Protein 3LL3 (pdb70)

Structure (mmCIF, N/CA/C/O backbone):
data_3LL3
#
_entry.id   3LL3
#
_cell.length_a   57.889
_cell.length_b   73.056
_cell.length_c   82.872
_cell.angle_alpha   84.75
_cell.angle_beta   86.32
_cell.angle_gamma   77.95
#
_symmetry.space_group_name_H-M   'P 1'
#
loop_
_entity.id
_entity.type
_entity.pdbx_description
1 polymer 'Gluconate kinase'
2 non-polymer "ADENOSINE-5'-TRIPHOSPHATE"
3 non-polymer 1-DEOXY-D-XYLULOSE-5-PHOSPHATE
4 non-polymer D-XYLULOSE
5 non-polymer "ADENOSINE-5'-DIPHOSPHATE"
6 water water
#
loop_
_atom_site.group_PDB
_atom_site.id
_atom_site.type_symbol
_atom_site.label_atom_id
_atom_site.label_alt_id
_atom_site.label_comp_id
_atom_site.label_asym_id
_atom_site.label_entity_id
_atom_site.label_seq_id
_atom_site.pdbx_PDB_ins_code
_atom_site.Cartn_x
_atom_site.Cartn_y
_atom_site.Cartn_z
_atom_site.occupancy
_atom_site.B_iso_or_equiv
_atom_site.auth_seq_id
_atom_site.auth_comp_id
_atom_site.auth_asym_id
_atom_site.auth_atom_id
_atom_site.pdbx_PDB_model_num
ATOM 1 N N . SER A 1 2 ? -1.663 1.696 17.309 1.00 51.32 0 SER A N 1
ATOM 2 C CA . SER A 1 2 ? -1.839 0.553 16.415 1.00 54.88 0 SER A CA 1
ATOM 3 C C . SER A 1 2 ? -2.548 0.920 15.103 1.00 50.45 0 SER A C 1
ATOM 4 O O . SER A 1 2 ? -2.508 0.146 14.144 1.00 52.99 0 SER A O 1
ATOM 7 N N . LEU A 1 3 ? -3.207 2.077 15.059 1.00 46.92 1 LEU A N 1
ATOM 8 C CA . LEU A 1 3 ? -3.597 2.655 13.767 1.00 45.89 1 LEU A CA 1
ATOM 9 C C . LEU A 1 3 ? -2.376 3.373 13.169 1.00 43.39 1 LEU A C 1
ATOM 10 O O . LEU A 1 3 ? -1.723 4.157 13.859 1.00 42.11 1 LEU A O 1
ATOM 15 N N . LYS A 1 4 ? -2.072 3.117 11.898 1.00 40.60 2 LYS A N 1
ATOM 16 C CA . LYS A 1 4 ? -0.870 3.690 11.289 1.00 39.43 2 LYS A CA 1
ATOM 17 C C . LYS A 1 4 ? -1.155 4.861 10.368 1.00 38.62 2 LYS A C 1
ATOM 18 O O . LYS A 1 4 ? -2.180 4.899 9.679 1.00 35.95 2 LYS A O 1
ATOM 24 N N . TYR A 1 5 ? -0.221 5.808 10.353 1.00 34.54 3 TYR A N 1
ATOM 25 C CA . TYR A 1 5 ? -0.372 7.023 9.576 1.00 35.31 3 TYR A CA 1
ATOM 26 C C . TYR A 1 5 ? 0.912 7.385 8.844 1.00 31.97 3 TYR A C 1
ATOM 27 O O . TYR A 1 5 ? 1.999 6.910 9.185 1.00 31.91 3 TYR A O 1
ATOM 36 N N . ILE A 1 6 ? 0.765 8.253 7.851 1.00 29.94 4 ILE A N 1
ATOM 37 C CA . ILE A 1 6 ? 1.897 8.780 7.098 1.00 29.54 4 ILE A CA 1
ATOM 38 C C . ILE A 1 6 ? 1.777 10.290 7.042 1.00 28.68 4 ILE A C 1
ATOM 39 O O . ILE A 1 6 ? 0.699 10.821 6.784 1.00 28.85 4 ILE A O 1
ATOM 44 N N . ILE A 1 7 ? 2.872 10.989 7.290 1.00 25.39 5 ILE A N 1
ATOM 45 C CA . ILE A 1 7 ? 2.868 12.437 7.151 1.00 26.60 5 ILE A CA 1
ATOM 46 C C . ILE A 1 7 ? 3.597 12.829 5.876 1.00 27.61 5 ILE A C 1
ATOM 47 O O . ILE A 1 7 ? 4.694 12.339 5.597 1.00 27.57 5 ILE A O 1
ATOM 52 N N . GLY A 1 8 ? 2.964 13.686 5.082 1.00 27.80 6 GLY A N 1
ATOM 53 C CA . GLY A 1 8 ? 3.614 14.252 3.918 1.00 27.21 6 GLY A CA 1
ATOM 54 C C . GLY A 1 8 ? 3.910 15.703 4.206 1.00 27.52 6 GLY A C 1
ATOM 55 O O . GLY A 1 8 ? 3.031 16.440 4.650 1.00 30.62 6 GLY A O 1
ATOM 64 N N . ASP A 1 10 ? 5.599 19.466 2.934 1.00 28.34 8 ASP A N 1
ATOM 65 C CA . ASP A 1 10 ? 5.837 20.275 1.758 1.00 29.88 8 ASP A CA 1
ATOM 66 C C . ASP A 1 10 ? 6.611 21.520 2.176 1.00 31.91 8 ASP A C 1
ATOM 67 O O . ASP A 1 10 ? 6.041 22.460 2.726 1.00 31.14 8 ASP A O 1
ATOM 72 N N . VAL A 1 11 ? 7.915 21.523 1.920 1.00 28.98 9 VAL A N 1
ATOM 73 C CA . VAL A 1 11 ? 8.775 22.576 2.417 1.00 29.92 9 VAL A CA 1
ATOM 74 C C . VAL A 1 11 ? 8.897 23.668 1.366 1.00 31.51 9 VAL A C 1
ATOM 75 O O . VAL A 1 11 ? 9.795 23.647 0.511 1.00 30.44 9 VAL A O 1
ATOM 79 N N . GLY A 1 12 ? 7.974 24.622 1.420 1.00 32.00 10 GLY A N 1
ATOM 80 C CA . GLY A 1 12 ? 7.936 25.673 0.425 1.00 31.47 10 GLY A CA 1
ATOM 81 C C . GLY A 1 12 ? 8.688 26.905 0.856 1.00 31.24 10 GLY A C 1
ATOM 82 O O . GLY A 1 12 ? 9.177 26.985 1.978 1.00 34.64 10 GLY A O 1
ATOM 83 N N . THR A 1 13 ? 8.816 27.864 -0.047 1.00 34.07 11 THR A N 1
ATOM 84 C CA . THR A 1 13 ? 9.288 29.178 0.348 1.00 36.38 11 THR A CA 1
ATOM 85 C C . THR A 1 13 ? 8.147 29.801 1.154 1.00 37.88 11 THR A C 1
ATOM 86 O O . THR A 1 13 ? 6.970 29.492 0.918 1.00 37.48 11 THR A O 1
ATOM 90 N N . THR A 1 14 ? 8.489 30.643 2.122 1.00 39.22 12 THR A N 1
ATOM 91 C CA . THR A 1 14 ? 7.497 31.273 3.014 1.00 38.52 12 THR A CA 1
ATOM 92 C C . THR A 1 14 ? 6.734 30.355 3.986 1.00 37.32 12 THR A C 1
ATOM 93 O O . THR A 1 14 ? 6.317 30.821 5.042 1.00 39.24 12 THR A O 1
ATOM 97 N N . ALA A 1 15 ? 6.541 29.078 3.660 1.00 33.59 13 ALA A N 1
ATOM 98 C CA . ALA A 1 15 ? 5.883 28.184 4.619 1.00 35.69 13 ALA A CA 1
ATOM 99 C C . ALA A 1 15 ? 6.009 26.709 4.285 1.00 32.29 13 ALA A C 1
ATOM 100 O O . ALA A 1 15 ? 6.130 26.327 3.131 1.00 35.01 13 ALA A O 1
ATOM 102 N N . THR A 1 16 ? 5.990 25.888 5.320 1.00 32.89 14 THR A N 1
ATOM 103 C CA . THR A 1 16 ? 5.910 24.444 5.167 1.00 34.60 14 THR A CA 1
ATOM 104 C C . THR A 1 16 ? 4.495 24.005 5.535 1.00 36.12 14 THR A C 1
ATOM 105 O O . THR A 1 16 ? 3.891 24.569 6.453 1.00 36.18 14 THR A O 1
ATOM 109 N N . LYS A 1 17 ? 3.968 23.012 4.823 1.00 34.94 15 LYS A N 1
ATOM 110 C CA . LYS A 1 17 ? 2.682 22.420 5.176 1.00 35.46 15 LYS A CA 1
ATOM 111 C C . LYS A 1 17 ? 2.870 20.938 5.437 1.00 35.05 15 LYS A C 1
ATOM 112 O O . LYS A 1 17 ? 3.565 20.254 4.696 1.00 33.65 15 LYS A O 1
ATOM 118 N N . GLY A 1 18 ? 2.241 20.435 6.487 1.00 35.03 16 GLY A N 1
ATOM 119 C CA . GLY A 1 18 ? 2.230 19.008 6.729 1.00 32.85 16 GLY A CA 1
ATOM 120 C C . GLY A 1 18 ? 0.815 18.476 6.628 1.00 32.77 16 GLY A C 1
ATOM 121 O O . GLY A 1 18 ? -0.136 19.136 7.054 1.00 31.24 16 GLY A O 1
ATOM 122 N N . VAL A 1 19 ? 0.674 17.289 6.046 1.00 29.86 17 VAL A N 1
ATOM 123 C CA . VAL A 1 19 ? -0.618 16.633 5.977 1.00 29.45 17 VAL A CA 1
ATOM 124 C C . VAL A 1 19 ? -0.475 15.240 6.584 1.00 29.60 17 VAL A C 1
ATOM 125 O O . VAL A 1 19 ? 0.458 14.500 6.275 1.00 28.04 17 VAL A O 1
ATOM 129 N N . LEU A 1 20 ? -1.379 14.916 7.495 1.00 30.38 18 LEU A N 1
ATOM 130 C CA . LEU A 1 20 ? -1.429 13.596 8.116 1.00 29.97 18 LEU A CA 1
ATOM 131 C C . LEU A 1 20 ? -2.412 12.730 7.334 1.00 31.02 18 LEU A C 1
ATOM 132 O O . LEU A 1 20 ? -3.561 13.124 7.134 1.00 31.40 18 LEU A O 1
ATOM 137 N N . TYR A 1 21 ? -1.953 11.575 6.862 1.00 28.87 19 TYR A N 1
ATOM 138 C CA . TYR A 1 21 ? -2.798 10.673 6.095 1.00 32.73 19 TYR A CA 1
ATOM 139 C C . TYR A 1 21 ? -2.960 9.374 6.861 1.00 34.05 19 TYR A C 1
ATOM 140 O O . TYR A 1 21 ? -2.008 8.894 7.480 1.00 30.82 19 TYR A O 1
ATOM 149 N N . ASP A 1 22 ? -4.159 8.796 6.817 1.00 33.28 20 ASP A N 1
ATOM 150 C CA . ASP A 1 22 ? -4.359 7.464 7.377 1.00 36.19 20 ASP A CA 1
ATOM 151 C C . ASP A 1 22 ? -3.874 6.413 6.382 1.00 37.54 20 ASP A C 1
ATOM 152 O O . ASP A 1 22 ? -3.445 6.746 5.271 1.00 35.66 20 ASP A O 1
ATOM 157 N N . ILE A 1 23 ? -3.932 5.150 6.785 1.00 37.02 21 ILE A N 1
ATOM 158 C CA . ILE A 1 23 ? -3.339 4.065 6.013 1.00 38.55 21 ILE A CA 1
ATOM 159 C C . ILE A 1 23 ? -4.165 3.713 4.768 1.00 38.99 21 ILE A C 1
ATOM 160 O O . ILE A 1 23 ? -3.809 2.804 4.012 1.00 39.84 21 ILE A O 1
ATOM 165 N N . ASN A 1 24 ? -5.269 4.426 4.560 1.00 39.34 22 ASN A N 1
ATOM 166 C CA . ASN A 1 24 ? -6.020 4.313 3.310 1.00 38.41 22 ASN A CA 1
ATOM 167 C C . ASN A 1 24 ? -5.741 5.479 2.355 1.00 41.59 22 ASN A C 1
ATOM 168 O O . ASN A 1 24 ? -6.339 5.566 1.276 1.00 39.64 22 ASN A O 1
ATOM 173 N N . GLY A 1 25 ? -4.854 6.383 2.758 1.00 37.92 23 GLY A N 1
ATOM 174 C CA . GLY A 1 25 ? -4.490 7.502 1.908 1.00 36.41 23 GLY A CA 1
ATOM 175 C C . GLY A 1 25 ? -5.352 8.730 2.110 1.00 34.28 23 GLY A C 1
ATOM 176 O O . GLY A 1 25 ? -5.174 9.732 1.442 1.00 33.27 23 GLY A O 1
ATOM 177 N N . LYS A 1 26 ? -6.281 8.666 3.051 1.00 36.36 24 LYS A N 1
ATOM 178 C CA . LYS A 1 26 ? -7.168 9.791 3.299 1.00 35.33 24 LYS A CA 1
ATOM 179 C C . LYS A 1 26 ? -6.505 10.824 4.199 1.00 34.86 24 LYS A C 1
ATOM 180 O O . LYS A 1 26 ? -5.952 10.480 5.242 1.00 35.45 24 LYS A O 1
ATOM 186 N N . ALA A 1 27 ? -6.579 12.090 3.814 1.00 33.45 25 ALA A N 1
ATOM 187 C CA . ALA A 1 27 ? -6.015 13.150 4.629 1.00 33.25 25 ALA A CA 1
ATOM 188 C C . ALA A 1 27 ? -6.909 13.329 5.835 1.00 38.76 25 ALA A C 1
ATOM 189 O O . ALA A 1 27 ? -8.119 13.456 5.696 1.00 41.00 25 ALA A O 1
ATOM 191 N N . VAL A 1 28 ? -6.332 13.331 7.027 1.00 36.46 26 VAL A N 1
ATOM 192 C CA . VAL A 1 28 ? -7.158 13.444 8.222 1.00 38.14 26 VAL A CA 1
ATOM 193 C C . VAL A 1 28 ? -6.917 14.754 8.967 1.00 40.01 26 VAL A C 1
ATOM 194 O O . VAL A 1 28 ? -7.763 15.205 9.743 1.00 38.01 26 VAL A O 1
ATOM 198 N N . ALA A 1 29 ? -5.767 15.371 8.712 1.00 37.14 27 ALA A N 1
ATOM 199 C CA . ALA A 1 29 ? -5.449 16.669 9.282 1.00 33.84 27 ALA A CA 1
ATOM 200 C C . ALA A 1 29 ? -4.293 17.282 8.522 1.00 35.12 27 ALA A C 1
ATOM 201 O O . ALA A 1 29 ? -3.558 16.585 7.839 1.00 32.88 27 ALA A O 1
ATOM 203 N N . SER A 1 30 ? -4.135 18.589 8.661 1.00 35.53 28 SER A N 1
ATOM 204 C CA . SER A 1 30 ? -2.986 19.277 8.121 1.00 37.32 28 SER A CA 1
ATOM 205 C C . SER A 1 30 ? -2.687 20.504 8.974 1.00 39.04 28 SER A C 1
ATOM 206 O O . SER A 1 30 ? -3.593 21.113 9.544 1.00 38.24 28 SER A O 1
ATOM 209 N N . VAL A 1 31 ? -1.409 20.847 9.071 1.00 36.28 29 VAL A N 1
ATOM 210 C CA . VAL A 1 31 ? -0.970 22.015 9.816 1.00 38.23 29 VAL A CA 1
ATOM 211 C C . VAL A 1 31 ? 0.138 22.677 8.997 1.00 39.20 29 VAL A C 1
ATOM 212 O O . VAL A 1 31 ? 0.948 21.981 8.394 1.00 39.00 29 VAL A O 1
ATOM 216 N N . SER A 1 32 ? 0.181 24.005 8.960 1.00 38.04 30 SER A N 1
ATOM 217 C CA . SER A 1 32 ? 1.296 24.682 8.304 1.00 40.76 30 SER A CA 1
ATOM 218 C C . SER A 1 32 ? 1.826 25.852 9.138 1.00 44.65 30 SER A C 1
ATOM 219 O O . SER A 1 32 ? 1.093 26.409 9.954 1.00 44.86 30 SER A O 1
ATOM 222 N N . LYS A 1 33 ? 3.105 26.192 8.945 1.00 41.13 31 LYS A N 1
ATOM 223 C CA . LYS A 1 33 ? 3.752 27.308 9.645 1.00 43.43 31 LYS A CA 1
ATOM 224 C C . LYS A 1 33 ? 4.724 28.049 8.722 1.00 44.57 31 LYS A C 1
ATOM 225 O O . LYS A 1 33 ? 5.496 27.423 7.989 1.00 41.57 31 LYS A O 1
ATOM 231 N N . GLY A 1 34 ? 4.704 29.380 8.771 1.00 45.51 32 GLY A N 1
ATOM 232 C CA . GLY A 1 34 ? 5.535 30.183 7.891 1.00 42.40 32 GLY A CA 1
ATOM 233 C C . GLY A 1 34 ? 6.846 30.686 8.481 1.00 42.89 32 GLY A C 1
ATOM 234 O O . GLY A 1 34 ? 7.097 30.583 9.683 1.00 45.05 32 GLY A O 1
ATOM 235 N N . TYR A 1 35 ? 7.694 31.226 7.613 1.00 41.73 33 TYR A N 1
ATOM 236 C CA . TYR A 1 35 ? 8.939 31.868 8.024 1.00 42.32 33 TYR A CA 1
ATOM 237 C C . TYR A 1 35 ? 9.167 33.055 7.108 1.00 41.91 33 TYR A C 1
ATOM 238 O O . TYR A 1 35 ? 8.710 33.052 5.975 1.00 41.09 33 TYR A O 1
ATOM 247 N N . PRO A 1 36 ? 9.866 34.081 7.602 1.00 44.49 34 PRO A N 1
ATOM 248 C CA . PRO A 1 36 ? 10.051 35.300 6.814 1.00 45.30 34 PRO A CA 1
ATOM 249 C C . PRO A 1 36 ? 11.079 35.090 5.708 1.00 47.26 34 PRO A C 1
ATOM 250 O O . PRO A 1 36 ? 12.003 34.284 5.862 1.00 41.63 34 PRO A O 1
ATOM 254 N N . LEU A 1 37 ? 10.917 35.806 4.602 1.00 45.00 35 LEU A N 1
ATOM 255 C CA . LEU A 1 37 ? 11.958 35.849 3.592 1.00 46.72 35 LEU A CA 1
ATOM 256 C C . LEU A 1 37 ? 12.948 36.934 3.987 1.00 48.78 35 LEU A C 1
ATOM 257 O O . LEU A 1 37 ? 12.560 37.969 4.524 1.00 52.49 35 LEU A O 1
ATOM 262 N N . ILE A 1 38 ? 14.228 36.695 3.734 1.00 47.50 36 ILE A N 1
ATOM 263 C CA . ILE A 1 38 ? 15.260 37.681 4.012 1.00 47.45 36 ILE A CA 1
ATOM 264 C C . ILE A 1 38 ? 15.604 38.448 2.734 1.00 51.96 36 ILE A C 1
ATOM 265 O O . ILE A 1 38 ? 16.306 37.934 1.857 1.00 49.17 36 ILE A O 1
ATOM 270 N N . GLN A 1 39 ? 15.089 39.672 2.626 1.00 54.77 37 GLN A N 1
ATOM 271 C CA . GLN A 1 39 ? 15.368 40.526 1.480 1.00 54.23 37 GLN A CA 1
ATOM 272 C C . GLN A 1 39 ? 15.961 41.857 1.918 1.00 59.30 37 GLN A C 1
ATOM 273 O O . GLN A 1 39 ? 15.306 42.889 1.798 1.00 63.11 37 GLN A O 1
ATOM 279 N N . THR A 1 40 ? 17.190 41.850 2.422 1.00 60.36 38 THR A N 1
ATOM 280 C CA . THR A 1 40 ? 17.822 43.109 2.802 1.00 61.96 38 THR A CA 1
ATOM 281 C C . THR A 1 40 ? 17.936 44.003 1.566 1.00 63.88 38 THR A C 1
ATOM 282 O O . THR A 1 40 ? 17.384 45.106 1.528 1.00 64.97 38 THR A O 1
ATOM 286 N N . LYS A 1 41 ? 18.633 43.507 0.549 1.00 62.09 39 LYS A N 1
ATOM 287 C CA . LYS A 1 41 ? 18.813 44.246 -0.694 1.00 62.14 39 LYS A CA 1
ATOM 288 C C . LYS A 1 41 ? 17.937 43.697 -1.818 1.00 59.01 39 LYS A C 1
ATOM 289 O O . LYS A 1 41 ? 17.435 42.575 -1.738 1.00 57.29 39 LYS A O 1
ATOM 295 N N . VAL A 1 42 ? 17.762 44.496 -2.867 1.00 59.72 40 VAL A N 1
ATOM 296 C CA . VAL A 1 42 ? 17.003 44.079 -4.044 1.00 57.76 40 VAL A CA 1
ATOM 297 C C . VAL A 1 42 ? 17.622 42.846 -4.685 1.00 54.86 40 VAL A C 1
ATOM 298 O O . VAL A 1 42 ? 18.839 42.783 -4.889 1.00 53.81 40 VAL A O 1
ATOM 302 N N . GLY A 1 43 ? 16.780 41.866 -4.996 1.00 51.94 41 GLY A N 1
ATOM 303 C CA . GLY A 1 43 ? 17.241 40.622 -5.583 1.00 49.80 41 GLY A CA 1
ATOM 304 C C . GLY A 1 43 ? 17.590 39.574 -4.538 1.00 45.48 41 GLY A C 1
ATOM 305 O O . GLY A 1 43 ? 17.729 38.385 -4.853 1.00 42.12 41 GLY A O 1
ATOM 306 N N . GLN A 1 44 ? 17.734 40.006 -3.290 1.00 45.96 42 GLN A N 1
ATOM 307 C CA . GLN A 1 44 ? 18.024 39.060 -2.223 1.00 46.43 42 GLN A CA 1
ATOM 308 C C . GLN A 1 44 ? 16.781 38.275 -1.814 1.00 45.20 42 GLN A C 1
ATOM 309 O O . GLN A 1 44 ? 15.683 38.828 -1.704 1.00 45.27 42 GLN A O 1
ATOM 315 N N . ALA A 1 45 ? 16.965 36.980 -1.589 1.00 40.21 43 ALA A N 1
ATOM 316 C CA . ALA A 1 45 ? 15.861 36.101 -1.243 1.00 38.95 43 ALA A CA 1
ATOM 317 C C . ALA A 1 45 ? 16.378 34.879 -0.497 1.00 38.38 43 ALA A C 1
ATOM 318 O O . ALA A 1 45 ? 16.657 33.842 -1.104 1.00 36.24 43 ALA A O 1
ATOM 320 N N . GLU A 1 46 ? 16.524 35.018 0.819 1.00 37.98 44 GLU A N 1
ATOM 321 C CA . GLU A 1 46 ? 17.087 33.967 1.663 1.00 38.89 44 GLU A CA 1
ATOM 322 C C . GLU A 1 46 ? 16.102 33.616 2.764 1.00 39.62 44 GLU A C 1
ATOM 323 O O . GLU A 1 46 ? 15.212 34.403 3.092 1.00 40.31 44 GLU A O 1
ATOM 329 N N . GLU A 1 47 ? 16.251 32.431 3.335 1.00 36.38 45 GLU A N 1
ATOM 330 C CA . GLU A 1 47 ? 15.529 32.133 4.559 1.00 39.19 45 GLU A CA 1
ATOM 331 C C . GLU A 1 47 ? 16.431 31.388 5.523 1.00 36.52 45 GLU A C 1
ATOM 332 O O . GLU A 1 47 ? 17.418 30.764 5.114 1.00 35.67 45 GLU A O 1
ATOM 338 N N . ASP A 1 48 ? 16.098 31.480 6.807 1.00 37.69 46 ASP A N 1
ATOM 339 C CA . ASP A 1 48 ? 16.901 30.881 7.871 1.00 38.18 46 ASP A CA 1
ATOM 340 C C . ASP A 1 48 ? 16.569 29.393 8.031 1.00 36.98 46 ASP A C 1
ATOM 341 O O . ASP A 1 48 ? 15.456 29.037 8.430 1.00 36.07 46 ASP A O 1
ATOM 346 N N . PRO A 1 49 ? 17.535 28.518 7.701 1.00 35.09 47 PRO A N 1
ATOM 347 C CA . PRO A 1 49 ? 17.322 27.071 7.786 1.00 35.74 47 PRO A CA 1
ATOM 348 C C . PRO A 1 49 ? 16.905 26.637 9.191 1.00 36.99 47 PRO A C 1
ATOM 349 O O . PRO A 1 49 ? 16.114 25.706 9.303 1.00 36.01 47 PRO A O 1
ATOM 353 N N . LYS A 1 50 ? 17.412 27.306 10.227 1.00 36.48 48 LYS A N 1
ATOM 354 C CA . LYS A 1 50 ? 17.015 27.004 11.610 1.00 38.84 48 LYS A CA 1
ATOM 355 C C . LYS A 1 50 ? 15.515 27.254 11.872 1.00 37.98 48 LYS A C 1
ATOM 356 O O . LYS A 1 50 ? 14.846 26.440 12.521 1.00 37.54 48 LYS A O 1
ATOM 362 N N . LEU A 1 51 ? 15.002 28.377 11.372 1.00 37.47 49 LEU A N 1
ATOM 363 C CA . LEU A 1 51 ? 13.570 28.683 11.447 1.00 39.86 49 LEU A CA 1
ATOM 364 C C . LEU A 1 51 ? 12.730 27.655 10.705 1.00 38.17 49 LEU A C 1
ATOM 365 O O . LEU A 1 51 ? 11.697 27.201 11.204 1.00 37.09 49 LEU A O 1
ATOM 370 N N . ILE A 1 52 ? 13.168 27.294 9.506 1.00 34.70 50 ILE A N 1
ATOM 371 C CA . ILE A 1 52 ? 12.442 26.310 8.723 1.00 34.39 50 ILE A CA 1
ATOM 372 C C . ILE A 1 52 ? 12.397 24.989 9.472 1.00 34.99 50 ILE A C 1
ATOM 373 O O . ILE A 1 52 ? 11.331 24.363 9.581 1.00 32.57 50 ILE A O 1
ATOM 378 N N . PHE A 1 53 ? 13.542 24.571 10.009 1.00 33.27 51 PHE A N 1
ATOM 379 C CA . PHE A 1 53 ? 13.593 23.317 10.744 1.00 34.65 51 PHE A CA 1
ATOM 380 C C . PHE A 1 53 ? 12.740 23.356 12.017 1.00 35.53 51 PHE A C 1
ATOM 381 O O . PHE A 1 53 ? 12.111 22.366 12.364 1.00 34.73 51 PHE A O 1
ATOM 389 N N . ASP A 1 54 ? 12.727 24.497 12.705 1.00 36.35 52 ASP A N 1
ATOM 390 C CA . ASP A 1 54 ? 11.834 24.690 13.848 1.00 36.80 52 ASP A CA 1
ATOM 391 C C . ASP A 1 54 ? 10.359 24.545 13.433 1.00 37.88 52 ASP A C 1
ATOM 392 O O . ASP A 1 54 ? 9.574 23.886 14.116 1.00 38.70 52 ASP A O 1
ATOM 397 N N . ALA A 1 55 ? 9.975 25.163 12.319 1.00 36.50 53 ALA A N 1
ATOM 398 C CA . ALA A 1 55 ? 8.604 25.005 11.821 1.00 35.49 53 ALA A CA 1
ATOM 399 C C . ALA A 1 55 ? 8.316 23.528 11.561 1.00 34.14 53 ALA A C 1
ATOM 400 O O . ALA A 1 55 ? 7.257 23.022 11.913 1.00 35.40 53 ALA A O 1
ATOM 402 N N . VAL A 1 56 ? 9.284 22.832 10.977 1.00 33.17 54 VAL A N 1
ATOM 403 C CA . VAL A 1 56 ? 9.152 21.410 10.674 1.00 34.60 54 VAL A CA 1
ATOM 404 C C . VAL A 1 56 ? 8.871 20.564 11.919 1.00 36.44 54 VAL A C 1
ATOM 405 O O . VAL A 1 56 ? 7.985 19.707 11.899 1.00 35.59 54 VAL A O 1
ATOM 409 N N . GLN A 1 57 ? 9.614 20.794 13.000 1.00 33.55 55 GLN A N 1
ATOM 410 C CA . GLN A 1 57 ? 9.386 20.020 14.223 1.00 35.58 55 GLN A CA 1
ATOM 411 C C . GLN A 1 57 ? 8.015 20.313 14.798 1.00 35.16 55 GLN A C 1
ATOM 412 O O . GLN A 1 57 ? 7.341 19.429 15.308 1.00 36.28 55 GLN A O 1
ATOM 418 N N . GLU A 1 58 ? 7.640 21.584 14.734 1.00 36.21 56 GLU A N 1
ATOM 419 C CA . GLU A 1 58 ? 6.403 22.066 15.301 1.00 36.70 56 GLU A CA 1
ATOM 420 C C . GLU A 1 58 ? 5.219 21.455 14.548 1.00 36.57 56 GLU A C 1
ATOM 421 O O . GLU A 1 58 ? 4.291 20.920 15.150 1.00 37.80 56 GLU A O 1
ATOM 427 N N . ILE A 1 59 ? 5.272 21.517 13.226 1.00 32.89 57 ILE A N 1
ATOM 428 C CA . ILE A 1 59 ? 4.244 20.915 12.393 1.00 34.52 57 ILE A CA 1
ATOM 429 C C . ILE A 1 59 ? 4.072 19.426 12.684 1.00 34.47 57 ILE A C 1
ATOM 430 O O . ILE A 1 59 ? 2.958 18.965 12.936 1.00 33.94 57 ILE A O 1
ATOM 435 N N . ILE A 1 60 ? 5.169 18.676 12.677 1.00 32.26 58 ILE A N 1
ATOM 436 C CA . ILE A 1 60 ? 5.085 17.237 12.910 1.00 32.43 58 ILE A CA 1
ATOM 437 C C . ILE A 1 60 ? 4.509 16.918 14.292 1.00 35.04 58 ILE A C 1
ATOM 438 O O . ILE A 1 60 ? 3.646 16.048 14.436 1.00 32.46 58 ILE A O 1
ATOM 443 N N . PHE A 1 61 ? 4.960 17.646 15.302 1.00 34.18 59 PHE A N 1
ATOM 444 C CA . PHE A 1 61 ? 4.442 17.430 16.644 1.00 37.00 59 PHE A CA 1
ATOM 445 C C . PHE A 1 61 ? 2.924 17.658 16.703 1.00 37.99 59 PHE A C 1
ATOM 446 O O . PHE A 1 61 ? 2.185 16.808 17.214 1.00 37.71 59 PHE A O 1
ATOM 454 N N . ASP A 1 62 ? 2.465 18.792 16.172 1.00 37.09 60 ASP A N 1
ATOM 455 C CA . ASP A 1 62 ? 1.047 19.129 16.204 1.00 37.24 60 ASP A CA 1
ATOM 456 C C . ASP A 1 62 ? 0.189 18.054 15.544 1.00 38.66 60 ASP A C 1
ATOM 457 O O . ASP A 1 62 ? -0.891 17.713 16.035 1.00 38.90 60 ASP A O 1
ATOM 462 N N . LEU A 1 63 ? 0.675 17.524 14.427 1.00 36.69 61 LEU A N 1
ATOM 463 C CA . LEU A 1 63 ? -0.020 16.449 13.729 1.00 35.68 61 LEU A CA 1
ATOM 464 C C . LEU A 1 63 ? -0.142 15.190 14.593 1.00 39.58 61 LEU A C 1
ATOM 465 O O . LEU A 1 63 ? -1.218 14.602 14.690 1.00 38.17 61 LEU A O 1
ATOM 470 N N . THR A 1 64 ? 0.959 14.772 15.219 1.00 37.71 62 THR A N 1
ATOM 471 C CA . THR A 1 64 ? 0.939 13.563 16.035 1.00 39.30 62 THR A CA 1
ATOM 472 C C . THR A 1 64 ? 0.060 13.724 17.274 1.00 38.84 62 THR A C 1
ATOM 473 O O . THR A 1 64 ? -0.432 12.738 17.821 1.00 38.87 62 THR A O 1
ATOM 477 N N . GLN A 1 65 ? -0.115 14.967 17.720 1.00 38.85 63 GLN A N 1
ATOM 478 C CA . GLN A 1 65 ? -0.963 15.262 18.871 1.00 40.56 63 GLN A CA 1
ATOM 479 C C . GLN A 1 65 ? -2.429 15.002 18.541 1.00 41.64 63 GLN A C 1
ATOM 480 O O . GLN A 1 65 ? -3.252 14.795 19.428 1.00 43.39 63 GLN A O 1
ATOM 486 N N . LYS A 1 66 ? -2.747 15.009 17.253 1.00 39.93 64 LYS A N 1
ATOM 487 C CA . LYS A 1 66 ? -4.124 14.927 16.801 1.00 41.77 64 LYS A CA 1
ATOM 488 C C . LYS A 1 66 ? -4.663 13.507 16.781 1.00 40.99 64 LYS A C 1
ATOM 489 O O . LYS A 1 66 ? -5.854 13.303 16.594 1.00 44.63 64 LYS A O 1
ATOM 495 N N . ILE A 1 67 ? -3.794 12.524 16.963 1.00 38.69 65 ILE A N 1
ATOM 496 C CA . ILE A 1 67 ? -4.230 11.147 16.836 1.00 39.08 65 ILE A CA 1
ATOM 497 C C . ILE A 1 67 ? -3.602 10.257 17.901 1.00 42.22 65 ILE A C 1
ATOM 498 O O . ILE A 1 67 ? -2.617 10.630 18.533 1.00 41.89 65 ILE A O 1
ATOM 503 N N . ASP A 1 68 ? -4.190 9.090 18.118 1.00 42.05 66 ASP A N 1
ATOM 504 C CA . ASP A 1 68 ? -3.530 8.082 18.933 1.00 44.87 66 ASP A CA 1
ATOM 505 C C . ASP A 1 68 ? -3.123 6.894 18.068 1.00 46.05 66 ASP A C 1
ATOM 506 O O . ASP A 1 68 ? -3.869 5.917 17.935 1.00 47.00 66 ASP A O 1
ATOM 511 N N . GLY A 1 69 ? -1.939 6.988 17.472 1.00 44.08 67 GLY A N 1
ATOM 512 C CA . GLY A 1 69 ? -1.468 5.955 16.571 1.00 44.42 67 GLY A CA 1
ATOM 513 C C . GLY A 1 69 ? -0.002 6.117 16.220 1.00 43.15 67 GLY A C 1
ATOM 514 O O . GLY A 1 69 ? 0.655 7.055 16.676 1.00 45.22 67 GLY A O 1
ATOM 515 N N . LYS A 1 70 ? 0.489 5.240 15.382 1.00 39.85 68 LYS A N 1
ATOM 516 C CA . LYS A 1 70 ? 1.866 5.266 14.980 1.00 38.86 68 LYS A CA 1
ATOM 517 C C . LYS A 1 70 ? 2.053 6.026 13.670 1.00 37.73 68 LYS A C 1
ATOM 518 O O . LYS A 1 70 ? 1.306 5.858 12.756 1.00 33.30 68 LYS A O 1
ATOM 524 N N . ILE A 1 71 ? 3.080 6.848 13.612 1.00 36.47 69 ILE A N 1
ATOM 525 C CA . ILE A 1 71 ? 3.512 7.437 12.358 1.00 31.55 69 ILE A CA 1
ATOM 526 C C . ILE A 1 71 ? 4.491 6.471 11.705 1.00 30.58 69 ILE A C 1
ATOM 527 O O . ILE A 1 71 ? 5.620 6.320 12.163 1.00 31.45 69 ILE A O 1
ATOM 532 N N . ALA A 1 72 ? 4.051 5.803 10.646 1.00 29.62 70 ALA A N 1
ATOM 533 C CA . ALA A 1 72 ? 4.881 4.816 9.966 1.00 27.89 70 ALA A CA 1
ATOM 534 C C . ALA A 1 72 ? 5.991 5.464 9.139 1.00 29.46 70 ALA A C 1
ATOM 535 O O . ALA A 1 72 ? 7.074 4.903 8.985 1.00 31.08 70 ALA A O 1
ATOM 537 N N . ALA A 1 73 ? 5.734 6.657 8.612 1.00 27.69 71 ALA A N 1
ATOM 538 C CA . ALA A 1 73 ? 6.723 7.295 7.766 1.00 26.44 71 ALA A CA 1
ATOM 539 C C . ALA A 1 73 ? 6.441 8.783 7.624 1.00 27.55 71 ALA A C 1
ATOM 540 O O . ALA A 1 73 ? 5.292 9.211 7.716 1.00 26.78 71 ALA A O 1
ATOM 542 N N . ILE A 1 74 ? 7.501 9.567 7.436 1.00 24.16 72 ILE A N 1
ATOM 543 C CA . ILE A 1 74 ? 7.381 10.981 7.117 1.00 24.31 72 ILE A CA 1
ATOM 544 C C . ILE A 1 74 ? 8.107 11.204 5.788 1.00 26.04 72 ILE A C 1
ATOM 545 O O . ILE A 1 74 ? 9.303 10.924 5.672 1.00 25.95 72 ILE A O 1
ATOM 550 N N . SER A 1 75 ? 7.373 11.687 4.787 1.00 26.25 73 SER A N 1
ATOM 551 C CA . SER A 1 75 ? 7.924 11.882 3.456 1.00 23.58 73 SER A CA 1
ATOM 552 C C . SER A 1 75 ? 7.940 13.367 3.084 1.00 27.11 73 SER A C 1
ATOM 553 O O . SER A 1 75 ? 7.204 14.179 3.665 1.00 24.96 73 SER A O 1
ATOM 556 N N . TRP A 1 76 ? 8.759 13.714 2.092 1.00 25.31 74 TRP A N 1
ATOM 557 C CA . TRP A 1 76 ? 9.121 15.111 1.870 1.00 26.40 74 TRP A CA 1
ATOM 558 C C . TRP A 1 76 ? 8.931 15.573 0.437 1.00 27.72 74 TRP A C 1
ATOM 559 O O . TRP A 1 76 ? 9.339 14.891 -0.503 1.00 28.35 74 TRP A O 1
ATOM 570 N N . SER A 1 77 ? 8.271 16.721 0.292 1.00 27.06 75 SER A N 1
ATOM 571 C CA . SER A 1 77 ? 8.225 17.476 -0.948 1.00 26.21 75 SER A CA 1
ATOM 572 C C . SER A 1 77 ? 8.886 18.817 -0.624 1.00 30.48 75 SER A C 1
ATOM 573 O O . SER A 1 77 ? 8.711 19.346 0.478 1.00 31.97 75 SER A O 1
ATOM 576 N N . SER A 1 78 ? 9.687 19.346 -1.541 1.00 28.47 76 SER A N 1
ATOM 577 C CA . SER A 1 78 ? 10.489 20.521 -1.210 1.00 28.59 76 SER A CA 1
ATOM 578 C C . SER A 1 78 ? 10.674 21.484 -2.385 1.00 25.64 76 SER A C 1
ATOM 579 O O . SER A 1 78 ? 10.790 21.049 -3.530 1.00 22.08 76 SER A O 1
ATOM 582 N N . GLN A 1 79 ? 10.710 22.781 -2.080 1.00 24.28 77 GLN A N 1
ATOM 583 C CA . GLN A 1 79 ? 11.146 23.791 -3.027 1.00 28.47 77 GLN A CA 1
ATOM 584 C C . GLN A 1 79 ? 12.471 23.350 -3.650 1.00 28.60 77 GLN A C 1
ATOM 585 O O . GLN A 1 79 ? 13.212 22.578 -3.054 1.00 26.27 77 GLN A O 1
ATOM 599 N N . HIS A 1 81 ? 16.198 24.240 -5.983 1.00 25.70 79 HIS A N 1
ATOM 600 C CA . HIS A 1 81 ? 17.231 25.203 -6.336 1.00 26.47 79 HIS A CA 1
ATOM 601 C C . HIS A 1 81 ? 17.827 25.940 -5.134 1.00 25.96 79 HIS A C 1
ATOM 602 O O . HIS A 1 81 ? 18.629 26.853 -5.312 1.00 26.14 79 HIS A O 1
ATOM 609 N N . SER A 1 82 ? 17.447 25.562 -3.920 1.00 23.70 80 SER A N 1
ATOM 610 C CA . SER A 1 82 ? 17.982 26.245 -2.747 1.00 25.91 80 SER A CA 1
ATOM 611 C C . SER A 1 82 ? 19.422 25.788 -2.490 1.00 27.79 80 SER A C 1
ATOM 612 O O . SER A 1 82 ? 19.811 24.686 -2.862 1.00 25.50 80 SER A O 1
ATOM 615 N N . LEU A 1 83 ? 20.201 26.650 -1.851 1.00 27.30 81 LEU A N 1
ATOM 616 C CA . LEU A 1 83 ? 21.611 26.386 -1.639 1.00 27.84 81 LEU A CA 1
ATOM 617 C C . LEU A 1 83 ? 22.021 26.838 -0.247 1.00 27.47 81 LEU A C 1
ATOM 618 O O . LEU A 1 83 ? 21.753 27.968 0.155 1.00 26.65 81 LEU A O 1
ATOM 623 N N . ILE A 1 84 ? 22.671 25.936 0.478 1.00 28.25 82 ILE A N 1
ATOM 624 C CA . ILE A 1 84 ? 23.116 26.190 1.843 1.00 28.54 82 ILE A CA 1
ATOM 625 C C . ILE A 1 84 ? 24.519 25.639 2.018 1.00 30.05 82 ILE A C 1
ATOM 626 O O . ILE A 1 84 ? 24.777 24.496 1.627 1.00 28.55 82 ILE A O 1
ATOM 631 N N . GLY A 1 85 ? 25.406 26.422 2.636 1.00 30.46 83 GLY A N 1
ATOM 632 C CA . GLY A 1 85 ? 26.762 25.965 2.918 1.00 30.47 83 GLY A CA 1
ATOM 633 C C . GLY A 1 85 ? 26.992 25.567 4.377 1.00 32.51 83 GLY A C 1
ATOM 634 O O . GLY A 1 85 ? 26.620 26.296 5.297 1.00 33.55 83 GLY A O 1
ATOM 635 N N . LEU A 1 86 ? 27.605 24.406 4.586 1.00 30.49 84 LEU A N 1
ATOM 636 C CA . LEU A 1 86 ? 28.005 23.966 5.918 1.00 32.65 84 LEU A CA 1
ATOM 637 C C . LEU A 1 86 ? 29.532 23.989 6.053 1.00 34.40 84 LEU A C 1
ATOM 638 O O . LEU A 1 86 ? 30.233 23.629 5.117 1.00 36.08 84 LEU A O 1
ATOM 643 N N . GLY A 1 87 ? 30.036 24.382 7.219 1.00 38.46 85 GLY A N 1
ATOM 644 C CA . GLY A 1 87 ? 31.462 24.304 7.507 1.00 41.23 85 GLY A CA 1
ATOM 645 C C . GLY A 1 87 ? 31.907 22.925 7.975 1.00 41.22 85 GLY A C 1
ATOM 646 O O . GLY A 1 87 ? 31.123 21.980 8.003 1.00 39.92 85 GLY A O 1
ATOM 647 N N . SER A 1 88 ? 33.179 22.807 8.347 1.00 43.03 86 SER A N 1
ATOM 648 C CA . SER A 1 88 ? 33.744 21.527 8.786 1.00 41.63 86 SER A CA 1
ATOM 649 C C . SER A 1 88 ? 33.126 21.009 10.088 1.00 45.24 86 SER A C 1
ATOM 650 O O . SER A 1 88 ? 33.135 19.804 10.338 1.00 46.65 86 SER A O 1
ATOM 653 N N . ASP A 1 89 ? 32.594 21.908 10.914 1.00 43.77 87 ASP A N 1
ATOM 654 C CA . ASP A 1 89 ? 31.846 21.491 12.104 1.00 46.09 87 ASP A CA 1
ATOM 655 C C . ASP A 1 89 ? 30.354 21.288 11.783 1.00 47.10 87 ASP A C 1
ATOM 656 O O . ASP A 1 89 ? 29.512 21.274 12.687 1.00 47.19 87 ASP A O 1
ATOM 661 N N . ASP A 1 90 ? 30.031 21.148 10.495 1.00 45.16 88 ASP A N 1
ATOM 662 C CA . ASP A 1 90 ? 28.642 20.976 10.046 1.00 43.49 88 ASP A CA 1
ATOM 663 C C . ASP A 1 90 ? 27.734 22.157 10.405 1.00 40.49 88 ASP A C 1
ATOM 664 O O . ASP A 1 90 ? 26.510 22.029 10.399 1.00 42.54 88 ASP A O 1
ATOM 669 N N . GLU A 1 91 ? 28.330 23.305 10.700 1.00 39.54 89 GLU A N 1
ATOM 670 C CA . GLU A 1 91 ? 27.557 24.478 11.091 1.00 39.78 89 GLU A CA 1
ATOM 671 C C . GLU A 1 91 ? 27.163 25.317 9.875 1.00 37.88 89 GLU A C 1
ATOM 672 O O . GLU A 1 91 ? 27.869 25.340 8.871 1.00 37.47 89 GLU A O 1
ATOM 678 N N . LEU A 1 92 ? 26.034 26.006 9.962 1.00 37.62 90 LEU A N 1
ATOM 679 C CA . LEU A 1 92 ? 25.597 26.861 8.866 1.00 36.95 90 LEU A CA 1
ATOM 680 C C . LEU A 1 92 ? 26.604 27.958 8.595 1.00 38.68 90 LEU A C 1
ATOM 681 O O . LEU A 1 92 ? 27.009 28.661 9.519 1.00 38.89 90 LEU A O 1
ATOM 686 N N . LEU A 1 93 ? 26.991 28.096 7.327 1.00 34.86 91 LEU A N 1
ATOM 687 C CA . LEU A 1 93 ? 27.875 29.164 6.871 1.00 35.61 91 LEU A CA 1
ATOM 688 C C . LEU A 1 93 ? 27.072 30.245 6.153 1.00 38.40 91 LEU A C 1
ATOM 689 O O . LEU A 1 93 ? 27.535 31.383 6.001 1.00 35.85 91 LEU A O 1
ATOM 694 N N . THR A 1 94 ? 25.880 29.869 5.685 1.00 32.29 92 THR A N 1
ATOM 695 C CA . THR A 1 94 ? 25.014 30.763 4.923 1.00 33.76 92 THR A CA 1
ATOM 696 C C . THR A 1 94 ? 23.572 30.480 5.323 1.00 32.51 92 THR A C 1
ATOM 697 O O . THR A 1 94 ? 23.282 29.466 5.954 1.00 32.97 92 THR A O 1
ATOM 701 N N . ASN A 1 95 ? 22.669 31.374 4.953 1.00 34.94 93 ASN A N 1
ATOM 702 C CA . ASN A 1 95 ? 21.243 31.055 4.989 1.00 34.28 93 ASN A CA 1
ATOM 703 C C . ASN A 1 95 ? 20.887 30.172 3.800 1.00 33.45 93 ASN A C 1
ATOM 704 O O . ASN A 1 95 ? 21.748 29.819 2.992 1.00 31.97 93 ASN A O 1
ATOM 709 N N . SER A 1 96 ? 19.612 29.825 3.677 1.00 33.90 94 SER A N 1
ATOM 710 C CA . SER A 1 96 ? 19.161 29.113 2.500 1.00 32.24 94 SER A CA 1
ATOM 711 C C . SER A 1 96 ? 18.928 30.136 1.406 1.00 32.77 94 SER A C 1
ATOM 712 O O . SER A 1 96 ? 18.031 30.972 1.511 1.00 36.81 94 SER A O 1
ATOM 715 N N . ILE A 1 97 ? 19.748 30.084 0.365 1.00 31.24 95 ILE A N 1
ATOM 716 C CA . ILE A 1 97 ? 19.613 30.999 -0.760 1.00 29.99 95 ILE A CA 1
ATOM 717 C C . ILE A 1 97 ? 18.592 30.414 -1.725 1.00 30.98 95 ILE A C 1
ATOM 718 O O . ILE A 1 97 ? 18.889 29.453 -2.433 1.00 30.26 95 ILE A O 1
ATOM 723 N N . THR A 1 98 ? 17.381 30.970 -1.739 1.00 30.88 96 THR A N 1
ATOM 724 C CA . THR A 1 98 ? 16.278 30.359 -2.494 1.00 30.39 96 THR A CA 1
ATOM 725 C C . THR A 1 98 ? 16.368 30.546 -3.996 1.00 29.38 96 THR A C 1
ATOM 726 O O . THR A 1 98 ? 17.153 31.347 -4.492 1.00 28.42 96 THR A O 1
ATOM 730 N N . TRP A 1 99 ? 15.523 29.819 -4.720 1.00 29.79 97 TRP A N 1
ATOM 731 C CA . TRP A 1 99 ? 15.509 29.912 -6.166 1.00 29.65 97 TRP A CA 1
ATOM 732 C C . TRP A 1 99 ? 15.346 31.369 -6.607 1.00 31.43 97 TRP A C 1
ATOM 733 O O . TRP A 1 99 ? 15.857 31.743 -7.647 1.00 29.54 97 TRP A O 1
ATOM 744 N N . ALA A 1 100 ? 14.656 32.186 -5.809 1.00 30.94 98 ALA A N 1
ATOM 745 C CA . ALA A 1 100 ? 14.306 33.556 -6.225 1.00 32.54 98 ALA A CA 1
ATOM 746 C C . ALA A 1 100 ? 15.417 34.599 -6.047 1.00 31.97 98 ALA A C 1
ATOM 747 O O . ALA A 1 100 ? 15.268 35.750 -6.455 1.00 35.87 98 ALA A O 1
ATOM 749 N N . ASP A 1 101 ? 16.525 34.198 -5.438 1.00 33.45 99 ASP A N 1
ATOM 750 C CA . ASP A 1 101 ? 17.639 35.109 -5.199 1.00 33.57 99 ASP A CA 1
ATOM 751 C C . ASP A 1 101 ? 18.365 35.339 -6.511 1.00 32.94 99 ASP A C 1
ATOM 752 O O . ASP A 1 101 ? 18.713 34.386 -7.192 1.00 30.99 99 ASP A O 1
ATOM 757 N N . ASN A 1 102 ? 18.602 36.586 -6.885 1.00 33.16 100 ASN A N 1
ATOM 758 C CA . ASN A 1 102 ? 19.215 36.807 -8.193 1.00 35.87 100 ASN A CA 1
ATOM 759 C C . ASN A 1 102 ? 20.683 37.254 -8.149 1.00 36.24 100 ASN A C 1
ATOM 760 O O . ASN A 1 102 ? 21.199 37.848 -9.103 1.00 37.54 100 ASN A O 1
ATOM 765 N N . CYS A 1 103 ? 21.359 36.941 -7.049 1.00 35.37 101 CYS A N 1
ATOM 766 C CA . CYS A 1 103 ? 22.745 37.369 -6.867 1.00 35.68 101 CYS A CA 1
ATOM 767 C C . CYS A 1 103 ? 23.639 36.973 -8.041 1.00 35.80 101 CYS A C 1
ATOM 768 O O . CYS A 1 103 ? 24.589 37.691 -8.362 1.00 36.98 101 CYS A O 1
ATOM 771 N N . ALA A 1 104 ? 23.320 35.848 -8.685 1.00 32.62 102 ALA A N 1
ATOM 772 C CA . ALA A 1 104 ? 24.136 35.295 -9.773 1.00 31.72 102 ALA A CA 1
ATOM 773 C C . ALA A 1 104 ? 23.765 35.800 -11.164 1.00 32.89 102 ALA A C 1
ATOM 774 O O . ALA A 1 104 ? 24.228 35.265 -12.173 1.00 30.46 102 ALA A O 1
ATOM 776 N N . LYS A 1 105 ? 22.925 36.821 -11.217 1.00 32.86 103 LYS A N 1
ATOM 777 C CA . LYS A 1 105 ? 22.371 37.264 -12.488 1.00 34.54 103 LYS A CA 1
ATOM 778 C C . LYS A 1 105 ? 23.436 37.709 -13.502 1.00 35.94 103 LYS A C 1
ATOM 779 O O . LYS A 1 105 ? 23.311 37.406 -14.687 1.00 34.80 103 LYS A O 1
ATOM 785 N N . SER A 1 106 ? 24.497 38.370 -13.036 1.00 35.40 104 SER A N 1
ATOM 786 C CA . SER A 1 106 ? 25.580 38.782 -13.930 1.00 37.69 104 SER A CA 1
ATOM 787 C C . SER A 1 106 ? 26.384 37.562 -14.361 1.00 35.29 104 SER A C 1
ATOM 788 O O . SER A 1 106 ? 26.823 37.461 -15.511 1.00 36.82 104 SER A O 1
ATOM 791 N N . ILE A 1 107 ? 26.559 36.631 -13.433 1.00 33.48 105 ILE A N 1
ATOM 792 C CA . ILE A 1 107 ? 27.292 35.405 -13.715 1.00 34.24 105 ILE A CA 1
ATOM 793 C C . ILE A 1 107 ? 26.637 34.694 -14.879 1.00 31.16 105 ILE A C 1
ATOM 794 O O . ILE A 1 107 ? 27.312 34.175 -15.767 1.00 31.00 105 ILE A O 1
ATOM 799 N N . VAL A 1 108 ? 25.305 34.670 -14.867 1.00 32.64 106 VAL A N 1
ATOM 800 C CA . VAL A 1 108 ? 24.550 33.960 -15.893 1.00 30.20 106 VAL A CA 1
ATOM 801 C C . VAL A 1 108 ? 24.696 34.654 -17.230 1.00 31.49 106 VAL A C 1
ATOM 802 O O . VAL A 1 108 ? 24.948 34.017 -18.255 1.00 31.36 106 VAL A O 1
ATOM 806 N N . GLN A 1 109 ? 24.538 35.971 -17.219 1.00 32.35 107 GLN A N 1
ATOM 807 C CA . GLN A 1 109 ? 24.675 36.736 -18.450 1.00 36.09 107 GLN A CA 1
ATOM 808 C C . GLN A 1 109 ? 26.051 36.501 -19.095 1.00 36.89 107 GLN A C 1
ATOM 809 O O . GLN A 1 109 ? 26.126 36.229 -20.290 1.00 39.45 107 GLN A O 1
ATOM 815 N N . ASP A 1 110 ? 27.129 36.576 -18.312 1.00 33.45 108 ASP A N 1
ATOM 816 C CA . ASP A 1 110 ? 28.469 36.308 -18.851 1.00 36.94 108 ASP A CA 1
ATOM 817 C C . ASP A 1 110 ? 28.586 34.871 -19.373 1.00 37.62 108 ASP A C 1
ATOM 818 O O . ASP A 1 110 ? 29.096 34.637 -20.467 1.00 37.82 108 ASP A O 1
ATOM 823 N N . ALA A 1 111 ? 28.125 33.907 -18.581 1.00 32.91 109 ALA A N 1
ATOM 824 C CA . ALA A 1 111 ? 28.101 32.523 -19.037 1.00 32.79 109 ALA A CA 1
ATOM 825 C C . ALA A 1 111 ? 27.388 32.403 -20.386 1.00 33.95 109 ALA A C 1
ATOM 826 O O . ALA A 1 111 ? 27.808 31.669 -21.275 1.00 32.52 109 ALA A O 1
ATOM 828 N N . LYS A 1 112 ? 26.289 33.132 -20.516 1.00 34.71 110 LYS A N 1
ATOM 829 C CA . LYS A 1 112 ? 25.474 33.105 -21.712 1.00 35.82 110 LYS A CA 1
ATOM 830 C C . LYS A 1 112 ? 26.267 33.686 -22.898 1.00 38.51 110 LYS A C 1
ATOM 831 O O . LYS A 1 112 ? 26.217 33.156 -24.015 1.00 36.67 110 LYS A O 1
ATOM 837 N N . ASN A 1 113 ? 27.031 34.748 -22.646 1.00 36.52 111 ASN A N 1
ATOM 838 C CA . ASN A 1 113 ? 27.833 35.362 -23.704 1.00 38.06 111 ASN A CA 1
ATOM 839 C C . ASN A 1 113 ? 28.985 34.467 -24.188 1.00 38.83 111 ASN A C 1
ATOM 840 O O . ASN A 1 113 ? 29.343 34.482 -25.363 1.00 41.08 111 ASN A O 1
ATOM 845 N N . ARG A 1 114 ? 29.548 33.668 -23.292 1.00 34.34 112 ARG A N 1
ATOM 846 C CA . ARG A 1 114 ? 30.690 32.835 -23.665 1.00 38.96 112 ARG A CA 1
ATOM 847 C C . ARG A 1 114 ? 30.292 31.441 -24.155 1.00 38.21 112 ARG A C 1
ATOM 848 O O . ARG A 1 114 ? 31.147 30.670 -24.593 1.00 37.59 112 ARG A O 1
ATOM 856 N N . GLY A 1 115 ? 29.002 31.116 -24.077 1.00 35.04 113 GLY A N 1
ATOM 857 C CA . GLY A 1 115 ? 28.530 29.800 -24.478 1.00 32.54 113 GLY A CA 1
ATOM 858 C C . GLY A 1 115 ? 28.585 28.764 -23.365 1.00 32.21 113 GLY A C 1
ATOM 859 O O . GLY A 1 115 ? 28.340 27.581 -23.610 1.00 32.29 113 GLY A O 1
ATOM 860 N N . PHE A 1 116 ? 28.902 29.200 -22.144 1.00 31.15 114 PHE A N 1
ATOM 861 C CA . PHE A 1 116 ? 28.985 28.300 -20.994 1.00 29.11 114 PHE A CA 1
ATOM 862 C C . PHE A 1 116 ? 27.605 27.901 -20.449 1.00 29.98 114 PHE A C 1
ATOM 863 O O . PHE A 1 116 ? 27.400 26.746 -20.059 1.00 26.19 114 PHE A O 1
ATOM 871 N N . ALA A 1 117 ? 26.680 28.862 -20.417 1.00 28.43 115 ALA A N 1
ATOM 872 C CA . ALA A 1 117 ? 25.332 28.607 -19.916 1.00 29.94 115 ALA A CA 1
ATOM 873 C C . ALA A 1 117 ? 24.662 27.583 -20.816 1.00 28.97 115 ALA A C 1
ATOM 874 O O . ALA A 1 117 ? 23.993 26.669 -20.342 1.00 28.78 115 ALA A O 1
ATOM 876 N N . GLN A 1 118 ? 24.888 27.723 -22.116 1.00 28.19 116 GLN A N 1
ATOM 877 C CA . GLN A 1 118 ? 24.356 26.790 -23.099 1.00 29.90 116 GLN A CA 1
ATOM 878 C C . GLN A 1 118 ? 24.885 25.387 -22.845 1.00 28.28 116 GLN A C 1
ATOM 879 O O . GLN A 1 118 ? 24.173 24.405 -23.020 1.00 28.82 116 GLN A O 1
ATOM 885 N N . GLN A 1 119 ? 26.140 25.300 -22.423 1.00 28.60 117 GLN A N 1
ATOM 886 C CA . GLN A 1 119 ? 26.786 24.016 -22.191 1.00 28.64 117 GLN A CA 1
ATOM 887 C C . GLN A 1 119 ? 26.231 23.366 -20.936 1.00 26.48 117 GLN A C 1
ATOM 888 O O . GLN A 1 119 ? 25.980 22.164 -20.904 1.00 28.60 117 GLN A O 1
ATOM 894 N N . ILE A 1 120 ? 26.045 24.165 -19.896 1.00 25.70 118 ILE A N 1
ATOM 895 C CA . ILE A 1 120 ? 25.415 23.668 -18.676 1.00 26.68 118 ILE A CA 1
ATOM 896 C C . ILE A 1 120 ? 24.019 23.097 -18.989 1.00 26.60 118 ILE A C 1
ATOM 897 O O . ILE A 1 120 ? 23.646 22.008 -18.513 1.00 25.31 118 ILE A O 1
ATOM 902 N N . TYR A 1 121 ? 23.261 23.819 -19.812 1.00 25.36 119 TYR A N 1
ATOM 903 C CA . TYR A 1 121 ? 21.951 23.339 -20.255 1.00 26.78 119 TYR A CA 1
ATOM 904 C C . TYR A 1 121 ? 22.025 22.001 -21.004 1.00 24.59 119 TYR A C 1
ATOM 905 O O . TYR A 1 121 ? 21.282 21.080 -20.716 1.00 27.42 119 TYR A O 1
ATOM 914 N N . ARG A 1 122 ? 22.903 21.937 -21.998 1.00 28.24 120 ARG A N 1
ATOM 915 C CA A ARG A 1 122 ? 23.260 20.732 -22.749 0.45 28.40 120 ARG A CA 1
ATOM 916 C CA B ARG A 1 122 ? 23.106 20.697 -22.734 0.55 28.31 120 ARG A CA 1
ATOM 917 C C . ARG A 1 122 ? 23.506 19.554 -21.798 1.00 27.94 120 ARG A C 1
ATOM 918 O O . ARG A 1 122 ? 23.072 18.431 -22.013 1.00 28.50 120 ARG A O 1
ATOM 933 N N . LYS A 1 123 ? 24.289 19.831 -20.752 1.00 26.51 121 LYS A N 1
ATOM 934 C CA . LYS A 1 123 ? 24.735 18.785 -19.820 1.00 28.30 121 LYS A CA 1
ATOM 935 C C . LYS A 1 123 ? 23.699 18.361 -18.789 1.00 26.61 121 LYS A C 1
ATOM 936 O O . LYS A 1 123 ? 23.639 17.186 -18.414 1.00 24.83 121 LYS A O 1
ATOM 942 N N . THR A 1 124 ? 22.917 19.317 -18.298 1.00 24.32 122 THR A N 1
ATOM 943 C CA . THR A 1 124 ? 22.155 19.077 -17.068 1.00 25.09 122 THR A CA 1
ATOM 944 C C . THR A 1 124 ? 20.660 19.371 -17.170 1.00 24.99 122 THR A C 1
ATOM 945 O O . THR A 1 124 ? 19.919 19.089 -16.241 1.00 25.59 122 THR A O 1
ATOM 949 N N . GLY A 1 125 ? 20.224 19.952 -18.283 1.00 25.31 123 GLY A N 1
ATOM 950 C CA . GLY A 1 125 ? 18.822 20.295 -18.447 1.00 25.36 123 GLY A CA 1
ATOM 951 C C . GLY A 1 125 ? 18.424 21.560 -17.710 1.00 24.18 123 GLY A C 1
ATOM 952 O O . GLY A 1 125 ? 17.238 21.891 -17.644 1.00 23.02 123 GLY A O 1
ATOM 961 N N . PRO A 1 127 ? 17.921 25.372 -17.343 1.00 25.69 125 PRO A N 1
ATOM 962 C CA . PRO A 1 127 ? 17.806 26.612 -18.117 1.00 24.96 125 PRO A CA 1
ATOM 963 C C . PRO A 1 127 ? 18.815 27.672 -17.694 1.00 26.29 125 PRO A C 1
ATOM 964 O O . PRO A 1 127 ? 19.360 27.624 -16.583 1.00 23.70 125 PRO A O 1
ATOM 976 N N . HIS A 1 129 ? 19.482 30.375 -16.060 1.00 22.69 127 HIS A N 1
ATOM 977 C CA . HIS A 1 129 ? 18.841 31.251 -15.095 1.00 24.93 127 HIS A CA 1
ATOM 978 C C . HIS A 1 129 ? 19.559 31.196 -13.761 1.00 25.34 127 HIS A C 1
ATOM 979 O O . HIS A 1 129 ? 19.990 30.125 -13.349 1.00 25.91 127 HIS A O 1
ATOM 986 N N . PRO A 1 130 ? 19.658 32.344 -13.071 1.00 26.01 128 PRO A N 1
ATOM 987 C CA . PRO A 1 130 ? 20.380 32.501 -11.800 1.00 26.50 128 PRO A CA 1
ATOM 988 C C . PRO A 1 130 ? 19.812 31.706 -10.620 1.00 27.49 128 PRO A C 1
ATOM 989 O O . PRO A 1 130 ? 20.446 31.638 -9.556 1.00 26.85 128 PRO A O 1
ATOM 1001 N N . ALA A 1 132 ? 19.616 28.535 -10.327 1.00 23.83 130 ALA A N 1
ATOM 1002 C CA . ALA A 1 132 ? 20.392 27.305 -10.144 1.00 26.72 130 ALA A CA 1
ATOM 1003 C C . ALA A 1 132 ? 21.577 27.457 -9.193 1.00 27.21 130 ALA A C 1
ATOM 1004 O O . ALA A 1 132 ? 22.351 28.422 -9.292 1.00 26.11 130 ALA A O 1
ATOM 1006 N N . PRO A 1 133 ? 21.719 26.496 -8.267 1.00 26.35 131 PRO A N 1
ATOM 1007 C CA . PRO A 1 133 ? 22.896 26.309 -7.416 1.00 26.47 131 PRO A CA 1
ATOM 1008 C C . PRO A 1 133 ? 24.236 26.454 -8.160 1.00 27.04 131 PRO A C 1
ATOM 1009 O O . PRO A 1 133 ? 25.130 27.120 -7.659 1.00 24.95 131 PRO A O 1
ATOM 1013 N N . ILE A 1 134 ? 24.382 25.877 -9.345 1.00 26.14 132 ILE A N 1
ATOM 1014 C CA . ILE A 1 134 ? 25.669 26.013 -10.019 1.00 24.06 132 ILE A CA 1
ATOM 1015 C C . ILE A 1 134 ? 26.084 27.485 -10.242 1.00 26.63 132 ILE A C 1
ATOM 1016 O O . ILE A 1 134 ? 27.249 27.838 -10.054 1.00 26.26 132 ILE A O 1
ATOM 1021 N N . TYR A 1 135 ? 25.136 28.342 -10.616 1.00 26.25 133 TYR A N 1
ATOM 1022 C CA . TYR A 1 135 ? 25.441 29.760 -10.852 1.00 25.01 133 TYR A CA 1
ATOM 1023 C C . TYR A 1 135 ? 25.666 30.506 -9.546 1.00 28.06 133 TYR A C 1
ATOM 1024 O O . TYR A 1 135 ? 26.500 31.416 -9.465 1.00 29.32 133 TYR A O 1
ATOM 1033 N N . LYS A 1 136 ? 24.934 30.111 -8.519 1.00 26.13 134 LYS A N 1
ATOM 1034 C CA . LYS A 1 136 ? 25.125 30.696 -7.200 1.00 29.29 134 LYS A CA 1
ATOM 1035 C C . LYS A 1 136 ? 26.496 30.336 -6.623 1.00 29.37 134 LYS A C 1
ATOM 1036 O O . LYS A 1 136 ? 27.115 31.157 -5.948 1.00 29.64 134 LYS A O 1
ATOM 1042 N N . LEU A 1 137 ? 26.948 29.105 -6.871 1.00 27.23 135 LEU A N 1
ATOM 1043 C CA . LEU A 1 137 ? 28.244 28.633 -6.384 1.00 28.34 135 LEU A CA 1
ATOM 1044 C C . LEU A 1 137 ? 29.385 29.361 -7.093 1.00 31.04 135 LEU A C 1
ATOM 1045 O O . LEU A 1 137 ? 30.359 29.759 -6.462 1.00 32.95 135 LEU A O 1
ATOM 1050 N N . LEU A 1 138 ? 29.241 29.533 -8.407 1.00 29.84 136 LEU A N 1
ATOM 1051 C CA . LEU A 1 138 ? 30.181 30.302 -9.195 1.00 31.80 136 LEU A CA 1
ATOM 1052 C C . LEU A 1 138 ? 30.272 31.743 -8.690 1.00 35.32 136 LEU A C 1
ATOM 1053 O O . LEU A 1 138 ? 31.374 32.302 -8.582 1.00 29.56 136 LEU A O 1
ATOM 1058 N N . TRP A 1 139 ? 29.121 32.342 -8.384 1.00 32.19 137 TRP A N 1
ATOM 1059 C CA . TRP A 1 139 ? 29.099 33.694 -7.830 1.00 32.26 137 TRP A CA 1
ATOM 1060 C C . TRP A 1 139 ? 29.782 33.735 -6.464 1.00 35.11 137 TRP A C 1
ATOM 1061 O O . TRP A 1 139 ? 30.599 34.617 -6.194 1.00 36.13 137 TRP A O 1
ATOM 1072 N N . LEU A 1 140 ? 29.441 32.786 -5.599 1.00 31.59 138 LEU A N 1
ATOM 1073 C CA . LEU A 1 140 ? 30.046 32.727 -4.266 1.00 34.50 138 LEU A CA 1
ATOM 1074 C C . LEU A 1 140 ? 31.568 32.573 -4.335 1.00 37.25 138 LEU A C 1
ATOM 1075 O O . LEU A 1 140 ? 32.308 33.229 -3.598 1.00 37.49 138 LEU A O 1
ATOM 1080 N N . LYS A 1 141 ? 32.025 31.706 -5.231 1.00 35.54 139 LYS A N 1
ATOM 1081 C CA . LYS A 1 141 ? 33.456 31.445 -5.419 1.00 35.94 139 LYS A CA 1
ATOM 1082 C C . LYS A 1 141 ? 34.232 32.687 -5.878 1.00 40.17 139 LYS A C 1
ATOM 1083 O O . LYS A 1 141 ? 35.421 32.824 -5.595 1.00 37.72 139 LYS A O 1
ATOM 1089 N N . ASN A 1 142 ? 33.558 33.585 -6.595 1.00 39.02 140 ASN A N 1
ATOM 1090 C CA . ASN A 1 142 ? 34.195 34.793 -7.104 1.00 41.24 140 ASN A CA 1
ATOM 1091 C C . ASN A 1 142 ? 34.047 35.981 -6.152 1.00 44.98 140 ASN A C 1
ATOM 1092 O O . ASN A 1 142 ? 34.974 36.778 -6.006 1.00 46.33 140 ASN A O 1
ATOM 1097 N N . LYS A 1 143 ? 32.895 36.093 -5.492 1.00 39.41 141 LYS A N 1
ATOM 1098 C CA . LYS A 1 143 ? 32.595 37.298 -4.715 1.00 44.14 141 LYS A CA 1
ATOM 1099 C C . LYS A 1 143 ? 32.555 37.111 -3.194 1.00 43.86 141 LYS A C 1
ATOM 1100 O O . LYS A 1 143 ? 32.530 38.090 -2.446 1.00 45.05 141 LYS A O 1
ATOM 1106 N N . LYS A 1 144 ? 32.535 35.863 -2.741 1.00 40.80 142 LYS A N 1
ATOM 1107 C CA . LYS A 1 144 ? 32.502 35.561 -1.316 1.00 41.38 142 LYS A CA 1
ATOM 1108 C C . LYS A 1 144 ? 33.542 34.492 -1.033 1.00 43.95 142 LYS A C 1
ATOM 1109 O O . LYS A 1 144 ? 33.225 33.417 -0.519 1.00 40.86 142 LYS A O 1
ATOM 1115 N N . THR A 1 145 ? 34.791 34.791 -1.383 1.00 44.36 143 THR A N 1
ATOM 1116 C CA . THR A 1 145 ? 35.867 33.807 -1.317 1.00 44.11 143 THR A CA 1
ATOM 1117 C C . THR A 1 145 ? 36.030 33.161 0.059 1.00 43.36 143 THR A C 1
ATOM 1118 O O . THR A 1 145 ? 36.391 31.982 0.169 1.00 43.45 143 THR A O 1
ATOM 1122 N N . GLU A 1 146 ? 35.770 33.936 1.104 1.00 44.96 144 GLU A N 1
ATOM 1123 C CA . GLU A 1 146 ? 35.959 33.455 2.468 1.00 47.92 144 GLU A CA 1
ATOM 1124 C C . GLU A 1 146 ? 35.046 32.263 2.774 1.00 46.70 144 GLU A C 1
ATOM 1125 O O . GLU A 1 146 ? 35.521 31.178 3.140 1.00 46.97 144 GLU A O 1
ATOM 1131 N N . VAL A 1 147 ? 33.737 32.462 2.621 1.00 47.09 145 VAL A N 1
ATOM 1132 C CA . VAL A 1 147 ? 32.783 31.384 2.866 1.00 43.00 145 VAL A CA 1
ATOM 1133 C C . VAL A 1 147 ? 33.023 30.235 1.902 1.00 40.06 145 VAL A C 1
ATOM 1134 O O . VAL A 1 147 ? 32.961 29.080 2.295 1.00 37.81 145 VAL A O 1
ATOM 1138 N N . PHE A 1 148 ? 33.313 30.537 0.641 1.00 38.98 146 PHE A N 1
ATOM 1139 C CA . PHE A 1 148 ? 33.566 29.451 -0.300 1.00 39.70 146 PHE A CA 1
ATOM 1140 C C . PHE A 1 148 ? 34.714 28.573 0.182 1.00 41.29 146 PHE A C 1
ATOM 1141 O O . PHE A 1 148 ? 34.655 27.348 0.086 1.00 39.81 146 PHE A O 1
ATOM 1149 N N . SER A 1 149 ? 35.766 29.211 0.683 1.00 40.28 147 SER A N 1
ATOM 1150 C CA . SER A 1 149 ? 36.924 28.492 1.203 1.00 41.57 147 SER A CA 1
ATOM 1151 C C . SER A 1 149 ? 36.565 27.528 2.329 1.00 40.60 147 SER A C 1
ATOM 1152 O O . SER A 1 149 ? 37.071 26.399 2.396 1.00 41.22 147 SER A O 1
ATOM 1155 N N . GLN A 1 150 ? 35.704 27.970 3.235 1.00 42.10 148 GLN A N 1
ATOM 1156 C CA . GLN A 1 150 ? 35.414 27.140 4.401 1.00 42.54 148 GLN A CA 1
ATOM 1157 C C . GLN A 1 150 ? 34.267 26.144 4.227 1.00 42.02 148 GLN A C 1
ATOM 1158 O O . GLN A 1 150 ? 34.127 25.230 5.041 1.00 38.67 148 GLN A O 1
ATOM 1164 N N . ALA A 1 151 ? 33.469 26.298 3.168 1.00 39.37 149 ALA A N 1
ATOM 1165 C CA . ALA A 1 151 ? 32.378 25.350 2.899 1.00 38.37 149 ALA A CA 1
ATOM 1166 C C . ALA A 1 151 ? 32.870 23.924 2.609 1.00 35.87 149 ALA A C 1
ATOM 1167 O O . ALA A 1 151 ? 33.623 23.696 1.666 1.00 36.06 149 ALA A O 1
ATOM 1169 N N . GLN A 1 152 ? 32.424 22.967 3.416 1.00 34.84 150 GLN A N 1
ATOM 1170 C CA . GLN A 1 152 ? 32.753 21.559 3.215 1.00 35.84 150 GLN A CA 1
ATOM 1171 C C . GLN A 1 152 ? 31.567 20.784 2.629 1.00 35.98 150 GLN A C 1
ATOM 1172 O O . GLN A 1 152 ? 31.723 19.658 2.143 1.00 33.85 150 GLN A O 1
ATOM 1178 N N . LYS A 1 153 ? 30.384 21.385 2.700 1.00 30.94 151 LYS A N 1
ATOM 1179 C CA . LYS A 1 153 ? 29.175 20.782 2.127 1.00 31.12 151 LYS A CA 1
ATOM 1180 C C . LYS A 1 153 ? 28.307 21.857 1.502 1.00 30.59 151 LYS A C 1
ATOM 1181 O O . LYS A 1 153 ? 28.120 22.929 2.079 1.00 30.43 151 LYS A O 1
ATOM 1187 N N . TRP A 1 154 ? 27.789 21.571 0.312 1.00 29.39 152 TRP A N 1
ATOM 1188 C CA . TRP A 1 154 ? 26.829 22.446 -0.331 1.00 27.13 152 TRP A CA 1
ATOM 1189 C C . TRP A 1 154 ? 25.550 21.652 -0.527 1.00 28.50 152 TRP A C 1
ATOM 1190 O O . TRP A 1 154 ? 25.546 20.626 -1.205 1.00 27.28 152 TRP A O 1
ATOM 1201 N N . ILE A 1 155 ? 24.469 22.107 0.098 1.00 28.33 153 ILE A N 1
ATOM 1202 C CA . ILE A 1 155 ? 23.250 21.311 0.144 1.00 27.06 153 ILE A CA 1
ATOM 1203 C C . ILE A 1 155 ? 22.029 22.178 -0.075 1.00 28.03 153 ILE A C 1
ATOM 1204 O O . ILE A 1 155 ? 22.137 23.395 -0.183 1.00 27.94 153 ILE A O 1
ATOM 1209 N N . GLY A 1 156 ? 20.861 21.541 -0.120 1.00 29.38 154 GLY A N 1
ATOM 1210 C CA . GLY A 1 156 ? 19.608 22.271 -0.198 1.00 26.49 154 GLY A CA 1
ATOM 1211 C C . GLY A 1 156 ? 18.844 22.106 1.097 1.00 27.02 154 GLY A C 1
ATOM 1212 O O . GLY A 1 156 ? 19.230 21.308 1.954 1.00 27.77 154 GLY A O 1
ATOM 1213 N N . ILE A 1 157 ? 17.750 22.845 1.240 1.00 26.19 155 ILE A N 1
ATOM 1214 C CA . ILE A 1 157 ? 16.961 22.814 2.469 1.00 25.05 155 ILE A CA 1
ATOM 1215 C C . ILE A 1 157 ? 16.398 21.425 2.790 1.00 25.53 155 ILE A C 1
ATOM 1216 O O . ILE A 1 157 ? 16.273 21.059 3.963 1.00 25.83 155 ILE A O 1
ATOM 1221 N N . LYS A 1 158 ? 16.016 20.648 1.780 1.00 24.76 156 LYS A N 1
ATOM 1222 C CA . LYS A 1 158 ? 15.532 19.314 2.108 1.00 26.54 156 LYS A CA 1
ATOM 1223 C C . LYS A 1 158 ? 16.652 18.469 2.747 1.00 25.79 156 LYS A C 1
ATOM 1224 O O . LYS A 1 158 ? 16.418 17.794 3.746 1.00 26.24 156 LYS A O 1
ATOM 1230 N N . GLU A 1 159 ? 17.854 18.518 2.173 1.00 27.09 157 GLU A N 1
ATOM 1231 C CA . GLU A 1 159 ? 19.021 17.822 2.728 1.00 26.56 157 GLU A CA 1
ATOM 1232 C C . GLU A 1 159 ? 19.317 18.298 4.154 1.00 25.43 157 GLU A C 1
ATOM 1233 O O . GLU A 1 159 ? 19.588 17.500 5.042 1.00 25.08 157 GLU A O 1
ATOM 1239 N N . TYR A 1 160 ? 19.259 19.607 4.354 1.00 24.64 158 TYR A N 1
ATOM 1240 C CA . TYR A 1 160 ? 19.486 20.189 5.661 1.00 27.67 158 TYR A CA 1
ATOM 1241 C C . TYR A 1 160 ? 18.565 19.587 6.709 1.00 28.02 158 TYR A C 1
ATOM 1242 O O . TYR A 1 160 ? 19.033 19.112 7.754 1.00 28.59 158 TYR A O 1
ATOM 1251 N N . ILE A 1 161 ? 17.252 19.630 6.425 1.00 27.28 159 ILE A N 1
ATOM 1252 C CA . ILE A 1 161 ? 16.248 19.092 7.331 1.00 25.55 159 ILE A CA 1
ATOM 1253 C C . ILE A 1 161 ? 16.535 17.637 7.641 1.00 27.47 159 ILE A C 1
ATOM 1254 O O . ILE A 1 161 ? 16.614 17.245 8.807 1.00 27.94 159 ILE A O 1
ATOM 1259 N N . ILE A 1 162 ? 16.695 16.828 6.606 1.00 24.78 160 ILE A N 1
ATOM 1260 C CA . ILE A 1 162 ? 16.927 15.416 6.837 1.00 27.13 160 ILE A CA 1
ATOM 1261 C C . ILE A 1 162 ? 18.234 15.189 7.611 1.00 29.50 160 ILE A C 1
ATOM 1262 O O . ILE A 1 162 ? 18.350 14.245 8.388 1.00 29.55 160 ILE A O 1
ATOM 1267 N N . PHE A 1 163 ? 19.200 16.075 7.413 1.00 28.96 161 PHE A N 1
ATOM 1268 C CA . PHE A 1 163 ? 20.480 15.933 8.090 1.00 29.88 161 PHE A CA 1
ATOM 1269 C C . PHE A 1 163 ? 20.285 16.182 9.577 1.00 32.10 161 PHE A C 1
ATOM 1270 O O . PHE A 1 163 ? 20.805 15.443 10.416 1.00 32.02 161 PHE A O 1
ATOM 1278 N N . ARG A 1 164 ? 19.516 17.215 9.903 1.00 30.11 162 ARG A N 1
ATOM 1279 C CA . ARG A 1 164 ? 19.269 17.523 11.296 1.00 32.57 162 ARG A CA 1
ATOM 1280 C C . ARG A 1 164 ? 18.592 16.331 11.959 1.00 33.21 162 ARG A C 1
ATOM 1281 O O . ARG A 1 164 ? 18.916 15.992 13.094 1.00 36.03 162 ARG A O 1
ATOM 1289 N N . LEU A 1 165 ? 17.679 15.674 11.243 1.00 30.38 163 LEU A N 1
ATOM 1290 C CA . LEU A 1 165 ? 16.919 14.561 11.827 1.00 31.89 163 LEU A CA 1
ATOM 1291 C C . LEU A 1 165 ? 17.684 13.235 11.985 1.00 33.77 163 LEU A C 1
ATOM 1292 O O . LEU A 1 165 ? 17.435 12.487 12.938 1.00 33.83 163 LEU A O 1
ATOM 1297 N N . THR A 1 166 ? 18.591 12.937 11.052 1.00 31.44 164 THR A N 1
ATOM 1298 C CA . THR A 1 166 ? 19.203 11.613 10.984 1.00 33.42 164 THR A CA 1
ATOM 1299 C C . THR A 1 166 ? 20.721 11.635 10.998 1.00 34.12 164 THR A C 1
ATOM 1300 O O . THR A 1 166 ? 21.342 10.580 11.068 1.00 35.07 164 THR A O 1
ATOM 1304 N N . GLY A 1 167 ? 21.320 12.816 10.873 1.00 32.34 165 GLY A N 1
ATOM 1305 C CA . GLY A 1 167 ? 22.764 12.907 10.762 1.00 32.01 165 GLY A CA 1
ATOM 1306 C C . GLY A 1 167 ? 23.287 12.415 9.416 1.00 36.01 165 GLY A C 1
ATOM 1307 O O . GLY A 1 167 ? 24.492 12.268 9.230 1.00 33.53 165 GLY A O 1
ATOM 1308 N N . LYS A 1 168 ? 22.386 12.166 8.468 1.00 34.41 166 LYS A N 1
ATOM 1309 C CA . LYS A 1 168 ? 22.794 11.755 7.125 1.00 31.43 166 LYS A CA 1
ATOM 1310 C C . LYS A 1 168 ? 22.596 12.879 6.092 1.00 31.28 166 LYS A C 1
ATOM 1311 O O . LYS A 1 168 ? 21.672 13.684 6.203 1.00 31.21 166 LYS A O 1
ATOM 1317 N N . LEU A 1 169 ? 23.496 12.943 5.118 1.00 26.93 167 LEU A N 1
ATOM 1318 C CA . LEU A 1 169 ? 23.425 13.916 4.041 1.00 31.71 167 LEU A CA 1
ATOM 1319 C C . LEU A 1 169 ? 23.139 13.198 2.737 1.00 31.38 167 LEU A C 1
ATOM 1320 O O . LEU A 1 169 ? 24.054 12.672 2.103 1.00 30.12 167 LEU A O 1
ATOM 1325 N N . VAL A 1 170 ? 21.870 13.202 2.328 1.00 27.99 168 VAL A N 1
ATOM 1326 C CA . VAL A 1 170 ? 21.455 12.522 1.116 1.00 27.43 168 VAL A CA 1
ATOM 1327 C C . VAL A 1 170 ? 20.465 13.391 0.343 1.00 26.73 168 VAL A C 1
ATOM 1328 O O . VAL A 1 170 ? 19.599 14.033 0.943 1.00 25.25 168 VAL A O 1
ATOM 1332 N N . THR A 1 171 ? 20.614 13.430 -0.973 1.00 25.04 169 THR A N 1
ATOM 1333 C CA . THR A 1 171 ? 19.622 14.089 -1.832 1.00 26.75 169 THR A CA 1
ATOM 1334 C C . THR A 1 171 ? 19.002 13.064 -2.790 1.00 26.22 169 THR A C 1
ATOM 1335 O O . THR A 1 171 ? 19.600 12.013 -3.049 1.00 29.04 169 THR A O 1
ATOM 1339 N N . ASP A 1 172 ? 17.804 13.330 -3.303 1.00 23.85 170 ASP A N 1
ATOM 1340 C CA . ASP A 1 172 ? 17.232 12.407 -4.269 1.00 24.73 170 ASP A CA 1
ATOM 1341 C C . ASP A 1 172 ? 17.548 12.925 -5.662 1.00 22.36 170 ASP A C 1
ATOM 1342 O O . ASP A 1 172 ? 17.887 14.091 -5.836 1.00 24.21 170 ASP A O 1
ATOM 1347 N N . THR A 1 173 ? 17.434 12.048 -6.644 1.00 21.99 171 THR A N 1
ATOM 1348 C CA . THR A 1 173 ? 17.686 12.388 -8.031 1.00 23.24 171 THR A CA 1
ATOM 1349 C C . THR A 1 173 ? 16.930 13.656 -8.491 1.00 23.96 171 THR A C 1
ATOM 1350 O O . THR A 1 173 ? 17.502 14.477 -9.176 1.00 21.10 171 THR A O 1
ATOM 1354 N N . THR A 1 174 ? 15.648 13.805 -8.135 1.00 23.45 172 THR A N 1
ATOM 1355 C CA . THR A 1 174 ? 14.863 14.936 -8.670 1.00 22.92 172 THR A CA 1
ATOM 1356 C C . THR A 1 174 ? 15.354 16.256 -8.092 1.00 23.49 172 THR A C 1
ATOM 1357 O O . THR A 1 174 ? 15.210 17.315 -8.707 1.00 23.71 172 THR A O 1
ATOM 1369 N N . ALA A 1 176 ? 18.666 16.709 -7.043 1.00 23.33 174 ALA A N 1
ATOM 1370 C CA . ALA A 1 176 ? 19.962 16.895 -7.688 1.00 24.87 174 ALA A CA 1
ATOM 1371 C C . ALA A 1 176 ? 19.721 17.501 -9.081 1.00 25.85 174 ALA A C 1
ATOM 1372 O O . ALA A 1 176 ? 20.528 18.294 -9.580 1.00 24.17 174 ALA A O 1
ATOM 1374 N N . ALA A 1 177 ? 18.577 17.139 -9.678 1.00 24.07 175 ALA A N 1
ATOM 1375 C CA . ALA A 1 177 ? 18.193 17.639 -10.987 1.00 23.72 175 ALA A CA 1
ATOM 1376 C C . ALA A 1 177 ? 17.991 19.155 -11.003 1.00 24.80 175 ALA A C 1
ATOM 1377 O O . ALA A 1 177 ? 18.087 19.768 -12.060 1.00 24.11 175 ALA A O 1
ATOM 1379 N N . GLY A 1 178 ? 17.739 19.758 -9.838 1.00 24.25 176 GLY A N 1
ATOM 1380 C CA . GLY A 1 178 ? 17.582 21.209 -9.753 1.00 23.04 176 GLY A CA 1
ATOM 1381 C C . GLY A 1 178 ? 18.853 22.008 -9.433 1.00 26.19 176 GLY A C 1
ATOM 1382 O O . GLY A 1 178 ? 18.785 23.234 -9.243 1.00 25.13 176 GLY A O 1
ATOM 1383 N N . THR A 1 179 ? 20.007 21.338 -9.365 1.00 24.09 177 THR A N 1
ATOM 1384 C CA . THR A 1 179 ? 21.270 22.032 -9.044 1.00 25.26 177 THR A CA 1
ATOM 1385 C C . THR A 1 179 ? 21.943 22.658 -10.265 1.00 24.39 177 THR A C 1
ATOM 1386 O O . THR A 1 179 ? 22.610 23.680 -10.144 1.00 25.60 177 THR A O 1
ATOM 1390 N N . GLY A 1 180 ? 21.773 22.034 -11.431 1.00 24.38 178 GLY A N 1
ATOM 1391 C CA . GLY A 1 180 ? 22.479 22.447 -12.633 1.00 23.94 178 GLY A CA 1
ATOM 1392 C C . GLY A 1 180 ? 23.852 21.784 -12.684 1.00 24.50 178 GLY A C 1
ATOM 1393 O O . GLY A 1 180 ? 24.718 22.190 -13.449 1.00 27.17 178 GLY A O 1
ATOM 1394 N N . ILE A 1 181 ? 24.044 20.755 -11.865 1.00 26.05 179 ILE A N 1
ATOM 1395 C CA . ILE A 1 181 ? 25.334 20.060 -11.785 1.00 25.14 179 ILE A CA 1
ATOM 1396 C C . ILE A 1 181 ? 25.157 18.584 -12.132 1.00 26.59 179 ILE A C 1
ATOM 1397 O O . ILE A 1 181 ? 26.131 17.883 -12.385 1.00 25.22 179 ILE A O 1
ATOM 1402 N N . LEU A 1 182 ? 23.907 18.119 -12.170 1.00 25.17 180 LEU A N 1
ATOM 1403 C CA . LEU A 1 182 ? 23.629 16.705 -12.430 1.00 23.05 180 LEU A CA 1
ATOM 1404 C C . LEU A 1 182 ? 23.648 16.416 -13.925 1.00 25.09 180 LEU A C 1
ATOM 1405 O O . LEU A 1 182 ? 22.867 16.987 -14.683 1.00 25.12 180 LEU A O 1
ATOM 1410 N N . ASN A 1 183 ? 24.527 15.514 -14.347 1.00 27.24 181 ASN A N 1
ATOM 1411 C CA . ASN A 1 183 ? 24.616 15.126 -15.750 1.00 25.63 181 ASN A CA 1
ATOM 1412 C C . ASN A 1 183 ? 23.380 14.335 -16.187 1.00 27.20 181 ASN A C 1
ATOM 1413 O O . ASN A 1 183 ? 22.972 13.390 -15.522 1.00 27.41 181 ASN A O 1
ATOM 1418 N N . LEU A 1 184 ? 22.799 14.716 -17.316 1.00 27.23 182 LEU A N 1
ATOM 1419 C CA . LEU A 1 184 ? 21.566 14.086 -17.786 1.00 28.46 182 LEU A CA 1
ATOM 1420 C C . LEU A 1 184 ? 21.761 12.624 -18.172 1.00 30.01 182 LEU A C 1
ATOM 1421 O O . LEU A 1 184 ? 20.866 11.811 -17.979 1.00 29.10 182 LEU A O 1
ATOM 1426 N N . LYS A 1 185 ? 22.927 12.302 -18.726 1.00 30.18 183 LYS A N 1
ATOM 1427 C CA . LYS A 1 185 ? 23.197 10.951 -19.227 1.00 33.94 183 LYS A CA 1
ATOM 1428 C C . LYS A 1 185 ? 23.676 9.964 -18.164 1.00 30.94 183 LYS A C 1
ATOM 1429 O O . LYS A 1 185 ? 23.338 8.788 -18.212 1.00 32.95 183 LYS A O 1
ATOM 1435 N N . THR A 1 186 ? 24.482 10.433 -17.221 1.00 31.78 184 THR A N 1
ATOM 1436 C CA . THR A 1 186 ? 25.025 9.547 -16.196 1.00 29.62 184 THR A CA 1
ATOM 1437 C C . THR A 1 186 ? 24.155 9.532 -14.946 1.00 31.56 184 THR A C 1
ATOM 1438 O O . THR A 1 186 ? 24.162 8.556 -14.189 1.00 31.07 184 THR A O 1
ATOM 1442 N N . LEU A 1 187 ? 23.392 10.608 -14.740 1.00 28.61 185 LEU A N 1
ATOM 1443 C CA . LEU A 1 187 ? 22.653 10.796 -13.490 1.00 26.81 185 LEU A CA 1
ATOM 1444 C C . LEU A 1 187 ? 23.576 10.766 -12.265 1.00 31.22 185 LEU A C 1
ATOM 1445 O O . LEU A 1 187 ? 23.181 10.348 -11.176 1.00 29.66 185 LEU A O 1
ATOM 1450 N N . THR A 1 188 ? 24.813 11.210 -12.450 1.00 30.78 186 THR A N 1
ATOM 1451 C CA . THR A 1 188 ? 25.622 11.606 -11.307 1.00 31.16 186 THR A CA 1
ATOM 1452 C C . THR A 1 188 ? 26.223 12.982 -11.617 1.00 29.12 186 THR A C 1
ATOM 1453 O O . THR A 1 188 ? 25.981 13.521 -12.693 1.00 29.04 186 THR A O 1
ATOM 1457 N N . TRP A 1 189 ? 26.963 13.565 -10.679 1.00 28.22 187 TRP A N 1
ATOM 1458 C CA . TRP A 1 189 ? 27.532 14.899 -10.888 1.00 29.40 187 TRP A CA 1
ATOM 1459 C C . TRP A 1 189 ? 28.395 14.924 -12.141 1.00 29.29 187 TRP A C 1
ATOM 1460 O O . TRP A 1 189 ? 29.100 13.963 -12.419 1.00 29.58 187 TRP A O 1
ATOM 1471 N N . ASP A 1 190 ? 28.306 16.010 -12.907 1.00 27.29 188 ASP A N 1
ATOM 1472 C CA . ASP A 1 190 ? 29.111 16.188 -14.113 1.00 29.54 188 ASP A CA 1
ATOM 1473 C C . ASP A 1 190 ? 30.548 16.564 -13.703 1.00 30.54 188 ASP A C 1
ATOM 1474 O O . ASP A 1 190 ? 30.760 17.620 -13.096 1.00 28.49 188 ASP A O 1
ATOM 1479 N N . GLN A 1 191 ? 31.519 15.697 -13.997 1.00 30.12 189 GLN A N 1
ATOM 1480 C CA . GLN A 1 191 ? 32.902 15.933 -13.544 1.00 30.86 189 GLN A CA 1
ATOM 1481 C C . GLN A 1 191 ? 33.510 17.238 -14.053 1.00 31.67 189 GLN A C 1
ATOM 1482 O O . GLN A 1 191 ? 34.190 17.957 -13.312 1.00 32.35 189 GLN A O 1
ATOM 1488 N N . GLU A 1 192 ? 33.293 17.516 -15.332 1.00 31.27 190 GLU A N 1
ATOM 1489 C CA . GLU A 1 192 ? 33.716 18.767 -15.939 1.00 32.40 190 GLU A CA 1
ATOM 1490 C C . GLU A 1 192 ? 33.167 19.988 -15.189 1.00 31.34 190 GLU A C 1
ATOM 1491 O O . GLU A 1 192 ? 33.896 20.938 -14.915 1.00 28.83 190 GLU A O 1
ATOM 1497 N N . LEU A 1 193 ? 31.878 19.971 -14.853 1.00 30.54 191 LEU A N 1
ATOM 1498 C CA . LEU A 1 193 ? 31.290 21.093 -14.115 1.00 29.46 191 LEU A CA 1
ATOM 1499 C C . LEU A 1 193 ? 31.840 21.200 -12.673 1.00 29.85 191 LEU A C 1
ATOM 1500 O O . LEU A 1 193 ? 32.058 22.302 -12.158 1.00 28.08 191 LEU A O 1
ATOM 1505 N N . LEU A 1 194 ? 32.055 20.058 -12.020 1.00 28.87 192 LEU A N 1
ATOM 1506 C CA . LEU A 1 194 ? 32.651 20.049 -10.688 1.00 30.35 192 LEU A CA 1
ATOM 1507 C C . LEU A 1 194 ? 34.053 20.677 -10.738 1.00 30.82 192 LEU A C 1
ATOM 1508 O O . LEU A 1 194 ? 34.435 21.457 -9.862 1.00 29.53 192 LEU A O 1
ATOM 1513 N N . ASP A 1 195 ? 34.808 20.343 -11.776 1.00 28.73 193 ASP A N 1
ATOM 1514 C CA . ASP A 1 195 ? 36.171 20.873 -11.899 1.00 30.59 193 ASP A CA 1
ATOM 1515 C C . ASP A 1 195 ? 36.184 22.393 -12.066 1.00 31.84 193 ASP A C 1
ATOM 1516 O O . ASP A 1 195 ? 37.001 23.085 -11.453 1.00 31.01 193 ASP A O 1
ATOM 1521 N N . ILE A 1 196 ? 35.243 22.911 -12.851 1.00 31.92 194 ILE A N 1
ATOM 1522 C CA . ILE A 1 196 ? 35.094 24.354 -13.042 1.00 30.74 194 ILE A CA 1
ATOM 1523 C C . ILE A 1 196 ? 34.665 25.039 -11.735 1.00 33.08 194 ILE A C 1
ATOM 1524 O O . ILE A 1 196 ? 35.114 26.145 -11.419 1.00 34.33 194 ILE A O 1
ATOM 1529 N N . LEU A 1 197 ? 33.810 24.359 -10.977 1.00 30.55 195 LEU A N 1
ATOM 1530 C CA . LEU A 1 197 ? 33.327 24.844 -9.687 1.00 32.00 195 LEU A CA 1
ATOM 1531 C C . LEU A 1 197 ? 34.394 24.791 -8.601 1.00 33.16 195 LEU A C 1
ATOM 1532 O O . LEU A 1 197 ? 34.332 25.544 -7.625 1.00 33.56 195 LEU A O 1
ATOM 1537 N N . LYS A 1 198 ? 35.356 23.886 -8.772 1.00 30.45 196 LYS A N 1
ATOM 1538 C CA . LYS A 1 198 ? 36.354 23.612 -7.748 1.00 35.88 196 LYS A CA 1
ATOM 1539 C C . LYS A 1 198 ? 35.671 23.013 -6.521 1.00 36.24 196 LYS A C 1
ATOM 1540 O O . LYS A 1 198 ? 36.012 23.302 -5.359 1.00 33.12 196 LYS A O 1
ATOM 1546 N N . ILE A 1 199 ? 34.685 22.171 -6.818 1.00 34.06 197 ILE A N 1
ATOM 1547 C CA . ILE A 1 199 ? 33.939 21.439 -5.806 1.00 35.00 197 ILE A CA 1
ATOM 1548 C C . ILE A 1 199 ? 34.248 19.961 -5.995 1.00 34.94 197 ILE A C 1
ATOM 1549 O O . ILE A 1 199 ? 34.365 19.484 -7.130 1.00 33.67 197 ILE A O 1
ATOM 1554 N N . LYS A 1 200 ? 34.393 19.241 -4.889 1.00 33.54 198 LYS A N 1
ATOM 1555 C CA . LYS A 1 200 ? 34.566 17.801 -4.943 1.00 34.78 198 LYS A CA 1
ATOM 1556 C C . LYS A 1 200 ? 33.237 17.105 -4.667 1.00 35.49 198 LYS A C 1
ATOM 1557 O O . LYS A 1 200 ? 32.391 17.609 -3.919 1.00 34.21 198 LYS A O 1
ATOM 1563 N N . LYS A 1 201 ? 33.075 15.944 -5.284 1.00 36.54 199 LYS A N 1
ATOM 1564 C CA . LYS A 1 201 ? 31.912 15.090 -5.092 1.00 37.98 199 LYS A CA 1
ATOM 1565 C C . LYS A 1 201 ? 31.615 14.882 -3.601 1.00 38.85 199 LYS A C 1
ATOM 1566 O O . LYS A 1 201 ? 30.455 14.847 -3.187 1.00 36.38 199 LYS A O 1
ATOM 1572 N N . GLU A 1 202 ? 32.670 14.788 -2.791 1.00 36.08 200 GLU A N 1
ATOM 1573 C CA . GLU A 1 202 ? 32.529 14.649 -1.349 1.00 34.47 200 GLU A CA 1
ATOM 1574 C C . GLU A 1 202 ? 31.921 15.880 -0.673 1.00 33.30 200 GLU A C 1
ATOM 1575 O O . GLU A 1 202 ? 31.533 15.813 0.484 1.00 34.82 200 GLU A O 1
ATOM 1581 N N . GLN A 1 203 ? 31.850 17.005 -1.375 1.00 32.10 201 GLN A N 1
ATOM 1582 C CA . GLN A 1 203 ? 31.269 18.210 -0.789 1.00 32.07 201 GLN A CA 1
ATOM 1583 C C . GLN A 1 203 ? 29.775 18.325 -1.088 1.00 31.20 201 GLN A C 1
ATOM 1584 O O . GLN A 1 203 ? 29.135 19.308 -0.719 1.00 30.04 201 GLN A O 1
ATOM 1590 N N . LEU A 1 204 ? 29.236 17.317 -1.764 1.00 30.24 202 LEU A N 1
ATOM 1591 C CA . LEU A 1 204 ? 27.817 17.285 -2.119 1.00 30.83 202 LEU A CA 1
ATOM 1592 C C . LEU A 1 204 ? 27.136 16.061 -1.522 1.00 30.85 202 LEU A C 1
ATOM 1593 O O . LEU A 1 204 ? 27.775 15.030 -1.314 1.00 31.32 202 LEU A O 1
ATOM 1598 N N . PRO A 1 205 ? 25.820 16.151 -1.280 1.00 31.99 203 PRO A N 1
ATOM 1599 C CA . PRO A 1 205 ? 25.150 14.968 -0.728 1.00 28.17 203 PRO A CA 1
ATOM 1600 C C . PRO A 1 205 ? 25.287 13.792 -1.684 1.00 28.37 203 PRO A C 1
ATOM 1601 O O . PRO A 1 205 ? 25.448 14.005 -2.880 1.00 29.18 203 PRO A O 1
ATOM 1605 N N . LYS A 1 206 ? 25.208 12.568 -1.177 1.00 29.62 204 LYS A N 1
ATOM 1606 C CA . LYS A 1 206 ? 25.061 11.413 -2.052 1.00 31.72 204 LYS A CA 1
ATOM 1607 C C . LYS A 1 206 ? 23.660 11.411 -2.669 1.00 27.23 204 LYS A C 1
ATOM 1608 O O . LYS A 1 206 ? 22.721 11.943 -2.081 1.00 27.50 204 LYS A O 1
ATOM 1614 N N . ILE A 1 207 ? 23.531 10.814 -3.851 1.00 27.91 205 ILE A N 1
ATOM 1615 C CA . ILE A 1 207 ? 22.255 10.784 -4.571 1.00 28.96 205 ILE A CA 1
ATOM 1616 C C . ILE A 1 207 ? 21.582 9.419 -4.425 1.00 27.20 205 ILE A C 1
ATOM 1617 O O . ILE A 1 207 ? 22.210 8.387 -4.660 1.00 28.83 205 ILE A O 1
ATOM 1622 N N . ALA A 1 208 ? 20.319 9.410 -4.011 1.00 26.26 206 ALA A N 1
ATOM 1623 C CA . ALA A 1 208 ? 19.544 8.175 -3.969 1.00 30.18 206 ALA A CA 1
ATOM 1624 C C . ALA A 1 208 ? 18.166 8.375 -4.601 1.00 28.15 206 ALA A C 1
ATOM 1625 O O . ALA A 1 208 ? 17.824 9.492 -5.001 1.00 25.90 206 ALA A O 1
ATOM 1627 N N . GLN A 1 209 ? 17.387 7.294 -4.678 1.00 29.44 207 GLN A N 1
ATOM 1628 C CA . GLN A 1 209 ? 15.992 7.358 -5.167 1.00 28.87 207 GLN A CA 1
ATOM 1629 C C . GLN A 1 209 ? 15.076 8.008 -4.134 1.00 29.15 207 GLN A C 1
ATOM 1630 O O . GLN A 1 209 ? 15.323 7.907 -2.924 1.00 28.20 207 GLN A O 1
ATOM 1636 N N . PRO A 1 210 ? 13.998 8.663 -4.606 1.00 28.20 208 PRO A N 1
ATOM 1637 C CA . PRO A 1 210 ? 12.989 9.308 -3.750 1.00 26.78 208 PRO A CA 1
ATOM 1638 C C . PRO A 1 210 ? 12.391 8.391 -2.692 1.00 25.49 208 PRO A C 1
ATOM 1639 O O . PRO A 1 210 ? 11.994 8.891 -1.643 1.00 23.95 208 PRO A O 1
ATOM 1643 N N . THR A 1 211 ? 12.342 7.088 -2.953 1.00 26.15 209 THR A N 1
ATOM 1644 C CA . THR A 1 211 ? 11.716 6.150 -2.034 1.00 26.45 209 THR A CA 1
ATOM 1645 C C . THR A 1 211 ? 12.685 5.638 -0.961 1.00 28.98 209 THR A C 1
ATOM 1646 O O . THR A 1 211 ? 12.293 4.873 -0.081 1.00 25.05 209 THR A O 1
ATOM 1650 N N . LYS A 1 212 ? 13.946 6.046 -1.037 1.00 27.64 210 LYS A N 1
ATOM 1651 C CA . LYS A 1 212 ? 14.933 5.526 -0.094 1.00 28.65 210 LYS A CA 1
ATOM 1652 C C . LYS A 1 212 ? 14.597 5.882 1.354 1.00 28.10 210 LYS A C 1
ATOM 1653 O O . LYS A 1 212 ? 14.267 7.021 1.666 1.00 27.93 210 LYS A O 1
ATOM 1659 N N . VAL A 1 213 ? 14.687 4.897 2.233 1.00 28.32 211 VAL A N 1
ATOM 1660 C CA . VAL A 1 213 ? 14.432 5.115 3.650 1.00 31.07 211 VAL A CA 1
ATOM 1661 C C . VAL A 1 213 ? 15.714 5.600 4.306 1.00 30.81 211 VAL A C 1
ATOM 1662 O O . VAL A 1 213 ? 16.738 4.931 4.232 1.00 30.39 211 VAL A O 1
ATOM 1666 N N . ILE A 1 214 ? 15.660 6.778 4.919 1.00 30.59 212 ILE A N 1
ATOM 1667 C CA . ILE A 1 214 ? 16.789 7.322 5.653 1.00 30.21 212 ILE A CA 1
ATOM 1668 C C . ILE A 1 214 ? 16.557 7.054 7.144 1.00 36.65 212 ILE A C 1
ATOM 1669 O O . ILE A 1 214 ? 15.646 7.629 7.745 1.00 35.05 212 ILE A O 1
ATOM 1674 N N . PHE A 1 215 ? 17.390 6.184 7.724 1.00 38.03 213 PHE A N 1
ATOM 1675 C CA . PHE A 1 215 ? 17.165 5.623 9.051 1.00 39.84 213 PHE A CA 1
ATOM 1676 C C . PHE A 1 215 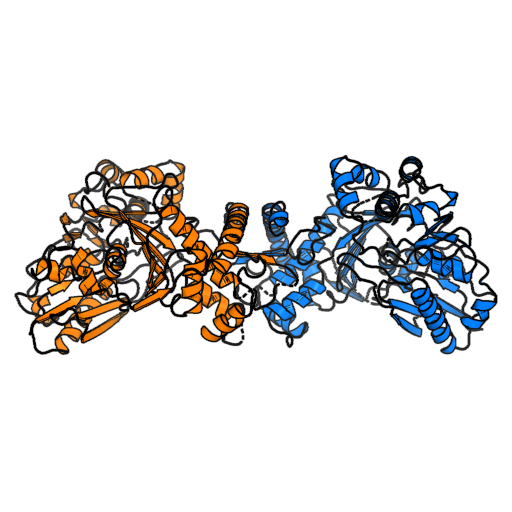? 18.497 5.570 9.796 1.00 43.62 213 PHE A C 1
ATOM 1677 O O . PHE A 1 215 ? 19.547 5.395 9.171 1.00 45.67 213 PHE A O 1
ATOM 1685 N N . PRO A 1 216 ? 18.472 5.738 11.130 1.00 41.92 214 PRO A N 1
ATOM 1686 C CA . PRO A 1 216 ? 17.300 6.064 11.941 1.00 40.35 214 PRO A CA 1
ATOM 1687 C C . PRO A 1 216 ? 17.222 7.546 12.230 1.00 37.55 214 PRO A C 1
ATOM 1688 O O . PRO A 1 216 ? 18.177 8.268 11.986 1.00 36.59 214 PRO A O 1
ATOM 1692 N N . ILE A 1 217 ? 16.088 7.980 12.765 1.00 36.49 215 ILE A N 1
ATOM 1693 C CA . ILE A 1 217 ? 15.949 9.324 13.296 1.00 35.61 215 ILE A CA 1
ATOM 1694 C C . ILE A 1 217 ? 16.602 9.348 14.672 1.00 38.72 215 ILE A C 1
ATOM 1695 O O . ILE A 1 217 ? 16.546 8.353 15.403 1.00 38.08 215 ILE A O 1
ATOM 1700 N N . LYS A 1 218 ? 17.232 10.466 15.018 1.00 37.13 216 LYS A N 1
ATOM 1701 C CA . LYS A 1 218 ? 17.921 10.591 16.302 1.00 40.30 216 LYS A CA 1
ATOM 1702 C C . LYS A 1 218 ? 16.918 10.623 17.460 1.00 41.04 216 LYS A C 1
ATOM 1703 O O . LYS A 1 218 ? 15.888 11.297 17.365 1.00 37.43 216 LYS A O 1
ATOM 1709 N N . THR A 1 219 ? 17.221 9.900 18.547 1.00 38.71 217 THR A N 1
ATOM 1710 C CA . THR A 1 219 ? 16.284 9.757 19.667 1.00 39.17 217 THR A CA 1
ATOM 1711 C C . THR A 1 219 ? 15.756 11.094 20.124 1.00 39.11 217 THR A C 1
ATOM 1712 O O . THR A 1 219 ? 14.592 11.224 20.468 1.00 40.14 217 THR A O 1
ATOM 1716 N N . GLU A 1 220 ? 16.638 12.078 20.165 1.00 40.39 218 GLU A N 1
ATOM 1717 C CA . GLU A 1 220 ? 16.248 13.430 20.534 1.00 43.16 218 GLU A CA 1
ATOM 1718 C C . GLU A 1 220 ? 14.978 13.849 19.809 1.00 43.92 218 GLU A C 1
ATOM 1719 O O . GLU A 1 220 ? 14.004 14.276 20.430 1.00 43.76 218 GLU A O 1
ATOM 1725 N N . TYR A 1 221 ? 14.998 13.733 18.486 1.00 42.59 219 TYR A N 1
ATOM 1726 C CA . TYR A 1 221 ? 13.882 14.211 17.681 1.00 42.39 219 TYR A CA 1
ATOM 1727 C C . TYR A 1 221 ? 12.719 13.234 17.654 1.00 42.71 219 TYR A C 1
ATOM 1728 O O . TYR A 1 221 ? 11.621 13.601 17.254 1.00 46.00 219 TYR A O 1
ATOM 1737 N N . VAL A 1 222 ? 12.944 12.000 18.100 1.00 43.64 220 VAL A N 1
ATOM 1738 C CA . VAL A 1 222 ? 11.844 11.044 18.218 1.00 43.01 220 VAL A CA 1
ATOM 1739 C C . VAL A 1 222 ? 10.885 11.522 19.290 1.00 45.51 220 VAL A C 1
ATOM 1740 O O . VAL A 1 222 ? 9.656 11.427 19.154 1.00 42.62 220 VAL A O 1
ATOM 1744 N N . LYS A 1 223 ? 11.468 12.040 20.364 1.00 45.06 221 LYS A N 1
ATOM 1745 C CA . LYS A 1 223 ? 10.696 12.602 21.457 1.00 46.40 221 LYS A CA 1
ATOM 1746 C C . LYS A 1 223 ? 10.048 13.910 21.016 1.00 44.63 221 LYS A C 1
ATOM 1747 O O . LYS A 1 223 ? 8.841 14.086 21.151 1.00 46.75 221 LYS A O 1
ATOM 1753 N N . LYS A 1 224 ? 10.857 14.824 20.485 1.00 44.40 222 LYS A N 1
ATOM 1754 C CA . LYS A 1 224 ? 10.387 16.167 20.169 1.00 43.29 222 LYS A CA 1
ATOM 1755 C C . LYS A 1 224 ? 9.262 16.158 19.140 1.00 44.79 222 LYS A C 1
ATOM 1756 O O . LYS A 1 224 ? 8.384 17.015 19.178 1.00 46.22 222 LYS A O 1
ATOM 1762 N N . LEU A 1 225 ? 9.301 15.201 18.216 1.00 43.00 223 LEU A N 1
ATOM 1763 C CA . LEU A 1 225 ? 8.329 15.155 17.132 1.00 42.02 223 LEU A CA 1
ATOM 1764 C C . LEU A 1 225 ? 7.084 14.340 17.504 1.00 41.40 223 LEU A C 1
ATOM 1765 O O . LEU A 1 225 ? 6.048 14.429 16.847 1.00 38.85 223 LEU A O 1
ATOM 1770 N N . GLY A 1 226 ? 7.186 13.541 18.557 1.00 40.92 224 GLY A N 1
ATOM 1771 C CA . GLY A 1 226 ? 6.037 12.801 19.031 1.00 38.71 224 GLY A CA 1
ATOM 1772 C C . GLY A 1 226 ? 5.855 11.509 18.271 1.00 38.11 224 GLY A C 1
ATOM 1773 O O . GLY A 1 226 ? 4.734 11.013 18.133 1.00 39.08 224 GLY A O 1
ATOM 1774 N N . ILE A 1 227 ? 6.960 10.947 17.799 1.00 37.00 225 ILE A N 1
ATOM 1775 C CA . ILE A 1 227 ? 6.919 9.754 16.962 1.00 37.88 225 ILE A CA 1
ATOM 1776 C C . ILE A 1 227 ? 7.512 8.515 17.651 1.00 38.86 225 ILE A C 1
ATOM 1777 O O . ILE A 1 227 ? 7.890 8.563 18.811 1.00 41.98 225 ILE A O 1
ATOM 1782 N N . ASP A 1 228 ? 7.550 7.400 16.926 1.00 41.45 226 ASP A N 1
ATOM 1783 C CA . ASP A 1 228 ? 8.075 6.126 17.416 1.00 41.82 226 ASP A CA 1
ATOM 1784 C C . ASP A 1 228 ? 9.524 6.049 17.017 1.00 42.90 226 ASP A C 1
ATOM 1785 O O . ASP A 1 228 ? 9.961 6.776 16.120 1.00 39.17 226 ASP A O 1
ATOM 1790 N N . SER A 1 229 ? 10.248 5.115 17.625 1.00 38.88 227 SER A N 1
ATOM 1791 C CA . SER A 1 229 ? 11.597 4.800 17.179 1.00 41.03 227 SER A CA 1
ATOM 1792 C C . SER A 1 229 ? 11.578 3.985 15.883 1.00 40.93 227 SER A C 1
ATOM 1793 O O . SER A 1 229 ? 12.632 3.729 15.308 1.00 44.44 227 SER A O 1
ATOM 1796 N N . ASP A 1 230 ? 10.401 3.563 15.419 1.00 42.34 228 ASP A N 1
ATOM 1797 C CA . ASP A 1 230 ? 10.359 2.851 14.137 1.00 43.62 228 ASP A CA 1
ATOM 1798 C C . ASP A 1 230 ? 9.808 3.686 12.975 1.00 38.57 228 ASP A C 1
ATOM 1799 O O . ASP A 1 230 ? 9.790 3.232 11.835 1.00 36.26 228 ASP A O 1
ATOM 1804 N N . THR A 1 231 ? 9.378 4.905 13.280 1.00 37.34 229 THR A N 1
ATOM 1805 C CA . THR A 1 231 ? 9.042 5.897 12.261 1.00 33.04 229 THR A CA 1
ATOM 1806 C C . THR A 1 231 ? 10.183 6.096 11.251 1.00 35.31 229 THR A C 1
ATOM 1807 O O . THR A 1 231 ? 11.302 6.420 11.634 1.00 34.44 229 THR A O 1
ATOM 1811 N N . LYS A 1 232 ? 9.879 5.942 9.963 1.00 33.95 230 LYS A N 1
ATOM 1812 C CA . LYS A 1 232 ? 10.862 6.109 8.898 1.00 31.85 230 LYS A CA 1
ATOM 1813 C C . LYS A 1 232 ? 10.833 7.479 8.228 1.00 31.83 230 LYS A C 1
ATOM 1814 O O . LYS A 1 232 ? 9.775 8.095 8.086 1.00 28.73 230 LYS A O 1
ATOM 1820 N N . ILE A 1 233 ? 12.008 7.951 7.818 1.00 26.87 231 ILE A N 1
ATOM 1821 C CA . ILE A 1 233 ? 12.096 9.090 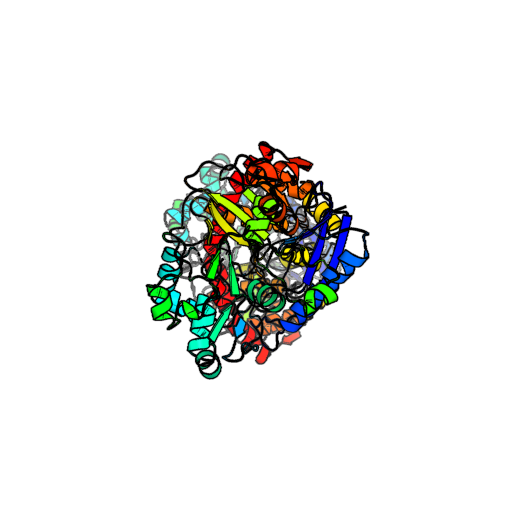6.937 1.00 27.20 231 ILE A CA 1
ATOM 1822 C C . ILE A 1 233 ? 12.179 8.559 5.513 1.00 29.54 231 ILE A C 1
ATOM 1823 O O . ILE A 1 233 ? 13.027 7.716 5.209 1.00 31.44 231 ILE A O 1
ATOM 1828 N N . ILE A 1 234 ? 11.287 9.038 4.650 1.00 26.80 232 ILE A N 1
ATOM 1829 C CA . ILE A 1 234 ? 11.355 8.736 3.227 1.00 23.94 232 ILE A CA 1
ATOM 1830 C C . ILE A 1 234 ? 12.036 9.918 2.558 1.00 24.75 232 ILE A C 1
ATOM 1831 O O . ILE A 1 234 ? 11.638 11.081 2.756 1.00 23.54 232 ILE A O 1
ATOM 1836 N N . LEU A 1 235 ? 13.082 9.632 1.794 1.00 24.29 233 LEU A N 1
ATOM 1837 C CA . LEU A 1 235 ? 13.892 10.689 1.229 1.00 24.75 233 LEU A CA 1
ATOM 1838 C C . LEU A 1 235 ? 13.044 11.766 0.523 1.00 23.93 233 LEU A C 1
ATOM 1839 O O . LEU A 1 235 ? 13.257 12.961 0.712 1.00 24.31 233 LEU A O 1
ATOM 1844 N N . GLY A 1 236 ? 12.074 11.349 -0.276 1.00 23.93 234 GLY A N 1
ATOM 1845 C CA . GLY A 1 236 ? 11.207 12.319 -0.935 1.00 22.93 234 GLY A CA 1
ATOM 1846 C C . GLY A 1 236 ? 11.771 12.898 -2.218 1.00 25.10 234 GLY A C 1
ATOM 1847 O O . GLY A 1 236 ? 12.710 12.347 -2.779 1.00 24.64 234 GLY A O 1
ATOM 1848 N N . ALA A 1 237 ? 11.196 14.013 -2.683 1.00 23.42 235 ALA A N 1
ATOM 1849 C CA . ALA A 1 237 ? 11.512 14.558 -3.994 1.00 23.03 235 ALA A CA 1
ATOM 1850 C C . ALA A 1 237 ? 11.147 16.034 -4.100 1.00 21.46 235 ALA A C 1
ATOM 1851 O O . ALA A 1 237 ? 10.736 16.657 -3.126 1.00 22.08 235 ALA A O 1
ATOM 1853 N N . SER A 1 238 ? 11.315 16.583 -5.294 1.00 21.03 236 SER A N 1
ATOM 1854 C CA . SER A 1 238 ? 11.076 18.004 -5.535 1.00 21.33 236 SER A CA 1
ATOM 1855 C C . SER A 1 238 ? 9.572 18.309 -5.675 1.00 24.63 236 SER A C 1
ATOM 1856 O O . SER A 1 238 ? 8.786 17.436 -6.058 1.00 21.90 236 SER A O 1
ATOM 1859 N N . ASP A 1 239 ? 9.184 19.554 -5.404 1.00 25.14 237 ASP A N 1
ATOM 1860 C CA . ASP A 1 239 ? 7.785 19.954 -5.537 1.00 24.13 237 ASP A CA 1
ATOM 1861 C C . ASP A 1 239 ? 7.321 19.834 -6.994 1.00 25.09 237 ASP A C 1
ATOM 1862 O O . ASP A 1 239 ? 6.190 19.439 -7.268 1.00 22.47 237 ASP A O 1
ATOM 1867 N N . GLY A 1 240 ? 8.211 20.149 -7.929 1.00 24.67 238 GLY A N 1
ATOM 1868 C CA . GLY A 1 240 ? 7.911 20.037 -9.348 1.00 24.62 238 GLY A CA 1
ATOM 1869 C C . GLY A 1 240 ? 7.554 18.630 -9.796 1.00 22.38 238 GLY A C 1
ATOM 1870 O O . GLY A 1 240 ? 6.553 18.420 -10.487 1.00 23.75 238 GLY A O 1
ATOM 1871 N N . TYR A 1 241 ? 8.376 17.663 -9.407 1.00 21.71 239 TYR A N 1
ATOM 1872 C CA . TYR A 1 241 ? 8.138 16.271 -9.754 1.00 19.74 239 TYR A CA 1
ATOM 1873 C C . TYR A 1 241 ? 6.912 15.729 -9.043 1.00 23.62 239 TYR A C 1
ATOM 1874 O O . TYR A 1 241 ? 6.053 15.110 -9.663 1.00 22.98 239 TYR A O 1
ATOM 1883 N N . LEU A 1 242 ? 6.860 15.925 -7.725 1.00 22.99 240 LEU A N 1
ATOM 1884 C CA . LEU A 1 242 ? 5.767 15.412 -6.925 1.00 21.02 240 LEU A CA 1
ATOM 1885 C C . LEU A 1 242 ? 4.410 16.023 -7.321 1.00 22.41 240 LEU A C 1
ATOM 1886 O O . LEU A 1 242 ? 3.405 15.313 -7.360 1.00 21.91 240 LEU A O 1
ATOM 1891 N N . SER A 1 243 ? 4.387 17.326 -7.592 1.00 19.47 241 SER A N 1
ATOM 1892 C CA . SER A 1 243 ? 3.177 17.994 -8.041 1.00 24.88 241 SER A CA 1
ATOM 1893 C C . SER A 1 243 ? 2.675 17.408 -9.358 1.00 24.13 241 SER A C 1
ATOM 1894 O O . SER A 1 243 ? 1.489 17.437 -9.621 1.00 26.23 241 SER A O 1
ATOM 1897 N N . THR A 1 244 ? 3.592 16.904 -10.185 1.00 23.40 242 THR A N 1
ATOM 1898 C CA . THR A 1 244 ? 3.237 16.297 -11.470 1.00 23.66 242 THR A CA 1
ATOM 1899 C C . THR A 1 244 ? 2.647 14.884 -11.307 1.00 24.18 242 THR A C 1
ATOM 1900 O O . THR A 1 244 ? 1.515 14.606 -11.775 1.00 21.84 242 THR A O 1
ATOM 1904 N N . ILE A 1 245 ? 3.384 13.988 -10.648 1.00 19.98 243 ILE A N 1
ATOM 1905 C CA . ILE A 1 245 ? 2.805 12.677 -10.392 1.00 21.39 243 ILE A CA 1
ATOM 1906 C C . ILE A 1 245 ? 1.620 12.773 -9.418 1.00 21.68 243 ILE A C 1
ATOM 1907 O O . ILE A 1 245 ? 0.728 11.943 -9.456 1.00 21.49 243 ILE A O 1
ATOM 1912 N N . GLY A 1 246 ? 1.610 13.793 -8.560 1.00 22.64 244 GLY A N 1
ATOM 1913 C CA . GLY A 1 246 ? 0.510 14.018 -7.627 1.00 22.24 244 GLY A CA 1
ATOM 1914 C C . GLY A 1 246 ? -0.837 14.391 -8.259 1.00 23.88 244 GLY A C 1
ATOM 1915 O O . GLY A 1 246 ? -1.880 14.408 -7.569 1.00 23.38 244 GLY A O 1
ATOM 1916 N N . VAL A 1 247 ? -0.817 14.704 -9.553 1.00 22.81 245 VAL A N 1
ATOM 1917 C CA . VAL A 1 247 ? -2.043 14.940 -10.322 1.00 24.23 245 VAL A CA 1
ATOM 1918 C C . VAL A 1 247 ? -2.226 13.836 -11.357 1.00 24.67 245 VAL A C 1
ATOM 1919 O O . VAL A 1 247 ? -2.977 13.976 -12.328 1.00 24.72 245 VAL A O 1
ATOM 1923 N N . ASN A 1 248 ? -1.535 12.724 -11.119 1.00 25.06 246 ASN A N 1
ATOM 1924 C CA . ASN A 1 248 ? -1.620 11.538 -11.970 1.00 24.14 246 ASN A CA 1
ATOM 1925 C C . ASN A 1 248 ? -1.119 11.752 -13.388 1.00 25.00 246 ASN A C 1
ATOM 1926 O O . ASN A 1 248 ? -1.559 11.074 -14.314 1.00 27.44 246 ASN A O 1
ATOM 1931 N N . ALA A 1 249 ? -0.227 12.714 -13.578 1.00 23.98 247 ALA A N 1
ATOM 1932 C CA . ALA A 1 249 ? 0.365 12.904 -14.900 1.00 25.54 247 ALA A CA 1
ATOM 1933 C C . ALA A 1 249 ? 1.706 12.197 -14.936 1.00 23.40 247 ALA A C 1
ATOM 1934 O O . ALA A 1 249 ? 2.754 12.832 -14.866 1.00 25.29 247 ALA A O 1
ATOM 1936 N N . ILE A 1 250 ? 1.671 10.874 -15.042 1.00 26.06 248 ILE A N 1
ATOM 1937 C CA . ILE A 1 250 ? 2.877 10.061 -14.800 1.00 29.44 248 ILE A CA 1
ATOM 1938 C C . ILE A 1 250 ? 3.620 9.763 -16.094 1.00 29.50 248 ILE A C 1
ATOM 1939 O O . ILE A 1 250 ? 4.757 9.273 -16.073 1.00 27.64 248 ILE A O 1
ATOM 1944 N N . ASP A 1 251 ? 2.991 10.079 -17.221 1.00 26.61 249 ASP A N 1
ATOM 1945 C CA . ASP A 1 251 ? 3.635 9.837 -18.511 1.00 28.86 249 ASP A CA 1
ATOM 1946 C C . ASP A 1 251 ? 3.291 10.907 -19.540 1.00 27.89 249 ASP A C 1
ATOM 1947 O O . ASP A 1 251 ? 2.492 11.813 -19.272 1.00 27.78 249 ASP A O 1
ATOM 1952 N N . SER A 1 252 ? 3.898 10.786 -20.715 1.00 28.08 250 SER A N 1
ATOM 1953 C CA . SER A 1 252 ? 3.828 11.823 -21.736 1.00 31.52 250 SER A CA 1
ATOM 1954 C C . SER A 1 252 ? 2.449 12.004 -22.385 1.00 31.90 250 SER A C 1
ATOM 1955 O O . SER A 1 252 ? 2.244 12.968 -23.120 1.00 32.46 250 SER A O 1
ATOM 1958 N N . ASP A 1 253 ? 1.518 11.081 -22.133 1.00 32.34 251 ASP A N 1
ATOM 1959 C CA . ASP A 1 253 ? 0.153 11.223 -22.643 1.00 30.90 251 ASP A CA 1
ATOM 1960 C C . ASP A 1 253 ? -0.569 12.338 -21.893 1.00 30.29 251 ASP A C 1
ATOM 1961 O O . ASP A 1 253 ? -1.600 12.826 -22.349 1.00 30.17 251 ASP A O 1
ATOM 1966 N N . HIS A 1 254 ? -0.039 12.719 -20.736 1.00 26.85 252 HIS A N 1
ATOM 1967 C CA . HIS A 1 254 ? -0.596 13.813 -19.949 1.00 27.80 252 HIS A CA 1
ATOM 1968 C C . HIS A 1 254 ? 0.421 14.942 -19.719 1.00 29.86 252 HIS A C 1
ATOM 1969 O O . HIS A 1 254 ? 1.633 14.730 -19.834 1.00 28.20 252 HIS A O 1
ATOM 1976 N N . CYS A 1 255 ? -0.082 16.141 -19.427 1.00 26.99 253 CYS A N 1
ATOM 1977 C CA . CYS A 1 255 ? 0.736 17.244 -18.906 1.00 26.56 253 CYS A CA 1
ATOM 1978 C C . CYS A 1 255 ? 0.100 17.689 -17.590 1.00 24.37 253 CYS A C 1
ATOM 1979 O O . CYS A 1 255 ? -1.098 17.493 -17.379 1.00 27.25 253 CYS A O 1
ATOM 1982 N N . ALA A 1 256 ? 0.873 18.305 -16.713 1.00 20.99 254 ALA A N 1
ATOM 1983 C CA . ALA A 1 256 ? 0.304 18.937 -15.531 1.00 22.54 254 ALA A CA 1
ATOM 1984 C C . ALA A 1 256 ? 0.435 20.458 -15.644 1.00 24.86 254 ALA A C 1
ATOM 1985 O O . ALA A 1 256 ? 1.528 20.994 -15.898 1.00 22.35 254 ALA A O 1
ATOM 1987 N N . LEU A 1 257 ? -0.697 21.140 -15.502 1.00 23.98 255 LEU A N 1
ATOM 1988 C CA . LEU A 1 257 ? -0.759 22.604 -15.537 1.00 20.84 255 LEU A CA 1
ATOM 1989 C C . LEU A 1 257 ? -1.218 23.081 -14.161 1.00 22.36 255 LEU A C 1
ATOM 1990 O O . LEU A 1 257 ? -2.346 22.788 -13.715 1.00 22.87 255 LEU A O 1
ATOM 1995 N N . ASN A 1 258 ? -0.360 23.804 -13.465 1.00 21.48 256 ASN A N 1
ATOM 1996 C CA . ASN A 1 258 ? -0.793 24.388 -12.214 1.00 22.76 256 ASN A CA 1
ATOM 1997 C C . ASN A 1 258 ? -0.681 25.887 -12.334 1.00 24.19 256 ASN A C 1
ATOM 1998 O O . ASN A 1 258 ? 0.320 26.407 -12.841 1.00 24.79 256 ASN A O 1
ATOM 2003 N N . VAL A 1 259 ? -1.702 26.594 -11.881 1.00 23.10 257 VAL A N 1
ATOM 2004 C CA . VAL A 1 259 ? -1.661 28.052 -11.942 1.00 21.74 257 VAL A CA 1
ATOM 2005 C C . VAL A 1 259 ? -2.242 28.657 -10.685 1.00 23.31 257 VAL A C 1
ATOM 2006 O O . VAL A 1 259 ? -3.455 28.665 -10.477 1.00 23.08 257 VAL A O 1
ATOM 2010 N N . GLY A 1 260 ? -1.360 29.140 -9.828 1.00 24.22 258 GLY A N 1
ATOM 2011 C CA . GLY A 1 260 ? -1.778 29.882 -8.666 1.00 27.67 258 GLY A CA 1
ATOM 2012 C C . GLY A 1 260 ? -1.291 31.298 -8.857 1.00 28.49 258 GLY A C 1
ATOM 2013 O O . GLY A 1 260 ? -1.579 31.930 -9.881 1.00 24.66 258 GLY A O 1
ATOM 2014 N N . THR A 1 261 ? -0.549 31.801 -7.876 1.00 28.06 259 THR A N 1
ATOM 2015 C CA . THR A 1 261 ? 0.094 33.105 -8.024 1.00 28.03 259 THR A CA 1
ATOM 2016 C C . THR A 1 261 ? 1.011 33.067 -9.256 1.00 26.73 259 THR A C 1
ATOM 2017 O O . THR A 1 261 ? 0.956 33.951 -10.146 1.00 24.80 259 THR A O 1
ATOM 2021 N N . SER A 1 262 ? 1.837 32.029 -9.327 1.00 24.81 260 SER A N 1
ATOM 2022 C CA . SER A 1 262 ? 2.634 31.781 -10.521 1.00 26.46 260 SER A CA 1
ATOM 2023 C C . SER A 1 262 ? 2.136 30.475 -11.135 1.00 27.03 260 SER A C 1
ATOM 2024 O O . SER A 1 262 ? 1.282 29.817 -10.561 1.00 30.29 260 SER A O 1
ATOM 2027 N N . GLY A 1 263 ? 2.649 30.092 -12.294 1.00 24.41 261 GLY A N 1
ATOM 2028 C CA . GLY A 1 263 ? 2.234 28.842 -12.898 1.00 23.93 261 GLY A CA 1
ATOM 2029 C C . GLY A 1 263 ? 3.363 27.917 -13.309 1.00 24.03 261 GLY A C 1
ATOM 2030 O O . GLY A 1 263 ? 4.535 28.271 -13.209 1.00 22.59 261 GLY A O 1
ATOM 2031 N N . ALA A 1 264 ? 2.999 26.730 -13.791 1.00 22.79 262 ALA A N 1
ATOM 2032 C CA . ALA A 1 264 ? 3.958 25.794 -14.351 1.00 22.32 262 ALA A CA 1
ATOM 2033 C C . ALA A 1 264 ? 3.252 24.820 -15.286 1.00 22.53 262 ALA A C 1
ATOM 2034 O O . ALA A 1 264 ? 2.131 24.386 -15.007 1.00 21.77 262 ALA A O 1
ATOM 2036 N N . ILE A 1 265 ? 3.887 24.521 -16.417 1.00 22.00 263 ILE A N 1
ATOM 2037 C CA . ILE A 1 265 ? 3.476 23.416 -17.282 1.00 21.91 263 ILE A CA 1
ATOM 2038 C C . ILE A 1 265 ? 4.565 22.330 -17.295 1.00 24.66 263 ILE A C 1
ATOM 2039 O O . ILE A 1 265 ? 5.748 22.632 -17.489 1.00 22.95 263 ILE A O 1
ATOM 2044 N N . ARG A 1 266 ? 4.177 21.075 -17.072 1.00 23.50 264 ARG A N 1
ATOM 2045 C CA . ARG A 1 266 ? 5.140 19.981 -16.973 1.00 21.61 264 ARG A CA 1
ATOM 2046 C C . ARG A 1 266 ? 4.630 18.668 -17.550 1.00 23.61 264 ARG A C 1
ATOM 2047 O O . ARG A 1 266 ? 3.421 18.412 -17.609 1.00 21.19 264 ARG A O 1
ATOM 2055 N N . THR A 1 267 ? 5.576 17.815 -17.909 1.00 21.91 265 THR A N 1
ATOM 2056 C CA . THR A 1 267 ? 5.263 16.495 -18.416 1.00 24.16 265 THR A CA 1
ATOM 2057 C C . THR A 1 267 ? 6.457 15.577 -18.178 1.00 23.06 265 THR A C 1
ATOM 2058 O O . THR A 1 267 ? 7.577 16.048 -18.032 1.00 25.22 265 THR A O 1
ATOM 2062 N N . ILE A 1 268 ? 6.218 14.272 -18.136 1.00 24.07 266 ILE A N 1
ATOM 2063 C CA . ILE A 1 268 ? 7.271 13.309 -17.851 1.00 24.76 266 ILE A CA 1
ATOM 2064 C C . ILE A 1 268 ? 7.492 12.435 -19.075 1.00 26.33 266 ILE A C 1
ATOM 2065 O O . ILE A 1 268 ? 6.532 11.875 -19.622 1.00 24.20 266 ILE A O 1
ATOM 2070 N N . VAL A 1 269 ? 8.748 12.344 -19.514 1.00 24.23 267 VAL A N 1
ATOM 2071 C CA . VAL A 1 269 ? 9.097 11.604 -20.728 1.00 26.80 267 VAL A CA 1
ATOM 2072 C C . VAL A 1 269 ? 10.099 10.503 -20.392 1.00 31.00 267 VAL A C 1
ATOM 2073 O O . VAL A 1 269 ? 10.676 10.505 -19.295 1.00 27.51 267 VAL A O 1
ATOM 2077 N N . ASP A 1 270 ? 10.311 9.558 -21.308 1.00 32.08 268 ASP A N 1
ATOM 2078 C CA . ASP A 1 270 ? 11.134 8.384 -20.961 1.00 33.40 268 ASP A CA 1
ATOM 2079 C C . ASP A 1 270 ? 12.626 8.521 -21.257 1.00 34.81 268 ASP A C 1
ATOM 2080 O O . ASP A 1 270 ? 13.398 7.594 -21.014 1.00 37.89 268 ASP A O 1
ATOM 2085 N N . GLN A 1 271 ? 13.035 9.666 -21.778 1.00 33.08 269 GLN A N 1
ATOM 2086 C CA . GLN A 1 271 ? 14.451 9.898 -22.012 1.00 35.12 269 GLN A CA 1
ATOM 2087 C C . GLN A 1 271 ? 14.808 11.376 -21.873 1.00 33.46 269 GLN A C 1
ATOM 2088 O O . GLN A 1 271 ? 13.924 12.239 -21.922 1.00 31.90 269 GLN A O 1
ATOM 2094 N N . PRO A 1 272 ? 16.109 11.677 -21.686 1.00 31.86 270 PRO A N 1
ATOM 2095 C CA . PRO A 1 272 ? 16.477 13.091 -21.627 1.00 32.40 270 PRO A CA 1
ATOM 2096 C C . PRO A 1 272 ? 16.025 13.721 -22.923 1.00 38.00 270 PRO A C 1
ATOM 2097 O O . PRO A 1 272 ? 16.082 13.096 -23.983 1.00 41.06 270 PRO A O 1
ATOM 2101 N N . LYS A 1 273 ? 15.531 14.939 -22.848 1.00 32.19 271 LYS A N 1
ATOM 2102 C CA . LYS A 1 273 ? 15.190 15.626 -24.055 1.00 33.37 271 LYS A CA 1
ATOM 2103 C C . LYS A 1 273 ? 15.377 17.069 -23.717 1.00 34.15 271 LYS A C 1
ATOM 2104 O O . LYS A 1 273 ? 14.841 17.564 -22.727 1.00 34.20 271 LYS A O 1
ATOM 2110 N N . ILE A 1 274 ? 16.196 17.736 -24.504 1.00 33.14 272 ILE A N 1
ATOM 2111 C CA . ILE A 1 274 ? 16.460 19.121 -24.236 1.00 32.57 272 ILE A CA 1
ATOM 2112 C C . ILE A 1 274 ? 16.050 19.908 -25.434 1.00 31.73 272 ILE A C 1
ATOM 2113 O O . ILE A 1 274 ? 15.944 19.380 -26.544 1.00 33.79 272 ILE A O 1
ATOM 2118 N N . ASP A 1 275 ? 15.798 21.181 -25.198 1.00 30.87 273 ASP A N 1
ATOM 2119 C CA . ASP A 1 275 ? 15.323 22.058 -26.230 1.00 31.59 273 ASP A CA 1
ATOM 2120 C C . ASP A 1 275 ? 16.492 22.819 -26.853 1.00 34.68 273 ASP A C 1
ATOM 2121 O O . ASP A 1 275 ? 17.292 23.427 -26.140 1.00 32.69 273 ASP A O 1
ATOM 2126 N N . PRO A 1 276 ? 16.596 22.782 -28.188 1.00 36.60 274 PRO A N 1
ATOM 2127 C CA . PRO A 1 276 ? 17.616 23.556 -28.903 1.00 35.77 274 PRO A CA 1
ATOM 2128 C C . PRO A 1 276 ? 17.667 25.020 -28.458 1.00 37.85 274 PRO A C 1
ATOM 2129 O O . PRO A 1 276 ? 18.738 25.631 -28.480 1.00 42.59 274 PRO A O 1
ATOM 2133 N N . SER A 1 277 ? 16.539 25.587 -28.048 1.00 37.62 275 SER A N 1
ATOM 2134 C CA . SER A 1 277 ? 16.559 26.967 -27.567 1.00 38.55 275 SER A CA 1
ATOM 2135 C C . SER A 1 277 ? 16.533 27.069 -26.046 1.00 35.84 275 SER A C 1
ATOM 2136 O O . SER A 1 277 ? 16.356 28.151 -25.489 1.00 36.69 275 SER A O 1
ATOM 2139 N N . ALA A 1 278 ? 16.744 25.946 -25.375 1.00 32.24 276 ALA A N 1
ATOM 2140 C CA . ALA A 1 278 ? 16.739 25.930 -23.916 1.00 32.05 276 ALA A CA 1
ATOM 2141 C C . ALA A 1 278 ? 15.518 26.639 -23.325 1.00 29.65 276 ALA A C 1
ATOM 2142 O O . ALA A 1 278 ? 15.627 27.375 -22.351 1.00 28.71 276 ALA A O 1
ATOM 2144 N N . SER A 1 279 ? 14.345 26.408 -23.898 1.00 29.01 277 SER A N 1
ATOM 2145 C CA . SER A 1 279 ? 13.172 27.117 -23.411 1.00 28.05 277 SER A CA 1
ATOM 2146 C C . SER A 1 279 ? 12.432 26.379 -22.298 1.00 28.29 277 SER A C 1
ATOM 2147 O O . SER A 1 279 ? 11.522 26.943 -21.698 1.00 24.08 277 SER A O 1
ATOM 2150 N N . TYR A 1 280 ? 12.818 25.129 -22.022 1.00 24.23 278 TYR A N 1
ATOM 2151 C CA . TYR A 1 280 ? 12.210 24.371 -20.927 1.00 26.15 278 TYR A CA 1
ATOM 2152 C C . TYR A 1 280 ? 13.273 23.548 -20.210 1.00 26.69 278 TYR A C 1
ATOM 2153 O O . TYR A 1 280 ? 14.291 23.191 -20.809 1.00 24.28 278 TYR A O 1
ATOM 2162 N N . PHE A 1 281 ? 13.049 23.247 -18.933 1.00 23.23 279 PHE A N 1
ATOM 2163 C CA . PHE A 1 281 ? 14.034 22.482 -18.201 1.00 22.52 279 PHE A CA 1
ATOM 2164 C C . PHE A 1 281 ? 13.826 21.000 -18.463 1.00 23.87 279 PHE A C 1
ATOM 2165 O O . PHE A 1 281 ? 12.745 20.579 -18.889 1.00 23.43 279 PHE A O 1
ATOM 2173 N N . CYS A 1 282 ? 14.863 20.216 -18.208 1.00 21.63 280 CYS A N 1
ATOM 2174 C CA . CYS A 1 282 ? 14.741 18.761 -18.183 1.00 24.06 280 CYS A CA 1
ATOM 2175 C C . CYS A 1 282 ? 15.414 18.245 -16.911 1.00 24.41 280 CYS A C 1
ATOM 2176 O O . CYS A 1 282 ? 16.645 18.296 -16.791 1.00 25.22 280 CYS A O 1
ATOM 2179 N N . TYR A 1 283 ? 14.597 17.802 -15.952 1.00 21.66 281 TYR A N 1
ATOM 2180 C CA . TYR A 1 283 ? 15.064 17.364 -14.631 1.00 23.32 281 TYR A CA 1
ATOM 2181 C C . TYR A 1 283 ? 14.804 15.867 -14.477 1.00 23.86 281 TYR A C 1
ATOM 2182 O O . TYR A 1 283 ? 13.639 15.441 -14.337 1.00 22.40 281 TYR A O 1
ATOM 2191 N N . PRO A 1 284 ? 15.876 15.062 -14.496 1.00 21.25 282 PRO A N 1
ATOM 2192 C CA . PRO A 1 284 ? 15.720 13.608 -14.322 1.00 23.76 282 PRO A CA 1
ATOM 2193 C C . PRO A 1 284 ? 15.007 13.233 -13.016 1.00 24.37 282 PRO A C 1
ATOM 2194 O O . PRO A 1 284 ? 15.166 13.930 -12.006 1.00 23.39 282 PRO A O 1
ATOM 2198 N N . ALA A 1 285 ? 14.245 12.142 -13.040 1.00 24.45 283 ALA A N 1
ATOM 2199 C CA . ALA A 1 285 ? 13.660 11.567 -11.829 1.00 25.23 283 ALA A CA 1
ATOM 2200 C C . ALA A 1 285 ? 14.305 10.193 -11.563 1.00 25.08 283 ALA A C 1
ATOM 2201 O O . ALA A 1 285 ? 14.510 9.780 -10.416 1.00 24.31 283 ALA A O 1
ATOM 2203 N N . ASP A 1 286 ? 14.614 9.493 -12.647 1.00 24.78 284 ASP A N 1
ATOM 2204 C CA . ASP A 1 286 ? 15.396 8.260 -12.600 1.00 27.43 284 ASP A CA 1
ATOM 2205 C C . ASP A 1 286 ? 15.758 7.945 -14.035 1.00 31.08 284 ASP A C 1
ATOM 2206 O O . ASP A 1 286 ? 15.586 8.795 -14.926 1.00 27.33 284 ASP A O 1
ATOM 2211 N N . LYS A 1 287 ? 16.268 6.749 -14.281 1.00 30.69 285 LYS A N 1
ATOM 2212 C CA . LYS A 1 287 ? 16.835 6.476 -15.602 1.00 33.64 285 LYS A CA 1
ATOM 2213 C C . LYS A 1 287 ? 15.816 6.518 -16.737 1.00 32.23 285 LYS A C 1
ATOM 2214 O O . LYS A 1 287 ? 16.176 6.757 -17.884 1.00 32.41 285 LYS A O 1
ATOM 2220 N N . THR A 1 288 ? 14.548 6.290 -16.420 1.00 31.85 286 THR A N 1
ATOM 2221 C CA . THR A 1 288 ? 13.522 6.211 -17.455 1.00 33.36 286 THR A CA 1
ATOM 2222 C C . THR A 1 288 ? 12.375 7.211 -17.275 1.00 32.71 286 THR A C 1
ATOM 2223 O O . THR A 1 288 ? 11.312 7.041 -17.865 1.00 31.38 286 THR A O 1
ATOM 2227 N N . HIS A 1 289 ? 12.592 8.236 -16.451 1.00 32.03 287 HIS A N 1
ATOM 2228 C CA . HIS A 1 289 ? 11.600 9.289 -16.235 1.00 27.49 287 HIS A CA 1
ATOM 2229 C C . HIS A 1 289 ? 12.309 10.643 -16.100 1.00 26.90 287 HIS A C 1
ATOM 2230 O O . HIS A 1 289 ? 13.155 10.818 -15.220 1.00 25.51 287 HIS A O 1
ATOM 2237 N N . TYR A 1 290 ? 11.945 11.580 -16.975 1.00 24.46 288 TYR A N 1
ATOM 2238 C CA . TYR A 1 290 ? 12.533 12.913 -17.026 1.00 26.28 288 TYR A CA 1
ATOM 2239 C C . TYR A 1 290 ? 11.433 13.971 -17.008 1.00 25.42 288 TYR A C 1
ATOM 2240 O O . TYR A 1 290 ? 10.502 13.920 -17.804 1.00 26.14 288 TYR A O 1
ATOM 2249 N N . LEU A 1 291 ? 11.550 14.923 -16.089 1.00 24.47 289 LEU A N 1
ATOM 2250 C CA . LEU A 1 291 ? 10.544 15.958 -15.932 1.00 22.85 289 LEU A CA 1
ATOM 2251 C C . LEU A 1 291 ? 10.874 17.149 -16.812 1.00 24.03 289 LEU A C 1
ATOM 2252 O O . LEU A 1 291 ? 11.902 17.821 -16.619 1.00 23.40 289 LEU A O 1
ATOM 2257 N N . LEU A 1 292 ? 10.028 17.384 -17.811 1.00 22.99 290 LEU A N 1
ATOM 2258 C CA . LEU A 1 292 ? 10.161 18.552 -18.660 1.00 23.43 290 LEU A CA 1
ATOM 2259 C C . LEU A 1 292 ? 9.192 19.610 -18.194 1.00 23.03 290 LEU A C 1
ATOM 2260 O O . LEU A 1 292 ? 8.060 19.308 -17.829 1.00 23.73 290 LEU A O 1
ATOM 2265 N N . GLY A 1 293 ? 9.604 20.868 -18.214 1.00 23.82 291 GLY A N 1
ATOM 2266 C CA . GLY A 1 293 ? 8.626 21.887 -17.900 1.00 22.78 291 GLY A CA 1
ATOM 2267 C C . GLY A 1 293 ? 9.071 23.316 -18.050 1.00 25.62 291 GLY A C 1
ATOM 2268 O O . GLY A 1 293 ? 10.252 23.608 -18.327 1.00 21.56 291 GLY A O 1
ATOM 2269 N N . GLY A 1 294 ? 8.095 24.201 -17.867 1.00 25.18 292 GLY A N 1
ATOM 2270 C CA . GLY A 1 294 ? 8.307 25.633 -17.865 1.00 25.48 292 GLY A CA 1
ATOM 2271 C C . GLY A 1 294 ? 7.685 26.246 -16.618 1.00 23.51 292 GLY A C 1
ATOM 2272 O O . GLY A 1 294 ? 6.469 26.164 -16.416 1.00 25.37 292 GLY A O 1
ATOM 2273 N N . PRO A 1 295 ? 8.514 26.842 -15.758 1.00 23.16 293 PRO A N 1
ATOM 2274 C CA . PRO A 1 295 ? 7.963 27.631 -14.658 1.00 23.62 293 PRO A CA 1
ATOM 2275 C C . PRO A 1 295 ? 7.580 29.006 -15.223 1.00 24.22 293 PRO A C 1
ATOM 2276 O O . PRO A 1 295 ? 8.348 29.589 -15.960 1.00 22.47 293 PRO A O 1
ATOM 2280 N N . VAL A 1 296 ? 6.388 29.492 -14.912 1.00 24.54 294 VAL A N 1
ATOM 2281 C CA . VAL A 1 296 ? 5.887 30.733 -15.510 1.00 24.21 294 VAL A CA 1
ATOM 2282 C C . VAL A 1 296 ? 5.518 31.696 -14.388 1.00 26.71 294 VAL A C 1
ATOM 2283 O O . VAL A 1 296 ? 4.661 31.377 -13.539 1.00 27.85 294 VAL A O 1
ATOM 2287 N N . ASN A 1 297 ? 6.163 32.858 -14.360 1.00 22.56 295 ASN A N 1
ATOM 2288 C CA . ASN A 1 297 ? 5.938 33.818 -13.275 1.00 27.44 295 ASN A CA 1
ATOM 2289 C C . ASN A 1 297 ? 4.515 34.377 -13.265 1.00 24.48 295 ASN A C 1
ATOM 2290 O O . ASN A 1 297 ? 3.893 34.525 -12.203 1.00 21.63 295 ASN A O 1
ATOM 2295 N N . ASN A 1 298 ? 4.031 34.703 -14.458 1.00 23.86 296 ASN A N 1
ATOM 2296 C CA . ASN A 1 298 ? 2.891 35.598 -14.614 1.00 23.32 296 ASN A CA 1
ATOM 2297 C C . ASN A 1 298 ? 1.555 34.898 -14.652 1.00 24.56 296 ASN A C 1
ATOM 2298 O O . ASN A 1 298 ? 0.894 34.833 -15.696 1.00 24.21 296 ASN A O 1
ATOM 2303 N N . GLY A 1 299 ? 1.163 34.373 -13.493 1.00 23.74 297 GLY A N 1
ATOM 2304 C CA . GLY A 1 299 ? -0.092 33.658 -13.348 1.00 23.47 297 GLY A CA 1
ATOM 2305 C C . GLY A 1 299 ? -1.144 34.515 -12.674 1.00 24.64 297 GLY A C 1
ATOM 2306 O O . GLY A 1 299 ? -1.449 35.627 -13.130 1.00 24.07 297 GLY A O 1
ATOM 2307 N N . GLY A 1 300 ? -1.694 34.007 -11.581 1.00 22.75 298 GLY A N 1
ATOM 2308 C CA . GLY A 1 300 ? -2.737 34.708 -10.869 1.00 24.06 298 GLY A CA 1
ATOM 2309 C C . GLY A 1 300 ? -2.281 36.035 -10.306 1.00 25.35 298 GLY A C 1
ATOM 2310 O O . GLY A 1 300 ? -3.107 36.904 -10.032 1.00 23.09 298 GLY A O 1
ATOM 2311 N N . ILE A 1 301 ? -0.970 36.184 -10.109 1.00 25.08 299 ILE A N 1
ATOM 2312 C CA . ILE A 1 301 ? -0.416 37.439 -9.617 1.00 25.11 299 ILE A CA 1
ATOM 2313 C C . ILE A 1 301 ? -0.745 38.588 -10.572 1.00 26.12 299 ILE A C 1
ATOM 2314 O O . ILE A 1 301 ? -0.954 39.727 -10.158 1.00 26.15 299 ILE A O 1
ATOM 2319 N N . VAL A 1 302 ? -0.795 38.270 -11.859 1.00 24.37 300 VAL A N 1
ATOM 2320 C CA . VAL A 1 302 ? -1.125 39.243 -12.882 1.00 23.01 300 VAL A CA 1
ATOM 2321 C C . VAL A 1 302 ? -2.645 39.454 -12.960 1.00 26.02 300 VAL A C 1
ATOM 2322 O O . VAL A 1 302 ? -3.119 40.572 -13.161 1.00 24.81 300 VAL A O 1
ATOM 2326 N N . PHE A 1 303 ? -3.405 38.384 -12.765 1.00 24.34 301 PHE A N 1
ATOM 2327 C CA . PHE A 1 303 ? -4.852 38.510 -12.611 1.00 24.89 301 PHE A CA 1
ATOM 2328 C C . PHE A 1 303 ? -5.178 39.448 -11.451 1.00 26.82 301 PHE A C 1
ATOM 2329 O O . PHE A 1 303 ? -6.040 40.304 -11.555 1.00 27.21 301 PHE A O 1
ATOM 2337 N N . ASN A 1 304 ? -4.471 39.271 -10.345 1.00 26.74 302 ASN A N 1
ATOM 2338 C CA . ASN A 1 304 ? -4.610 40.153 -9.209 1.00 28.81 302 ASN A CA 1
ATOM 2339 C C . ASN A 1 304 ? -4.270 41.601 -9.550 1.00 29.87 302 ASN A C 1
ATOM 2340 O O . ASN A 1 304 ? -5.023 42.498 -9.206 1.00 29.71 302 ASN A O 1
ATOM 2345 N N . TRP A 1 305 ? -3.133 41.830 -10.210 1.00 28.85 303 TRP A N 1
ATOM 2346 C CA . TRP A 1 305 ? -2.777 43.187 -10.637 1.00 28.15 303 TRP A CA 1
ATOM 2347 C C . TRP A 1 305 ? -3.882 43.820 -11.486 1.00 29.29 303 TRP A C 1
ATOM 2348 O O . TRP A 1 305 ? -4.256 44.970 -11.261 1.00 29.92 303 TRP A O 1
ATOM 2359 N N . ALA A 1 306 ? -4.393 43.074 -12.463 1.00 27.25 304 ALA A N 1
ATOM 2360 C CA . ALA A 1 306 ? -5.437 43.589 -13.351 1.00 29.83 304 ALA A CA 1
ATOM 2361 C C . ALA A 1 306 ? -6.731 43.899 -12.609 1.00 32.19 304 ALA A C 1
ATOM 2362 O O . ALA A 1 306 ? -7.417 44.867 -12.933 1.00 31.99 304 ALA A O 1
ATOM 2364 N N . ARG A 1 307 ? -7.047 43.067 -11.618 1.00 32.29 305 ARG A N 1
ATOM 2365 C CA . ARG A 1 307 ? -8.270 43.200 -10.833 1.00 34.78 305 ARG A CA 1
ATOM 2366 C C . ARG A 1 307 ? -8.257 44.505 -10.049 1.00 36.00 305 ARG A C 1
ATOM 2367 O O . ARG A 1 307 ? -9.275 45.197 -9.974 1.00 38.43 305 ARG A O 1
ATOM 2375 N N . GLN A 1 308 ? -7.099 44.831 -9.478 1.00 33.19 306 GLN A N 1
ATOM 2376 C CA . GLN A 1 308 ? -6.925 46.051 -8.697 1.00 37.55 306 GLN A CA 1
ATOM 2377 C C . GLN A 1 308 ? -6.695 47.296 -9.545 1.00 37.96 306 GLN A C 1
ATOM 2378 O O . GLN A 1 308 ? -6.996 48.405 -9.110 1.00 41.20 306 GLN A O 1
ATOM 2384 N N . THR A 1 309 ? -6.132 47.120 -10.736 1.00 34.19 307 THR A N 1
ATOM 2385 C CA . THR A 1 309 ? -5.699 48.253 -11.551 1.00 34.90 307 THR A CA 1
ATOM 2386 C C . THR A 1 309 ? -6.763 48.661 -12.561 1.00 35.67 307 THR A C 1
ATOM 2387 O O . THR A 1 309 ? -7.053 49.844 -12.710 1.00 32.67 307 THR A O 1
ATOM 2391 N N . LEU A 1 310 ? -7.347 47.678 -13.239 1.00 32.80 308 LEU A N 1
ATOM 2392 C CA . LEU A 1 310 ? -8.376 47.964 -14.229 1.00 34.98 308 LEU A CA 1
ATOM 2393 C C . LEU A 1 310 ? -9.633 48.447 -13.536 1.00 36.69 308 LEU A C 1
ATOM 2394 O O . LEU A 1 310 ? -10.372 49.237 -14.102 1.00 37.17 308 LEU A O 1
ATOM 2399 N N . PHE A 1 311 ? -9.869 47.987 -12.307 1.00 37.91 309 PHE A N 1
ATOM 2400 C CA . PHE A 1 311 ? -11.085 48.372 -11.583 1.00 41.19 309 PHE A CA 1
ATOM 2401 C C . PHE A 1 311 ? -10.772 49.170 -10.311 1.00 42.86 309 PHE A C 1
ATOM 2402 O O . PHE A 1 311 ? -10.679 50.393 -10.321 1.00 48.12 309 PHE A O 1
ATOM 2410 N N . ASP A 1 312 ? -10.627 48.454 -9.211 1.00 45.44 310 ASP A N 1
ATOM 2411 C CA . ASP A 1 312 ? -10.315 49.055 -7.918 1.00 49.86 310 ASP A CA 1
ATOM 2412 C C . ASP A 1 312 ? -10.133 47.936 -6.901 1.00 47.50 310 ASP A C 1
ATOM 2413 O O . ASP A 1 312 ? -10.440 46.775 -7.196 1.00 48.26 310 ASP A O 1
ATOM 2418 N N . ALA A 1 313 ? -9.615 48.274 -5.722 1.00 52.82 311 ALA A N 1
ATOM 2419 C CA . ALA A 1 313 ? -9.337 47.277 -4.690 1.00 53.06 311 ALA A CA 1
ATOM 2420 C C . ALA A 1 313 ? -10.597 46.760 -3.977 1.00 53.42 311 ALA A C 1
ATOM 2421 O O . ALA A 1 313 ? -10.512 46.231 -2.871 1.00 58.97 311 ALA A O 1
ATOM 2423 N N . ASP A 1 314 ? -11.759 46.904 -4.610 1.00 52.21 312 ASP A N 1
ATOM 2424 C CA . ASP A 1 314 ? -13.016 46.396 -4.048 1.00 53.49 312 ASP A CA 1
ATOM 2425 C C . ASP A 1 314 ? -13.671 45.434 -5.026 1.00 49.65 312 ASP A C 1
ATOM 2426 O O . ASP A 1 314 ? -14.693 44.826 -4.737 1.00 52.81 312 ASP A O 1
ATOM 2431 N N . GLU A 1 315 ? -13.075 45.323 -6.200 1.00 46.37 313 GLU A N 1
ATOM 2432 C CA . GLU A 1 315 ? -13.515 44.380 -7.199 1.00 41.75 313 GLU A CA 1
ATOM 2433 C C . GLU A 1 315 ? -13.103 42.969 -6.809 1.00 39.32 313 GLU A C 1
ATOM 2434 O O . GLU A 1 315 ? -11.909 42.713 -6.671 1.00 38.17 313 GLU A O 1
ATOM 2440 N N . THR A 1 316 ? -14.065 42.057 -6.654 1.00 35.75 314 THR A N 1
ATOM 2441 C CA . THR A 1 316 ? -13.755 40.656 -6.325 1.00 36.55 314 THR A CA 1
ATOM 2442 C C . THR A 1 316 ? -13.267 39.919 -7.572 1.00 34.88 314 THR A C 1
ATOM 2443 O O . THR A 1 316 ? -13.504 40.373 -8.683 1.00 32.88 314 THR A O 1
ATOM 2447 N N . PRO A 1 317 ? -12.558 38.792 -7.393 1.00 35.97 315 PRO A N 1
ATOM 2448 C CA . PRO A 1 317 ? -12.193 37.981 -8.558 1.00 30.87 315 PRO A CA 1
ATOM 2449 C C . PRO A 1 317 ? -13.419 37.618 -9.384 1.00 32.24 315 PRO A C 1
ATOM 2450 O O . PRO A 1 317 ? -13.391 37.699 -10.617 1.00 31.70 315 PRO A O 1
ATOM 2454 N N . GLN A 1 318 ? -14.496 37.221 -8.708 1.00 33.42 316 GLN A N 1
ATOM 2455 C CA . GLN A 1 318 ? -15.740 36.888 -9.397 1.00 33.45 316 GLN A CA 1
ATOM 2456 C C . GLN A 1 318 ? -16.306 38.063 -10.204 1.00 31.44 316 GLN A C 1
ATOM 2457 O O . GLN A 1 318 ? -16.762 37.882 -11.329 1.00 31.20 316 GLN A O 1
ATOM 2463 N N . ASP A 1 319 ? -16.281 39.261 -9.630 1.00 32.09 317 ASP A N 1
ATOM 2464 C CA . ASP A 1 319 ? -16.743 40.452 -10.353 1.00 32.25 317 ASP A CA 1
ATOM 2465 C C . ASP A 1 319 ? -15.934 40.602 -11.649 1.00 32.50 317 ASP A C 1
ATOM 2466 O O . ASP A 1 319 ? -16.483 40.872 -12.717 1.00 31.22 317 ASP A O 1
ATOM 2471 N N . PHE A 1 320 ? -14.615 40.440 -11.536 1.00 30.93 318 PHE A N 1
ATOM 2472 C CA . PHE A 1 320 ? -13.728 40.577 -12.685 1.00 29.49 318 PHE A CA 1
ATOM 2473 C C . PHE A 1 320 ? -14.087 39.558 -13.748 1.00 28.00 318 PHE A C 1
ATOM 2474 O O . PHE A 1 320 ? -14.240 39.899 -14.917 1.00 28.85 318 PHE A O 1
ATOM 2482 N N . LEU A 1 321 ? -14.202 38.295 -13.340 1.00 29.44 319 LEU A N 1
ATOM 2483 C CA . LEU A 1 321 ? -14.567 37.228 -14.253 1.00 27.40 319 LEU A CA 1
ATOM 2484 C C . LEU A 1 321 ? -15.909 37.524 -14.918 1.00 28.36 319 LEU A C 1
ATOM 2485 O O . LEU A 1 321 ? -16.073 37.333 -16.120 1.00 26.72 319 LEU A O 1
ATOM 2490 N N . ASP A 1 322 ? -16.870 37.981 -14.125 1.00 31.26 320 ASP A N 1
ATOM 2491 C CA . ASP A 1 322 ? -18.190 38.317 -14.663 1.00 33.72 320 ASP A CA 1
ATOM 2492 C C . ASP A 1 322 ? -18.052 39.357 -15.778 1.00 31.60 320 ASP A C 1
ATOM 2493 O O . ASP A 1 322 ? -18.608 39.197 -16.868 1.00 32.64 320 ASP A O 1
ATOM 2498 N N . VAL A 1 323 ? -17.293 40.415 -15.519 1.00 31.04 321 VAL A N 1
ATOM 2499 C CA . VAL A 1 323 ? -17.139 41.464 -16.535 1.00 29.64 321 VAL A CA 1
ATOM 2500 C C . VAL A 1 323 ? -16.415 40.950 -17.773 1.00 30.41 321 VAL A C 1
ATOM 2501 O O . VAL A 1 323 ? -16.834 41.212 -18.908 1.00 28.69 321 VAL A O 1
ATOM 2505 N N . ALA A 1 324 ? -15.324 40.215 -17.553 1.00 31.36 322 ALA A N 1
ATOM 2506 C CA . ALA A 1 324 ? -14.538 39.660 -18.656 1.00 29.89 322 ALA A CA 1
ATOM 2507 C C . ALA A 1 324 ? -15.408 38.818 -19.583 1.00 27.58 322 ALA A C 1
ATOM 2508 O O . ALA A 1 324 ? -15.274 38.871 -20.805 1.00 27.40 322 ALA A O 1
ATOM 2510 N N . GLN A 1 325 ? -16.310 38.049 -18.996 1.00 29.65 323 GLN A N 1
ATOM 2511 C CA . GLN A 1 325 ? -17.181 37.184 -19.787 1.00 31.05 323 GLN A CA 1
ATOM 2512 C C . GLN A 1 325 ? -18.146 37.930 -20.703 1.00 31.28 323 GLN A C 1
ATOM 2513 O O . GLN A 1 325 ? -18.642 37.341 -21.660 1.00 33.48 323 GLN A O 1
ATOM 2519 N N . THR A 1 326 ? -18.405 39.215 -20.446 1.00 30.41 324 THR A N 1
ATOM 2520 C CA . THR A 1 326 ? -19.260 39.972 -21.360 1.00 30.60 324 THR A CA 1
ATOM 2521 C C . THR A 1 326 ? -18.554 40.393 -22.648 1.00 32.72 324 THR A C 1
ATOM 2522 O O . THR A 1 326 ? -19.187 40.939 -23.543 1.00 31.85 324 THR A O 1
ATOM 2526 N N . ALA A 1 327 ? -17.246 40.150 -22.759 1.00 28.94 325 ALA A N 1
ATOM 2527 C CA . ALA A 1 327 ? -16.563 40.411 -24.028 1.00 26.30 325 ALA A CA 1
ATOM 2528 C C . ALA A 1 327 ? -16.547 39.134 -24.854 1.00 27.74 325 ALA A C 1
ATOM 2529 O O . ALA A 1 327 ? -16.597 38.046 -24.294 1.00 28.66 325 ALA A O 1
ATOM 2531 N N . PRO A 1 328 ? -16.482 39.247 -26.189 1.00 26.82 326 PRO A N 1
ATOM 2532 C CA . PRO A 1 328 ? -16.444 38.004 -26.966 1.00 27.74 326 PRO A CA 1
ATOM 2533 C C . PRO A 1 328 ? -15.097 37.306 -26.827 1.00 29.32 326 PRO A C 1
ATOM 2534 O O . PRO A 1 328 ? -14.092 37.957 -26.537 1.00 28.06 326 PRO A O 1
ATOM 2538 N N . ALA A 1 329 ? -15.095 35.991 -27.016 1.00 28.61 327 ALA A N 1
ATOM 2539 C CA . ALA A 1 329 ? -13.874 35.216 -27.075 1.00 27.70 327 ALA A CA 1
ATOM 2540 C C . ALA A 1 329 ? -12.911 35.873 -28.058 1.00 27.10 327 ALA A C 1
ATOM 2541 O O . ALA A 1 329 ? -13.260 36.117 -29.214 1.00 26.86 327 ALA A O 1
ATOM 2543 N N . GLY A 1 330 ? -11.699 36.162 -27.594 1.00 26.24 328 GLY A N 1
ATOM 2544 C CA . GLY A 1 330 ? -10.681 36.751 -28.442 1.00 25.25 328 GLY A CA 1
ATOM 2545 C C . GLY A 1 330 ? -10.551 38.239 -28.180 1.00 24.63 328 GLY A C 1
ATOM 2546 O O . GLY A 1 330 ? -9.652 38.886 -28.712 1.00 25.38 328 GLY A O 1
ATOM 2547 N N . SER A 1 331 ? -11.457 38.775 -27.366 1.00 22.80 329 SER A N 1
ATOM 2548 C CA . SER A 1 331 ? -11.442 40.182 -26.957 1.00 25.99 329 SER A CA 1
ATOM 2549 C C . SER A 1 331 ? -11.335 41.169 -28.132 1.00 27.69 329 SER A C 1
ATOM 2550 O O . SER A 1 331 ? -10.674 42.211 -28.025 1.00 26.70 329 SER A O 1
ATOM 2553 N N . ARG A 1 332 ? -11.977 40.834 -29.242 1.00 25.02 330 ARG A N 1
ATOM 2554 C CA . ARG A 1 332 ? -11.897 41.641 -30.459 1.00 27.44 330 ARG A CA 1
ATOM 2555 C C . ARG A 1 332 ? -10.453 41.867 -30.885 1.00 29.07 330 ARG A C 1
ATOM 2556 O O . ARG A 1 332 ? -10.079 42.959 -31.336 1.00 27.36 330 ARG A O 1
ATOM 2564 N N . ASN A 1 333 ? -9.642 40.824 -30.739 1.00 27.18 331 ASN A N 1
ATOM 2565 C CA . ASN A 1 333 ? -8.274 40.849 -31.204 1.00 26.94 331 ASN A CA 1
ATOM 2566 C C . ASN A 1 333 ? -7.349 41.704 -30.356 1.00 28.03 331 ASN A C 1
ATOM 2567 O O . ASN A 1 333 ? -6.264 42.070 -30.802 1.00 30.83 331 ASN A O 1
ATOM 2572 N N . LEU A 1 334 ? -7.756 42.026 -29.139 1.00 26.34 332 LEU A N 1
ATOM 2573 C CA . LEU A 1 334 ? -6.847 42.730 -28.256 1.00 25.33 332 LEU A CA 1
ATOM 2574 C C . LEU A 1 334 ? -5.829 41.731 -27.683 1.00 26.06 332 LEU A C 1
ATOM 2575 O O . LEU A 1 334 ? -6.208 40.693 -27.159 1.00 23.77 332 LEU A O 1
ATOM 2580 N N . ILE A 1 335 ? -4.540 42.042 -27.802 1.00 24.24 333 ILE A N 1
ATOM 2581 C CA . ILE A 1 335 ? -3.485 41.202 -27.245 1.00 22.83 333 ILE A CA 1
ATOM 2582 C C . ILE A 1 335 ? -2.938 41.765 -25.926 1.00 24.85 333 ILE A C 1
ATOM 2583 O O . ILE A 1 335 ? -2.619 42.959 -25.830 1.00 22.19 333 ILE A O 1
ATOM 2588 N N . PHE A 1 336 ? -2.834 40.899 -24.920 1.00 22.03 334 PHE A N 1
ATOM 2589 C CA . PHE A 1 336 ? -2.191 41.240 -23.661 1.00 19.95 334 PHE A CA 1
ATOM 2590 C C . PHE A 1 336 ? -0.988 40.333 -23.458 1.00 23.83 334 PHE A C 1
ATOM 2591 O O . PHE A 1 336 ? -1.154 39.124 -23.248 1.00 19.39 334 PHE A O 1
ATOM 2599 N N . LEU A 1 337 ? 0.214 40.900 -23.542 1.00 18.66 335 LEU A N 1
ATOM 2600 C CA . LEU A 1 337 ? 1.412 40.145 -23.159 1.00 21.16 335 LEU A CA 1
ATOM 2601 C C . LEU A 1 337 ? 1.566 40.286 -21.640 1.00 21.93 335 LEU A C 1
ATOM 2602 O O . LEU A 1 337 ? 1.703 41.392 -21.130 1.00 20.45 335 LEU A O 1
ATOM 2607 N N . PRO A 1 338 ? 1.522 39.160 -20.909 1.00 21.89 336 PRO A N 1
ATOM 2608 C CA . PRO A 1 338 ? 1.369 39.202 -19.444 1.00 21.49 336 PRO A CA 1
ATOM 2609 C C . PRO A 1 338 ? 2.661 39.386 -18.648 1.00 21.12 336 PRO A C 1
ATOM 2610 O O . PRO A 1 338 ? 2.637 39.203 -17.430 1.00 22.39 336 PRO A O 1
ATOM 2614 N N . TYR A 1 339 ? 3.756 39.759 -19.297 1.00 21.87 337 TYR A N 1
ATOM 2615 C CA . TYR A 1 339 ? 5.054 39.695 -18.626 1.00 23.69 337 TYR A CA 1
ATOM 2616 C C . TYR A 1 339 ? 5.325 40.786 -17.596 1.00 24.57 337 TYR A C 1
ATOM 2617 O O . TYR A 1 339 ? 6.382 41.409 -17.634 1.00 23.82 337 TYR A O 1
ATOM 2626 N N . LEU A 1 340 ? 4.408 40.983 -16.657 1.00 23.06 338 LEU A N 1
ATOM 2627 C CA . LEU A 1 340 ? 4.570 42.023 -15.637 1.00 24.85 338 LEU A CA 1
ATOM 2628 C C . LEU A 1 340 ? 5.852 41.900 -14.776 1.00 26.82 338 LEU A C 1
ATOM 2629 O O . LEU A 1 340 ? 6.551 42.879 -14.564 1.00 27.55 338 LEU A O 1
ATOM 2634 N N . GLY A 1 341 ? 6.180 40.707 -14.299 1.00 25.20 339 GLY A N 1
ATOM 2635 C CA . GLY A 1 341 ? 7.373 40.550 -13.465 1.00 26.23 339 GLY A CA 1
ATOM 2636 C C . GLY A 1 341 ? 8.606 39.991 -14.160 1.00 27.26 339 GLY A C 1
ATOM 2637 O O . GLY A 1 341 ? 9.339 39.201 -13.570 1.00 32.36 339 GLY A O 1
ATOM 2638 N N . GLY A 1 342 ? 8.855 40.392 -15.405 1.00 24.64 340 GLY A N 1
ATOM 2639 C CA . GLY A 1 342 ? 9.813 39.664 -16.220 1.00 26.14 340 GLY A CA 1
ATOM 2640 C C . GLY A 1 342 ? 9.236 38.269 -16.404 1.00 25.92 340 GLY A C 1
ATOM 2641 O O . GLY A 1 342 ? 8.133 37.985 -15.906 1.00 26.95 340 GLY A O 1
ATOM 2642 N N . GLU A 1 343 ? 9.936 37.386 -17.107 1.00 24.88 341 GLU A N 1
ATOM 2643 C CA . GLU A 1 343 ? 9.383 36.045 -17.312 1.00 24.13 341 GLU A CA 1
ATOM 2644 C C . GLU A 1 343 ? 10.445 34.963 -17.446 1.00 25.83 341 GLU A C 1
ATOM 2645 O O . GLU A 1 343 ? 11.511 35.195 -18.038 1.00 26.59 341 GLU A O 1
ATOM 2651 N N . ARG A 1 344 ? 10.161 33.787 -16.888 1.00 22.75 342 ARG A N 1
ATOM 2652 C CA . ARG A 1 344 ? 10.977 32.616 -17.147 1.00 23.77 342 ARG A CA 1
ATOM 2653 C C . ARG A 1 344 ? 10.410 31.937 -18.400 1.00 23.92 342 ARG A C 1
ATOM 2654 O O . ARG A 1 344 ? 10.412 32.552 -19.456 1.00 24.42 342 ARG A O 1
ATOM 2662 N N . ALA A 1 345 ? 9.923 30.704 -18.326 1.00 23.06 343 ALA A N 1
ATOM 2663 C CA . ALA A 1 345 ? 9.313 30.125 -19.523 1.00 23.22 343 ALA A CA 1
ATOM 2664 C C . ALA A 1 345 ? 8.077 30.943 -19.866 1.00 23.66 343 ALA A C 1
ATOM 2665 O O . ALA A 1 345 ? 7.385 31.386 -18.956 1.00 22.60 343 ALA A O 1
ATOM 2667 N N . PRO A 1 346 ? 7.798 31.144 -21.173 1.00 22.97 344 PRO A N 1
ATOM 2668 C CA . PRO A 1 346 ? 8.573 30.633 -22.313 1.00 21.36 344 PRO A CA 1
ATOM 2669 C C . PRO A 1 346 ? 9.672 31.561 -22.867 1.00 26.65 344 PRO A C 1
ATOM 2670 O O . PRO A 1 346 ? 10.500 31.087 -23.645 1.00 26.74 344 PRO A O 1
ATOM 2674 N N . ILE A 1 347 ? 9.709 32.834 -22.478 1.00 26.02 345 ILE A N 1
ATOM 2675 C CA . ILE A 1 347 ? 10.645 33.768 -23.122 1.00 26.77 345 ILE A CA 1
ATOM 2676 C C . ILE A 1 347 ? 12.004 33.954 -22.418 1.00 26.97 345 ILE A C 1
ATOM 2677 O O . ILE A 1 347 ? 12.946 34.450 -23.021 1.00 28.63 345 ILE A O 1
ATOM 2682 N N . TRP A 1 348 ? 12.094 33.571 -21.149 1.00 25.34 346 TRP A N 1
ATOM 2683 C CA . TRP A 1 348 ? 13.347 33.654 -20.401 1.00 24.68 346 TRP A CA 1
ATOM 2684 C C . TRP A 1 348 ? 14.008 35.022 -20.570 1.00 28.13 346 TRP A C 1
ATOM 2685 O O . TRP A 1 348 ? 15.143 35.133 -21.037 1.00 29.89 346 TRP A O 1
ATOM 2696 N N . ASP A 1 349 ? 13.283 36.064 -20.182 1.00 28.00 347 ASP A N 1
ATOM 2697 C CA . ASP A 1 349 ? 13.801 37.432 -20.240 1.00 27.44 347 ASP A CA 1
ATOM 2698 C C . ASP A 1 349 ? 13.408 38.132 -18.953 1.00 25.51 347 ASP A C 1
ATOM 2699 O O . ASP A 1 349 ? 12.250 38.484 -18.755 1.00 26.34 347 ASP A O 1
ATOM 2704 N N . ALA A 1 350 ? 14.357 38.310 -18.053 1.00 26.44 348 ALA A N 1
ATOM 2705 C CA . ALA A 1 350 ? 14.055 38.900 -16.760 1.00 27.97 348 ALA A CA 1
ATOM 2706 C C . ALA A 1 350 ? 13.656 40.366 -16.871 1.00 26.53 348 ALA A C 1
ATOM 2707 O O . ALA A 1 350 ? 13.131 40.928 -15.930 1.00 30.40 348 ALA A O 1
ATOM 2709 N N . ASN A 1 351 ? 13.914 40.987 -18.011 1.00 27.07 349 ASN A N 1
ATOM 2710 C CA . ASN A 1 351 ? 13.602 42.407 -18.171 1.00 28.42 349 ASN A CA 1
ATOM 2711 C C . ASN A 1 351 ? 12.271 42.662 -18.850 1.00 27.56 349 ASN A C 1
ATOM 2712 O O . ASN A 1 351 ? 11.846 43.806 -18.975 1.00 28.71 349 ASN A O 1
ATOM 2717 N N . ALA A 1 352 ? 11.608 41.596 -19.284 1.00 27.46 350 ALA A N 1
ATOM 2718 C CA . ALA A 1 352 ? 10.336 41.746 -19.997 1.00 22.81 350 ALA A CA 1
ATOM 2719 C C . ALA A 1 352 ? 9.325 42.521 -19.177 1.00 23.54 350 ALA A C 1
ATOM 2720 O O . ALA A 1 352 ? 9.384 42.545 -17.949 1.00 25.12 350 ALA A O 1
ATOM 2722 N N . ARG A 1 353 ? 8.396 43.171 -19.868 1.00 25.31 351 ARG A N 1
ATOM 2723 C CA . ARG A 1 353 ? 7.310 43.872 -19.208 1.00 25.61 351 ARG A CA 1
ATOM 2724 C C . ARG A 1 353 ? 6.004 43.560 -19.946 1.00 22.16 351 ARG A C 1
ATOM 2725 O O . ARG A 1 353 ? 6.032 42.990 -21.023 1.00 24.77 351 ARG A O 1
ATOM 2733 N N . GLY A 1 354 ? 4.872 43.912 -19.361 1.00 21.44 352 GLY A N 1
ATOM 2734 C CA . GLY A 1 354 ? 3.585 43.600 -19.971 1.00 22.72 352 GLY A CA 1
ATOM 2735 C C . GLY A 1 354 ? 3.115 44.650 -20.973 1.00 22.38 352 GLY A C 1
ATOM 2736 O O . GLY A 1 354 ? 3.582 45.788 -20.916 1.00 22.37 352 GLY A O 1
ATOM 2737 N N . SER A 1 355 ? 2.208 44.270 -21.880 1.00 20.29 353 SER A N 1
ATOM 2738 C CA . SER A 1 355 ? 1.663 45.183 -22.890 1.00 21.20 353 SER A CA 1
ATOM 2739 C C . SER A 1 355 ? 0.206 44.842 -23.225 1.00 21.27 353 SER A C 1
ATOM 2740 O O . SER A 1 355 ? -0.174 43.666 -23.221 1.00 19.57 353 SER A O 1
ATOM 2743 N N . PHE A 1 356 ? -0.598 45.866 -23.511 1.00 18.62 354 PHE A N 1
ATOM 2744 C CA . PHE A 1 356 ? -1.842 45.688 -24.251 1.00 21.60 354 PHE A CA 1
ATOM 2745 C C . PHE A 1 356 ? -1.558 46.180 -25.648 1.00 22.57 354 PHE A C 1
ATOM 2746 O O . PHE A 1 356 ? -1.195 47.339 -25.804 1.00 23.96 354 PHE A O 1
ATOM 2754 N N . VAL A 1 357 ? -1.744 45.349 -26.667 1.00 21.11 355 VAL A N 1
ATOM 2755 C CA . VAL A 1 357 ? -1.566 45.819 -28.049 1.00 21.95 355 VAL A CA 1
ATOM 2756 C C . VAL A 1 357 ? -2.776 45.519 -28.935 1.00 25.44 355 VAL A C 1
ATOM 2757 O O . VAL A 1 357 ? -3.258 44.387 -28.975 1.00 23.34 355 VAL A O 1
ATOM 2761 N N . GLY A 1 358 ? -3.259 46.536 -29.654 1.00 25.89 356 GLY A N 1
ATOM 2762 C CA . GLY A 1 358 ? -4.388 46.368 -30.554 1.00 26.08 356 GLY A CA 1
ATOM 2763 C C . GLY A 1 358 ? -5.645 47.124 -30.157 1.00 25.24 356 GLY A C 1
ATOM 2764 O O . GLY A 1 358 ? -6.741 46.748 -30.533 1.00 27.33 356 GLY A O 1
ATOM 2765 N N . LEU A 1 359 ? -5.490 48.188 -29.382 1.00 25.08 357 LEU A N 1
ATOM 2766 C CA . LEU A 1 359 ? -6.637 48.920 -28.862 1.00 24.75 357 LEU A CA 1
ATOM 2767 C C . LEU A 1 359 ? -7.315 49.806 -29.924 1.00 27.25 357 LEU A C 1
ATOM 2768 O O . LEU A 1 359 ? -6.676 50.334 -30.839 1.00 27.79 357 LEU A O 1
ATOM 2773 N N . THR A 1 360 ? -8.623 49.951 -29.763 1.00 27.48 358 THR A N 1
ATOM 2774 C CA . THR A 1 360 ? -9.465 50.732 -30.638 1.00 30.07 358 THR A CA 1
ATOM 2775 C C . THR A 1 360 ? -10.591 51.174 -29.727 1.00 31.19 358 THR A C 1
ATOM 2776 O O . THR A 1 360 ? -10.704 50.677 -28.615 1.00 31.72 358 THR A O 1
ATOM 2780 N N . ARG A 1 361 ? -11.438 52.093 -30.171 1.00 33.30 359 ARG A N 1
ATOM 2781 C CA . ARG A 1 361 ? -12.519 52.567 -29.317 1.00 33.67 359 ARG A CA 1
ATOM 2782 C C . ARG A 1 361 ? -13.584 51.476 -29.087 1.00 33.48 359 ARG A C 1
ATOM 2783 O O . ARG A 1 361 ? -14.440 51.611 -28.230 1.00 34.17 359 ARG A O 1
ATOM 2799 N N . HIS A 1 363 ? -12.710 48.628 -27.886 1.00 31.30 361 HIS A N 1
ATOM 2800 C CA . HIS A 1 363 ? -12.237 47.931 -26.691 1.00 29.26 361 HIS A CA 1
ATOM 2801 C C . HIS A 1 363 ? -12.566 48.685 -25.421 1.00 30.99 361 HIS A C 1
ATOM 2802 O O . HIS A 1 363 ? -11.902 49.668 -25.080 1.00 32.80 361 HIS A O 1
ATOM 2809 N N . GLN A 1 364 ? -13.585 48.206 -24.714 1.00 28.89 362 GLN A N 1
ATOM 2810 C CA . GLN A 1 364 ? -14.000 48.808 -23.458 1.00 30.15 362 GLN A CA 1
ATOM 2811 C C . GLN A 1 364 ? -13.479 47.957 -22.300 1.00 28.59 362 GLN A C 1
ATOM 2812 O O . GLN A 1 364 ? -12.670 47.066 -22.524 1.00 27.38 362 GLN A O 1
ATOM 2818 N N . LYS A 1 365 ? -13.930 48.214 -21.076 1.00 27.36 363 LYS A N 1
ATOM 2819 C CA . LYS A 1 365 ? -13.415 47.460 -19.932 1.00 26.18 363 LYS A CA 1
ATOM 2820 C C . LYS A 1 365 ? -13.497 45.934 -20.101 1.00 27.26 363 LYS A C 1
ATOM 2821 O O . LYS A 1 365 ? -12.550 45.227 -19.777 1.00 26.90 363 LYS A O 1
ATOM 2827 N N . PRO A 1 366 ? -14.628 45.417 -20.592 1.00 28.99 364 PRO A N 1
ATOM 2828 C CA . PRO A 1 366 ? -14.689 43.952 -20.692 1.00 30.08 364 PRO A CA 1
ATOM 2829 C C . PRO A 1 366 ? -13.618 43.375 -21.610 1.00 26.89 364 PRO A C 1
ATOM 2830 O O . PRO A 1 366 ? -13.061 42.339 -21.285 1.00 26.29 364 PRO A O 1
ATOM 2834 N N . GLU A 1 367 ? -13.357 44.023 -22.741 1.00 26.13 365 GLU A N 1
ATOM 2835 C CA . GLU A 1 367 ? -12.303 43.587 -23.654 1.00 25.42 365 GLU A CA 1
ATOM 2836 C C . GLU A 1 367 ? -10.918 43.588 -22.990 1.00 25.94 365 GLU A C 1
ATOM 2837 O O . GLU A 1 367 ? -10.117 42.689 -23.232 1.00 25.49 365 GLU A O 1
ATOM 2851 N N . ALA A 1 369 ? -10.313 43.397 -19.668 1.00 26.01 367 ALA A N 1
ATOM 2852 C CA . ALA A 1 369 ? -10.371 42.386 -18.617 1.00 27.26 367 ALA A CA 1
ATOM 2853 C C . ALA A 1 369 ? -10.154 41.012 -19.212 1.00 25.34 367 ALA A C 1
ATOM 2854 O O . ALA A 1 369 ? -9.354 40.230 -18.710 1.00 25.93 367 ALA A O 1
ATOM 2856 N N . ARG A 1 370 ? -10.874 40.718 -20.289 1.00 25.53 368 ARG A N 1
ATOM 2857 C CA . ARG A 1 370 ? -10.781 39.402 -20.884 1.00 25.51 368 ARG A CA 1
ATOM 2858 C C . ARG A 1 370 ? -9.429 39.171 -21.549 1.00 23.64 368 ARG A C 1
ATOM 2859 O O . ARG A 1 370 ? -8.906 38.065 -21.511 1.00 22.26 368 ARG A O 1
ATOM 2867 N N . ALA A 1 371 ? -8.878 40.207 -22.173 1.00 23.59 369 ALA A N 1
ATOM 2868 C CA . ALA A 1 371 ? -7.570 40.092 -22.805 1.00 22.84 369 ALA A CA 1
ATOM 2869 C C . ALA A 1 371 ? -6.521 39.694 -21.785 1.00 22.20 369 ALA A C 1
ATOM 2870 O O . ALA A 1 371 ? -5.595 38.962 -22.118 1.00 22.03 369 ALA A O 1
ATOM 2872 N N . VAL A 1 372 ? -6.649 40.191 -20.556 1.00 20.32 370 VAL A N 1
ATOM 2873 C CA . VAL A 1 372 ? -5.694 39.842 -19.506 1.00 20.47 370 VAL A CA 1
ATOM 2874 C C . VAL A 1 372 ? -5.759 38.335 -19.246 1.00 22.77 370 VAL A C 1
ATOM 2875 O O . VAL A 1 372 ? -4.735 37.646 -19.239 1.00 19.67 370 VAL A O 1
ATOM 2879 N N . ILE A 1 373 ? -6.977 37.824 -19.071 1.00 21.71 371 ILE A N 1
ATOM 2880 C CA . ILE A 1 373 ? -7.159 36.403 -18.779 1.00 21.74 371 ILE A CA 1
ATOM 2881 C C . ILE A 1 373 ? -6.675 35.559 -19.943 1.00 20.76 371 ILE A C 1
ATOM 2882 O O . ILE A 1 373 ? -5.986 34.558 -19.746 1.00 22.30 371 ILE A O 1
ATOM 2887 N N . GLU A 1 374 ? -7.046 35.951 -21.155 1.00 20.34 372 GLU A N 1
ATOM 2888 C CA . GLU A 1 374 ? -6.594 35.247 -22.340 1.00 21.49 372 GLU A CA 1
ATOM 2889 C C . GLU A 1 374 ? -5.071 35.287 -22.527 1.00 22.59 372 GLU A C 1
ATOM 2890 O O . GLU A 1 374 ? -4.478 34.284 -22.947 1.00 19.71 372 GLU A O 1
ATOM 2896 N N . GLY A 1 375 ? -4.460 36.438 -22.233 1.00 19.66 373 GLY A N 1
ATOM 2897 C CA . GLY A 1 375 ? -3.020 36.587 -22.347 1.00 20.42 373 GLY A CA 1
ATOM 2898 C C . GLY A 1 375 ? -2.289 35.695 -21.355 1.00 21.26 373 GLY A C 1
ATOM 2899 O O . GLY A 1 375 ? -1.283 35.051 -21.694 1.00 21.33 373 GLY A O 1
ATOM 2900 N N . ILE A 1 376 ? -2.784 35.667 -20.118 1.00 20.87 374 ILE A N 1
ATOM 2901 C CA . ILE A 1 376 ? -2.202 34.819 -19.093 1.00 21.74 374 ILE A CA 1
ATOM 2902 C C . ILE A 1 376 ? -2.176 33.371 -19.600 1.00 22.23 374 ILE A C 1
ATOM 2903 O O . ILE A 1 376 ? -1.147 32.711 -19.560 1.00 21.67 374 ILE A O 1
ATOM 2908 N N . ILE A 1 377 ? -3.297 32.919 -20.145 1.00 20.64 375 ILE A N 1
ATOM 2909 C CA . ILE A 1 377 ? -3.428 31.543 -20.638 1.00 22.38 375 ILE A CA 1
ATOM 2910 C C . ILE A 1 377 ? -2.625 31.302 -21.915 1.00 22.72 375 ILE A C 1
ATOM 2911 O O . ILE A 1 377 ? -2.047 30.228 -22.096 1.00 21.89 375 ILE A O 1
ATOM 2916 N N . PHE A 1 378 ? -2.624 32.286 -22.820 1.00 20.27 376 PHE A N 1
ATOM 2917 C CA . PHE A 1 378 ? -1.828 32.197 -24.043 1.00 20.23 376 PHE A CA 1
ATOM 2918 C C . PHE A 1 378 ? -0.339 31.991 -23.696 1.00 22.59 376 PHE A C 1
ATOM 2919 O O . PHE A 1 378 ? 0.370 31.217 -24.338 1.00 21.94 376 PHE A O 1
ATOM 2927 N N . ASN A 1 379 ? 0.132 32.708 -22.684 1.00 20.85 377 ASN A N 1
ATOM 2928 C CA . ASN A 1 379 ? 1.534 32.627 -22.278 1.00 21.58 377 ASN A CA 1
ATOM 2929 C C . ASN A 1 379 ? 1.853 31.186 -21.827 1.00 21.56 377 ASN A C 1
ATOM 2930 O O . ASN A 1 379 ? 2.866 30.611 -22.214 1.00 19.62 377 ASN A O 1
ATOM 2935 N N . LEU A 1 380 ? 0.955 30.622 -21.028 1.00 19.74 378 LEU A N 1
ATOM 2936 C CA . LEU A 1 380 ? 1.063 29.233 -20.581 1.00 24.38 378 LEU A CA 1
ATOM 2937 C C . LEU A 1 380 ? 1.000 28.257 -21.751 1.00 24.02 378 LEU A C 1
ATOM 2938 O O . LEU A 1 380 ? 1.669 27.225 -21.745 1.00 25.20 378 LEU A O 1
ATOM 2943 N N . TYR A 1 381 ? 0.179 28.569 -22.748 1.00 22.59 379 TYR A N 1
ATOM 2944 C CA . TYR A 1 381 ? 0.062 27.692 -23.904 1.00 23.20 379 TYR A CA 1
ATOM 2945 C C . TYR A 1 381 ? 1.308 27.793 -24.754 1.00 25.19 379 TYR A C 1
ATOM 2946 O O . TYR A 1 381 ? 1.708 26.832 -25.409 1.00 24.77 379 TYR A O 1
ATOM 2955 N N . ASP A 1 382 ? 1.907 28.979 -24.742 1.00 23.28 380 ASP A N 1
ATOM 2956 C CA . ASP A 1 382 ? 3.178 29.244 -25.418 1.00 24.07 380 ASP A CA 1
ATOM 2957 C C . ASP A 1 382 ? 4.263 28.333 -24.801 1.00 25.93 380 ASP A C 1
ATOM 2958 O O . ASP A 1 382 ? 5.023 27.661 -25.514 1.00 26.53 380 ASP A O 1
ATOM 2963 N N . ALA A 1 383 ? 4.322 28.299 -23.474 1.00 21.51 381 ALA A N 1
ATOM 2964 C CA . ALA A 1 383 ? 5.294 27.445 -22.783 1.00 26.21 381 ALA A CA 1
ATOM 2965 C C . ALA A 1 383 ? 4.981 25.970 -23.033 1.00 26.50 381 ALA A C 1
ATOM 2966 O O . ALA A 1 383 ? 5.861 25.203 -23.380 1.00 25.84 381 ALA A O 1
ATOM 2968 N N . ALA A 1 384 ? 3.720 25.583 -22.881 1.00 23.54 382 ALA A N 1
ATOM 2969 C CA . ALA A 1 384 ? 3.308 24.204 -23.170 1.00 25.42 382 ALA A CA 1
ATOM 2970 C C . ALA A 1 384 ? 3.698 23.754 -24.586 1.00 27.24 382 ALA A C 1
ATOM 2971 O O . ALA A 1 384 ? 4.161 22.638 -24.789 1.00 29.16 382 ALA A O 1
ATOM 2973 N N . SER A 1 385 ? 3.487 24.626 -25.559 1.00 26.98 383 SER A N 1
ATOM 2974 C CA . SER A 1 385 ? 3.777 24.325 -26.958 1.00 29.38 383 SER A CA 1
ATOM 2975 C C . SER A 1 385 ? 5.264 24.079 -27.220 1.00 33.31 383 SER A C 1
ATOM 2976 O O . SER A 1 385 ? 5.616 23.331 -28.132 1.00 35.22 383 SER A O 1
ATOM 2979 N N . ASN A 1 386 ? 6.134 24.721 -26.442 1.00 29.86 384 ASN A N 1
ATOM 2980 C CA . ASN A 1 386 ? 7.567 24.443 -26.534 1.00 32.26 384 ASN A CA 1
ATOM 2981 C C . ASN A 1 386 ? 7.875 22.992 -26.157 1.00 34.22 384 ASN A C 1
ATOM 2982 O O . ASN A 1 386 ? 8.730 22.364 -26.768 1.00 34.12 384 ASN A O 1
ATOM 2987 N N . LEU A 1 387 ? 7.161 22.478 -25.152 1.00 32.28 385 LEU A N 1
ATOM 2988 C CA . LEU A 1 387 ? 7.322 21.108 -24.660 1.00 32.41 385 LEU A CA 1
ATOM 2989 C C . LEU A 1 387 ? 6.893 20.067 -25.695 1.00 36.45 385 LEU A C 1
ATOM 2990 O O . LEU A 1 387 ? 7.600 19.099 -25.964 1.00 39.08 385 LEU A O 1
ATOM 2995 N N . ILE A 1 388 ? 5.705 20.277 -26.250 1.00 38.74 386 ILE A N 1
ATOM 2996 C CA . ILE A 1 388 ? 5.051 19.341 -27.158 1.00 42.97 386 ILE A CA 1
ATOM 2997 C C . ILE A 1 388 ? 5.719 19.368 -28.516 1.00 46.10 386 ILE A C 1
ATOM 2998 O O . ILE A 1 388 ? 5.979 18.336 -29.120 1.00 51.12 386 ILE A O 1
ATOM 3003 N N . LYS A 1 389 ? 5.975 20.575 -28.995 1.00 44.06 387 LYS A N 1
ATOM 3004 C CA . LYS A 1 389 ? 6.547 20.789 -30.316 1.00 50.23 387 LYS A CA 1
ATOM 3005 C C . LYS A 1 389 ? 5.703 20.082 -31.381 1.00 57.60 387 LYS A C 1
ATOM 3006 O O . LYS A 1 389 ? 4.543 20.463 -31.636 1.00 54.06 387 LYS A O 1
ATOM 3012 N N . ASN A 1 390 ? 6.278 19.054 -32.000 1.00 58.26 388 ASN A N 1
ATOM 3013 C CA . ASN A 1 390 ? 5.557 18.295 -33.013 1.00 58.24 388 ASN A CA 1
ATOM 3014 C C . ASN A 1 390 ? 5.347 16.846 -32.567 1.00 58.73 388 ASN A C 1
ATOM 3015 O O . ASN A 1 390 ? 5.118 15.960 -33.391 1.00 62.69 388 ASN A O 1
ATOM 3020 N N . THR A 1 391 ? 5.424 16.614 -31.257 1.00 54.41 389 THR A N 1
ATOM 3021 C CA . THR A 1 391 ? 5.156 15.292 -30.701 1.00 54.21 389 THR A CA 1
ATOM 3022 C C . THR A 1 391 ? 3.644 15.102 -30.507 1.00 54.07 389 THR A C 1
ATOM 3023 O O . THR A 1 391 ? 2.846 15.997 -30.819 1.00 51.84 389 THR A O 1
ATOM 3027 N N . LYS A 1 392 ? 3.246 13.936 -30.007 1.00 50.28 390 LYS A N 1
ATOM 3028 C CA . LYS A 1 392 ? 1.839 13.707 -29.722 1.00 52.34 390 LYS A CA 1
ATOM 3029 C C . LYS A 1 392 ? 1.336 14.807 -28.793 1.00 47.09 390 LYS A C 1
ATOM 3030 O O . LYS A 1 392 ? 1.953 15.080 -27.770 1.00 47.91 390 LYS A O 1
ATOM 3032 N N . LYS A 1 393 ? 0.246 15.471 -29.173 1.00 49.24 391 LYS A N 1
ATOM 3033 C CA . LYS A 1 393 ? -0.450 16.333 -28.227 1.00 45.79 391 LYS A CA 1
ATOM 3034 C C . LYS A 1 393 ? -0.870 15.416 -27.082 1.00 39.99 391 LYS A C 1
ATOM 3035 O O . LYS A 1 393 ? -1.291 14.287 -27.326 1.00 39.53 391 LYS A O 1
ATOM 3041 N N . PRO A 1 394 ? -0.728 15.882 -25.835 1.00 34.35 392 PRO A N 1
ATOM 3042 C CA . PRO A 1 394 ? -1.201 15.082 -24.701 1.00 34.91 392 PRO A CA 1
ATOM 3043 C C . PRO A 1 394 ? -2.707 14.914 -24.842 1.00 32.91 392 PRO A C 1
ATOM 3044 O O . PRO A 1 394 ? -3.337 15.738 -25.502 1.00 32.84 392 PRO A O 1
ATOM 3048 N N . VAL A 1 395 ? -3.274 13.872 -24.254 1.00 28.80 393 VAL A N 1
ATOM 3049 C CA . VAL A 1 395 ? -4.717 13.641 -24.375 1.00 30.31 393 VAL A CA 1
ATOM 3050 C C . VAL A 1 395 ? -5.508 14.349 -23.272 1.00 29.50 393 VAL A C 1
ATOM 3051 O O . VAL A 1 395 ? -6.726 14.334 -23.256 1.00 28.98 393 VAL A O 1
ATOM 3055 N N . ALA A 1 396 ? -4.805 14.938 -22.318 1.00 28.33 394 ALA A N 1
ATOM 3056 C CA . ALA A 1 396 ? -5.454 15.668 -21.245 1.00 27.00 394 ALA A CA 1
ATOM 3057 C C . ALA A 1 396 ? -4.419 16.527 -20.542 1.00 26.80 394 ALA A C 1
ATOM 3058 O O . ALA A 1 396 ? -3.233 16.215 -20.555 1.00 25.93 394 ALA A O 1
ATOM 3060 N N . ILE A 1 397 ? -4.894 17.618 -19.960 1.00 26.16 395 ILE A N 1
ATOM 3061 C CA . ILE A 1 397 ? -4.110 18.472 -19.095 1.00 25.78 395 ILE A CA 1
ATOM 3062 C C . ILE A 1 397 ? -4.722 18.328 -17.722 1.00 26.03 395 ILE A C 1
ATOM 3063 O O . ILE A 1 397 ? -5.906 18.657 -17.529 1.00 23.53 395 ILE A O 1
ATOM 3068 N N . ASN A 1 398 ? -3.945 17.801 -16.778 1.00 23.53 396 ASN A N 1
ATOM 3069 C CA . ASN A 1 398 ? -4.385 17.710 -15.394 1.00 24.78 396 ASN A CA 1
ATOM 3070 C C . ASN A 1 398 ? -4.085 19.007 -14.663 1.00 24.93 396 ASN A C 1
ATOM 3071 O O . ASN A 1 398 ? -2.921 19.356 -14.463 1.00 24.52 396 ASN A O 1
ATOM 3076 N N . ALA A 1 399 ? -5.142 19.702 -14.255 1.00 23.23 397 ALA A N 1
ATOM 3077 C CA . ALA A 1 399 ? -5.056 21.104 -13.867 1.00 23.65 397 ALA A CA 1
ATOM 3078 C C . ALA A 1 399 ? -5.415 21.390 -12.423 1.00 24.50 397 ALA A C 1
ATOM 3079 O O . ALA A 1 399 ? -6.393 20.864 -11.891 1.00 25.74 397 ALA A O 1
ATOM 3081 N N . THR A 1 400 ? -4.648 22.279 -11.814 1.00 22.03 398 THR A N 1
ATOM 3082 C CA . THR A 1 400 ? -4.864 22.680 -10.437 1.00 23.72 398 THR A CA 1
ATOM 3083 C C . THR A 1 400 ? -4.498 24.154 -10.299 1.00 23.31 398 THR A C 1
ATOM 3084 O O . THR A 1 400 ? -3.918 24.731 -11.211 1.00 22.35 398 THR A O 1
ATOM 3088 N N . GLY A 1 401 ? -4.808 24.745 -9.152 1.00 23.15 399 GLY A N 1
ATOM 3089 C CA . GLY A 1 401 ? -4.371 26.090 -8.840 1.00 25.76 399 GLY A CA 1
ATOM 3090 C C . GLY A 1 401 ? -5.496 27.103 -8.764 1.00 24.79 399 GLY A C 1
ATOM 3091 O O . GLY A 1 401 ? -6.476 26.986 -9.470 1.00 24.52 399 GLY A O 1
ATOM 3092 N N . GLY A 1 402 ? -5.332 28.100 -7.903 1.00 26.00 400 GLY A N 1
ATOM 3093 C CA . GLY A 1 402 ? -6.360 29.083 -7.635 1.00 27.57 400 GLY A CA 1
ATOM 3094 C C . GLY A 1 402 ? -6.809 29.899 -8.833 1.00 28.30 400 GLY A C 1
ATOM 3095 O O . GLY A 1 402 ? -7.931 30.418 -8.842 1.00 29.15 400 GLY A O 1
ATOM 3096 N N . PHE A 1 403 ? -5.951 30.035 -9.843 1.00 25.35 401 PHE A N 1
ATOM 3097 C CA . PHE A 1 403 ? -6.323 30.821 -11.023 1.00 26.28 401 PHE A CA 1
ATOM 3098 C C . PHE A 1 403 ? -7.355 30.069 -11.852 1.00 25.59 401 PHE A C 1
ATOM 3099 O O . PHE A 1 403 ? -8.139 30.674 -12.574 1.00 26.16 401 PHE A O 1
ATOM 3107 N N . LEU A 1 404 ? -7.332 28.744 -11.732 1.00 26.80 402 LEU A N 1
ATOM 3108 C CA . LEU A 1 404 ? -8.232 27.857 -12.455 1.00 26.82 402 LEU A CA 1
ATOM 3109 C C . LEU A 1 404 ? -9.455 27.467 -11.629 1.00 27.35 402 LEU A C 1
ATOM 3110 O O . LEU A 1 404 ? -10.053 26.433 -11.878 1.00 28.66 402 LEU A O 1
ATOM 3115 N N . LYS A 1 405 ? -9.830 28.294 -10.663 1.00 27.45 403 LYS A N 1
ATOM 3116 C CA . LYS A 1 405 ? -10.984 28.008 -9.826 1.00 29.31 403 LYS A CA 1
ATOM 3117 C C . LYS A 1 405 ? -12.275 27.987 -10.620 1.00 31.69 403 LYS A C 1
ATOM 3118 O O . LYS A 1 405 ? -13.081 27.098 -10.449 1.00 27.33 403 LYS A O 1
ATOM 3124 N N . SER A 1 406 ? -12.465 28.980 -11.484 1.00 28.29 404 SER A N 1
ATOM 3125 C CA . SER A 1 406 ? -13.741 29.177 -12.149 1.00 28.72 404 SER A CA 1
ATOM 3126 C C . SER A 1 406 ? -13.919 28.265 -13.353 1.00 28.54 404 SER A C 1
ATOM 3127 O O . SER A 1 406 ? -12.961 27.931 -14.037 1.00 24.19 404 SER A O 1
ATOM 3130 N N . ASP A 1 407 ? -15.163 27.877 -13.613 1.00 25.91 405 ASP A N 1
ATOM 3131 C CA . ASP A 1 407 ? -15.509 27.204 -14.857 1.00 26.56 405 ASP A CA 1
ATOM 3132 C C . ASP A 1 407 ? -15.106 27.997 -16.098 1.00 24.95 405 ASP A C 1
ATOM 3133 O O . ASP A 1 407 ? -14.777 27.428 -17.131 1.00 25.01 405 ASP A O 1
ATOM 3138 N N . PHE A 1 408 ? -15.204 29.315 -16.024 1.00 25.57 406 PHE A N 1
ATOM 3139 C CA . PHE A 1 408 ? -14.886 30.137 -17.176 1.00 24.57 406 PHE A CA 1
ATOM 3140 C C . PHE A 1 408 ? -13.393 29.955 -17.564 1.00 25.48 406 PHE A C 1
ATOM 3141 O O . PHE A 1 408 ? -13.042 29.713 -18.727 1.00 24.02 406 PHE A O 1
ATOM 3149 N N . VAL A 1 409 ? -12.522 30.055 -16.580 1.00 22.15 407 VAL A N 1
ATOM 3150 C CA . VAL A 1 409 ? -11.088 29.905 -16.864 1.00 26.48 407 VAL A CA 1
ATOM 3151 C C . VAL A 1 409 ? -10.746 28.466 -17.256 1.00 23.78 407 VAL A C 1
ATOM 3152 O O . VAL A 1 409 ? -9.952 28.235 -18.152 1.00 22.85 407 VAL A O 1
ATOM 3156 N N . ARG A 1 410 ? -11.371 27.496 -16.605 1.00 25.11 408 ARG A N 1
ATOM 3157 C CA . ARG A 1 410 ? -11.137 26.104 -16.967 1.00 23.31 408 ARG A CA 1
ATOM 3158 C C . ARG A 1 410 ? -11.479 25.873 -18.425 1.00 24.56 408 ARG A C 1
ATOM 3159 O O . ARG A 1 410 ? -10.704 25.269 -19.167 1.00 23.72 408 ARG A O 1
ATOM 3167 N N . GLN A 1 411 ? -12.638 26.378 -18.843 1.00 22.46 409 GLN A N 1
ATOM 3168 C CA . GLN A 1 411 ? -13.091 26.177 -20.211 1.00 25.78 409 GLN A CA 1
ATOM 3169 C C . GLN A 1 411 ? -12.235 26.935 -21.204 1.00 23.62 409 GLN A C 1
ATOM 3170 O O . GLN A 1 411 ? -11.957 26.464 -22.321 1.00 23.13 409 GLN A O 1
ATOM 3176 N N . LEU A 1 412 ? -11.829 28.133 -20.802 1.00 24.19 410 LEU A N 1
ATOM 3177 C CA . LEU A 1 412 ? -10.958 28.943 -21.644 1.00 25.78 410 LEU A CA 1
ATOM 3178 C C . LEU A 1 412 ? -9.634 28.209 -21.902 1.00 23.14 410 LEU A C 1
ATOM 3179 O O . LEU A 1 412 ? -9.104 28.212 -23.019 1.00 21.39 410 LEU A O 1
ATOM 3184 N N . CYS A 1 413 ? -9.101 27.572 -20.865 1.00 22.52 411 CYS A N 1
ATOM 3185 C CA . CYS A 1 413 ? -7.864 26.787 -21.027 1.00 23.24 411 CYS A CA 1
ATOM 3186 C C . CYS A 1 413 ? -8.089 25.669 -22.022 1.00 21.29 411 CYS A C 1
ATOM 3187 O O . CYS A 1 413 ? -7.276 25.439 -22.911 1.00 23.37 411 CYS A O 1
ATOM 3190 N N . ALA A 1 414 ? -9.198 24.958 -21.850 1.00 22.37 412 ALA A N 1
ATOM 3191 C CA . ALA A 1 414 ? -9.572 23.889 -22.773 1.00 23.70 412 ALA A CA 1
ATOM 3192 C C . ALA A 1 414 ? -9.632 24.408 -24.212 1.00 23.96 412 ALA A C 1
ATOM 3193 O O . ALA A 1 414 ? -9.124 23.769 -25.133 1.00 22.80 412 ALA A O 1
ATOM 3195 N N . ASN A 1 415 ? -10.286 25.555 -24.394 1.00 21.88 413 ASN A N 1
ATOM 3196 C CA . ASN A 1 415 ? -10.434 26.154 -25.715 1.00 23.44 413 ASN A CA 1
ATOM 3197 C C . ASN A 1 415 ? -9.118 26.632 -26.363 1.00 25.35 413 ASN A C 1
ATOM 3198 O O . ASN A 1 415 ? -8.940 26.500 -27.577 1.00 24.93 413 ASN A O 1
ATOM 3203 N N . ILE A 1 416 ? -8.218 27.191 -25.549 1.00 23.90 414 ILE A N 1
ATOM 3204 C CA . ILE A 1 416 ? -6.909 27.644 -26.023 1.00 24.17 414 ILE A CA 1
ATOM 3205 C C . ILE A 1 416 ? -5.930 26.490 -26.243 1.00 24.61 414 ILE A C 1
ATOM 3206 O O . ILE A 1 416 ? -5.293 26.413 -27.297 1.00 26.86 414 ILE A O 1
ATOM 3211 N N . PHE A 1 417 ? -5.806 25.599 -25.265 1.00 22.58 415 PHE A N 1
ATOM 3212 C CA . PHE A 1 417 ? -4.959 24.412 -25.416 1.00 24.31 415 PHE A CA 1
ATOM 3213 C C . PHE A 1 417 ? -5.540 23.413 -26.429 1.00 25.64 415 PHE A C 1
ATOM 3214 O O . PHE A 1 417 ? -4.804 22.641 -27.039 1.00 26.87 415 PHE A O 1
ATOM 3222 N N . ASN A 1 418 ? -6.857 23.436 -26.618 1.00 24.12 416 ASN A N 1
ATOM 3223 C CA . ASN A 1 418 ? -7.526 22.488 -27.517 1.00 25.12 416 ASN A CA 1
ATOM 3224 C C . ASN A 1 418 ? -7.252 21.031 -27.132 1.00 28.96 416 ASN A C 1
ATOM 3225 O O . ASN A 1 418 ? -7.062 20.174 -28.000 1.00 28.96 416 ASN A O 1
ATOM 3230 N N . VAL A 1 419 ? -7.196 20.780 -25.829 1.00 26.98 417 VAL A N 1
ATOM 3231 C CA . VAL A 1 419 ? -7.165 19.430 -25.284 1.00 29.96 417 VAL A CA 1
ATOM 3232 C C . VAL A 1 419 ? -8.065 19.453 -24.034 1.00 29.59 417 VAL A C 1
ATOM 3233 O O . VAL A 1 419 ? -8.302 20.521 -23.450 1.00 27.94 417 VAL A O 1
ATOM 3237 N N . PRO A 1 420 ? -8.606 18.295 -23.635 1.00 28.91 418 PRO A N 1
ATOM 3238 C CA . PRO A 1 420 ? -9.478 18.345 -22.459 1.00 27.04 418 PRO A CA 1
ATOM 3239 C C . PRO A 1 420 ? -8.717 18.762 -21.198 1.00 29.60 418 PRO A C 1
ATOM 3240 O O . PRO A 1 420 ? -7.552 18.384 -21.010 1.00 26.46 418 PRO A O 1
ATOM 3244 N N . ILE A 1 421 ? -9.384 19.540 -20.350 1.00 26.98 419 ILE A N 1
ATOM 3245 C CA . ILE A 1 421 ? -8.834 19.964 -19.074 1.00 25.48 419 ILE A CA 1
ATOM 3246 C C . ILE A 1 421 ? -9.473 19.105 -17.978 1.00 26.11 419 ILE A C 1
ATOM 3247 O O . ILE A 1 421 ? -10.708 19.035 -17.869 1.00 24.91 419 ILE A O 1
ATOM 3252 N N . VAL A 1 422 ? -8.637 18.423 -17.200 1.00 21.30 420 VAL A N 1
ATOM 3253 C CA . VAL A 1 422 ? -9.106 17.600 -16.092 1.00 23.63 420 VAL A CA 1
ATOM 3254 C C . VAL A 1 422 ? -8.737 18.213 -14.756 1.00 24.93 420 VAL A C 1
ATOM 3255 O O . VAL A 1 422 ? -7.556 18.353 -14.440 1.00 24.82 420 VAL A O 1
ATOM 3259 N N . THR A 1 423 ? -9.740 18.574 -13.964 1.00 23.87 421 THR A N 1
ATOM 3260 C CA . THR A 1 423 ? -9.484 19.143 -12.652 1.00 26.85 421 THR A CA 1
ATOM 3261 C C . THR A 1 423 ? -9.423 18.005 -11.647 1.00 29.25 421 THR A C 1
ATOM 3262 O O . THR A 1 423 ? -9.947 16.924 -11.900 1.00 28.60 421 THR A O 1
ATOM 3274 N N . LYS A 1 425 ? -9.498 16.298 -7.596 1.00 32.94 423 LYS A N 1
ATOM 3275 C CA . LYS A 1 425 ? -10.132 16.397 -6.286 1.00 36.24 423 LYS A CA 1
ATOM 3276 C C . LYS A 1 425 ? -9.178 17.015 -5.269 1.00 37.05 423 LYS A C 1
ATOM 3277 O O . LYS A 1 425 ? -9.607 17.781 -4.405 1.00 38.98 423 LYS A O 1
ATOM 3283 N N . GLU A 1 426 ? -7.885 16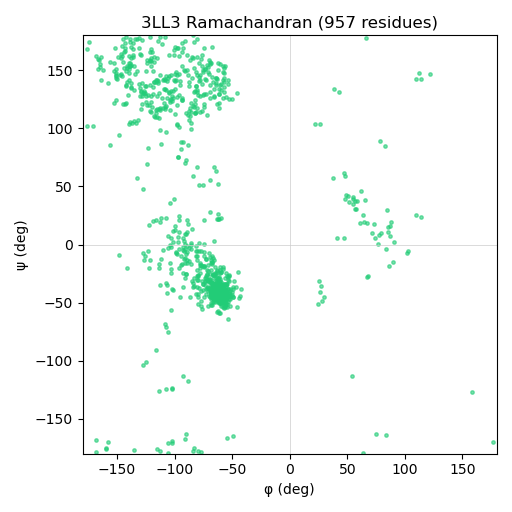.713 -5.399 1.00 36.09 424 GLU A N 1
ATOM 3284 C CA . GLU A 1 426 ? -6.883 17.215 -4.452 1.00 37.90 424 GLU A CA 1
ATOM 3285 C C . GLU A 1 426 ? -5.893 18.225 -5.030 1.00 36.18 424 GLU A C 1
ATOM 3286 O O . GLU A 1 426 ? -5.071 17.902 -5.902 1.00 37.30 424 GLU A O 1
ATOM 3292 N N . GLN A 1 427 ? -5.940 19.446 -4.512 1.00 36.20 425 GLN A N 1
ATOM 3293 C CA . GLN A 1 427 ? -5.031 20.483 -4.980 1.00 38.27 425 GLN A CA 1
ATOM 3294 C C . GLN A 1 427 ? -3.636 20.310 -4.381 1.00 37.67 425 GLN A C 1
ATOM 3295 O O . GLN A 1 427 ? -2.662 20.770 -4.965 1.00 34.01 425 GLN A O 1
ATOM 3301 N N . GLN A 1 428 ? -3.554 19.650 -3.224 1.00 37.88 426 GLN A N 1
ATOM 3302 C CA . GLN A 1 428 ? -2.275 19.451 -2.539 1.00 37.72 426 GLN A CA 1
ATOM 3303 C C . GLN A 1 428 ? -1.551 18.236 -3.101 1.00 32.07 426 GLN A C 1
ATOM 3304 O O . GLN A 1 428 ? -1.248 17.282 -2.382 1.00 31.02 426 GLN A O 1
ATOM 3310 N N . SER A 1 429 ? -1.277 18.286 -4.396 1.00 27.43 427 SER A N 1
ATOM 3311 C CA . SER A 1 429 ? -0.688 17.167 -5.106 1.00 28.35 427 SER A CA 1
ATOM 3312 C C . SER A 1 429 ? 0.682 16.757 -4.567 1.00 27.00 427 SER A C 1
ATOM 3313 O O . SER A 1 429 ? 1.034 15.583 -4.611 1.00 25.30 427 SER A O 1
ATOM 3316 N N . GLY A 1 430 ? 1.442 17.724 -4.059 1.00 27.58 428 GLY A N 1
ATOM 3317 C CA . GLY A 1 430 ? 2.803 17.484 -3.597 1.00 27.14 428 GLY A CA 1
ATOM 3318 C C . GLY A 1 430 ? 2.918 16.616 -2.347 1.00 28.38 428 GLY A C 1
ATOM 3319 O O . GLY A 1 430 ? 3.677 15.639 -2.337 1.00 27.02 428 GLY A O 1
ATOM 3320 N N . THR A 1 431 ? 2.197 16.964 -1.279 1.00 26.28 429 THR A N 1
ATOM 3321 C CA . THR A 1 431 ? 2.166 16.090 -0.113 1.00 28.47 429 THR A CA 1
ATOM 3322 C C . THR A 1 431 ? 1.498 14.748 -0.414 1.00 26.26 429 THR A C 1
ATOM 3323 O O . THR A 1 431 ? 1.888 13.728 0.144 1.00 27.77 429 THR A O 1
ATOM 3327 N N . LEU A 1 432 ? 0.496 14.750 -1.296 1.00 28.35 430 LEU A N 1
ATOM 3328 C CA . LEU A 1 432 ? -0.157 13.511 -1.698 1.00 25.92 430 LEU A CA 1
ATOM 3329 C C . LEU A 1 432 ? 0.866 12.555 -2.310 1.00 24.50 430 LEU A C 1
ATOM 3330 O O . LEU A 1 432 ? 0.922 11.379 -1.960 1.00 25.35 430 LEU A O 1
ATOM 3335 N N . ALA A 1 433 ? 1.658 13.060 -3.250 1.00 24.29 431 ALA A N 1
ATOM 3336 C CA . ALA A 1 433 ? 2.645 12.217 -3.913 1.00 23.60 431 ALA A CA 1
ATOM 3337 C C . ALA A 1 433 ? 3.800 11.860 -2.971 1.00 22.56 431 ALA A C 1
ATOM 3338 O O . ALA A 1 433 ? 4.372 10.787 -3.085 1.00 20.87 431 ALA A O 1
ATOM 3340 N N . ALA A 1 434 ? 4.118 12.748 -2.030 1.00 20.18 432 ALA A N 1
ATOM 3341 C CA . ALA A 1 434 ? 5.092 12.415 -0.993 1.00 23.10 432 ALA A CA 1
ATOM 3342 C C . ALA A 1 434 ? 4.573 11.257 -0.167 1.00 24.27 432 ALA A C 1
ATOM 3343 O O . ALA A 1 434 ? 5.315 10.319 0.119 1.00 21.08 432 ALA A O 1
ATOM 3353 N N . PHE A 1 436 ? 2.520 9.071 -1.207 1.00 24.96 434 PHE A N 1
ATOM 3354 C CA . PHE A 1 436 ? 2.585 7.897 -2.081 1.00 26.31 434 PHE A CA 1
ATOM 3355 C C . PHE A 1 436 ? 3.995 7.255 -2.131 1.00 24.89 434 PHE A C 1
ATOM 3356 O O . PHE A 1 436 ? 4.133 6.026 -2.138 1.00 24.73 434 PHE A O 1
ATOM 3364 N N . LEU A 1 437 ? 5.038 8.072 -2.177 1.00 25.06 435 LEU A N 1
ATOM 3365 C CA . LEU A 1 437 ? 6.400 7.529 -2.110 1.00 24.97 435 LEU A CA 1
ATOM 3366 C C . LEU A 1 437 ? 6.571 6.709 -0.829 1.00 26.18 435 LEU A C 1
ATOM 3367 O O . LEU A 1 437 ? 7.192 5.643 -0.826 1.00 26.73 435 LEU A O 1
ATOM 3372 N N . ALA A 1 438 ? 6.013 7.216 0.267 1.00 26.88 436 ALA A N 1
ATOM 3373 C CA . ALA A 1 438 ? 6.061 6.490 1.531 1.00 26.19 436 ALA A CA 1
ATOM 3374 C C . ALA A 1 438 ? 5.365 5.137 1.383 1.00 28.24 436 ALA A C 1
ATOM 3375 O O . ALA A 1 438 ? 5.895 4.105 1.817 1.00 29.00 436 ALA A O 1
ATOM 3377 N N . ARG A 1 439 ? 4.184 5.135 0.767 1.00 25.62 437 ARG A N 1
ATOM 3378 C CA . ARG A 1 439 ? 3.457 3.892 0.555 1.00 28.30 437 ARG A CA 1
ATOM 3379 C C . ARG A 1 439 ? 4.286 2.911 -0.266 1.00 29.55 437 ARG A C 1
ATOM 3380 O O . ARG A 1 439 ? 4.301 1.716 0.011 1.00 29.63 437 ARG A O 1
ATOM 3388 N N . GLN A 1 440 ? 4.993 3.411 -1.269 1.00 27.52 438 GLN A N 1
ATOM 3389 C CA . GLN A 1 440 ? 5.912 2.547 -2.003 1.00 30.18 438 GLN A CA 1
ATOM 3390 C C . GLN A 1 440 ? 7.017 1.988 -1.094 1.00 29.92 438 GLN A C 1
ATOM 3391 O O . GLN A 1 440 ? 7.288 0.786 -1.091 1.00 31.63 438 GLN A O 1
ATOM 3397 N N . ALA A 1 441 ? 7.657 2.856 -0.323 1.00 30.23 439 ALA A N 1
ATOM 3398 C CA . ALA A 1 441 ? 8.747 2.412 0.559 1.00 29.22 439 ALA A CA 1
ATOM 3399 C C . ALA A 1 441 ? 8.257 1.349 1.547 1.00 32.90 439 ALA A C 1
ATOM 3400 O O . ALA A 1 441 ? 8.967 0.389 1.842 1.00 32.54 439 ALA A O 1
ATOM 3402 N N . LEU A 1 442 ? 7.027 1.513 2.033 1.00 33.00 440 LEU A N 1
ATOM 3403 C CA . LEU A 1 442 ? 6.440 0.596 3.011 1.00 31.74 440 LEU A CA 1
ATOM 3404 C C . LEU A 1 442 ? 5.865 -0.669 2.389 1.00 33.48 440 LEU A C 1
ATOM 3405 O O . LEU A 1 442 ? 5.345 -1.520 3.107 1.00 33.57 440 LEU A O 1
ATOM 3410 N N . GLY A 1 443 ? 5.935 -0.788 1.066 1.00 31.88 441 GLY A N 1
ATOM 3411 C CA . GLY A 1 443 ? 5.414 -1.964 0.385 1.00 34.32 441 GLY A CA 1
ATOM 3412 C C . GLY A 1 443 ? 3.903 -2.004 0.188 1.00 34.80 441 GLY A C 1
ATOM 3413 O O . GLY A 1 443 ? 3.366 -3.023 -0.237 1.00 35.51 441 GLY A O 1
ATOM 3414 N N . LEU A 1 444 ? 3.220 -0.896 0.470 1.00 31.20 442 LEU A N 1
ATOM 3415 C CA . LEU A 1 444 ? 1.768 -0.811 0.320 1.00 32.03 442 LEU A CA 1
ATOM 3416 C C . LEU A 1 444 ? 1.324 -0.556 -1.130 1.00 34.27 442 LEU A C 1
ATOM 3417 O O . LEU A 1 444 ? 0.181 -0.847 -1.500 1.00 35.73 442 LEU A O 1
ATOM 3422 N N . ASN A 1 445 ? 2.228 -0.008 -1.939 1.00 30.77 443 ASN A N 1
ATOM 3423 C CA . ASN A 1 445 ? 2.007 0.138 -3.370 1.00 33.14 443 ASN A CA 1
ATOM 3424 C C . ASN A 1 445 ? 3.296 -0.193 -4.080 1.00 33.57 443 ASN A C 1
ATOM 3425 O O . ASN A 1 445 ? 4.374 -0.001 -3.527 1.00 34.61 443 ASN A O 1
ATOM 3430 N N . GLN A 1 446 ? 3.193 -0.694 -5.304 1.00 34.63 444 GLN A N 1
ATOM 3431 C CA . GLN A 1 446 ? 4.378 -1.019 -6.084 1.00 37.44 444 GLN A CA 1
ATOM 3432 C C . GLN A 1 446 ? 4.644 -0.060 -7.265 1.00 36.67 444 GLN A C 1
ATOM 3433 O O . GLN A 1 446 ? 5.622 0.684 -7.256 1.00 34.98 444 GLN A O 1
ATOM 3439 N N . ASP A 1 447 ? 3.794 -0.089 -8.284 1.00 35.61 445 ASP A N 1
ATOM 3440 C CA . ASP A 1 447 ? 4.042 0.725 -9.480 1.00 36.60 445 ASP A CA 1
ATOM 3441 C C . ASP A 1 447 ? 3.560 2.163 -9.325 1.00 31.68 445 ASP A C 1
ATOM 3442 O O . ASP A 1 447 ? 2.601 2.451 -8.614 1.00 30.66 445 ASP A O 1
ATOM 3447 N N . LEU A 1 448 ? 4.215 3.057 -10.036 1.00 31.25 446 LEU A N 1
ATOM 3448 C CA . LEU A 1 448 ? 3.880 4.470 -9.984 1.00 30.04 446 LEU A CA 1
ATOM 3449 C C . LEU A 1 448 ? 2.429 4.743 -10.358 1.00 30.22 446 LEU A C 1
ATOM 3450 O O . LEU A 1 448 ? 1.781 5.580 -9.743 1.00 29.63 446 LEU A O 1
ATOM 3455 N N . SER A 1 449 ? 1.926 4.018 -11.357 1.00 31.67 447 SER A N 1
ATOM 3456 C CA . SER A 1 449 ? 0.569 4.217 -11.867 1.00 32.01 447 SER A CA 1
ATOM 3457 C C . SER A 1 449 ? -0.475 4.051 -10.778 1.00 30.72 447 SER A C 1
ATOM 3458 O O . SER A 1 449 ? -1.606 4.528 -10.894 1.00 31.01 447 SER A O 1
ATOM 3461 N N . GLU A 1 450 ? -0.104 3.367 -9.707 1.00 29.25 448 GLU A N 1
ATOM 3462 C CA . GLU A 1 450 ? -1.062 3.133 -8.643 1.00 29.95 448 GLU A CA 1
ATOM 3463 C C . GLU A 1 450 ? -1.441 4.424 -7.916 1.00 27.49 448 GLU A C 1
ATOM 3464 O O . GLU A 1 450 ? -2.420 4.453 -7.189 1.00 28.46 448 GLU A O 1
ATOM 3470 N N . ILE A 1 451 ? -0.667 5.488 -8.109 1.00 28.11 449 ILE A N 1
ATOM 3471 C CA . ILE A 1 451 ? -0.972 6.775 -7.479 1.00 27.09 449 ILE A CA 1
ATOM 3472 C C . ILE A 1 451 ? -2.337 7.289 -7.929 1.00 27.62 449 ILE A C 1
ATOM 3473 O O . ILE A 1 451 ? -2.967 8.098 -7.249 1.00 27.70 449 ILE A O 1
ATOM 3478 N N . GLY A 1 452 ? -2.793 6.803 -9.075 1.00 27.25 450 GLY A N 1
ATOM 3479 C CA . GLY A 1 452 ? -4.110 7.146 -9.590 1.00 28.58 450 GLY A CA 1
ATOM 3480 C C . GLY A 1 452 ? -5.240 6.910 -8.609 1.00 30.56 450 GLY A C 1
ATOM 3481 O O . GLY A 1 452 ? -6.276 7.569 -8.670 1.00 30.82 450 GLY A O 1
ATOM 3482 N N . GLN A 1 453 ? -5.071 5.968 -7.690 1.00 30.05 451 GLN A N 1
ATOM 3483 C CA . GLN A 1 453 ? -6.170 5.710 -6.778 1.00 33.03 451 GLN A CA 1
ATOM 3484 C C . GLN A 1 453 ? -6.290 6.808 -5.742 1.00 32.63 451 GLN A C 1
ATOM 3485 O O . GLN A 1 453 ? -7.344 6.975 -5.125 1.00 33.53 451 GLN A O 1
ATOM 3491 N N . PHE A 1 454 ? -5.217 7.574 -5.576 1.00 28.87 452 PHE A N 1
ATOM 3492 C CA . PHE A 1 454 ? -5.195 8.638 -4.587 1.00 29.03 452 PHE A CA 1
ATOM 3493 C C . PHE A 1 454 ? -5.415 9.989 -5.246 1.00 31.27 452 PHE A C 1
ATOM 3494 O O . PHE A 1 454 ? -6.104 10.844 -4.704 1.00 31.67 452 PHE A O 1
ATOM 3502 N N . ALA A 1 455 ? -4.815 10.159 -6.420 1.00 29.32 453 ALA A N 1
ATOM 3503 C CA . ALA A 1 455 ? -4.872 11.405 -7.158 1.00 30.39 453 ALA A CA 1
ATOM 3504 C C . ALA A 1 455 ? -6.020 11.278 -8.126 1.00 29.83 453 ALA A C 1
ATOM 3505 O O . ALA A 1 455 ? -5.820 10.935 -9.283 1.00 30.47 453 ALA A O 1
ATOM 3507 N N . GLN A 1 456 ? -7.233 11.529 -7.649 1.00 28.83 454 GLN A N 1
ATOM 3508 C CA . GLN A 1 456 ? -8.404 11.310 -8.482 1.00 32.91 454 GLN A CA 1
ATOM 3509 C C . GLN A 1 456 ? -8.910 12.570 -9.193 1.00 31.59 454 GLN A C 1
ATOM 3510 O O . GLN A 1 456 ? -8.817 13.686 -8.674 1.00 30.14 454 GLN A O 1
ATOM 3516 N N . ALA A 1 457 ? -9.440 12.356 -10.389 1.00 31.73 455 ALA A N 1
ATOM 3517 C CA . ALA A 1 457 ? -9.977 13.407 -11.236 1.00 30.63 455 ALA A CA 1
ATOM 3518 C C . ALA A 1 457 ? -11.369 13.838 -10.765 1.00 33.50 455 ALA A C 1
ATOM 3519 O O . ALA A 1 457 ? -12.149 13.022 -10.283 1.00 31.50 455 ALA A O 1
ATOM 3521 N N . ASP A 1 458 ? -11.678 15.121 -10.924 1.00 32.86 456 ASP A N 1
ATOM 3522 C CA . ASP A 1 458 ? -12.945 15.662 -10.462 1.00 32.18 456 ASP A CA 1
ATOM 3523 C C . ASP A 1 458 ? -13.873 15.970 -11.628 1.00 34.10 456 ASP A C 1
ATOM 3524 O O . ASP A 1 458 ? -14.878 15.291 -11.808 1.00 34.22 456 ASP A O 1
ATOM 3529 N N . LYS A 1 459 ? -13.537 17.006 -12.395 1.00 29.48 457 LYS A N 1
ATOM 3530 C CA . LYS A 1 459 ? -14.342 17.431 -13.551 1.00 31.02 457 LYS A CA 1
ATOM 3531 C C . LYS A 1 459 ? -13.505 17.473 -14.828 1.00 29.25 457 LYS A C 1
ATOM 3532 O O . LYS A 1 459 ? -12.299 17.726 -14.763 1.00 28.69 457 LYS A O 1
ATOM 3538 N N . VAL A 1 460 ? -14.131 17.216 -15.977 1.00 27.50 458 VAL A N 1
ATOM 3539 C CA . VAL A 1 460 ? -13.442 17.331 -17.258 1.00 24.24 458 VAL A CA 1
ATOM 3540 C C . VAL A 1 460 ? -14.096 18.437 -18.107 1.00 28.84 458 VAL A C 1
ATOM 3541 O O . VAL A 1 460 ? -15.329 18.577 -18.131 1.00 26.26 458 VAL A O 1
ATOM 3545 N N . TYR A 1 461 ? -13.270 19.220 -18.788 1.00 23.42 459 TYR A N 1
ATOM 3546 C CA . TYR A 1 461 ? -13.755 20.275 -19.671 1.00 26.58 459 TYR A CA 1
ATOM 3547 C C . TYR A 1 461 ? -13.252 20.015 -21.083 1.00 27.03 459 TYR A C 1
ATOM 3548 O O . TYR A 1 461 ? -12.046 20.058 -21.315 1.00 27.22 459 TYR A O 1
ATOM 3557 N N . PHE A 1 462 ? -14.159 19.733 -22.023 1.00 23.55 460 PHE A N 1
ATOM 3558 C CA . PHE A 1 462 ? -13.743 19.518 -23.407 1.00 26.89 460 PHE A CA 1
ATOM 3559 C C . PHE A 1 462 ? -13.715 20.824 -24.187 1.00 27.78 460 PHE A C 1
ATOM 3560 O O . PHE A 1 462 ? -14.530 21.708 -23.939 1.00 28.14 460 PHE A O 1
ATOM 3568 N N . PRO A 1 463 ? -12.768 20.951 -25.130 1.00 29.16 461 PRO A N 1
ATOM 3569 C CA . PRO A 1 463 ? -12.685 22.150 -25.977 1.00 27.20 461 PRO A CA 1
ATOM 3570 C C . PRO A 1 463 ? -14.002 22.368 -26.714 1.00 31.57 461 PRO A C 1
ATOM 3571 O O . PRO A 1 463 ? -14.552 21.424 -27.266 1.00 31.68 461 PRO A O 1
ATOM 3575 N N . ASN A 1 464 ? -14.520 23.588 -26.668 1.00 30.29 462 ASN A N 1
ATOM 3576 C CA . ASN A 1 464 ? -15.632 23.993 -27.515 1.00 30.93 462 ASN A CA 1
ATOM 3577 C C . ASN A 1 464 ? -15.046 24.337 -28.896 1.00 32.80 462 ASN A C 1
ATOM 3578 O O . ASN A 1 464 ? -14.193 25.226 -29.020 1.00 30.98 462 ASN A O 1
ATOM 3583 N N . PRO A 1 465 ? -15.460 23.588 -29.932 1.00 31.63 463 PRO A N 1
ATOM 3584 C CA . PRO A 1 465 ? -14.885 23.662 -31.285 1.00 33.30 463 PRO A CA 1
ATOM 3585 C C . PRO A 1 465 ? -14.904 25.073 -31.877 1.00 33.68 463 PRO A C 1
ATOM 3586 O O . PRO A 1 465 ? -13.934 25.481 -32.528 1.00 31.61 463 PRO A O 1
ATOM 3590 N N . LYS A 1 466 ? -16.008 25.789 -31.669 1.00 30.54 464 LYS A N 1
ATOM 3591 C CA . LYS A 1 466 ? -16.156 27.136 -32.202 1.00 33.99 464 LYS A CA 1
ATOM 3592 C C . LYS A 1 466 ? -15.114 28.091 -31.604 1.00 31.57 464 LYS A C 1
ATOM 3593 O O . LYS A 1 466 ? -14.322 28.672 -32.333 1.00 30.54 464 LYS A O 1
ATOM 3599 N N . GLU A 1 467 ? -15.099 28.233 -30.278 1.00 32.61 465 GLU A N 1
ATOM 3600 C CA . GLU A 1 467 ? -14.079 29.045 -29.604 1.00 31.27 465 GLU A CA 1
ATOM 3601 C C . GLU A 1 467 ? -12.653 28.545 -29.847 1.00 30.03 465 GLU A C 1
ATOM 3602 O O . GLU A 1 467 ? -11.726 29.345 -30.016 1.00 28.84 465 GLU A O 1
ATOM 3608 N N . ALA A 1 468 ? -12.466 27.229 -29.855 1.00 29.49 466 ALA A N 1
ATOM 3609 C CA . ALA A 1 468 ? -11.143 26.679 -30.106 1.00 28.46 466 ALA A CA 1
ATOM 3610 C C . ALA A 1 468 ? -10.595 27.202 -31.427 1.00 29.82 466 ALA A C 1
ATOM 3611 O O . ALA A 1 468 ? -9.412 27.554 -31.530 1.00 29.55 466 ALA A O 1
ATOM 3613 N N . ALA A 1 469 ? -11.457 27.263 -32.435 1.00 27.33 467 ALA A N 1
ATOM 3614 C CA . ALA A 1 469 ? -11.068 27.804 -33.733 1.00 28.66 467 ALA A CA 1
ATOM 3615 C C . ALA A 1 469 ? -10.701 29.286 -33.646 1.00 30.54 467 ALA A C 1
ATOM 3616 O O . ALA A 1 469 ? -9.728 29.739 -34.272 1.00 27.64 467 ALA A O 1
ATOM 3618 N N . THR A 1 470 ? -11.489 30.042 -32.886 1.00 28.43 468 THR A N 1
ATOM 3619 C CA . THR A 1 470 ? -11.208 31.466 -32.731 1.00 29.07 468 THR A CA 1
ATOM 3620 C C . THR A 1 470 ? -9.796 31.640 -32.136 1.00 28.74 468 THR A C 1
ATOM 3621 O O . THR A 1 470 ? -8.971 32.412 -32.638 1.00 28.80 468 THR A O 1
ATOM 3625 N N . TYR A 1 471 ? -9.525 30.897 -31.071 1.00 26.55 469 TYR A N 1
ATOM 3626 C CA . TYR A 1 471 ? -8.251 31.007 -30.387 1.00 28.95 469 TYR A CA 1
ATOM 3627 C C . TYR A 1 471 ? -7.112 30.497 -31.246 1.00 28.20 469 TYR A C 1
ATOM 3628 O O . TYR A 1 471 ? -6.001 31.002 -31.181 1.00 27.30 469 TYR A O 1
ATOM 3637 N N . GLN A 1 472 ? -7.398 29.495 -32.061 1.00 29.62 470 GLN A N 1
ATOM 3638 C CA . GLN A 1 472 ? -6.383 28.937 -32.942 1.00 32.57 470 GLN A CA 1
ATOM 3639 C C . GLN A 1 472 ? -5.941 29.966 -33.974 1.00 30.64 470 GLN A C 1
ATOM 3640 O O . GLN A 1 472 ? -4.774 29.992 -34.390 1.00 32.75 470 GLN A O 1
ATOM 3646 N N . LYS A 1 473 ? -6.877 30.816 -34.391 1.00 29.63 471 LYS A N 1
ATOM 3647 C CA . LYS A 1 473 ? -6.549 31.874 -35.319 1.00 29.91 471 LYS A CA 1
ATOM 3648 C C . LYS A 1 473 ? -5.885 33.054 -34.605 1.00 32.35 471 LYS A C 1
ATOM 3649 O O . LYS A 1 473 ? -5.039 33.742 -35.176 1.00 32.66 471 LYS A O 1
ATOM 3655 N N . LEU A 1 474 ? -6.241 33.269 -33.344 1.00 30.52 472 LEU A N 1
ATOM 3656 C CA . LEU A 1 474 ? -5.723 34.420 -32.605 1.00 28.61 472 LEU A CA 1
ATOM 3657 C C . LEU A 1 474 ? -4.330 34.204 -31.992 1.00 29.78 472 LEU A C 1
ATOM 3658 O O . LEU A 1 474 ? -3.575 35.165 -31.822 1.00 26.89 472 LEU A O 1
ATOM 3663 N N . PHE A 1 475 ? -3.985 32.957 -31.662 1.00 27.16 473 PHE A N 1
ATOM 3664 C CA . PHE A 1 475 ? -2.665 32.674 -31.095 1.00 27.64 473 PHE A CA 1
ATOM 3665 C C . PHE A 1 475 ? -1.483 33.139 -31.965 1.00 28.97 473 PHE A C 1
ATOM 3666 O O . PHE A 1 475 ? -0.490 33.666 -31.443 1.00 26.27 473 PHE A O 1
ATOM 3674 N N . PRO A 1 476 ? -1.568 32.935 -33.288 1.00 28.84 474 PRO A N 1
ATOM 3675 C CA . PRO A 1 476 ? -0.467 33.437 -34.119 1.00 28.82 474 PRO A CA 1
ATOM 3676 C C . PRO A 1 476 ? -0.291 34.955 -33.995 1.00 28.81 474 PRO A C 1
ATOM 3677 O O . PRO A 1 476 ? 0.831 35.430 -34.060 1.00 30.23 474 PRO A O 1
ATOM 3681 N N . LEU A 1 477 ? -1.376 35.702 -33.838 1.00 27.46 475 LEU A N 1
ATOM 3682 C CA . LEU A 1 477 ? -1.265 37.149 -33.653 1.00 26.46 475 LEU A CA 1
ATOM 3683 C C . LEU A 1 477 ? -0.594 37.465 -32.308 1.00 27.58 475 LEU A C 1
ATOM 3684 O O . LEU A 1 477 ? 0.226 38.372 -32.221 1.00 27.28 475 LEU A O 1
ATOM 3689 N N . TYR A 1 478 ? -0.942 36.710 -31.264 1.00 26.26 476 TYR A N 1
ATOM 3690 C CA . TYR A 1 478 ? -0.295 36.866 -29.960 1.00 22.92 476 TYR A CA 1
ATOM 3691 C C . TYR A 1 478 ? 1.222 36.704 -30.114 1.00 23.85 476 TYR A C 1
ATOM 3692 O O . TYR A 1 478 ? 1.991 37.486 -29.565 1.00 22.83 476 TYR A O 1
ATOM 3701 N N . CYS A 1 479 ? 1.640 35.687 -30.863 1.00 23.95 477 CYS A N 1
ATOM 3702 C CA . CYS A 1 479 ? 3.056 35.420 -31.087 1.00 25.59 477 CYS A CA 1
ATOM 3703 C C . CYS A 1 479 ? 3.721 36.496 -31.949 1.00 27.99 477 CYS A C 1
ATOM 3704 O O . CYS A 1 479 ? 4.914 36.780 -31.791 1.00 26.25 477 CYS A O 1
ATOM 3707 N N . GLU A 1 480 ? 2.957 37.073 -32.869 1.00 27.57 478 GLU A N 1
ATOM 3708 C CA . GLU A 1 480 ? 3.480 38.157 -33.695 1.00 31.56 478 GLU A CA 1
ATOM 3709 C C . GLU A 1 480 ? 3.813 39.364 -32.827 1.00 29.33 478 GLU A C 1
ATOM 3710 O O . GLU A 1 480 ? 4.877 39.952 -32.979 1.00 28.26 478 GLU A O 1
ATOM 3716 N N . ILE A 1 481 ? 2.912 39.717 -31.909 1.00 26.63 479 ILE A N 1
ATOM 3717 C CA . ILE A 1 481 ? 3.112 40.891 -31.053 1.00 26.95 479 ILE A CA 1
ATOM 3718 C C . ILE A 1 481 ? 4.263 40.649 -30.065 1.00 26.30 479 ILE A C 1
ATOM 3719 O O . ILE A 1 481 ? 5.108 41.517 -29.830 1.00 26.00 479 ILE A O 1
ATOM 3724 N N . ARG A 1 482 ? 4.315 39.449 -29.508 1.00 24.14 480 ARG A N 1
ATOM 3725 C CA . ARG A 1 482 ? 5.434 39.072 -28.644 1.00 26.99 480 ARG A CA 1
ATOM 3726 C C . ARG A 1 482 ? 6.771 39.181 -29.384 1.00 27.11 480 ARG A C 1
ATOM 3727 O O . ARG A 1 482 ? 7.748 39.754 -28.863 1.00 22.54 480 ARG A O 1
ATOM 3735 N N . ASN A 1 483 ? 6.806 38.649 -30.603 1.00 25.63 481 ASN A N 1
ATOM 3736 C CA . ASN A 1 483 ? 8.005 38.724 -31.420 1.00 27.61 481 ASN A CA 1
ATOM 3737 C C . ASN A 1 483 ? 8.399 40.171 -31.697 1.00 27.59 481 ASN A C 1
ATOM 3738 O O . ASN A 1 483 ? 9.577 40.520 -31.668 1.00 27.42 481 ASN A O 1
ATOM 3743 N N . ALA A 1 484 ? 7.409 41.009 -31.981 1.00 26.92 482 ALA A N 1
ATOM 3744 C CA . ALA A 1 484 ? 7.690 42.389 -32.395 1.00 28.46 482 ALA A CA 1
ATOM 3745 C C . ALA A 1 484 ? 8.356 43.159 -31.268 1.00 26.72 482 ALA A C 1
ATOM 3746 O O . ALA A 1 484 ? 9.213 44.007 -31.500 1.00 27.34 482 ALA A O 1
ATOM 3748 N N . LEU A 1 485 ? 7.969 42.838 -30.039 1.00 26.75 483 LEU A N 1
ATOM 3749 C CA . LEU A 1 485 ? 8.452 43.552 -28.862 1.00 26.59 483 LEU A CA 1
ATOM 3750 C C . LEU A 1 485 ? 9.606 42.861 -28.133 1.00 26.56 483 LEU A C 1
ATOM 3751 O O . LEU A 1 485 ? 10.174 43.438 -27.221 1.00 25.68 483 LEU A O 1
ATOM 3756 N N . ALA A 1 486 ? 9.934 41.633 -28.520 1.00 25.28 484 ALA A N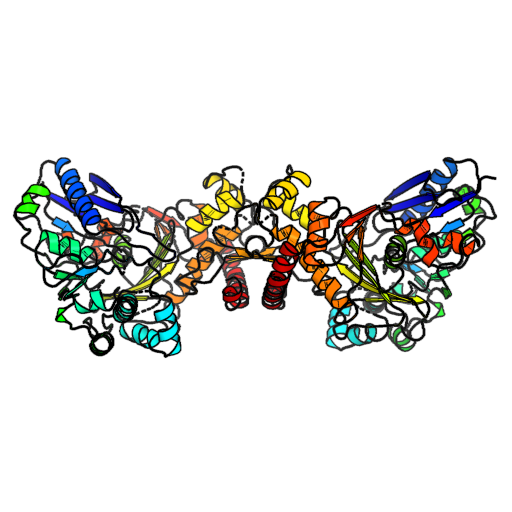 1
ATOM 3757 C CA . ALA A 1 486 ? 10.923 40.836 -27.778 1.00 27.00 484 ALA A CA 1
ATOM 3758 C C . ALA A 1 486 ? 12.248 41.578 -27.530 1.00 27.75 484 ALA A C 1
ATOM 3759 O O . ALA A 1 486 ? 12.819 41.499 -26.451 1.00 26.95 484 ALA A O 1
ATOM 3761 N N . ALA A 1 487 ? 12.724 42.327 -28.514 1.00 27.67 485 ALA A N 1
ATOM 3762 C CA . ALA A 1 487 ? 14.002 43.013 -28.353 1.00 30.78 485 ALA A CA 1
ATOM 3763 C C . ALA A 1 487 ? 13.886 44.424 -27.756 1.00 30.72 485 ALA A C 1
ATOM 3764 O O . ALA A 1 487 ? 14.871 45.155 -27.697 1.00 30.83 485 ALA A O 1
ATOM 3766 N N . SER A 1 488 ? 12.702 44.799 -27.282 1.00 27.95 486 SER A N 1
ATOM 3767 C CA . SER A 1 488 ? 12.490 46.185 -26.867 1.00 29.95 486 SER A CA 1
ATOM 3768 C C . SER A 1 488 ? 12.483 46.450 -25.355 1.00 32.77 486 SER A C 1
ATOM 3769 O O . SER A 1 488 ? 12.343 47.596 -24.931 1.00 36.27 486 SER A O 1
ATOM 3772 N N . TYR A 1 489 ? 12.658 45.408 -24.545 1.00 29.22 487 TYR A N 1
ATOM 3773 C CA . TYR A 1 489 ? 12.462 45.542 -23.102 1.00 30.91 487 TYR A CA 1
ATOM 3774 C C . TYR A 1 489 ? 13.649 46.171 -22.353 1.00 36.33 487 TYR A C 1
ATOM 3775 O O . TYR A 1 489 ? 13.465 46.808 -21.311 1.00 36.02 487 TYR A O 1
ATOM 3784 N N . GLY A 1 490 ? 14.855 46.015 -22.895 1.00 38.81 488 GLY A N 1
ATOM 3785 C CA . GLY A 1 490 ? 16.054 46.488 -22.217 1.00 40.57 488 GLY A CA 1
ATOM 3786 C C . GLY A 1 490 ? 16.006 47.994 -22.087 1.00 41.66 488 GL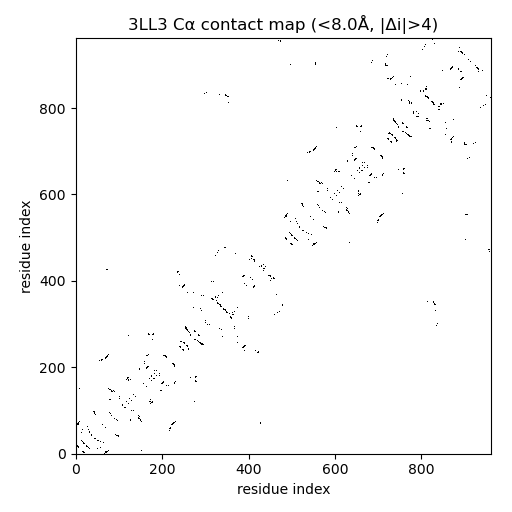Y A C 1
ATOM 3787 O O . GLY A 1 490 ? 16.534 48.589 -21.150 1.00 43.06 488 GLY A O 1
ATOM 3788 N N . LYS A 1 491 ? 15.327 48.595 -23.049 1.00 42.33 489 LYS A N 1
ATOM 3789 C CA . LYS A 1 491 ? 15.134 50.030 -23.138 1.00 42.57 489 LYS A CA 1
ATOM 3790 C C . LYS A 1 491 ? 14.481 50.616 -21.873 1.00 42.30 489 LYS A C 1
ATOM 3791 O O . LYS A 1 491 ? 14.851 51.701 -21.432 1.00 44.31 489 LYS A O 1
ATOM 3797 N N . PHE A 1 492 ? 13.525 49.894 -21.285 1.00 38.28 490 PHE A N 1
ATOM 3798 C CA . PHE A 1 492 ? 12.757 50.394 -20.138 1.00 35.85 490 PHE A CA 1
ATOM 3799 C C . PHE A 1 492 ? 13.573 50.600 -18.865 1.00 46.10 490 PHE A C 1
ATOM 3800 O O . PHE A 1 492 ? 13.027 50.982 -17.823 1.00 47.24 490 PHE A O 1
ATOM 3808 N N . SER A 1 493 ? 14.877 50.364 -18.945 1.00 47.64 491 SER A N 1
ATOM 3809 C CA . SER A 1 493 ? 15.705 50.404 -17.748 1.00 53.27 491 SER A CA 1
ATOM 3810 C C . SER A 1 493 ? 17.199 50.297 -18.067 1.00 51.90 491 SER A C 1
ATOM 3811 O O . SER A 1 493 ? 17.674 50.833 -19.073 1.00 52.90 491 SER A O 1
ATOM 3814 N N . LEU B 1 3 ? -24.478 101.666 -38.344 1.00 49.74 1 LEU B N 1
ATOM 3815 C CA . LEU B 1 3 ? -23.801 100.589 -37.622 1.00 54.11 1 LEU B CA 1
ATOM 3816 C C . LEU B 1 3 ? -23.613 99.370 -38.513 1.00 53.79 1 LEU B C 1
ATOM 3817 O O . LEU B 1 3 ? -24.591 98.759 -38.961 1.00 53.72 1 LEU B O 1
ATOM 3822 N N . LYS B 1 4 ? -22.358 98.998 -38.738 1.00 51.81 2 LYS B N 1
ATOM 3823 C CA . LYS B 1 4 ? -22.039 97.888 -39.624 1.00 49.07 2 LYS B CA 1
ATOM 3824 C C . LYS B 1 4 ? -21.450 96.695 -38.880 1.00 47.93 2 LYS B C 1
ATOM 3825 O O . LYS B 1 4 ? -20.730 96.845 -37.891 1.00 44.26 2 LYS B O 1
ATOM 3831 N N . TYR B 1 5 ? -21.770 95.505 -39.369 1.00 44.97 3 TYR B N 1
ATOM 3832 C CA . TYR B 1 5 ? -21.300 94.281 -38.758 1.00 41.72 3 TYR B CA 1
ATOM 3833 C C . TYR B 1 5 ? -20.684 93.372 -39.810 1.00 41.06 3 TYR B C 1
ATOM 3834 O O . TYR B 1 5 ? -20.858 93.582 -41.016 1.00 36.24 3 TYR B O 1
ATOM 3843 N N . ILE B 1 6 ? -19.921 92.383 -39.347 1.00 34.14 4 ILE B N 1
ATOM 3844 C CA . ILE B 1 6 ? -19.383 91.372 -40.234 1.00 31.69 4 ILE B CA 1
ATOM 3845 C C . ILE B 1 6 ? -19.764 90.003 -39.719 1.00 32.25 4 ILE B C 1
ATOM 3846 O O . ILE B 1 6 ? -19.671 89.732 -38.518 1.00 33.43 4 ILE B O 1
ATOM 3851 N N . ILE B 1 7 ? -20.177 89.136 -40.636 1.00 31.32 5 ILE B N 1
ATOM 3852 C CA . ILE B 1 7 ? -20.517 87.767 -40.291 1.00 32.55 5 ILE B CA 1
ATOM 3853 C C . ILE B 1 7 ? -19.397 86.836 -40.714 1.00 33.01 5 ILE B C 1
ATOM 3854 O O . ILE B 1 7 ? -18.970 86.852 -41.877 1.00 32.70 5 ILE B O 1
ATOM 3859 N N . GLY B 1 8 ? -18.893 86.050 -39.765 1.00 33.05 6 GLY B N 1
ATOM 3860 C CA . GLY B 1 8 ? -17.938 85.010 -40.094 1.00 31.34 6 GLY B CA 1
ATOM 3861 C C . GLY B 1 8 ? -18.597 83.648 -40.018 1.00 31.31 6 GLY B C 1
ATOM 3862 O O . GLY B 1 8 ? -19.234 83.322 -39.017 1.00 34.95 6 GLY B O 1
ATOM 3871 N N . ASP B 1 10 ? -18.496 79.408 -40.340 1.00 34.65 8 ASP B N 1
ATOM 3872 C CA . ASP B 1 10 ? -17.673 78.218 -40.309 1.00 34.53 8 ASP B CA 1
ATOM 3873 C C . ASP B 1 10 ? -18.463 77.000 -40.759 1.00 35.94 8 ASP B C 1
ATOM 3874 O O . ASP B 1 10 ? -19.264 76.435 -39.998 1.00 35.39 8 ASP B O 1
ATOM 3879 N N . VAL B 1 11 ? -18.225 76.601 -42.001 1.00 34.95 9 VAL B N 1
ATOM 3880 C CA . VAL B 1 11 ? -18.943 75.492 -42.594 1.00 34.16 9 VAL B CA 1
ATOM 3881 C C . VAL B 1 11 ? -18.188 74.211 -42.265 1.00 34.14 9 VAL B C 1
ATOM 3882 O O . VAL B 1 11 ? -17.342 73.748 -43.031 1.00 31.59 9 VAL B O 1
ATOM 3886 N N . GLY B 1 12 ? -18.488 73.657 -41.095 1.00 34.17 10 GLY B N 1
ATOM 3887 C CA . GLY B 1 12 ? -17.815 72.456 -40.643 1.00 34.59 10 GLY B CA 1
ATOM 3888 C C . GLY B 1 12 ? -18.535 71.192 -41.054 1.00 35.22 10 GLY B C 1
ATOM 3889 O O . GLY B 1 12 ? -19.603 71.224 -41.657 1.00 36.30 10 GLY B O 1
ATOM 3890 N N . THR B 1 13 ? -17.909 70.068 -40.753 1.00 37.83 11 THR B N 1
ATOM 3891 C CA . THR B 1 13 ? -18.554 68.768 -40.779 1.00 40.81 11 THR B CA 1
ATOM 3892 C C . THR B 1 13 ? -19.650 68.764 -39.709 1.00 42.41 11 THR B C 1
ATOM 3893 O O . THR B 1 13 ? -19.441 69.258 -38.594 1.00 43.40 11 THR B O 1
ATOM 3897 N N . THR B 1 14 ? -20.811 68.219 -40.052 1.00 42.17 12 THR B N 1
ATOM 3898 C CA . THR B 1 14 ? -21.933 68.068 -39.106 1.00 43.39 12 THR B CA 1
ATOM 3899 C C . THR B 1 14 ? -22.612 69.364 -38.637 1.00 41.45 12 THR B C 1
ATOM 3900 O O . THR B 1 14 ? -23.794 69.345 -38.300 1.00 41.71 12 THR B O 1
ATOM 3904 N N . ALA B 1 15 ? -21.895 70.483 -38.626 1.00 38.46 13 ALA B N 1
ATOM 3905 C CA . ALA B 1 15 ? -22.537 71.753 -38.277 1.00 39.46 13 ALA B CA 1
ATOM 3906 C C . ALA B 1 15 ? -21.879 72.986 -38.895 1.00 37.69 13 ALA B C 1
ATOM 3907 O O . ALA B 1 15 ? -20.677 73.014 -39.106 1.00 34.18 13 ALA B O 1
ATOM 3909 N N . THR B 1 16 ? -22.679 74.010 -39.168 1.00 37.29 14 THR B N 1
ATOM 3910 C CA . THR B 1 16 ? -22.142 75.315 -39.529 1.00 35.05 14 THR B CA 1
ATOM 3911 C C . THR B 1 16 ? -22.372 76.282 -38.380 1.00 37.66 14 THR B C 1
ATOM 3912 O O . THR B 1 16 ? -23.418 76.242 -37.732 1.00 39.59 14 THR B O 1
ATOM 3916 N N . LYS B 1 17 ? -21.399 77.148 -38.129 1.00 35.97 15 LYS B N 1
ATOM 3917 C CA . LYS B 1 17 ? -21.523 78.140 -37.075 1.00 37.80 15 LYS B CA 1
ATOM 3918 C C . LYS B 1 17 ? -21.286 79.520 -37.655 1.00 39.72 15 LYS B C 1
ATOM 3919 O O . LYS B 1 17 ? -20.273 79.760 -38.320 1.00 37.10 15 LYS B O 1
ATOM 3925 N N . GLY B 1 18 ? -22.220 80.429 -37.409 1.00 39.66 16 GLY B N 1
ATOM 3926 C CA . GLY B 1 18 ? -22.032 81.811 -37.795 1.00 38.75 16 GLY B CA 1
ATOM 3927 C C . GLY B 1 18 ? -21.761 82.664 -36.575 1.00 38.25 16 GLY B C 1
ATOM 3928 O O . GLY B 1 18 ? -22.366 82.457 -35.528 1.00 39.98 16 GLY B O 1
ATOM 3929 N N . VAL B 1 19 ? -20.851 83.621 -36.708 1.00 36.18 17 VAL B N 1
ATOM 3930 C CA . VAL B 1 19 ? -20.593 84.580 -35.646 1.00 35.29 17 VAL B CA 1
ATOM 3931 C C . VAL B 1 19 ? -20.719 85.989 -36.226 1.00 36.72 17 VAL B C 1
ATOM 3932 O O . VAL B 1 19 ? -20.170 86.287 -37.286 1.00 33.11 17 VAL B O 1
ATOM 3936 N N . LEU B 1 20 ? -21.451 86.843 -35.520 1.00 38.52 18 LEU B N 1
ATOM 3937 C CA . LEU B 1 20 ? -21.645 88.236 -35.901 1.00 34.82 18 LEU B CA 1
ATOM 3938 C C . LEU B 1 20 ? -20.662 89.111 -35.122 1.00 34.55 18 LEU B C 1
ATOM 3939 O O . LEU B 1 20 ? -20.685 89.124 -33.894 1.00 36.83 18 LEU B O 1
ATOM 3944 N N . TYR B 1 21 ? -19.800 89.832 -35.830 1.00 32.39 19 TYR B N 1
ATOM 3945 C CA . TYR B 1 21 ? -18.833 90.719 -35.198 1.00 35.45 19 TYR B CA 1
ATOM 3946 C C . TYR B 1 21 ? -19.198 92.178 -35.441 1.00 39.65 19 TYR B C 1
ATOM 3947 O O . TYR B 1 21 ? -19.653 92.529 -36.529 1.00 39.30 19 TYR B O 1
ATOM 3956 N N . ASP B 1 22 ? -18.991 93.026 -34.438 1.00 39.53 20 ASP B N 1
ATOM 3957 C CA . ASP B 1 22 ? -19.175 94.458 -34.624 1.00 41.06 20 ASP B CA 1
ATOM 3958 C C . ASP B 1 22 ? -17.961 95.056 -35.327 1.00 42.81 20 ASP B C 1
ATOM 3959 O O . ASP B 1 22 ? -17.043 94.327 -35.706 1.00 42.78 20 ASP B O 1
ATOM 3964 N N . ILE B 1 23 ? -17.958 96.372 -35.519 1.00 45.64 21 ILE B N 1
ATOM 3965 C CA . ILE B 1 23 ? -16.966 97.016 -36.387 1.00 48.30 21 ILE B CA 1
ATOM 3966 C C . ILE B 1 23 ? -15.564 97.058 -35.782 1.00 47.27 21 ILE B C 1
ATOM 3967 O O . ILE B 1 23 ? -14.590 97.367 -36.475 1.00 49.40 21 ILE B O 1
ATOM 3972 N N . ASN B 1 24 ? -15.468 96.757 -34.493 1.00 47.26 22 ASN B N 1
ATOM 3973 C CA . ASN B 1 24 ? -14.179 96.669 -33.809 1.00 47.81 22 ASN B CA 1
ATOM 3974 C C . ASN B 1 24 ? -13.689 95.222 -33.650 1.00 47.60 22 ASN B C 1
ATOM 3975 O O . ASN B 1 24 ? -12.786 94.937 -32.854 1.00 46.50 22 ASN B O 1
ATOM 3980 N N . GLY B 1 25 ? -14.292 94.307 -34.403 1.00 44.31 23 GLY B N 1
ATOM 3981 C CA . GLY B 1 25 ? -13.894 92.914 -34.367 1.00 40.66 23 GLY B CA 1
ATOM 3982 C C . GLY B 1 25 ? -14.395 92.159 -33.154 1.00 40.76 23 GLY B C 1
ATOM 3983 O O . GLY B 1 25 ? -14.014 91.013 -32.934 1.00 40.19 23 GLY B O 1
ATOM 3984 N N . LYS B 1 26 ? -15.256 92.794 -32.366 1.00 41.35 24 LYS B N 1
ATOM 3985 C CA . LYS B 1 26 ? -15.859 92.132 -31.210 1.00 40.43 24 LYS B CA 1
ATOM 3986 C C . LYS B 1 26 ? -17.058 91.277 -31.601 1.00 41.19 24 LYS B C 1
ATOM 3987 O O . LYS B 1 26 ? -18.008 91.773 -32.213 1.00 40.41 24 LYS B O 1
ATOM 3993 N N . ALA B 1 27 ? -17.020 89.997 -31.239 1.00 39.84 25 ALA B N 1
ATOM 3994 C CA . ALA B 1 27 ? -18.164 89.108 -31.447 1.00 39.20 25 ALA B CA 1
ATOM 3995 C C . ALA B 1 27 ? -19.342 89.552 -30.590 1.00 41.42 25 ALA B C 1
ATOM 3996 O O . ALA B 1 27 ? -19.186 89.716 -29.383 1.00 41.46 25 ALA B O 1
ATOM 3998 N N . VAL B 1 28 ? -20.513 89.743 -31.205 1.00 37.30 26 VAL B N 1
ATOM 3999 C CA . VAL B 1 28 ? -21.694 90.194 -30.467 1.00 38.56 26 VAL B CA 1
ATOM 4000 C C . VAL B 1 28 ? -22.810 89.145 -30.401 1.00 39.99 26 VAL B C 1
ATOM 4001 O O . VAL B 1 28 ? -23.713 89.252 -29.571 1.00 40.11 26 VAL B O 1
ATOM 4005 N N . ALA B 1 29 ? -22.743 88.140 -31.275 1.00 38.92 27 ALA B N 1
ATOM 4006 C CA . ALA B 1 29 ? -23.694 87.028 -31.264 1.00 41.07 27 ALA B CA 1
ATOM 4007 C C . ALA B 1 29 ? -23.199 85.874 -32.125 1.00 39.96 27 ALA B C 1
ATOM 4008 O O . ALA B 1 29 ? -22.344 86.059 -32.985 1.00 39.59 27 ALA B O 1
ATOM 4010 N N . SER B 1 30 ? -23.724 84.678 -31.874 1.00 41.95 28 SER B N 1
ATOM 4011 C CA . SER B 1 30 ? -23.487 83.540 -32.752 1.00 42.62 28 SER B CA 1
ATOM 4012 C C . SER B 1 30 ? -24.694 82.602 -32.819 1.00 46.25 28 SER B C 1
ATOM 4013 O O . SER B 1 30 ? -25.573 82.630 -31.956 1.00 46.87 28 SER B O 1
ATOM 4016 N N . VAL B 1 31 ? -24.727 81.783 -33.864 1.00 43.12 29 VAL B N 1
ATOM 4017 C CA . VAL B 1 31 ? -25.799 80.828 -34.082 1.00 44.52 29 VAL B CA 1
ATOM 4018 C C . VAL B 1 31 ? -25.213 79.660 -34.853 1.00 45.80 29 VAL B C 1
ATOM 4019 O O . VAL B 1 31 ? -24.361 79.857 -35.722 1.00 44.53 29 VAL B O 1
ATOM 4023 N N . SER B 1 32 ? -25.665 78.446 -34.556 1.00 45.14 30 SER B N 1
ATOM 4024 C CA . SER B 1 32 ? -25.177 77.301 -35.302 1.00 43.99 30 SER B CA 1
ATOM 4025 C C . SER B 1 32 ? -26.301 76.319 -35.614 1.00 45.58 30 SER B C 1
ATOM 4026 O O . SER B 1 32 ? -27.313 76.269 -34.917 1.00 45.98 30 SER B O 1
ATOM 4029 N N . LYS B 1 33 ? -26.129 75.561 -36.688 1.00 43.38 31 LYS B N 1
ATOM 4030 C CA . LYS B 1 33 ? -27.132 74.600 -37.112 1.00 44.28 31 LYS B CA 1
ATOM 4031 C C . LYS B 1 33 ? -26.415 73.363 -37.608 1.00 44.92 31 LYS B C 1
ATOM 4032 O O . LYS B 1 33 ? -25.385 73.464 -38.280 1.00 42.70 31 LYS B O 1
ATOM 4038 N N . GLY B 1 34 ? -26.958 72.198 -37.273 1.00 43.10 32 GLY B N 1
ATOM 4039 C CA . GLY B 1 34 ? -26.332 70.938 -37.614 1.00 42.65 32 GLY B CA 1
ATOM 4040 C C . GLY B 1 34 ? -26.961 70.284 -38.827 1.00 42.37 32 GLY B C 1
ATOM 4041 O O . GLY B 1 34 ? -28.032 70.679 -39.290 1.00 42.62 32 GLY B O 1
ATOM 4042 N N . TYR B 1 35 ? -26.282 69.275 -39.352 1.00 42.71 33 TYR B N 1
ATOM 4043 C CA . TYR B 1 35 ? -26.835 68.478 -40.440 1.00 43.44 33 TYR B CA 1
ATOM 4044 C C . TYR B 1 35 ? -26.247 67.073 -40.311 1.00 42.64 33 TYR B C 1
ATOM 4045 O O . TYR B 1 35 ? -25.112 66.914 -39.882 1.00 42.78 33 TYR B O 1
ATOM 4054 N N . PRO B 1 36 ? -27.042 66.052 -40.650 1.00 43.34 34 PRO B N 1
ATOM 4055 C CA . PRO B 1 36 ? -26.680 64.641 -40.483 1.00 44.59 34 PRO B CA 1
ATOM 4056 C C . PRO B 1 36 ? -25.468 64.241 -41.303 1.00 45.24 34 PRO B C 1
ATOM 4057 O O . PRO B 1 36 ? -25.242 64.804 -42.372 1.00 46.56 34 PRO B O 1
ATOM 4061 N N . LEU B 1 37 ? -24.705 63.270 -40.816 1.00 43.06 35 LEU B N 1
ATOM 4062 C CA . LEU B 1 37 ? -23.752 62.595 -41.674 1.00 46.16 35 LEU B CA 1
ATOM 4063 C C . LEU B 1 37 ? -24.467 61.436 -42.356 1.00 48.52 35 LEU B C 1
ATOM 4064 O O . LEU B 1 37 ? -25.281 60.755 -41.740 1.00 49.40 35 LEU B O 1
ATOM 4069 N N . ILE B 1 38 ? -24.176 61.234 -43.636 1.00 46.45 36 ILE B N 1
ATOM 4070 C CA . ILE B 1 38 ? -24.728 60.119 -44.394 1.00 46.58 36 ILE B CA 1
ATOM 4071 C C . ILE B 1 38 ? -23.730 58.958 -44.416 1.00 49.20 36 ILE B C 1
ATOM 4072 O O . ILE B 1 38 ? -22.748 58.981 -45.165 1.00 48.18 36 ILE B O 1
ATOM 4077 N N . GLN B 1 39 ? -23.975 57.957 -43.573 1.00 51.75 37 GLN B N 1
ATOM 4078 C CA . GLN B 1 39 ? -23.139 56.762 -43.509 1.00 53.94 37 GLN B CA 1
ATOM 4079 C C . GLN B 1 39 ? -23.990 55.526 -43.740 1.00 59.43 37 GLN B C 1
ATOM 4080 O O . GLN B 1 39 ? -24.409 54.883 -42.778 1.00 61.78 37 GLN B O 1
ATOM 4086 N N . THR B 1 40 ? -24.258 55.181 -44.995 1.00 58.53 38 THR B N 1
ATOM 4087 C CA . THR B 1 40 ? -25.034 53.973 -45.250 1.00 61.57 38 THR B CA 1
ATOM 4088 C C . THR B 1 40 ? -24.174 52.732 -45.039 1.00 64.28 38 THR B C 1
ATOM 4089 O O . THR B 1 40 ? -24.665 51.698 -44.588 1.00 67.34 38 THR B O 1
ATOM 4093 N N . LYS B 1 41 ? -22.887 52.841 -45.358 1.00 62.76 39 LYS B N 1
ATOM 4094 C CA . LYS B 1 41 ? -21.962 51.727 -45.169 1.00 62.35 39 LYS B CA 1
ATOM 4095 C C . LYS B 1 41 ? -20.673 52.200 -44.515 1.00 60.49 39 LYS B C 1
ATOM 4096 O O . LYS B 1 41 ? -20.493 53.397 -44.285 1.00 58.76 39 LYS B O 1
ATOM 4102 N N . VAL B 1 42 ? -19.776 51.261 -44.224 1.00 59.98 40 VAL B N 1
ATOM 4103 C CA . VAL B 1 42 ? -18.503 51.589 -43.583 1.00 58.78 40 VAL B CA 1
ATOM 4104 C C . VAL B 1 42 ? -17.606 52.416 -44.493 1.00 55.94 40 VAL B C 1
ATOM 4105 O O . VAL B 1 42 ? -17.538 52.178 -45.703 1.00 56.14 40 VAL B O 1
ATOM 4109 N N . GLY B 1 43 ? -16.926 53.394 -43.903 1.00 52.93 41 GLY B N 1
ATOM 4110 C CA . GLY B 1 43 ? -16.027 54.261 -44.643 1.00 50.36 41 GLY B CA 1
ATOM 4111 C C . GLY B 1 43 ? -16.721 55.454 -45.282 1.00 47.76 41 GLY B C 1
ATOM 4112 O O . GLY B 1 43 ? -16.088 56.441 -45.637 1.00 45.21 41 GLY B O 1
ATOM 4113 N N . GLN B 1 44 ? -18.032 55.372 -45.432 1.00 49.13 42 GLN B N 1
ATOM 4114 C CA . GLN B 1 44 ? -18.759 56.435 -46.116 1.00 47.19 42 GLN B CA 1
ATOM 4115 C C . GLN B 1 44 ? -19.031 57.614 -45.184 1.00 44.92 42 GLN B C 1
ATOM 4116 O O . GLN B 1 44 ? -19.415 57.426 -44.029 1.00 44.43 42 GLN B O 1
ATOM 4122 N N . ALA B 1 45 ? -18.818 58.827 -45.690 1.00 40.46 43 ALA B N 1
ATOM 4123 C CA . ALA B 1 45 ? -19.095 60.038 -44.930 1.00 40.69 43 ALA B CA 1
ATOM 4124 C C . ALA B 1 45 ? -19.516 61.171 -45.862 1.00 41.53 43 ALA B C 1
ATOM 4125 O O . ALA B 1 45 ? -18.671 61.884 -46.407 1.00 37.93 43 ALA B O 1
ATOM 4127 N N . GLU B 1 46 ? -20.826 61.324 -46.045 1.00 39.00 44 GLU B N 1
ATOM 4128 C CA . GLU B 1 46 ? -21.364 62.330 -46.957 1.00 41.57 44 GLU B CA 1
ATOM 4129 C C . GLU B 1 46 ? -22.271 63.296 -46.225 1.00 41.13 44 GLU B C 1
ATOM 4130 O O . GLU B 1 46 ? -22.759 63.007 -45.137 1.00 41.66 44 GLU B O 1
ATOM 4136 N N . GLU B 1 47 ? -22.493 64.453 -46.823 1.00 38.02 45 GLU B N 1
ATOM 4137 C CA . GLU B 1 47 ? -23.571 65.302 -46.370 1.00 39.11 45 GLU B CA 1
ATOM 4138 C C . GLU B 1 47 ? -24.295 65.939 -47.550 1.00 38.53 45 GLU B C 1
ATOM 4139 O O . GLU B 1 47 ? -23.723 66.101 -48.628 1.00 37.87 45 GLU B O 1
ATOM 4145 N N . ASP B 1 48 ? -25.564 66.263 -47.334 1.00 37.49 46 ASP B N 1
ATOM 4146 C CA . ASP B 1 48 ? -26.421 66.858 -48.357 1.00 38.57 46 ASP B CA 1
ATOM 4147 C C . ASP B 1 48 ? -26.150 68.357 -48.420 1.00 37.35 46 ASP B C 1
ATOM 4148 O O . ASP B 1 48 ? -26.404 69.077 -47.451 1.00 37.04 46 ASP B O 1
ATOM 4153 N N . PRO B 1 49 ? -25.598 68.827 -49.551 1.00 35.68 47 PRO B N 1
ATOM 4154 C CA . PRO B 1 49 ? -25.270 70.244 -49.746 1.00 35.77 47 PRO B CA 1
ATOM 4155 C C . PRO B 1 49 ? -26.487 71.173 -49.687 1.00 37.87 47 PRO B C 1
ATOM 4156 O O . PRO B 1 49 ? -26.335 72.343 -49.331 1.00 36.93 47 PRO B O 1
ATOM 4160 N N . LYS B 1 50 ? -27.670 70.678 -50.043 1.00 36.44 48 LYS B N 1
ATOM 4161 C CA . LYS B 1 50 ? -28.866 71.506 -49.920 1.00 39.36 48 LYS B CA 1
ATOM 4162 C C . LYS B 1 50 ? -29.165 71.732 -48.441 1.00 39.24 48 LYS B C 1
ATOM 4163 O O . LYS B 1 50 ? -29.511 72.833 -48.019 1.00 38.72 48 LYS B O 1
ATOM 4169 N N . LEU B 1 51 ? -29.023 70.672 -47.657 1.00 37.57 49 LEU B N 1
ATOM 4170 C CA . LEU B 1 51 ? -29.179 70.769 -46.210 1.00 40.33 49 LEU B CA 1
ATOM 4171 C C . LEU B 1 51 ? -28.218 71.810 -45.643 1.00 39.83 49 LEU B C 1
ATOM 4172 O O . LEU B 1 51 ? -28.621 72.705 -44.882 1.00 37.95 49 LEU B O 1
ATOM 4177 N N . ILE B 1 52 ? -26.946 71.697 -46.028 1.00 35.70 50 ILE B N 1
ATOM 4178 C CA . ILE B 1 52 ? -25.935 72.637 -45.571 1.00 35.17 50 ILE B CA 1
ATOM 4179 C C . ILE B 1 52 ? -26.306 74.048 -46.000 1.00 37.15 50 ILE B C 1
ATOM 4180 O O . ILE B 1 52 ? -26.252 74.982 -45.196 1.00 37.11 50 ILE B O 1
ATOM 4185 N N . PHE B 1 53 ? -26.696 74.212 -47.262 1.00 34.84 51 PHE B N 1
ATOM 4186 C CA . PHE B 1 53 ? -27.026 75.546 -47.738 1.00 37.07 51 PHE B CA 1
ATOM 4187 C C . PHE B 1 53 ? -28.251 76.116 -47.011 1.00 38.49 51 PHE B C 1
ATOM 4188 O O . PHE B 1 53 ? -28.311 77.314 -46.731 1.00 39.89 51 PHE B O 1
ATOM 4196 N N . ASP B 1 54 ? -29.221 75.260 -46.702 1.00 38.35 52 ASP B N 1
ATOM 4197 C CA . ASP B 1 54 ? -30.360 75.683 -45.889 1.00 40.88 52 ASP B CA 1
ATOM 4198 C C . ASP B 1 54 ? -29.914 76.233 -44.533 1.00 42.29 52 ASP B C 1
ATOM 4199 O O . ASP B 1 54 ? -30.345 77.316 -44.120 1.00 41.56 52 ASP B O 1
ATOM 4204 N N . ALA B 1 55 ? -29.032 75.494 -43.857 1.00 39.98 53 ALA B N 1
ATOM 4205 C CA . ALA B 1 55 ? -28.484 75.943 -42.575 1.00 40.81 53 ALA B CA 1
ATOM 4206 C C . ALA B 1 55 ? -27.803 77.304 -42.697 1.00 38.66 53 ALA B C 1
ATOM 4207 O O . ALA B 1 55 ? -27.997 78.174 -41.855 1.00 40.56 53 ALA B O 1
ATOM 4209 N N . VAL B 1 56 ? -27.021 77.491 -43.754 1.00 38.68 54 VAL B N 1
ATOM 4210 C CA . VAL B 1 56 ? -26.332 78.764 -43.975 1.00 37.94 54 VAL B CA 1
ATOM 4211 C C . VAL B 1 56 ? -27.309 79.938 -44.062 1.00 39.86 54 VAL B C 1
ATOM 4212 O O . VAL B 1 56 ? -27.093 80.983 -43.450 1.00 40.03 54 VAL B O 1
ATOM 4216 N N . GLN B 1 57 ? -28.384 79.775 -44.824 1.00 39.88 55 GLN B N 1
ATOM 4217 C CA . GLN B 1 57 ? -29.388 80.829 -44.924 1.00 43.26 55 GLN B CA 1
ATOM 4218 C C . GLN B 1 57 ? -30.021 81.157 -43.567 1.00 42.36 55 GLN B C 1
ATOM 4219 O O . GLN B 1 57 ? -30.138 82.330 -43.197 1.00 43.31 55 GLN B O 1
ATOM 4225 N N . GLU B 1 58 ? -30.452 80.124 -42.849 1.00 41.59 56 GLU B N 1
ATOM 4226 C CA . GLU B 1 58 ? -31.098 80.304 -41.546 1.00 44.36 56 GLU B CA 1
ATOM 4227 C C . GLU B 1 58 ? -30.194 81.087 -40.609 1.00 44.10 56 GLU B C 1
ATOM 4228 O O . GLU B 1 58 ? -30.605 82.082 -40.013 1.00 44.48 56 GLU B O 1
ATOM 4234 N N . ILE B 1 59 ? -28.961 80.606 -40.477 1.00 40.96 57 ILE B N 1
ATOM 4235 C CA . ILE B 1 59 ? -27.962 81.235 -39.622 1.00 41.95 57 ILE B CA 1
ATOM 4236 C C . ILE B 1 59 ? -27.774 82.708 -39.960 1.00 40.54 57 ILE B C 1
ATOM 4237 O O . ILE B 1 59 ? -27.824 83.563 -39.082 1.00 40.97 57 ILE B O 1
ATOM 4242 N N . ILE B 1 60 ? -27.549 83.007 -41.233 1.00 38.55 58 ILE B N 1
ATOM 4243 C CA . ILE B 1 60 ? -27.301 84.385 -41.622 1.00 40.00 58 ILE B CA 1
ATOM 4244 C C . ILE B 1 60 ? -28.527 85.229 -41.313 1.00 42.64 58 ILE B C 1
ATOM 4245 O O . ILE B 1 60 ? -28.410 86.328 -40.772 1.00 41.22 58 ILE B O 1
ATOM 4250 N N . PHE B 1 61 ? -29.705 84.703 -41.639 1.00 42.40 59 PHE B N 1
ATOM 4251 C CA . PHE B 1 61 ? -30.928 85.420 -41.333 1.00 46.82 59 PHE B CA 1
ATOM 4252 C C . PHE B 1 61 ? -31.064 85.637 -39.833 1.00 44.38 59 PHE B C 1
ATOM 4253 O O . PHE B 1 61 ? -31.361 86.741 -39.382 1.00 45.27 59 PHE B O 1
ATOM 4261 N N . ASP B 1 62 ? -30.846 84.578 -39.066 1.00 43.23 60 ASP B N 1
ATOM 4262 C CA . ASP B 1 62 ? -30.972 84.665 -37.617 1.00 45.44 60 ASP B CA 1
ATOM 4263 C C . ASP B 1 62 ? -30.044 85.720 -37.037 1.00 45.55 60 ASP B C 1
ATOM 4264 O O . ASP B 1 62 ? -30.437 86.486 -36.159 1.00 46.20 60 ASP B O 1
ATOM 4269 N N . LEU B 1 63 ? -28.813 85.769 -37.534 1.00 43.87 61 LEU B N 1
ATOM 4270 C CA . LEU B 1 63 ? -27.863 86.755 -37.045 1.00 43.05 61 LEU B CA 1
ATOM 4271 C C . LEU B 1 63 ? -28.312 88.176 -37.383 1.00 45.38 61 LEU B C 1
ATOM 4272 O O . LEU B 1 63 ? -28.196 89.074 -36.548 1.00 45.33 61 LEU B O 1
ATOM 4277 N N . THR B 1 64 ? -28.825 88.388 -38.598 1.00 45.50 62 THR B N 1
ATOM 4278 C CA . THR B 1 64 ? -29.308 89.719 -38.993 1.00 45.94 62 THR B CA 1
ATOM 4279 C C . THR B 1 64 ? -30.463 90.184 -38.106 1.00 46.70 62 THR B C 1
ATOM 4280 O O . THR B 1 64 ? -30.618 91.380 -37.851 1.00 46.81 62 THR B O 1
ATOM 4284 N N . GLN B 1 65 ? -31.274 89.234 -37.646 1.00 46.12 63 GLN B N 1
ATOM 4285 C CA . GLN B 1 65 ? -32.407 89.545 -36.775 1.00 49.16 63 GLN B CA 1
ATOM 4286 C C . GLN B 1 65 ? -31.953 89.997 -35.378 1.00 50.89 63 GLN B C 1
ATOM 4287 O O . GLN B 1 65 ? -32.765 90.432 -34.563 1.00 52.80 63 GLN B O 1
ATOM 4293 N N . LYS B 1 66 ? -30.658 89.896 -35.103 1.00 47.31 64 LYS B N 1
ATOM 4294 C CA . LYS B 1 66 ? -30.152 90.236 -33.780 1.00 48.96 64 LYS B CA 1
ATOM 4295 C C . LYS B 1 66 ? -29.724 91.690 -33.649 1.00 48.86 64 LYS B C 1
ATOM 4296 O O . LYS B 1 66 ? -29.502 92.167 -32.543 1.00 50.79 64 LYS B O 1
ATOM 4302 N N . ILE B 1 67 ? -29.621 92.403 -34.762 1.00 47.85 65 ILE B N 1
ATOM 4303 C CA . ILE B 1 67 ? -29.129 93.777 -34.708 1.00 48.33 65 ILE B CA 1
ATOM 4304 C C . ILE B 1 67 ? -29.909 94.738 -35.594 1.00 52.60 65 ILE B C 1
ATOM 4305 O O . ILE B 1 67 ? -30.614 94.318 -36.507 1.00 54.45 65 ILE B O 1
ATOM 4310 N N . ASP B 1 68 ? -29.788 96.030 -35.309 1.00 54.82 66 ASP B N 1
ATOM 4311 C CA . ASP B 1 68 ? -30.273 97.056 -36.219 1.00 55.58 66 ASP B CA 1
ATOM 4312 C C . ASP B 1 68 ? -29.088 97.744 -36.894 1.00 57.74 66 ASP B C 1
ATOM 4313 O O . ASP B 1 68 ? -28.473 98.656 -36.330 1.00 59.31 66 ASP B O 1
ATOM 4318 N N . GLY B 1 69 ? -28.766 97.295 -38.101 1.00 56.79 67 GLY B N 1
ATOM 4319 C CA . GLY B 1 69 ? -27.655 97.848 -38.852 1.00 53.27 67 GLY B CA 1
ATOM 4320 C C . GLY B 1 69 ? -27.464 97.103 -40.158 1.00 53.78 67 GLY B C 1
ATOM 4321 O O . GLY B 1 69 ? -28.312 96.299 -40.554 1.00 55.98 67 GLY B O 1
ATOM 4322 N N . LYS B 1 70 ? -26.359 97.378 -40.839 1.00 52.31 68 LYS B N 1
ATOM 4323 C CA . LYS B 1 70 ? -26.047 96.682 -42.077 1.00 51.89 68 LYS B CA 1
ATOM 4324 C C . LYS B 1 70 ? -25.034 95.564 -41.821 1.00 49.13 68 LYS B C 1
ATOM 4325 O O . LYS B 1 70 ? -24.158 95.682 -40.957 1.00 46.92 68 LYS B O 1
ATOM 4331 N N . ILE B 1 71 ? -25.151 94.482 -42.579 1.00 45.55 69 ILE B N 1
ATOM 4332 C CA . ILE B 1 71 ? -24.072 93.513 -42.654 1.00 43.84 69 ILE B CA 1
ATOM 4333 C C . ILE B 1 71 ? -23.153 93.973 -43.779 1.00 42.12 69 ILE B C 1
ATOM 4334 O O . ILE B 1 71 ? -23.552 93.969 -44.945 1.00 43.12 69 ILE B O 1
ATOM 4339 N N . ALA B 1 72 ? -21.943 94.421 -43.450 1.00 40.32 70 ALA B N 1
ATOM 4340 C CA . ALA B 1 72 ? -21.055 94.901 -44.508 1.00 38.92 70 ALA B CA 1
ATOM 4341 C C . ALA B 1 72 ? -20.496 93.745 -45.331 1.00 39.08 70 ALA B C 1
ATOM 4342 O O . ALA B 1 72 ? -20.200 93.895 -46.515 1.00 37.75 70 ALA B O 1
ATOM 4344 N N . ALA B 1 73 ? -20.359 92.581 -44.704 1.00 37.47 71 ALA B N 1
ATOM 4345 C CA . ALA B 1 73 ? -19.727 91.465 -45.387 1.00 35.04 71 ALA B CA 1
ATOM 4346 C C . ALA B 1 73 ? -19.962 90.139 -44.698 1.00 32.90 71 ALA B C 1
ATOM 4347 O O . ALA B 1 73 ? -20.218 90.075 -43.495 1.00 34.13 71 ALA B O 1
ATOM 4349 N N . ILE B 1 74 ? -19.878 89.079 -45.490 1.00 32.80 72 ILE B N 1
ATOM 4350 C CA . ILE B 1 74 ? -20.029 87.725 -45.007 1.00 33.49 72 ILE B CA 1
ATOM 4351 C C . ILE B 1 74 ? -18.821 86.960 -45.505 1.00 34.13 72 ILE B C 1
ATOM 4352 O O . ILE B 1 74 ? -18.589 86.875 -46.716 1.00 32.36 72 ILE B O 1
ATOM 4357 N N . SER B 1 75 ? -18.060 86.409 -44.561 1.00 33.18 73 SER B N 1
ATOM 4358 C CA . SER B 1 75 ? -16.815 85.717 -44.878 1.00 31.25 73 SER B CA 1
ATOM 4359 C C . SER B 1 75 ? -16.893 84.259 -44.461 1.00 31.65 73 SER B C 1
ATOM 4360 O O . SER B 1 75 ? -17.725 83.878 -43.632 1.00 31.54 73 SER B O 1
ATOM 4363 N N . TRP B 1 76 ? -16.003 83.452 -45.024 1.00 29.44 74 TRP B N 1
ATOM 4364 C CA . TRP B 1 76 ? -16.142 82.007 -44.941 1.00 31.09 74 TRP B CA 1
ATOM 4365 C C . TRP B 1 76 ? -14.879 81.292 -44.464 1.00 29.19 74 TRP B C 1
ATOM 4366 O O . TRP B 1 76 ? -13.779 81.568 -44.919 1.00 29.40 74 TRP B O 1
ATOM 4377 N N . SER B 1 77 ? -15.061 80.389 -43.513 1.00 31.46 75 SER B N 1
ATOM 4378 C CA . SER B 1 77 ? -14.037 79.446 -43.103 1.00 30.58 75 SER B CA 1
ATOM 4379 C C . SER B 1 77 ? -14.662 78.093 -43.360 1.00 32.63 75 SER B C 1
ATOM 4380 O O . SER B 1 77 ? -15.777 77.846 -42.912 1.00 36.68 75 SER B O 1
ATOM 4383 N N . SER B 1 78 ? -13.981 77.211 -44.077 1.00 30.11 76 SER B N 1
ATOM 4384 C CA . SER B 1 78 ? -14.662 76.001 -44.525 1.00 31.01 76 SER B CA 1
ATOM 4385 C C . SER B 1 78 ? -13.875 74.728 -44.290 1.00 30.60 76 SER B C 1
ATOM 4386 O O . SER B 1 78 ? -12.647 74.731 -44.311 1.00 30.08 76 SER B O 1
ATOM 4389 N N . GLN B 1 79 ? -14.603 73.642 -44.061 1.00 30.23 77 GLN B N 1
ATOM 4390 C CA . GLN B 1 79 ? -14.016 72.316 -44.050 1.00 31.10 77 GLN B CA 1
ATOM 4391 C C . GLN B 1 79 ? -13.284 72.099 -45.372 1.00 30.79 77 GLN B C 1
ATOM 4392 O O . GLN B 1 79 ? -13.633 72.713 -46.379 1.00 31.79 77 GLN B O 1
ATOM 4406 N N . HIS B 1 81 ? -11.232 69.481 -48.420 1.00 28.14 79 HIS B N 1
ATOM 4407 C CA . HIS B 1 81 ? -11.224 68.200 -49.108 1.00 28.68 79 HIS B CA 1
ATOM 4408 C C . HIS B 1 81 ? -12.619 67.701 -49.524 1.00 29.07 79 HIS B C 1
ATOM 4409 O O . HIS B 1 81 ? -12.755 66.570 -49.991 1.00 30.19 79 HIS B O 1
ATOM 4416 N N . SER B 1 82 ? -13.659 68.508 -49.336 1.00 26.93 80 SER B N 1
ATOM 4417 C CA . SER B 1 82 ? -14.990 68.074 -49.764 1.00 29.22 80 SER B CA 1
ATOM 4418 C C . SER B 1 82 ? -15.052 68.025 -51.295 1.00 31.43 80 SER B C 1
ATOM 4419 O O . SER B 1 82 ? -14.287 68.702 -51.980 1.00 29.04 80 SER B O 1
ATOM 4422 N N . LEU B 1 83 ? -15.958 67.205 -51.821 1.00 31.22 81 LEU B N 1
ATOM 4423 C CA . LEU B 1 83 ? -16.055 67.016 -53.257 1.00 34.34 81 LEU B CA 1
ATOM 4424 C C . LEU B 1 83 ? -17.519 66.827 -53.655 1.00 32.69 81 LEU B C 1
ATOM 4425 O O . LEU B 1 83 ? -18.191 65.916 -53.170 1.00 32.38 81 LEU B O 1
ATOM 4430 N N . ILE B 1 84 ? -17.994 67.714 -54.522 1.00 32.72 82 ILE B N 1
ATOM 4431 C CA . ILE B 1 84 ? -19.361 67.690 -55.038 1.00 32.46 82 ILE B CA 1
ATOM 4432 C C . ILE B 1 84 ? -19.282 67.748 -56.568 1.00 32.61 82 ILE B C 1
ATOM 4433 O O . ILE B 1 84 ? -18.457 68.472 -57.110 1.00 33.94 82 ILE B O 1
ATOM 4438 N N . GLY B 1 85 ? -20.113 66.981 -57.263 1.00 34.11 83 GLY B N 1
ATOM 4439 C CA . GLY B 1 85 ? -20.175 67.078 -58.715 1.00 36.04 83 GLY B CA 1
ATOM 4440 C C . GLY B 1 85 ? -21.471 67.707 -59.187 1.00 37.39 83 GLY B C 1
ATOM 4441 O O . GLY B 1 85 ? -22.546 67.344 -58.701 1.00 37.35 83 GLY B O 1
ATOM 4442 N N . LEU B 1 86 ? -21.381 68.661 -60.114 1.00 38.90 84 LEU B N 1
ATOM 4443 C CA . LEU B 1 86 ? -22.578 69.232 -60.747 1.00 39.52 84 LEU B CA 1
ATOM 4444 C C . LEU B 1 86 ? -22.763 68.710 -62.170 1.00 41.80 84 LEU B C 1
ATOM 4445 O O . LEU B 1 86 ? -21.782 68.502 -62.902 1.00 41.68 84 LEU B O 1
ATOM 4450 N N . GLY B 1 87 ? -24.021 68.522 -62.569 1.00 42.21 85 GLY B N 1
ATOM 4451 C CA . GLY B 1 87 ? -24.339 68.122 -63.929 1.00 42.46 85 GLY B CA 1
ATOM 4452 C C . GLY B 1 87 ? -24.403 69.317 -64.869 1.00 44.08 85 GLY B C 1
ATOM 4453 O O . GLY B 1 87 ? -24.149 70.452 -64.463 1.00 43.47 85 GLY B O 1
ATOM 4454 N N . SER B 1 88 ? -24.741 69.064 -66.132 1.00 45.86 86 SER B N 1
ATOM 4455 C CA . SER B 1 88 ? -24.829 70.126 -67.139 1.00 46.00 86 SER B CA 1
ATOM 4456 C C . SER B 1 88 ? -25.912 71.147 -66.811 1.00 42.31 86 SER B C 1
ATOM 4457 O O . SER B 1 88 ? -25.846 72.291 -67.256 1.00 45.19 86 SER B O 1
ATOM 4460 N N . ASP B 1 89 ? -26.913 70.733 -66.041 1.00 41.59 87 ASP B N 1
ATOM 4461 C CA . ASP B 1 89 ? -27.952 71.665 -65.601 1.00 43.74 87 ASP B CA 1
ATOM 4462 C C . ASP B 1 89 ? -27.549 72.417 -64.329 1.00 42.49 87 ASP B C 1
ATOM 4463 O O . ASP B 1 89 ? -28.319 73.232 -63.808 1.00 40.12 87 ASP B O 1
ATOM 4468 N N . ASP B 1 90 ? -26.339 72.136 -63.842 1.00 43.55 88 ASP B N 1
ATOM 4469 C CA . ASP B 1 90 ? -25.831 72.710 -62.593 1.00 42.50 88 ASP B CA 1
ATOM 4470 C C . ASP B 1 90 ? -26.457 72.120 -61.318 1.00 42.08 88 ASP B C 1
ATOM 4471 O O . ASP B 1 90 ? -26.179 72.594 -60.222 1.00 42.36 88 ASP B O 1
ATOM 4476 N N . GLU B 1 91 ? -27.289 71.093 -61.459 1.00 39.86 89 GLU B N 1
ATOM 4477 C CA . GLU B 1 91 ? -27.868 70.416 -60.301 1.00 43.02 89 GLU B CA 1
ATOM 4478 C C . GLU B 1 91 ? -26.874 69.406 -59.701 1.00 41.16 89 GLU B C 1
ATOM 4479 O O . GLU B 1 91 ? -25.913 69.004 -60.360 1.00 40.85 89 GLU B O 1
ATOM 4485 N N . LEU B 1 92 ? -27.104 69.002 -58.452 1.00 42.92 90 LEU B N 1
ATOM 4486 C CA . LEU B 1 92 ? -26.187 68.089 -57.767 1.00 40.25 90 LEU B CA 1
ATOM 4487 C C . LEU B 1 92 ? -26.237 66.687 -58.369 1.00 40.02 90 LEU B C 1
ATOM 4488 O O . LEU B 1 92 ? -27.296 66.093 -58.491 1.00 43.81 90 LEU B O 1
ATOM 4493 N N . LEU B 1 93 ? -25.080 66.170 -58.755 1.00 39.91 91 LEU B N 1
ATOM 4494 C CA . LEU B 1 93 ? -24.956 64.775 -59.150 1.00 41.72 91 LEU B CA 1
ATOM 4495 C C . LEU B 1 93 ? -24.621 63.914 -57.936 1.00 41.74 91 LEU B C 1
ATOM 4496 O O . LEU B 1 93 ? -24.908 62.726 -57.909 1.00 41.05 91 LEU B O 1
ATOM 4501 N N . THR B 1 94 ? -24.001 64.527 -56.935 1.00 38.82 92 THR B N 1
ATOM 4502 C CA . THR B 1 94 ? -23.554 63.796 -55.764 1.00 38.43 92 THR B CA 1
ATOM 4503 C C . THR B 1 94 ? -23.849 64.593 -54.504 1.00 38.66 92 THR B C 1
ATOM 4504 O O . THR B 1 94 ? -24.217 65.762 -54.571 1.00 40.38 92 THR B O 1
ATOM 4508 N N . ASN B 1 95 ? -23.679 63.957 -53.350 1.00 38.10 93 ASN B N 1
ATOM 4509 C CA . ASN B 1 95 ? -23.641 64.684 -52.090 1.00 36.59 93 ASN B CA 1
ATOM 4510 C C . ASN B 1 95 ? -22.234 65.228 -51.876 1.00 36.99 93 ASN B C 1
ATOM 4511 O O . ASN B 1 95 ? -21.331 64.948 -52.663 1.00 35.00 93 ASN B O 1
ATOM 4516 N N . SER B 1 96 ? -22.048 66.019 -50.827 1.00 35.91 94 SER B N 1
ATOM 4517 C CA . SER B 1 96 ? -20.710 66.445 -50.454 1.00 33.75 94 SER B CA 1
ATOM 4518 C C . SER B 1 96 ? -19.981 65.248 -49.864 1.00 33.52 94 SER B C 1
ATOM 4519 O O . SER B 1 96 ? -20.337 64.756 -48.798 1.00 35.31 94 SER B O 1
ATOM 4522 N N . ILE B 1 97 ? -18.976 64.763 -50.574 1.00 33.38 95 ILE B N 1
ATOM 4523 C CA . ILE B 1 97 ? -18.159 63.669 -50.075 1.00 35.37 95 ILE B CA 1
ATOM 4524 C C . ILE B 1 97 ? -17.032 64.226 -49.194 1.00 33.78 95 ILE B C 1
ATOM 4525 O O . ILE B 1 97 ? -16.008 64.696 -49.698 1.00 33.92 95 ILE B O 1
ATOM 4530 N N . THR B 1 98 ? -17.223 64.169 -47.878 1.00 35.11 96 THR B N 1
ATOM 4531 C CA . THR B 1 98 ? -16.295 64.816 -46.948 1.00 32.08 96 THR B CA 1
ATOM 4532 C C . THR B 1 98 ? -14.909 64.187 -46.894 1.00 33.53 96 THR B C 1
ATOM 4533 O O . THR B 1 98 ? -14.672 63.085 -47.400 1.00 33.81 96 THR B O 1
ATOM 4537 N N . TRP B 1 99 ? -14.008 64.894 -46.222 1.00 31.03 97 TRP B N 1
ATOM 4538 C CA . TRP B 1 99 ? -12.652 64.416 -45.995 1.00 34.19 97 TRP B CA 1
ATOM 4539 C C . TRP B 1 99 ? -12.625 63.047 -45.302 1.00 34.32 97 TRP B C 1
ATOM 4540 O O . TRP B 1 99 ? -11.689 62.277 -45.493 1.00 36.08 97 TRP B O 1
ATOM 4551 N N . ALA B 1 100 ? -13.649 62.742 -44.505 1.00 35.96 98 ALA B N 1
ATOM 4552 C CA . ALA B 1 100 ? -13.646 61.522 -43.690 1.00 35.63 98 ALA B CA 1
ATOM 4553 C C . ALA B 1 100 ? -13.979 60.292 -44.513 1.00 37.22 98 ALA B C 1
ATOM 4554 O O . ALA B 1 100 ? -13.721 59.163 -44.091 1.00 37.93 98 ALA B O 1
ATOM 4556 N N . ASP B 1 101 ? -14.556 60.517 -45.690 1.00 38.17 99 ASP B N 1
ATOM 4557 C CA . ASP B 1 101 ? -15.026 59.421 -46.535 1.00 39.72 99 ASP B CA 1
ATOM 4558 C C . ASP B 1 101 ? -13.864 58.575 -47.027 1.00 40.37 99 ASP B C 1
ATOM 4559 O O . ASP B 1 101 ? -12.864 59.099 -47.498 1.00 38.05 99 ASP B O 1
ATOM 4564 N N . ASN B 1 102 ? -14.013 57.259 -46.924 1.00 43.47 100 ASN B N 1
ATOM 4565 C CA . ASN B 1 102 ? -12.920 56.341 -47.197 1.00 43.05 100 ASN B CA 1
ATOM 4566 C C . ASN B 1 102 ? -12.989 55.624 -48.545 1.00 45.94 100 ASN B C 1
ATOM 4567 O O . ASN B 1 102 ? -12.159 54.754 -48.827 1.00 45.27 100 ASN B O 1
ATOM 4572 N N . CYS B 1 103 ? -13.962 55.983 -49.380 1.00 43.50 101 CYS B N 1
ATOM 4573 C CA . CYS B 1 103 ? -14.160 55.265 -50.635 1.00 45.00 101 CYS B CA 1
ATOM 4574 C C . CYS B 1 103 ? -12.865 55.018 -51.425 1.00 43.93 101 CYS B C 1
ATOM 4575 O O . CYS B 1 103 ? -12.701 53.961 -52.030 1.00 45.94 101 CYS B O 1
ATOM 4578 N N . ALA B 1 104 ? -11.941 55.975 -51.407 1.00 39.15 102 ALA B N 1
ATOM 4579 C CA . ALA B 1 104 ? -10.762 55.905 -52.273 1.00 41.46 102 ALA B CA 1
ATOM 4580 C C . ALA B 1 104 ? -9.548 55.202 -51.657 1.00 43.93 102 ALA B C 1
ATOM 4581 O O . ALA B 1 104 ? -8.4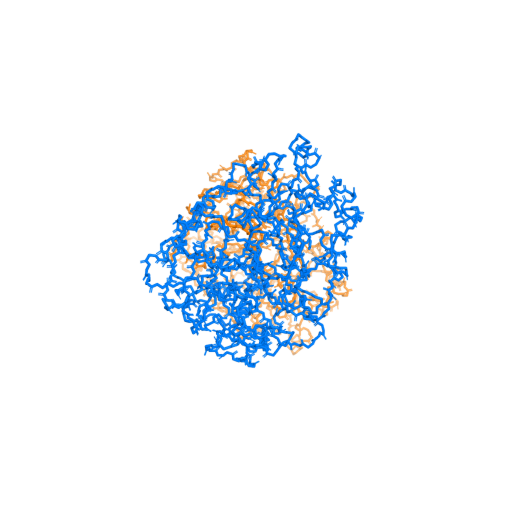52 55.225 -52.230 1.00 43.60 102 ALA B O 1
ATOM 4583 N N . LYS B 1 105 ? -9.742 54.577 -50.503 1.00 43.51 103 LYS B N 1
ATOM 4584 C CA . LYS B 1 105 ? -8.621 53.997 -49.762 1.00 46.36 103 LYS B CA 1
ATOM 4585 C C . LYS B 1 105 ? -7.828 52.988 -50.598 1.00 46.91 103 LYS B C 1
ATOM 4586 O O . LYS B 1 105 ? -6.604 52.974 -50.552 1.00 45.23 103 LYS B O 1
ATOM 4592 N N . SER B 1 106 ? -8.521 52.170 -51.387 1.00 47.47 104 SER B N 1
ATOM 4593 C CA . SER B 1 106 ? -7.846 51.206 -52.259 1.00 48.94 104 SER B CA 1
ATOM 4594 C C . SER B 1 106 ? -7.052 51.895 -53.361 1.00 50.27 104 SER B C 1
ATOM 4595 O O . SER B 1 106 ? -5.940 51.474 -53.699 1.00 51.74 104 SER B O 1
ATOM 4598 N N . ILE B 1 107 ? -7.631 52.955 -53.921 1.00 50.40 105 ILE B N 1
ATOM 4599 C CA . ILE B 1 107 ? -7.005 53.695 -55.011 1.00 48.16 105 ILE B CA 1
ATOM 4600 C C . ILE B 1 107 ? -5.701 54.325 -54.551 1.00 48.15 105 ILE B C 1
ATOM 4601 O O . ILE B 1 107 ? -4.723 54.376 -55.301 1.00 50.04 105 ILE B O 1
ATOM 4606 N N . VAL B 1 108 ? -5.689 54.805 -53.313 1.00 47.22 106 VAL B N 1
ATOM 4607 C CA . VAL B 1 108 ? -4.483 55.404 -52.751 1.00 45.44 106 VAL B CA 1
ATOM 4608 C C . VAL B 1 108 ? -3.397 54.352 -52.549 1.00 48.67 106 VAL B C 1
ATOM 4609 O O . VAL B 1 108 ? -2.225 54.583 -52.843 1.00 50.24 106 VAL B O 1
ATOM 4613 N N . GLN B 1 109 ? -3.788 53.191 -52.045 1.00 48.95 107 GLN B N 1
ATOM 4614 C CA . GLN B 1 109 ? -2.819 52.140 -51.804 1.00 52.01 107 GLN B CA 1
ATOM 4615 C C . GLN B 1 109 ? -2.118 51.792 -53.115 1.00 53.90 107 GLN B C 1
ATOM 4616 O O . GLN B 1 109 ? -0.888 51.756 -53.184 1.00 52.73 107 GLN B O 1
ATOM 4622 N N . ASP B 1 110 ? -2.909 51.567 -54.160 1.00 54.11 108 ASP B N 1
ATOM 4623 C CA . ASP B 1 110 ? -2.375 51.265 -55.487 1.00 56.01 108 ASP B CA 1
ATOM 4624 C C . ASP B 1 110 ? -1.459 52.373 -56.022 1.00 55.43 108 ASP B C 1
ATOM 4625 O O . ASP B 1 110 ? -0.353 52.100 -56.493 1.00 56.02 108 ASP B O 1
ATOM 4630 N N . ALA B 1 111 ? -1.920 53.620 -55.958 1.00 52.07 109 ALA B N 1
ATOM 4631 C CA . ALA B 1 111 ? -1.105 54.750 -56.398 1.00 51.00 109 ALA B CA 1
ATOM 4632 C C . ALA B 1 111 ? 0.217 54.799 -55.633 1.00 51.99 109 ALA B C 1
ATOM 4633 O O . ALA B 1 111 ? 1.249 55.189 -56.173 1.00 51.76 109 ALA B O 1
ATOM 4635 N N . LYS B 1 112 ? 0.168 54.389 -54.370 1.00 53.21 110 LYS B N 1
ATOM 4636 C CA . LYS B 1 112 ? 1.325 54.434 -53.488 1.00 52.93 110 LYS B CA 1
ATOM 4637 C C . LYS B 1 112 ? 2.344 53.383 -53.912 1.00 54.91 110 LYS B C 1
ATOM 4638 O O . LYS B 1 112 ? 3.552 53.614 -53.853 1.00 57.05 110 LYS B O 1
ATOM 4644 N N . ASN B 1 113 ? 1.845 52.232 -54.350 1.00 55.01 111 ASN B N 1
ATOM 4645 C CA . ASN B 1 113 ? 2.697 51.158 -54.843 1.00 56.36 111 ASN B CA 1
ATOM 4646 C C . ASN B 1 113 ? 3.368 51.511 -56.169 1.00 57.36 111 ASN B C 1
ATOM 4647 O O . ASN B 1 113 ? 4.534 51.185 -56.389 1.00 60.09 111 ASN B O 1
ATOM 4652 N N . ARG B 1 114 ? 2.632 52.184 -57.045 1.00 56.26 112 ARG B N 1
ATOM 4653 C CA . ARG B 1 114 ? 3.149 52.540 -58.360 1.00 56.59 112 ARG B CA 1
ATOM 4654 C C . ARG B 1 114 ? 4.033 53.782 -58.327 1.00 55.08 112 ARG B C 1
ATOM 4655 O O . ARG B 1 114 ? 4.694 54.103 -59.312 1.00 57.39 112 ARG B O 1
ATOM 4663 N N . GLY B 1 115 ? 4.050 54.480 -57.198 1.00 54.32 113 GLY B N 1
ATOM 4664 C CA . GLY B 1 115 ? 4.864 55.676 -57.075 1.00 52.45 113 GLY B CA 1
ATOM 4665 C C . GLY B 1 115 ? 4.168 56.928 -57.583 1.00 50.75 113 GLY B C 1
ATOM 4666 O O . GLY B 1 115 ? 4.791 57.980 -57.735 1.00 50.14 113 GLY B O 1
ATOM 4667 N N . PHE B 1 116 ? 2.869 56.810 -57.842 1.00 50.88 114 PHE B N 1
ATOM 4668 C CA . PHE B 1 116 ? 2.066 57.932 -58.309 1.00 48.55 114 PHE B CA 1
ATOM 4669 C C . PHE B 1 116 ? 1.629 58.821 -57.143 1.00 47.29 114 PHE B C 1
ATOM 4670 O O . PHE B 1 116 ? 1.674 60.046 -57.240 1.00 45.51 114 PHE B O 1
ATOM 4678 N N . ALA B 1 117 ? 1.212 58.200 -56.041 1.00 45.89 115 ALA B N 1
ATOM 4679 C CA . ALA B 1 117 ? 0.866 58.942 -54.829 1.00 45.11 115 ALA B CA 1
ATOM 4680 C C . ALA B 1 117 ? 2.027 59.836 -54.382 1.00 45.98 115 ALA B C 1
ATOM 4681 O O . ALA B 1 117 ? 1.824 60.985 -53.968 1.00 43.64 115 ALA B O 1
ATOM 4683 N N . GLN B 1 118 ? 3.248 59.315 -54.481 1.00 45.86 116 GLN B N 1
ATOM 4684 C CA . GLN B 1 118 ? 4.436 60.099 -54.163 1.00 46.58 116 GLN B CA 1
ATOM 4685 C C . GLN B 1 118 ? 4.536 61.286 -55.107 1.00 45.09 116 GLN B C 1
ATOM 4686 O O . GLN B 1 118 ? 4.890 62.395 -54.702 1.00 44.31 116 GLN B O 1
ATOM 4692 N N . GLN B 1 119 ? 4.230 61.052 -56.383 1.00 45.35 117 GLN B N 1
ATOM 4693 C CA . GLN B 1 119 ? 4.248 62.094 -57.409 1.00 46.00 117 GLN B CA 1
ATOM 4694 C C . GLN B 1 119 ? 3.249 63.195 -57.118 1.00 41.42 117 GLN B C 1
ATOM 4695 O O . GLN B 1 119 ? 3.550 64.362 -57.232 1.00 41.24 117 GLN B O 1
ATOM 4701 N N . ILE B 1 120 ? 2.056 62.796 -56.733 1.00 41.56 118 ILE B N 1
ATOM 4702 C CA . ILE B 1 120 ? 1.033 63.755 -56.336 1.00 39.38 118 ILE B CA 1
ATOM 4703 C C . ILE B 1 120 ? 1.522 64.620 -55.175 1.00 38.87 118 ILE B C 1
ATOM 4704 O O . ILE B 1 120 ? 1.345 65.838 -55.186 1.00 37.59 118 ILE B O 1
ATOM 4709 N N . TYR B 1 121 ? 2.166 63.992 -54.189 1.00 39.48 119 TYR B N 1
ATOM 4710 C CA . TYR B 1 121 ? 2.690 64.728 -53.044 1.00 37.02 119 TYR B CA 1
ATOM 4711 C C . TYR B 1 121 ? 3.750 65.730 -53.449 1.00 36.29 119 TYR B C 1
ATOM 4712 O O . TYR B 1 121 ? 3.726 66.879 -53.017 1.00 36.97 119 TYR B O 1
ATOM 4721 N N . ARG B 1 122 ? 4.686 65.281 -54.279 1.00 38.54 120 ARG B N 1
ATOM 4722 C CA . ARG B 1 122 ? 5.776 66.115 -54.767 1.00 40.05 120 ARG B CA 1
ATOM 4723 C C . ARG B 1 122 ? 5.214 67.345 -55.487 1.00 38.63 120 ARG B C 1
ATOM 4724 O O . ARG B 1 122 ? 5.756 68.447 -55.390 1.00 36.02 120 ARG B O 1
ATOM 4732 N N . LYS B 1 123 ? 4.114 67.150 -56.202 1.00 37.54 121 LYS B N 1
ATOM 4733 C CA . LYS B 1 123 ? 3.576 68.214 -57.056 1.00 38.38 121 LYS B CA 1
ATOM 4734 C C . LYS B 1 123 ? 2.710 69.210 -56.296 1.00 36.26 121 LYS B C 1
ATOM 4735 O O . LYS B 1 123 ? 2.719 70.411 -56.601 1.00 36.35 121 LYS B O 1
ATOM 4741 N N . THR B 1 124 ? 1.967 68.709 -55.310 1.00 33.40 122 THR B N 1
ATOM 4742 C CA . THR B 1 124 ? 0.874 69.476 -54.708 1.00 35.22 122 THR B CA 1
ATOM 4743 C C . THR B 1 124 ? 0.913 69.633 -53.191 1.00 34.87 122 THR B C 1
ATOM 4744 O O . THR B 1 124 ? 0.160 70.438 -52.646 1.00 32.52 122 THR B O 1
ATOM 4748 N N . GLY B 1 125 ? 1.759 68.853 -52.516 1.00 34.01 123 GLY B N 1
ATOM 4749 C CA . GLY B 1 125 ? 1.892 68.938 -51.069 1.00 32.73 123 GLY B CA 1
ATOM 4750 C C . GLY B 1 125 ? 0.823 68.155 -50.328 1.00 31.70 123 GLY B C 1
ATOM 4751 O O . GLY B 1 125 ? 0.684 68.288 -49.104 1.00 30.71 123 GLY B O 1
ATOM 4760 N N . PRO B 1 127 ? -0.645 64.859 -48.794 1.00 33.53 125 PRO B N 1
ATOM 4761 C CA . PRO B 1 127 ? -0.224 63.548 -48.293 1.00 34.23 125 PRO B CA 1
ATOM 4762 C C . PRO B 1 127 ? -0.997 62.411 -48.952 1.00 35.00 125 PRO B C 1
ATOM 4763 O O . PRO B 1 127 ? -2.096 62.608 -49.471 1.00 35.24 125 PRO B O 1
ATOM 4775 N N . HIS B 1 129 ? -3.309 60.136 -48.882 1.00 33.55 127 HIS B N 1
ATOM 4776 C CA . HIS B 1 129 ? -4.483 59.790 -48.100 1.00 33.89 127 HIS B CA 1
ATOM 4777 C C . HIS B 1 129 ? -5.759 60.024 -48.918 1.00 34.99 127 HIS B C 1
ATOM 4778 O O . HIS B 1 129 ? -5.847 61.001 -49.640 1.00 35.80 127 HIS B O 1
ATOM 4785 N N . PRO B 1 130 ? -6.760 59.137 -48.773 1.00 36.49 128 PRO B N 1
ATOM 4786 C CA . PRO B 1 130 ? -8.038 59.136 -49.511 1.00 36.64 128 PRO B CA 1
ATOM 4787 C C . PRO B 1 130 ? -8.958 60.333 -49.232 1.00 36.67 128 PRO B C 1
ATOM 4788 O O . PRO B 1 130 ? -9.977 60.484 -49.907 1.00 35.24 128 PRO B O 1
ATOM 4800 N N . ALA B 1 132 ? -8.358 63.256 -50.019 1.00 29.42 130 ALA B N 1
ATOM 4801 C CA . ALA B 1 132 ? -8.126 64.201 -51.110 1.00 32.33 130 ALA B CA 1
ATOM 4802 C C . ALA B 1 132 ? -9.082 64.020 -52.285 1.00 34.70 130 ALA B C 1
ATOM 4803 O O . ALA B 1 132 ? -9.275 62.904 -52.780 1.00 35.47 130 ALA B O 1
ATOM 4805 N N . PRO B 1 133 ? -9.678 65.128 -52.741 1.00 33.72 131 PRO B N 1
ATOM 4806 C CA . PRO B 1 133 ? -10.463 65.147 -53.979 1.00 33.47 131 PRO B CA 1
ATOM 4807 C C . PRO B 1 133 ? -9.797 64.397 -55.140 1.00 35.16 131 PRO B C 1
ATOM 4808 O O . PRO B 1 133 ? -10.468 63.614 -55.814 1.00 36.33 131 PRO B O 1
ATOM 4812 N N . ILE B 1 134 ? -8.506 64.612 -55.368 1.00 34.00 132 ILE B N 1
ATOM 4813 C CA . ILE B 1 134 ? -7.855 63.949 -56.488 1.00 34.29 132 ILE B CA 1
ATOM 4814 C C . ILE B 1 134 ? -8.081 62.435 -56.463 1.00 37.54 132 ILE B C 1
ATOM 4815 O O . ILE B 1 134 ? -8.399 61.840 -57.497 1.00 35.96 132 ILE B O 1
ATOM 4820 N N . TYR B 1 135 ? -7.943 61.816 -55.286 1.00 36.68 133 TYR B N 1
ATOM 4821 C CA . TYR B 1 135 ? -8.117 60.367 -55.164 1.00 36.42 133 TYR B CA 1
ATOM 4822 C C . TYR B 1 135 ? -9.592 59.961 -55.286 1.00 38.13 133 TYR B C 1
ATOM 4823 O O . TYR B 1 135 ? -9.922 58.926 -55.873 1.00 39.60 133 TYR B O 1
ATOM 4832 N N . LYS B 1 136 ? -10.477 60.768 -54.718 1.00 35.60 134 LYS B N 1
ATOM 4833 C CA . LYS B 1 136 ? -11.906 60.524 -54.869 1.00 36.88 134 LYS B CA 1
ATOM 4834 C C . LYS B 1 136 ? -12.333 60.611 -56.342 1.00 39.14 134 LYS B C 1
ATOM 4835 O O . LYS B 1 136 ? -13.186 59.855 -56.793 1.00 38.76 134 LYS B O 1
ATOM 4841 N N . LEU B 1 137 ? -11.731 61.528 -57.086 1.00 39.00 135 LEU B N 1
ATOM 4842 C CA . LEU B 1 137 ? -12.015 61.648 -58.518 1.00 41.84 135 LEU B CA 1
ATOM 4843 C C . LEU B 1 137 ? -11.561 60.395 -59.244 1.00 44.27 135 LEU B C 1
ATOM 4844 O O . LEU B 1 137 ? -12.317 59.809 -60.014 1.00 46.12 135 LEU B O 1
ATOM 4849 N N . LEU B 1 138 ? -10.326 59.981 -58.985 1.00 42.75 136 LEU B N 1
ATOM 4850 C CA . LEU B 1 138 ? -9.824 58.730 -59.537 1.00 44.77 136 LEU B CA 1
ATOM 4851 C C . LEU B 1 138 ? -10.770 57.567 -59.233 1.00 48.04 136 LEU B C 1
ATOM 4852 O O . LEU B 1 138 ? -11.029 56.734 -60.099 1.00 50.54 136 LEU B O 1
ATOM 4857 N N . TRP B 1 139 ? -11.291 57.506 -58.010 1.00 46.08 137 TRP B N 1
ATOM 4858 C CA . TRP B 1 139 ? -12.179 56.416 -57.639 1.00 46.71 137 TRP B CA 1
ATOM 4859 C C . TRP B 1 139 ? -13.501 56.489 -58.405 1.00 49.66 137 TRP B C 1
ATOM 4860 O O . TRP B 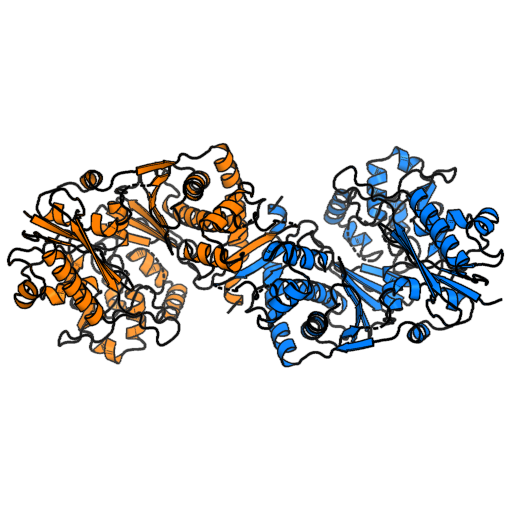1 139 ? -13.987 55.481 -58.916 1.00 50.20 137 TRP B O 1
ATOM 4871 N N . LEU B 1 140 ? -14.078 57.683 -58.476 1.00 48.41 138 LEU B N 1
ATOM 4872 C CA . LEU B 1 140 ? -15.326 57.884 -59.199 1.00 50.32 138 LEU B CA 1
ATOM 4873 C C . LEU B 1 140 ? -15.138 57.525 -60.671 1.00 52.26 138 LEU B C 1
ATOM 4874 O O . LEU B 1 140 ? -15.937 56.797 -61.256 1.00 55.23 138 LEU B O 1
ATOM 4879 N N . LYS B 1 141 ? -14.063 58.034 -61.255 1.00 51.14 139 LYS B N 1
ATOM 4880 C CA . LYS B 1 141 ? -13.756 57.788 -62.655 1.00 53.05 139 LYS B CA 1
ATOM 4881 C C . LYS B 1 141 ? -13.745 56.301 -62.984 1.00 56.59 139 LYS B C 1
ATOM 4882 O O . LYS B 1 141 ? -13.996 55.912 -64.123 1.00 57.22 139 LYS B O 1
ATOM 4888 N N . ASN B 1 142 ? -13.470 55.467 -61.988 1.00 54.12 140 ASN B N 1
ATOM 4889 C CA . ASN B 1 142 ? -13.264 54.045 -62.252 1.00 56.75 140 ASN B CA 1
ATOM 4890 C C . ASN B 1 142 ? -14.356 53.108 -61.742 1.00 58.65 140 ASN B C 1
ATOM 4891 O O . ASN B 1 142 ? -14.313 51.907 -62.008 1.00 63.26 140 ASN B O 1
ATOM 4896 N N . LYS B 1 143 ? -15.335 53.644 -61.020 1.00 56.50 141 LYS B N 1
ATOM 4897 C CA . LYS B 1 143 ? -16.358 52.796 -60.414 1.00 58.21 141 LYS B CA 1
ATOM 4898 C C . LYS B 1 143 ? -17.726 53.487 -60.321 1.00 58.59 141 LYS B C 1
ATOM 4899 O O . LYS B 1 143 ? -18.728 52.858 -59.985 1.00 56.62 141 LYS B O 1
ATOM 4905 N N . LYS B 1 144 ? -17.749 54.783 -60.620 1.00 55.32 142 LYS B N 1
ATOM 4906 C CA . LYS B 1 144 ? -18.986 55.547 -60.721 1.00 57.18 142 LYS B CA 1
ATOM 4907 C C . LYS B 1 144 ? -18.979 56.262 -62.069 1.00 57.82 142 LYS B C 1
ATOM 4908 O O . LYS B 1 144 ? -19.243 57.462 -62.163 1.00 55.32 142 LYS B O 1
ATOM 4914 N N . THR B 1 145 ? -18.664 55.498 -63.110 1.00 58.57 143 THR B N 1
ATOM 4915 C CA . THR B 1 145 ? -18.388 56.045 -64.430 1.00 57.86 143 THR B CA 1
ATOM 4916 C C . THR B 1 145 ? -19.565 56.820 -64.994 1.00 57.53 143 THR B C 1
ATOM 4917 O O . THR B 1 145 ? -19.385 57.779 -65.748 1.00 56.55 143 THR B O 1
ATOM 4921 N N . GLU B 1 146 ? -20.768 56.388 -64.635 1.00 58.19 144 GLU B N 1
ATOM 4922 C CA . GLU B 1 146 ? -21.972 57.088 -65.034 1.00 60.89 144 GLU B CA 1
ATOM 4923 C C . GLU B 1 146 ? -21.870 58.549 -64.627 1.00 60.45 144 GLU B C 1
ATOM 4924 O O . GLU B 1 146 ? -21.836 59.441 -65.480 1.00 57.67 144 GLU B O 1
ATOM 4930 N N . VAL B 1 147 ? -21.812 58.789 -63.317 1.00 59.50 145 VAL B N 1
ATOM 4931 C CA . VAL B 1 147 ? -21.812 60.156 -62.810 1.00 56.66 145 VAL B CA 1
ATOM 4932 C C . VAL B 1 147 ? -20.526 60.884 -63.186 1.00 54.09 145 VAL B C 1
ATOM 4933 O O . VAL B 1 147 ? -20.534 62.095 -63.383 1.00 54.36 145 VAL B O 1
ATOM 4937 N N . PHE B 1 148 ? -19.424 60.153 -63.309 1.00 53.19 146 PHE B N 1
ATOM 4938 C CA . PHE B 1 148 ? -18.180 60.788 -63.722 1.00 53.30 146 PHE B CA 1
ATOM 4939 C C . PHE B 1 148 ? -18.357 61.385 -65.108 1.00 54.57 146 PHE B C 1
ATOM 4940 O O . PHE B 1 148 ? -17.886 62.484 -65.387 1.00 54.63 146 PHE B O 1
ATOM 4948 N N . SER B 1 149 ? -19.044 60.640 -65.969 1.00 55.00 147 SER B N 1
ATOM 4949 C CA . SER B 1 149 ? -19.291 61.054 -67.345 1.00 56.54 147 SER B CA 1
ATOM 4950 C C . SER B 1 149 ? -20.076 62.366 -67.435 1.00 53.91 147 SER B C 1
ATOM 4951 O O . SER B 1 149 ? -19.745 63.240 -68.233 1.00 55.94 147 SER B O 1
ATOM 4954 N N . GLN B 1 150 ? -21.109 62.512 -66.611 1.00 53.86 148 GLN B N 1
ATOM 4955 C CA . GLN B 1 150 ? -21.981 63.687 -66.706 1.00 56.16 148 GLN B CA 1
ATOM 4956 C C . GLN B 1 150 ? -21.536 64.907 -65.901 1.00 53.77 148 GLN B C 1
ATOM 4957 O O . GLN B 1 150 ? -22.036 66.015 -66.113 1.00 50.81 148 GLN B O 1
ATOM 4963 N N . ALA B 1 151 ? -20.601 64.705 -64.980 1.00 52.24 149 ALA B N 1
ATOM 4964 C CA . ALA B 1 151 ? -20.110 65.802 -64.159 1.00 48.74 149 ALA B CA 1
ATOM 4965 C C . ALA B 1 151 ? -19.463 66.870 -65.015 1.00 45.54 149 ALA B C 1
ATOM 4966 O O . ALA B 1 151 ? -18.500 66.601 -65.729 1.00 48.51 149 ALA B O 1
ATOM 4968 N N . GLN B 1 152 ? -19.987 68.088 -64.928 1.00 45.09 150 GLN B N 1
ATOM 4969 C CA . GLN B 1 152 ? -19.432 69.215 -65.666 1.00 44.35 150 GLN B CA 1
ATOM 4970 C C . GLN B 1 152 ? -18.607 70.117 -64.763 1.00 44.30 150 GLN B C 1
ATOM 4971 O O . GLN B 1 152 ? -17.729 70.846 -65.229 1.00 42.92 150 GLN B O 1
ATOM 4977 N N . LYS B 1 153 ? -18.903 70.075 -63.468 1.00 40.54 151 LYS B N 1
ATOM 4978 C CA . LYS B 1 153 ? -18.137 70.821 -62.489 1.00 38.20 151 LYS B CA 1
ATOM 4979 C C . LYS B 1 153 ? -17.846 69.933 -61.282 1.00 38.62 151 LYS B C 1
ATOM 4980 O O . LYS B 1 153 ? -18.735 69.250 -60.786 1.00 37.41 151 LYS B O 1
ATOM 4986 N N . TRP B 1 154 ? -16.589 69.941 -60.841 1.00 36.97 152 TRP B N 1
ATOM 4987 C CA . TRP B 1 154 ? -16.173 69.296 -59.605 1.00 35.71 152 TRP B CA 1
ATOM 4988 C C . TRP B 1 154 ? -15.758 70.373 -58.613 1.00 34.65 152 TRP B C 1
ATOM 4989 O O . TRP B 1 154 ? -14.823 71.127 -58.872 1.00 32.38 152 TRP B O 1
ATOM 5000 N N . ILE B 1 155 ? -16.462 70.461 -57.488 1.00 31.29 153 ILE B N 1
ATOM 5001 C CA . ILE B 1 155 ? -16.274 71.585 -56.583 1.00 31.83 153 ILE B CA 1
ATOM 5002 C C . ILE B 1 155 ? -16.357 71.126 -55.132 1.00 33.54 153 ILE B C 1
ATOM 5003 O O . ILE B 1 155 ? -16.598 69.958 -54.871 1.00 32.12 153 ILE B O 1
ATOM 5008 N N . GLY B 1 156 ? -16.166 72.053 -54.195 1.00 33.26 154 GLY B N 1
ATOM 5009 C CA . GLY B 1 156 ? -16.305 71.749 -52.778 1.00 30.21 154 GLY B CA 1
ATOM 5010 C C . GLY B 1 156 ? -17.501 72.470 -52.190 1.00 30.88 154 GLY B C 1
ATOM 5011 O O . GLY B 1 156 ? -18.187 73.229 -52.886 1.00 30.83 154 GLY B O 1
ATOM 5012 N N . ILE B 1 157 ? -17.751 72.254 -50.905 1.00 29.43 155 ILE B N 1
ATOM 5013 C CA . ILE B 1 157 ? -18.919 72.829 -50.254 1.00 27.21 155 ILE B CA 1
ATOM 5014 C C . ILE B 1 157 ? -18.905 74.355 -50.211 1.00 29.93 155 ILE B C 1
ATOM 5015 O O . ILE B 1 157 ? -19.952 74.981 -50.382 1.00 30.09 155 ILE B O 1
ATOM 5020 N N . LYS B 1 158 ? -17.744 74.962 -49.972 1.00 27.93 156 LYS B N 1
ATOM 5021 C CA . LYS B 1 158 ? -17.680 76.423 -49.964 1.00 28.24 156 LYS B CA 1
ATOM 5022 C C . LYS B 1 158 ? -18.034 76.965 -51.356 1.00 30.02 156 LYS B C 1
ATOM 5023 O O . LYS B 1 158 ? -18.734 77.969 -51.466 1.00 30.06 156 LYS B O 1
ATOM 5029 N N . GLU B 1 159 ? -17.554 76.288 -52.401 1.00 29.10 157 GLU B N 1
ATOM 5030 C CA . GLU B 1 159 ? -17.851 76.674 -53.783 1.00 31.37 157 GLU B CA 1
ATOM 5031 C C . GLU B 1 159 ? -19.355 76.562 -54.068 1.00 31.19 157 GLU B C 1
ATOM 5032 O O . GLU B 1 159 ? -19.944 77.450 -54.675 1.00 32.36 157 GLU B O 1
ATOM 5038 N N . TYR B 1 160 ? -19.969 75.475 -53.608 1.00 31.03 158 TYR B N 1
ATOM 5039 C CA . TYR B 1 160 ? -21.402 75.254 -53.804 1.00 33.20 158 TYR B CA 1
ATOM 5040 C C . TYR B 1 160 ? -22.225 76.383 -53.197 1.00 33.30 158 TYR B C 1
ATOM 5041 O O . TYR B 1 160 ? -23.111 76.937 -53.839 1.00 33.49 158 TYR B O 1
ATOM 5050 N N . ILE B 1 161 ? -21.914 76.723 -51.953 1.00 31.99 159 ILE B N 1
ATOM 5051 C CA . ILE B 1 161 ? -22.627 77.774 -51.237 1.00 32.65 159 ILE B CA 1
ATOM 5052 C C . ILE B 1 161 ? -22.558 79.118 -51.968 1.00 34.45 159 ILE B C 1
ATOM 5053 O O . ILE B 1 161 ? -23.582 79.750 -52.241 1.00 33.64 159 ILE B O 1
ATOM 5058 N N . ILE B 1 162 ? -21.338 79.543 -52.282 1.00 33.32 160 ILE B N 1
ATOM 5059 C CA . ILE B 1 162 ? -21.111 80.805 -52.971 1.00 34.11 160 ILE B CA 1
ATOM 5060 C C . ILE B 1 162 ? -21.755 80.812 -54.363 1.00 34.64 160 ILE B C 1
ATOM 5061 O O . ILE B 1 162 ? -22.259 81.835 -54.810 1.00 32.81 160 ILE B O 1
ATOM 5066 N N . PHE B 1 163 ? -21.740 79.663 -55.030 1.00 34.66 161 PHE B N 1
ATOM 5067 C CA . PHE B 1 163 ? -22.364 79.521 -56.344 1.00 36.99 161 PHE B CA 1
ATOM 5068 C C . PHE B 1 163 ? -23.877 79.678 -56.244 1.00 39.51 161 PHE B C 1
ATOM 5069 O O . PHE B 1 163 ? -24.491 80.336 -57.089 1.00 39.28 161 PHE B O 1
ATOM 5077 N N . ARG B 1 164 ? -24.474 79.073 -55.218 1.00 36.15 162 ARG B N 1
ATOM 5078 C CA . ARG B 1 164 ? -25.911 79.221 -54.993 1.00 36.92 162 ARG B CA 1
ATOM 5079 C C . ARG B 1 164 ? -26.257 80.677 -54.712 1.00 38.84 162 ARG B C 1
ATOM 5080 O O . ARG B 1 164 ? -27.279 81.175 -55.175 1.00 39.44 162 ARG B O 1
ATOM 5088 N N . LEU B 1 165 ? -25.395 81.367 -53.966 1.00 37.63 163 LEU B N 1
ATOM 5089 C CA . LEU B 1 165 ? -25.675 82.745 -53.568 1.00 36.06 163 LEU B CA 1
ATOM 5090 C C . LEU B 1 165 ? -25.434 83.759 -54.684 1.00 40.95 163 LEU B C 1
ATOM 5091 O O . LEU B 1 165 ? -25.950 84.884 -54.636 1.00 40.71 163 LEU B O 1
ATOM 5096 N N . THR B 1 166 ? -24.647 83.369 -55.682 1.00 37.01 164 THR B N 1
ATOM 5097 C CA . THR B 1 166 ? -23.976 84.360 -56.501 1.00 39.32 164 THR B CA 1
ATOM 5098 C C . THR B 1 166 ? -23.900 84.011 -57.998 1.00 40.89 164 THR B C 1
ATOM 5099 O O . THR B 1 166 ? -23.694 84.882 -58.839 1.00 39.51 164 THR B O 1
ATOM 5103 N N . GLY B 1 167 ? -24.058 82.734 -58.322 1.00 39.99 165 GLY B N 1
ATOM 5104 C CA . GLY B 1 167 ? -23.976 82.281 -59.697 1.00 37.64 165 GLY B CA 1
ATOM 5105 C C . GLY B 1 167 ? -22.559 82.028 -60.173 1.00 40.63 165 GLY B C 1
ATOM 5106 O O . GLY B 1 167 ? -22.348 81.546 -61.292 1.00 40.41 165 GLY B O 1
ATOM 5107 N N . LYS B 1 168 ? -21.583 82.331 -59.320 1.00 39.68 166 LYS B N 1
ATOM 5108 C CA . LYS B 1 168 ? -20.174 82.242 -59.703 1.00 38.76 166 LYS B CA 1
ATOM 5109 C C . LYS B 1 168 ? -19.462 81.061 -59.029 1.00 39.17 166 LYS B C 1
ATOM 5110 O O . LYS B 1 168 ? -19.632 80.833 -57.830 1.00 38.07 166 LYS B O 1
ATOM 5116 N N . LEU B 1 169 ? -18.693 80.303 -59.811 1.00 36.51 167 LEU B N 1
ATOM 5117 C CA . LEU B 1 169 ? -17.919 79.183 -59.298 1.00 37.48 167 LEU B CA 1
ATOM 5118 C C . LEU B 1 169 ? -16.488 79.641 -59.063 1.00 38.18 167 LEU B C 1
ATOM 5119 O O . LEU B 1 169 ? -15.713 79.771 -60.009 1.00 37.43 167 LEU B O 1
ATOM 5124 N N . VAL B 1 170 ? -16.144 79.868 -57.799 1.00 35.12 168 VAL B N 1
ATOM 5125 C CA . VAL B 1 170 ? -14.839 80.390 -57.437 1.00 33.78 168 VAL B CA 1
ATOM 5126 C C . VAL B 1 170 ? -14.297 79.664 -56.208 1.00 32.55 168 VAL B C 1
ATOM 5127 O O . VAL B 1 170 ? -15.024 79.458 -55.233 1.00 32.87 168 VAL B O 1
ATOM 5131 N N . THR B 1 171 ? -13.025 79.298 -56.246 1.00 31.82 169 THR B N 1
ATOM 5132 C CA . THR B 1 171 ? -12.377 78.758 -55.064 1.00 32.78 169 THR B CA 1
ATOM 5133 C C . THR B 1 171 ? -11.195 79.644 -54.749 1.00 33.05 169 THR B C 1
ATOM 5134 O O . THR B 1 171 ? -10.722 80.382 -55.619 1.00 34.03 169 THR B O 1
ATOM 5138 N N . ASP B 1 172 ? -10.740 79.604 -53.501 1.00 31.64 170 ASP B N 1
ATOM 5139 C CA . ASP B 1 172 ? -9.553 80.346 -53.104 1.00 30.27 170 ASP B CA 1
ATOM 5140 C C . ASP B 1 172 ? -8.367 79.395 -53.057 1.00 30.02 170 ASP B C 1
ATOM 5141 O O . ASP B 1 172 ? -8.534 78.169 -53.037 1.00 29.53 170 ASP B O 1
ATOM 5146 N N . THR B 1 173 ? -7.174 79.972 -53.048 1.00 29.51 171 THR B N 1
ATOM 5147 C CA . THR B 1 173 ? -5.933 79.214 -53.045 1.00 29.95 171 THR B CA 1
ATOM 5148 C C . THR B 1 173 ? -5.880 78.163 -51.918 1.00 30.51 171 THR B C 1
ATOM 5149 O O . THR B 1 173 ? -5.543 77.000 -52.158 1.00 29.49 171 THR B O 1
ATOM 5153 N N . THR B 1 174 ? -6.236 78.562 -50.698 1.00 29.97 172 THR B N 1
ATOM 5154 C CA . THR B 1 174 ? -6.098 77.642 -49.567 1.00 29.05 172 THR B CA 1
ATOM 5155 C C . THR B 1 174 ? -7.005 76.425 -49.744 1.00 30.98 172 THR B C 1
ATOM 5156 O O . THR B 1 174 ? -6.646 75.306 -49.350 1.00 28.84 172 THR B O 1
ATOM 5168 N N . ALA B 1 176 ? -8.226 75.343 -52.827 1.00 30.13 174 ALA B N 1
ATOM 5169 C CA . ALA B 1 176 ? -7.592 74.617 -53.928 1.00 32.38 174 ALA B CA 1
ATOM 5170 C C . ALA B 1 176 ? -6.441 73.755 -53.397 1.00 29.58 174 ALA B C 1
ATOM 5171 O O . ALA B 1 176 ? -6.199 72.643 -53.882 1.00 28.15 174 ALA B O 1
ATOM 5173 N N . ALA B 1 177 ? -5.744 74.276 -52.390 1.00 28.32 175 ALA B N 1
ATOM 5174 C CA . ALA B 1 177 ? -4.599 73.573 -51.810 1.00 30.63 175 ALA B CA 1
ATOM 5175 C C . ALA B 1 177 ? -4.991 72.223 -51.220 1.00 28.44 175 ALA B C 1
ATOM 5176 O O . ALA B 1 177 ? -4.141 71.373 -51.023 1.00 29.17 175 ALA B O 1
ATOM 5178 N N . GLY B 1 178 ? -6.274 72.027 -50.943 1.00 29.06 176 GLY B N 1
ATOM 5179 C CA . GLY B 1 178 ? -6.717 70.778 -50.343 1.00 30.60 176 GLY B CA 1
ATOM 5180 C C . GLY B 1 178 ? -7.325 69.773 -51.306 1.00 31.91 176 GLY B C 1
ATOM 5181 O O . GLY B 1 178 ? -7.925 68.791 -50.874 1.00 31.22 176 GLY B O 1
ATOM 5182 N N . THR B 1 179 ? -7.174 70.008 -52.608 1.00 29.72 177 THR B N 1
ATOM 5183 C CA . THR B 1 179 ? -7.753 69.104 -53.602 1.00 30.68 177 THR B CA 1
ATOM 5184 C C . THR B 1 179 ? -6.783 68.010 -54.011 1.00 30.89 177 THR B C 1
ATOM 5185 O O . THR B 1 179 ? -7.198 66.906 -54.393 1.00 33.02 177 THR B O 1
ATOM 5189 N N . GLY B 1 180 ? -5.491 68.317 -53.934 1.00 31.37 178 GLY B N 1
ATOM 5190 C CA . GLY B 1 180 ? -4.456 67.408 -54.406 1.00 32.86 178 GLY B CA 1
ATOM 5191 C C . GLY B 1 180 ? -4.177 67.604 -55.894 1.00 35.13 178 GLY B C 1
ATOM 5192 O O . GLY B 1 180 ? -3.560 66.756 -56.535 1.00 33.60 178 GLY B O 1
ATOM 5193 N N . ILE B 1 181 ? -4.626 68.731 -56.437 1.00 33.91 179 ILE B N 1
ATOM 5194 C CA . ILE B 1 181 ? -4.463 69.027 -57.867 1.00 35.92 179 ILE B CA 1
ATOM 5195 C C . ILE B 1 181 ? -3.709 70.332 -58.095 1.00 35.99 179 ILE B C 1
ATOM 5196 O O . ILE B 1 181 ? -3.170 70.561 -59.174 1.00 38.62 179 ILE B O 1
ATOM 5201 N N . LEU B 1 182 ? -3.674 71.191 -57.081 1.00 35.74 180 LEU B N 1
ATOM 5202 C CA . LEU B 1 182 ? -2.991 72.477 -57.195 1.00 34.51 180 LEU B CA 1
ATOM 5203 C C . LEU B 1 182 ? -1.477 72.311 -57.149 1.00 35.59 180 LEU B C 1
ATOM 5204 O O . LEU B 1 182 ? -0.926 71.834 -56.151 1.00 34.18 180 LEU B O 1
ATOM 5209 N N . ASN B 1 183 ? -0.812 72.704 -58.236 1.00 38.21 181 ASN B N 1
ATOM 5210 C CA . ASN B 1 183 ? 0.645 72.673 -58.324 1.00 33.28 181 ASN B CA 1
ATOM 5211 C C . ASN B 1 183 ? 1.285 73.653 -57.355 1.00 33.60 181 ASN B C 1
ATOM 5212 O O . ASN B 1 183 ? 0.954 74.839 -57.343 1.00 34.69 181 ASN B O 1
ATOM 5217 N N . LEU B 1 184 ? 2.212 73.153 -56.552 1.00 34.58 182 LEU B N 1
ATOM 5218 C CA . LEU B 1 184 ? 2.944 73.978 -55.588 1.00 36.06 182 LEU B CA 1
ATOM 5219 C C . LEU B 1 184 ? 3.694 75.169 -56.212 1.00 37.13 182 LEU B C 1
ATOM 5220 O O . LEU B 1 184 ? 3.690 76.273 -55.669 1.00 36.80 182 LEU B O 1
ATOM 5225 N N . LYS B 1 185 ? 4.352 74.945 -57.344 1.00 36.56 183 LYS B N 1
ATOM 5226 C CA . LYS B 1 185 ? 5.219 75.976 -57.916 1.00 37.37 183 LYS B CA 1
ATOM 5227 C C . LYS B 1 185 ? 4.430 77.037 -58.672 1.00 37.30 183 LYS B C 1
ATOM 5228 O O . LYS B 1 185 ? 4.704 78.233 -58.558 1.00 40.26 183 LYS B O 1
ATOM 5234 N N . THR B 1 186 ? 3.449 76.611 -59.449 1.00 33.78 184 THR B N 1
ATOM 5235 C CA . THR B 1 186 ? 2.720 77.572 -60.267 1.00 37.90 184 THR B CA 1
ATOM 5236 C C . THR B 1 186 ? 1.456 78.107 -59.597 1.00 39.12 184 THR B C 1
ATOM 5237 O O . THR B 1 186 ? 0.929 79.138 -60.004 1.00 39.12 184 THR B O 1
ATOM 5241 N N . LEU B 1 187 ? 0.987 77.424 -58.557 1.00 36.51 185 LEU B N 1
ATOM 5242 C CA . LEU B 1 187 ? -0.274 77.787 -57.918 1.00 34.78 185 LEU B CA 1
ATOM 5243 C C . LEU B 1 187 ? -1.409 77.834 -58.936 1.00 38.34 185 LEU B C 1
ATOM 5244 O O . LEU B 1 187 ? -2.247 78.742 -58.917 1.00 41.08 185 LEU B O 1
ATOM 5249 N N . THR B 1 188 ? -1.414 76.867 -59.844 1.00 34.29 186 THR B N 1
ATOM 5250 C CA . THR B 1 188 ? -2.571 76.628 -60.688 1.00 37.39 186 THR B CA 1
ATOM 5251 C C . THR B 1 188 ? -2.709 75.126 -60.881 1.00 39.02 186 THR B C 1
ATOM 5252 O O . THR B 1 188 ? -1.803 74.363 -60.513 1.00 39.16 186 THR B O 1
ATOM 5256 N N . TRP B 1 189 ? -3.831 74.692 -61.442 1.00 38.86 187 TRP B N 1
ATOM 5257 C CA . TRP B 1 189 ? -4.076 73.262 -61.571 1.00 40.24 187 TRP B CA 1
ATOM 5258 C C . TRP B 1 189 ? -2.907 72.583 -62.287 1.00 42.09 187 TRP B C 1
ATOM 5259 O O . TRP B 1 189 ? -2.370 73.117 -63.255 1.00 44.40 187 TRP B O 1
ATOM 5270 N N . ASP B 1 190 ? -2.499 71.417 -61.799 1.00 40.17 188 ASP B N 1
ATOM 5271 C CA . ASP B 1 190 ? -1.384 70.705 -62.403 1.00 41.85 188 ASP B CA 1
ATOM 5272 C C . ASP B 1 190 ? -1.830 69.989 -63.669 1.00 43.45 188 ASP B C 1
ATOM 5273 O O . ASP B 1 190 ? -2.622 69.046 -63.604 1.00 44.10 188 ASP B O 1
ATOM 5278 N N . GLN B 1 191 ? -1.309 70.431 -64.815 1.00 43.83 189 GLN B N 1
ATOM 5279 C CA . GLN B 1 191 ? -1.779 69.949 -66.113 1.00 45.13 189 GLN B CA 1
ATOM 5280 C C . GLN B 1 191 ? -1.549 68.452 -66.287 1.00 44.41 189 GLN B C 1
ATOM 5281 O O . GLN B 1 191 ? -2.423 67.729 -66.762 1.00 46.29 189 GLN B O 1
ATOM 5287 N N . GLU B 1 192 ? -0.371 67.989 -65.891 1.00 44.48 190 GLU B N 1
ATOM 5288 C CA . GLU B 1 192 ? -0.052 66.567 -65.951 1.00 43.01 190 GLU B CA 1
ATOM 5289 C C . GLU B 1 192 ? -1.045 65.748 -65.131 1.00 44.71 190 GLU B C 1
ATOM 5290 O O . GLU B 1 192 ? -1.474 64.677 -65.557 1.00 46.09 190 GLU B O 1
ATOM 5296 N N . LEU B 1 193 ? -1.416 66.251 -63.956 1.00 43.64 191 LEU B N 1
ATOM 5297 C CA . LEU B 1 193 ? -2.421 65.583 -63.131 1.00 42.53 191 LEU B CA 1
ATOM 5298 C C . LEU B 1 193 ? -3.820 65.641 -63.763 1.00 44.23 191 LEU B C 1
ATOM 5299 O O . LEU B 1 193 ? -4.536 64.641 -63.782 1.00 45.39 191 LEU B O 1
ATOM 5304 N N . LEU B 1 194 ? -4.204 66.808 -64.279 1.00 43.72 192 LEU B N 1
ATOM 5305 C CA . LEU B 1 194 ? -5.482 66.950 -64.981 1.00 45.06 192 LEU B CA 1
ATOM 5306 C C . LEU B 1 194 ? -5.644 65.923 -66.097 1.00 45.59 192 LEU B C 1
ATOM 5307 O O . LEU B 1 194 ? -6.719 65.351 -66.260 1.00 47.43 192 LEU B O 1
ATOM 5312 N N . ASP B 1 195 ? -4.576 65.692 -66.857 1.00 45.90 193 ASP B N 1
ATOM 5313 C CA . ASP B 1 195 ? -4.613 64.731 -67.960 1.00 46.82 193 ASP B CA 1
ATOM 5314 C C . ASP B 1 195 ? -4.789 63.293 -67.471 1.00 45.96 193 ASP B C 1
ATOM 5315 O O . ASP B 1 195 ? -5.486 62.500 -68.096 1.00 46.03 193 ASP B O 1
ATOM 5320 N N . ILE B 1 196 ? -4.162 62.953 -66.351 1.00 45.76 194 ILE B N 1
ATOM 5321 C CA . ILE B 1 196 ? -4.327 61.615 -65.792 1.00 45.76 194 ILE B CA 1
ATOM 5322 C C . ILE B 1 196 ? -5.742 61.426 -65.258 1.00 46.43 194 ILE B C 1
ATOM 5323 O O . ILE B 1 196 ? -6.324 60.350 -65.378 1.00 47.88 194 ILE B O 1
ATOM 5328 N N . LEU B 1 197 ? -6.294 62.483 -64.672 1.00 45.98 195 LEU B N 1
ATOM 5329 C CA . LEU B 1 197 ? -7.664 62.455 -64.175 1.00 46.12 195 LEU B CA 1
ATOM 5330 C C . LEU B 1 197 ? -8.649 62.464 -65.333 1.00 48.12 195 LEU B C 1
ATOM 5331 O O . LEU B 1 197 ? -9.799 62.048 -65.180 1.00 46.05 195 LEU B O 1
ATOM 5336 N N . LYS B 1 198 ? -8.190 62.942 -66.490 1.00 47.45 196 LYS B N 1
ATOM 5337 C CA . LYS B 1 198 ? -9.069 63.165 -67.637 1.00 48.88 196 LYS B CA 1
ATOM 5338 C C . LYS B 1 198 ? -10.116 64.210 -67.272 1.00 48.72 196 LYS B C 1
ATOM 5339 O O . LYS B 1 198 ? -11.314 64.038 -67.525 1.00 51.26 196 LYS B O 1
ATOM 5345 N N . ILE B 1 199 ? -9.640 65.291 -66.662 1.00 47.95 197 ILE B N 1
ATOM 5346 C CA . ILE B 1 199 ? -10.484 66.391 -66.221 1.00 48.49 197 ILE B CA 1
ATOM 5347 C C . ILE B 1 199 ? -9.941 67.670 -66.832 1.00 46.96 197 ILE B C 1
ATOM 5348 O O . ILE B 1 199 ? -8.736 67.894 -66.841 1.00 46.90 197 ILE B O 1
ATOM 5353 N N . LYS B 1 200 ? -10.830 68.513 -67.338 1.00 48.55 198 LYS B N 1
ATOM 5354 C CA . LYS B 1 200 ? -10.421 69.753 -67.981 1.00 47.55 198 LYS B CA 1
ATOM 5355 C C . LYS B 1 200 ? -10.465 70.909 -66.996 1.00 47.46 198 LYS B C 1
ATOM 5356 O O . LYS B 1 200 ? -11.384 71.007 -66.188 1.00 47.11 198 LYS B O 1
ATOM 5362 N N . LYS B 1 201 ? -9.475 71.789 -67.079 1.00 47.77 199 LYS B N 1
ATOM 5363 C CA . LYS B 1 201 ? -9.424 72.975 -66.236 1.00 48.41 199 LYS B CA 1
ATOM 5364 C C . LYS B 1 201 ? -10.773 73.700 -66.149 1.00 50.09 199 LYS B C 1
ATOM 5365 O O . LYS B 1 201 ? -11.039 74.428 -65.189 1.00 50.02 199 LYS B O 1
ATOM 5371 N N . GLU B 1 202 ? -11.623 73.494 -67.149 1.00 49.08 200 GLU B N 1
ATOM 5372 C CA . GLU B 1 202 ? -12.928 74.145 -67.196 1.00 48.51 200 GLU B CA 1
ATOM 5373 C C . GLU B 1 202 ? -13.926 73.499 -66.235 1.00 44.88 200 GLU B C 1
ATOM 5374 O O . GLU B 1 202 ? -14.953 74.090 -65.894 1.00 41.31 200 GLU B O 1
ATOM 5380 N N . GLN B 1 203 ? -13.628 72.278 -65.810 1.00 44.63 201 GLN B N 1
ATOM 5381 C CA . GLN B 1 203 ? -14.523 71.562 -64.914 1.00 42.44 201 GLN B CA 1
ATOM 5382 C C . GLN B 1 203 ? -14.265 71.923 -63.451 1.00 39.14 201 GLN B C 1
ATOM 5383 O O . GLN B 1 203 ? -14.940 71.417 -62.545 1.00 39.62 201 GLN B O 1
ATOM 5389 N N . LEU B 1 204 ? -13.295 72.805 -63.232 1.00 38.91 202 LEU B N 1
ATOM 5390 C CA . LEU B 1 204 ? -12.911 73.218 -61.888 1.00 39.44 202 LEU B CA 1
ATOM 5391 C C . LEU B 1 204 ? -13.117 74.708 -61.706 1.00 38.69 202 LEU B C 1
ATOM 5392 O O . LEU B 1 204 ? -12.988 75.470 -62.658 1.00 38.15 202 LEU B O 1
ATOM 5397 N N . PRO B 1 205 ? -13.432 75.130 -60.474 1.00 38.12 203 PRO B N 1
ATOM 5398 C CA . PRO B 1 205 ? -13.618 76.555 -60.198 1.00 36.06 203 PRO B CA 1
ATOM 5399 C C . PRO B 1 205 ? -12.364 77.335 -60.552 1.00 38.40 203 PRO B C 1
ATOM 5400 O O . PRO B 1 205 ? -11.270 76.782 -60.515 1.00 39.01 203 PRO B O 1
ATOM 5404 N N . LYS B 1 206 ? -12.526 78.609 -60.875 1.00 37.55 204 LYS B N 1
ATOM 5405 C CA . LYS B 1 206 ? -11.389 79.506 -60.987 1.00 40.02 204 LYS B CA 1
ATOM 5406 C C . LYS B 1 206 ? -10.800 79.715 -59.608 1.00 37.46 204 LYS B C 1
ATOM 5407 O O . LYS B 1 206 ? -11.497 79.559 -58.603 1.00 36.88 204 LYS B O 1
ATOM 5413 N N . ILE B 1 207 ? -9.520 80.075 -59.566 1.00 35.86 205 ILE B N 1
ATOM 5414 C CA . ILE B 1 207 ? -8.804 80.259 -58.304 1.00 35.58 205 ILE B CA 1
ATOM 5415 C C . ILE B 1 207 ? -8.582 81.751 -58.068 1.00 35.96 205 ILE B C 1
ATOM 5416 O O . ILE B 1 207 ? -8.181 82.474 -58.976 1.00 36.36 205 ILE B O 1
ATOM 5421 N N . ALA B 1 208 ? -8.867 82.208 -56.854 1.00 32.45 206 ALA B N 1
ATOM 5422 C CA . ALA B 1 208 ? -8.707 83.609 -56.501 1.00 32.75 206 ALA B CA 1
ATOM 5423 C C . ALA B 1 208 ? -8.107 83.756 -55.105 1.00 35.83 206 ALA B C 1
ATOM 5424 O O . ALA B 1 208 ? -7.924 82.757 -54.390 1.00 36.00 206 ALA B O 1
ATOM 5426 N N . GLN B 1 209 ? -7.809 84.993 -54.717 1.00 35.58 207 GLN B N 1
ATOM 5427 C CA . GLN B 1 209 ? -7.351 85.289 -53.358 1.00 37.88 207 GLN B CA 1
ATOM 5428 C C . GLN B 1 209 ? -8.495 85.106 -52.359 1.00 36.16 207 GLN B C 1
ATOM 5429 O O . GLN B 1 209 ? -9.647 85.391 -52.680 1.00 34.32 207 GLN B O 1
ATOM 5435 N N . PRO B 1 210 ? -8.177 84.663 -51.130 1.00 36.38 208 PRO B N 1
ATOM 5436 C CA . PRO B 1 210 ? -9.198 84.581 -50.077 1.00 33.53 208 PRO B CA 1
ATOM 5437 C C . PRO B 1 210 ? -9.924 85.906 -49.823 1.00 32.27 208 PRO B C 1
ATOM 5438 O O . PRO B 1 210 ? -11.052 85.875 -49.323 1.00 31.49 208 PRO B O 1
ATOM 5442 N N . THR B 1 211 ? -9.304 87.041 -50.140 1.00 32.71 209 THR B N 1
ATOM 5443 C CA . THR B 1 211 ? -9.941 88.333 -49.862 1.00 34.17 209 THR B CA 1
ATOM 5444 C C . THR B 1 211 ? -10.820 88.855 -50.998 1.00 34.57 209 THR B C 1
ATOM 5445 O O . THR B 1 211 ? -11.409 89.938 -50.879 1.00 32.85 209 THR B O 1
ATOM 5449 N N . LYS B 1 212 ? -10.889 88.113 -52.097 1.00 34.44 210 LYS B N 1
ATOM 5450 C CA . LYS B 1 212 ? -11.678 88.566 -53.243 1.00 37.74 210 LYS B CA 1
ATOM 5451 C C . LYS B 1 212 ? -13.158 88.721 -52.910 1.00 37.36 210 LYS B C 1
ATOM 5452 O O . LYS B 1 212 ? -13.772 87.808 -52.363 1.00 35.60 210 LYS B O 1
ATOM 5458 N N . VAL B 1 213 ? -13.725 89.879 -53.256 1.00 37.66 211 VAL B N 1
ATOM 5459 C CA . VAL B 1 213 ? -15.160 90.106 -53.121 1.00 38.98 211 VAL B CA 1
ATOM 5460 C C . VAL B 1 213 ? -15.909 89.470 -54.293 1.00 40.43 211 VAL B C 1
ATOM 5461 O O . VAL B 1 213 ? -15.546 89.677 -55.452 1.00 39.97 211 VAL B O 1
ATOM 5465 N N . ILE B 1 214 ? -16.927 88.672 -53.982 1.00 38.72 212 ILE B N 1
ATOM 5466 C CA . ILE B 1 214 ? -17.750 88.030 -55.005 1.00 42.57 212 ILE B CA 1
ATOM 5467 C C . ILE B 1 214 ? -19.127 88.676 -55.040 1.00 45.37 212 ILE B C 1
ATOM 5468 O O . ILE B 1 214 ? -19.868 88.633 -54.057 1.00 45.00 212 ILE B O 1
ATOM 5473 N N . PHE B 1 215 ? -19.465 89.271 -56.177 1.00 44.95 213 PHE B N 1
ATOM 5474 C CA . PHE B 1 215 ? -20.676 90.069 -56.278 1.00 49.03 213 PHE B CA 1
ATOM 5475 C C . PHE B 1 215 ? -21.179 90.057 -57.713 1.00 49.49 213 PHE B C 1
ATOM 5476 O O . PHE B 1 215 ? -20.397 89.846 -58.642 1.00 47.13 213 PHE B O 1
ATOM 5484 N N . PRO B 1 216 ? -22.488 90.299 -57.895 1.00 49.37 214 PRO B N 1
ATOM 5485 C CA . PRO B 1 216 ? -23.400 90.629 -56.800 1.00 48.33 214 PRO B CA 1
ATOM 5486 C C . PRO B 1 216 ? -24.085 89.390 -56.244 1.00 44.18 214 PRO B C 1
ATOM 5487 O O . PRO B 1 216 ? -24.008 88.324 -56.849 1.00 44.61 214 PRO B O 1
ATOM 5491 N N . ILE B 1 217 ? -24.754 89.545 -55.107 1.00 44.99 215 ILE B N 1
ATOM 5492 C CA . ILE B 1 217 ? -25.551 88.474 -54.526 1.00 44.51 215 ILE B CA 1
ATOM 5493 C C . ILE B 1 217 ? -26.897 88.452 -55.229 1.00 48.85 215 ILE B C 1
ATOM 5494 O O . ILE B 1 217 ? -27.494 89.508 -55.464 1.00 48.94 215 ILE B O 1
ATOM 5499 N N . LYS B 1 218 ? -27.378 87.262 -55.573 1.00 46.76 216 LYS B N 1
ATOM 5500 C CA . LYS B 1 218 ? -28.669 87.148 -56.249 1.00 45.88 216 LYS B CA 1
ATOM 5501 C C . LYS B 1 218 ? -29.791 87.722 -55.379 1.00 48.95 216 LYS B C 1
ATOM 5502 O O . LYS B 1 218 ? -29.821 87.497 -54.167 1.00 49.10 216 LYS B O 1
ATOM 5508 N N . THR B 1 219 ? -30.704 88.472 -56.001 1.00 49.49 217 THR B N 1
ATOM 5509 C CA . THR B 1 219 ? -31.706 89.240 -55.268 1.00 46.94 217 THR B CA 1
ATOM 5510 C C . THR B 1 219 ? -32.564 88.348 -54.367 1.00 49.88 217 THR B C 1
ATOM 5511 O O . THR B 1 219 ? -32.945 88.735 -53.259 1.00 47.63 217 THR B O 1
ATOM 5515 N N . GLU B 1 220 ? -32.853 87.144 -54.847 1.00 48.89 218 GLU B N 1
ATOM 5516 C CA . GLU B 1 220 ? -33.579 86.160 -54.056 1.00 50.63 218 GLU B CA 1
ATOM 5517 C C . GLU B 1 220 ? -32.942 85.940 -52.680 1.00 51.88 218 GLU B C 1
ATOM 5518 O O . GLU B 1 220 ? -33.638 85.747 -51.676 1.00 49.39 218 GLU B O 1
ATOM 5524 N N . TYR B 1 221 ? -31.616 85.951 -52.630 1.00 49.44 219 TYR B N 1
ATOM 5525 C CA . TYR B 1 221 ? -30.948 85.685 -51.369 1.00 48.59 219 TYR B CA 1
ATOM 5526 C C . TYR B 1 221 ? -30.703 86.946 -50.550 1.00 48.28 219 TYR B C 1
ATOM 5527 O O . TYR B 1 221 ? -30.639 86.884 -49.322 1.00 48.36 219 TYR B O 1
ATOM 5536 N N . VAL B 1 222 ? -30.625 88.093 -51.218 1.00 48.81 220 VAL B N 1
ATOM 5537 C CA . VAL B 1 222 ? -30.509 89.352 -50.498 1.00 49.57 220 VAL B CA 1
ATOM 5538 C C . VAL B 1 222 ? -31.690 89.512 -49.551 1.00 52.66 220 VAL B C 1
ATOM 5539 O O . VAL B 1 222 ? -31.536 89.988 -48.421 1.00 50.69 220 VAL B O 1
ATOM 5543 N N . LYS B 1 223 ? -32.864 89.088 -50.013 1.00 52.29 221 LYS B N 1
ATOM 5544 C CA . LYS B 1 223 ? -34.073 89.140 -49.205 1.00 52.44 221 LYS B CA 1
ATOM 5545 C C . LYS B 1 223 ? -34.096 88.011 -48.174 1.00 52.33 221 LYS B C 1
ATOM 5546 O O . LYS B 1 223 ? -34.262 88.254 -46.975 1.00 52.68 221 LYS B O 1
ATOM 5552 N N . LYS B 1 224 ? -33.917 86.780 -48.642 1.00 51.02 222 LYS B N 1
ATOM 5553 C CA . LYS B 1 224 ? -33.939 85.613 -47.762 1.00 51.40 222 LYS B CA 1
ATOM 5554 C C . LYS B 1 224 ? -32.977 85.713 -46.570 1.00 53.39 222 LYS B C 1
ATOM 5555 O O . LYS B 1 224 ? -33.301 85.268 -45.462 1.00 53.40 222 LYS B O 1
ATOM 5561 N N . LEU B 1 225 ? -31.794 86.277 -46.799 1.00 48.62 223 LEU B N 1
ATOM 5562 C CA . LEU B 1 225 ? -30.757 86.310 -45.767 1.00 50.01 223 LEU B CA 1
ATOM 5563 C C . LEU B 1 225 ? -30.889 87.505 -44.825 1.00 49.62 223 LEU B C 1
ATOM 5564 O O . LEU B 1 225 ? -30.286 87.526 -43.753 1.00 48.00 223 LEU B O 1
ATOM 5569 N N . GLY B 1 226 ? -31.661 88.505 -45.237 1.00 51.33 224 GLY B N 1
ATOM 5570 C CA . GLY B 1 226 ? -31.909 89.668 -44.403 1.00 48.90 224 GLY B CA 1
ATOM 5571 C C . GLY B 1 226 ? -30.882 90.764 -44.570 1.00 48.29 224 GLY B C 1
ATOM 5572 O O . GLY B 1 226 ? -30.761 91.643 -43.724 1.00 48.77 224 GLY B O 1
ATOM 5573 N N . ILE B 1 227 ? -30.160 90.732 -45.682 1.00 49.77 225 ILE B N 1
ATOM 5574 C CA . ILE B 1 227 ? -29.043 91.645 -45.899 1.00 49.00 225 ILE B CA 1
ATOM 5575 C C . ILE B 1 227 ? -29.341 92.769 -46.903 1.00 51.11 225 ILE B C 1
ATOM 5576 O O . ILE B 1 227 ? -30.482 92.958 -47.324 1.00 51.81 225 ILE B O 1
ATOM 5581 N N . ASP B 1 228 ? -28.296 93.508 -47.265 1.00 50.77 226 ASP B N 1
ATOM 5582 C CA . ASP B 1 228 ? -28.379 94.652 -48.170 1.00 51.48 226 ASP B CA 1
ATOM 5583 C C . ASP B 1 228 ? -27.951 94.286 -49.575 1.00 53.48 226 ASP B C 1
ATOM 5584 O O . ASP B 1 228 ? -27.369 93.224 -49.807 1.00 51.31 226 ASP B O 1
ATOM 5589 N N . SER B 1 229 ? -28.200 95.208 -50.501 1.00 52.03 227 SER B N 1
ATOM 5590 C CA . SER B 1 229 ? -27.763 95.063 -51.879 1.00 53.57 227 SER B CA 1
ATOM 5591 C C . SER B 1 229 ? -26.264 95.300 -51.978 1.00 53.79 227 SER B C 1
ATOM 5592 O O . SER B 1 229 ? -25.633 94.898 -52.956 1.00 57.71 227 SER B O 1
ATOM 5595 N N . ASP B 1 230 ? -25.690 95.955 -50.972 1.00 51.82 228 ASP B N 1
ATOM 5596 C CA . ASP B 1 230 ? -24.243 96.183 -50.972 1.00 54.49 228 ASP B CA 1
ATOM 5597 C C . ASP B 1 230 ? -23.493 95.285 -49.984 1.00 50.81 228 ASP B C 1
ATOM 5598 O O . ASP B 1 230 ? -22.293 95.439 -49.784 1.00 48.53 228 ASP B O 1
ATOM 5603 N N . THR B 1 231 ? -24.208 94.341 -49.384 1.00 48.82 229 THR B N 1
ATOM 5604 C CA . THR B 1 231 ? -23.579 93.334 -48.536 1.00 47.42 229 THR B CA 1
ATOM 5605 C C . THR B 1 231 ? -22.585 92.489 -49.341 1.00 47.23 229 THR B C 1
ATOM 5606 O O . THR B 1 231 ? -22.971 91.787 -50.284 1.00 46.12 229 THR B O 1
ATOM 5610 N N . LYS B 1 232 ? -21.309 92.557 -48.966 1.00 41.65 230 LYS B N 1
ATOM 5611 C CA . LYS B 1 232 ? -20.265 91.859 -49.708 1.00 42.69 230 LYS B CA 1
ATOM 5612 C C . LYS B 1 232 ? -20.041 90.414 -49.266 1.00 41.02 230 LYS B C 1
ATOM 5613 O O . LYS B 1 232 ? -20.001 90.116 -48.072 1.00 38.95 230 LYS B O 1
ATOM 5619 N N . ILE B 1 233 ? -19.901 89.522 -50.241 1.00 38.34 231 ILE B N 1
ATOM 5620 C CA . ILE B 1 233 ? -19.457 88.167 -49.968 1.00 37.84 231 ILE B CA 1
ATOM 5621 C C . ILE B 1 233 ? -17.946 88.114 -50.146 1.00 38.56 231 ILE B C 1
ATOM 5622 O O . ILE B 1 233 ? -17.433 88.497 -51.204 1.00 38.71 231 ILE B O 1
ATOM 5627 N N . ILE B 1 234 ? -17.238 87.667 -49.108 1.00 35.60 232 ILE B N 1
ATOM 5628 C CA . ILE B 1 234 ? -15.792 87.480 -49.191 1.00 34.98 232 ILE B CA 1
ATOM 5629 C C . ILE B 1 234 ? -15.498 86.012 -49.423 1.00 33.43 232 ILE B C 1
ATOM 5630 O O . ILE B 1 234 ? -16.081 85.151 -48.779 1.00 34.67 232 ILE B O 1
ATOM 5635 N N . LEU B 1 235 ? -14.607 85.730 -50.360 1.00 29.71 233 LEU B N 1
ATOM 5636 C CA . LEU B 1 235 ? -14.377 84.363 -50.799 1.00 32.52 233 LEU B CA 1
ATOM 5637 C C . LEU B 1 235 ? -14.025 83.436 -49.617 1.00 32.65 233 LEU B C 1
ATOM 5638 O O . LEU B 1 235 ? -14.464 82.282 -49.565 1.00 31.25 233 LEU B O 1
ATOM 5643 N N . GLY B 1 236 ? -13.230 83.951 -48.683 1.00 30.55 234 GLY B N 1
ATOM 5644 C CA . GLY B 1 236 ? -12.814 83.182 -47.525 1.00 31.85 234 GLY B CA 1
ATOM 5645 C C . GLY B 1 236 ? -11.762 82.133 -47.827 1.00 30.18 234 GLY B C 1
ATOM 5646 O O . GLY B 1 236 ? -11.112 82.168 -48.872 1.00 31.17 234 GLY B O 1
ATOM 5647 N N . ALA B 1 237 ? -11.596 81.183 -46.909 1.00 30.04 235 ALA B N 1
ATOM 5648 C CA . ALA B 1 237 ? -10.506 80.218 -47.007 1.00 28.28 235 ALA B CA 1
ATOM 5649 C C . ALA B 1 237 ? -10.775 78.968 -46.185 1.00 28.19 235 ALA B C 1
ATOM 5650 O O . ALA B 1 237 ? -11.833 78.834 -45.577 1.00 27.19 235 ALA B O 1
ATOM 5652 N N . SER B 1 238 ? -9.794 78.065 -46.152 1.00 28.40 236 SER B N 1
ATOM 5653 C CA . SER B 1 238 ? -9.928 76.789 -45.438 1.00 27.92 236 SER B CA 1
ATOM 5654 C C . SER B 1 238 ? -9.864 76.965 -43.924 1.00 27.86 236 SER B C 1
ATOM 5655 O O . SER B 1 238 ? -9.202 77.873 -43.423 1.00 27.20 236 SER B O 1
ATOM 5658 N N . ASP B 1 239 ? -10.533 76.075 -43.198 1.00 27.49 237 ASP B N 1
ATOM 5659 C CA . ASP B 1 239 ? -10.411 76.012 -41.733 1.00 28.42 237 ASP B CA 1
ATOM 5660 C C . ASP B 1 239 ? -8.972 75.843 -41.261 1.00 26.67 237 ASP B C 1
ATOM 5661 O O . ASP B 1 239 ? -8.589 76.380 -40.231 1.00 26.41 237 ASP B O 1
ATOM 5666 N N . GLY B 1 240 ? -8.170 75.102 -42.011 1.00 27.18 238 GLY B N 1
ATOM 5667 C CA . GLY B 1 240 ? -6.797 74.858 -41.602 1.00 27.28 238 GLY B CA 1
ATOM 5668 C C . GLY B 1 240 ? -5.993 76.140 -41.657 1.00 28.02 238 GLY B C 1
ATOM 5669 O O . GLY B 1 240 ? -5.346 76.530 -40.686 1.00 26.22 238 GLY B O 1
ATOM 5670 N N . TYR B 1 241 ? -6.046 76.823 -42.796 1.00 26.68 239 TYR B N 1
ATOM 5671 C CA . TYR B 1 241 ? -5.318 78.075 -42.910 1.00 26.01 239 TYR B CA 1
ATOM 5672 C C . TYR B 1 241 ? -5.853 79.131 -41.959 1.00 24.97 239 TYR B C 1
ATOM 5673 O O . TYR B 1 241 ? -5.081 79.809 -41.299 1.00 24.93 239 TYR B O 1
ATOM 5682 N N . LEU B 1 242 ? -7.168 79.263 -41.863 1.00 24.03 240 LEU B N 1
ATOM 5683 C CA . LEU B 1 242 ? -7.740 80.335 -41.047 1.00 25.29 240 LEU B CA 1
ATOM 5684 C C . LEU B 1 242 ? -7.564 80.087 -39.541 1.00 25.99 240 LEU 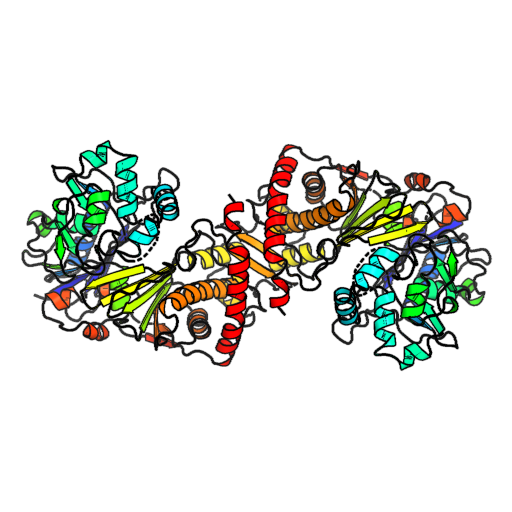B C 1
ATOM 5685 O O . LEU B 1 242 ? -7.451 81.035 -38.755 1.00 23.45 240 LEU B O 1
ATOM 5690 N N . SER B 1 243 ? -7.547 78.820 -39.136 1.00 24.04 241 SER B N 1
ATOM 5691 C CA . SER B 1 243 ? -7.274 78.493 -37.731 1.00 26.52 241 SER B CA 1
ATOM 5692 C C . SER B 1 243 ? -5.848 78.873 -37.330 1.00 25.33 241 SER B C 1
ATOM 5693 O O . SER B 1 243 ? -5.575 79.151 -36.169 1.00 28.01 241 SER B O 1
ATOM 5696 N N . THR B 1 244 ? -4.947 78.888 -38.301 1.00 25.18 242 THR B N 1
ATOM 5697 C CA . THR B 1 244 ? -3.552 79.189 -38.029 1.00 24.74 242 THR B CA 1
ATOM 5698 C C . THR B 1 244 ? -3.316 80.694 -37.881 1.00 26.88 242 THR B C 1
ATOM 5699 O O . THR B 1 244 ? -2.745 81.145 -36.884 1.00 24.96 242 THR B O 1
ATOM 5703 N N . ILE B 1 245 ? -3.779 81.483 -38.851 1.00 25.63 243 ILE B N 1
ATOM 5704 C CA . ILE B 1 245 ? -3.610 82.935 -38.747 1.00 24.59 243 ILE B CA 1
ATOM 5705 C C . ILE B 1 245 ? -4.562 83.487 -37.695 1.00 25.45 243 ILE B C 1
ATOM 5706 O O . ILE B 1 245 ? -4.284 84.509 -37.074 1.00 28.21 243 ILE B O 1
ATOM 5711 N N . GLY B 1 246 ? -5.684 82.801 -37.489 1.00 23.73 244 GLY B N 1
ATOM 5712 C CA . GLY B 1 246 ? -6.637 83.167 -36.449 1.00 25.93 244 GLY B CA 1
ATOM 5713 C C . GLY B 1 246 ? -6.159 82.981 -35.011 1.00 26.70 244 GLY B C 1
ATOM 5714 O O . GLY B 1 246 ? -6.825 83.421 -34.066 1.00 28.27 244 GLY B O 1
ATOM 5715 N N . VAL B 1 247 ? -5.016 82.321 -34.833 1.00 26.44 245 VAL B N 1
ATOM 5716 C CA . VAL B 1 247 ? -4.347 82.326 -33.534 1.00 26.92 245 VAL B CA 1
ATOM 5717 C C . VAL B 1 247 ? -3.038 83.114 -33.614 1.00 28.24 245 VAL B C 1
ATOM 5718 O O . VAL B 1 247 ? -2.119 82.916 -32.805 1.00 29.26 245 VAL B O 1
ATOM 5722 N N . ASN B 1 248 ? -2.964 83.998 -34.604 1.00 28.74 246 ASN B N 1
ATOM 5723 C CA . ASN B 1 248 ? -1.797 84.855 -34.808 1.00 30.30 246 ASN B CA 1
ATOM 5724 C C . ASN B 1 248 ? -0.496 84.087 -35.003 1.00 30.85 246 ASN B C 1
ATOM 5725 O O . ASN B 1 248 ? 0.574 84.568 -34.657 1.00 30.89 246 ASN B O 1
ATOM 5730 N N . ALA B 1 249 ? -0.586 82.892 -35.573 1.00 29.20 247 ALA B N 1
ATOM 5731 C CA . ALA B 1 249 ? 0.619 82.167 -35.959 1.00 29.81 247 ALA B CA 1
ATOM 5732 C C . ALA B 1 249 ? 0.878 82.408 -37.451 1.00 31.97 247 ALA B C 1
ATOM 5733 O O . ALA B 1 249 ? 0.624 81.535 -38.292 1.00 31.17 247 ALA B O 1
ATOM 5735 N N . ILE B 1 250 ? 1.365 83.603 -37.786 1.00 32.20 248 ILE B N 1
ATOM 5736 C CA . ILE B 1 250 ? 1.423 84.011 -39.195 1.00 32.01 248 ILE B CA 1
ATOM 5737 C C . ILE B 1 250 ? 2.722 83.681 -39.925 1.00 32.24 248 ILE B C 1
ATOM 5738 O O . ILE B 1 250 ? 2.765 83.711 -41.154 1.00 33.07 248 ILE B O 1
ATOM 5743 N N . ASP B 1 251 ? 3.782 83.373 -39.184 1.00 32.15 249 ASP B N 1
ATOM 5744 C CA . ASP B 1 251 ? 5.065 83.111 -39.814 1.00 34.60 249 ASP B CA 1
ATOM 5745 C C . ASP B 1 251 ? 5.747 81.886 -39.221 1.00 36.63 249 ASP B C 1
ATOM 5746 O O . ASP B 1 251 ? 5.186 81.219 -38.357 1.00 33.75 249 ASP B O 1
ATOM 5751 N N . SER B 1 252 ? 6.963 81.600 -39.682 1.00 36.47 250 SER B N 1
ATOM 5752 C CA . SER B 1 252 ? 7.645 80.364 -39.302 1.00 36.66 250 SER B CA 1
ATOM 5753 C C . SER B 1 252 ? 8.178 80.394 -37.873 1.00 37.82 250 SER B C 1
ATOM 5754 O O . SER B 1 252 ? 8.586 79.363 -37.337 1.00 39.04 250 SER B O 1
ATOM 5757 N N . ASP B 1 253 ? 8.144 81.565 -37.244 1.00 37.32 251 ASP B N 1
ATOM 5758 C CA . ASP B 1 253 ? 8.541 81.684 -35.838 1.00 38.52 251 ASP B CA 1
ATOM 5759 C C . ASP B 1 253 ? 7.448 81.219 -34.868 1.00 38.61 251 ASP B C 1
ATOM 5760 O O . ASP B 1 253 ? 7.658 81.163 -33.650 1.00 39.64 251 ASP B O 1
ATOM 5765 N N . HIS B 1 254 ? 6.279 80.887 -35.399 1.00 37.07 252 HIS B N 1
ATOM 5766 C CA . HIS B 1 254 ? 5.183 80.407 -34.560 1.00 33.89 252 HIS B CA 1
ATOM 5767 C C . HIS B 1 254 ? 4.594 79.112 -35.097 1.00 34.74 252 HIS B C 1
ATOM 5768 O O . HIS B 1 254 ? 4.809 78.758 -36.260 1.00 33.46 252 HIS B O 1
ATOM 5775 N N . CYS B 1 255 ? 3.855 78.421 -34.228 1.00 33.72 253 CYS B N 1
ATOM 5776 C CA . CYS B 1 255 ? 3.172 77.169 -34.533 1.00 30.76 253 CYS B CA 1
ATOM 5777 C C . CYS B 1 255 ? 1.767 77.284 -33.971 1.00 29.17 253 CYS B C 1
ATOM 5778 O O . CYS B 1 255 ? 1.561 77.910 -32.937 1.00 26.78 253 CYS B O 1
ATOM 5781 N N . ALA B 1 256 ? 0.806 76.664 -34.639 1.00 26.71 254 ALA B N 1
ATOM 5782 C CA . ALA B 1 256 ? -0.550 76.600 -34.114 1.00 26.94 254 ALA B CA 1
ATOM 5783 C C . ALA B 1 256 ? -0.838 75.174 -33.691 1.00 27.90 254 ALA B C 1
ATOM 5784 O O . ALA B 1 256 ? -0.722 74.238 -34.486 1.00 27.43 254 ALA B O 1
ATOM 5786 N N . LEU B 1 257 ? -1.177 75.005 -32.422 1.00 27.56 255 LEU B N 1
ATOM 5787 C CA . LEU B 1 257 ? -1.549 73.701 -31.914 1.00 25.43 255 LEU B CA 1
ATOM 5788 C C . LEU B 1 257 ? -2.997 73.776 -31.488 1.00 24.41 255 LEU B C 1
ATOM 5789 O O . LEU B 1 257 ? -3.361 74.540 -30.591 1.00 23.68 255 LEU B O 1
ATOM 5794 N N . ASN B 1 258 ? -3.846 73.006 -32.148 1.00 22.86 256 ASN B N 1
ATOM 5795 C CA . ASN B 1 258 ? -5.212 72.893 -31.678 1.00 22.81 256 ASN B CA 1
ATOM 5796 C C . ASN B 1 258 ? -5.492 71.448 -31.317 1.00 23.78 256 ASN B C 1
ATOM 5797 O O . ASN B 1 258 ? -5.224 70.547 -32.100 1.00 24.27 256 ASN B O 1
ATOM 5802 N N . VAL B 1 259 ? -6.017 71.213 -30.127 1.00 24.91 257 VAL B N 1
ATOM 5803 C CA . VAL B 1 259 ? -6.438 69.859 -29.805 1.00 23.65 257 VAL B CA 1
ATOM 5804 C C . VAL B 1 259 ? -7.817 69.836 -29.167 1.00 24.75 257 VAL B C 1
ATOM 5805 O O . VAL B 1 259 ? -7.986 70.194 -28.004 1.00 24.18 257 VAL B O 1
ATOM 5809 N N . GLY B 1 260 ? -8.802 69.425 -29.953 1.00 24.07 258 GLY B N 1
ATOM 5810 C CA . GLY B 1 260 ? -10.130 69.157 -29.426 1.00 27.99 258 GLY B CA 1
ATOM 5811 C C . GLY B 1 260 ? -10.377 67.664 -29.404 1.00 29.31 258 GLY B C 1
ATOM 5812 O O . GLY B 1 260 ? -9.608 66.910 -28.799 1.00 27.11 258 GLY B O 1
ATOM 5813 N N . THR B 1 261 ? -11.450 67.231 -30.053 1.00 27.95 259 THR B N 1
ATOM 5814 C CA . THR B 1 261 ? -11.688 65.805 -30.251 1.00 28.67 259 THR B CA 1
ATOM 5815 C C . THR B 1 261 ? -10.514 65.214 -31.032 1.00 28.49 259 THR B C 1
ATOM 5816 O O . THR B 1 261 ? -9.925 64.187 -30.654 1.00 26.72 259 THR B O 1
ATOM 5820 N N . SER B 1 262 ? -10.169 65.878 -32.129 1.00 26.60 260 SER B N 1
ATOM 5821 C CA . SER B 1 262 ? -8.937 65.576 -32.838 1.00 28.45 260 SER B CA 1
ATOM 5822 C C . SER B 1 262 ? -8.013 66.789 -32.762 1.00 28.49 260 SER B C 1
ATOM 5823 O O . SER B 1 262 ? -8.324 67.795 -32.129 1.00 29.99 260 SER B O 1
ATOM 5826 N N . GLY B 1 263 ? -6.879 66.714 -33.426 1.00 27.25 261 GLY B N 1
ATOM 5827 C CA . GLY B 1 263 ? -5.886 67.749 -33.248 1.00 26.95 261 GLY B CA 1
ATOM 5828 C C . GLY B 1 263 ? -5.152 68.075 -34.526 1.00 26.85 261 GLY B C 1
ATOM 5829 O O . GLY B 1 263 ? -5.316 67.402 -35.544 1.00 25.06 261 GLY B O 1
ATOM 5830 N N . ALA B 1 264 ? -4.321 69.101 -34.461 1.00 25.68 262 ALA B N 1
ATOM 5831 C CA . ALA B 1 264 ? -3.582 69.525 -35.628 1.00 26.29 262 ALA B CA 1
ATOM 5832 C C . ALA B 1 264 ? -2.450 70.415 -35.189 1.00 26.82 262 ALA B C 1
ATOM 5833 O O . ALA B 1 264 ? -2.603 71.202 -34.261 1.00 26.58 262 ALA B O 1
ATOM 5835 N N . ILE B 1 265 ? -1.305 70.276 -35.845 1.00 27.87 263 ILE B N 1
ATOM 5836 C CA . ILE B 1 265 ? -0.180 71.173 -35.620 1.00 26.85 263 ILE B CA 1
ATOM 5837 C C . ILE B 1 265 ? 0.154 71.779 -36.971 1.00 27.64 263 ILE B C 1
ATOM 5838 O O . ILE B 1 265 ? 0.279 71.056 -37.959 1.00 26.71 263 ILE B O 1
ATOM 5843 N N . ARG B 1 266 ? 0.246 73.106 -37.015 1.00 27.26 264 ARG B N 1
ATOM 5844 C CA . ARG B 1 266 ? 0.445 73.821 -38.270 1.00 26.70 264 ARG B CA 1
ATOM 5845 C C . ARG B 1 266 ? 1.397 75.001 -38.138 1.00 29.58 264 ARG B C 1
ATOM 5846 O O . ARG B 1 266 ? 1.503 75.610 -37.079 1.00 26.30 264 ARG B O 1
ATOM 5854 N N . THR B 1 267 ? 2.066 75.332 -39.241 1.00 28.40 265 THR B N 1
ATOM 5855 C CA . THR B 1 267 ? 2.923 76.503 -39.289 1.00 28.95 265 THR B CA 1
ATOM 5856 C C . THR B 1 267 ? 2.978 77.064 -40.714 1.00 29.75 265 THR B C 1
ATOM 5857 O O . THR B 1 267 ? 2.813 76.314 -41.689 1.00 27.66 265 THR B O 1
ATOM 5861 N N . ILE B 1 268 ? 3.190 78.375 -40.834 1.00 29.72 266 ILE B N 1
ATOM 5862 C CA . ILE B 1 268 ? 3.283 79.014 -42.149 1.00 28.09 266 ILE B CA 1
ATOM 5863 C C . ILE B 1 268 ? 4.732 79.400 -42.496 1.00 30.15 266 ILE B C 1
ATOM 5864 O O . ILE B 1 268 ? 5.420 80.079 -41.722 1.00 30.59 266 ILE B O 1
ATOM 5869 N N . VAL B 1 269 ? 5.189 78.933 -43.654 1.00 28.57 267 VAL B N 1
ATOM 5870 C CA . VAL B 1 269 ? 6.529 79.229 -44.148 1.00 30.05 267 VAL B CA 1
ATOM 5871 C C . VAL B 1 269 ? 6.467 79.953 -45.500 1.00 33.56 267 VAL B C 1
ATOM 5872 O O . VAL B 1 269 ? 5.398 80.014 -46.122 1.00 31.24 267 VAL B O 1
ATOM 5876 N N . ASP B 1 270 ? 7.595 80.501 -45.962 1.00 34.92 268 ASP B N 1
ATOM 5877 C CA . ASP B 1 270 ? 7.534 81.416 -47.110 1.00 37.24 268 ASP B CA 1
ATOM 5878 C C . ASP B 1 270 ? 7.736 80.772 -48.473 1.00 38.55 268 ASP B C 1
ATOM 5879 O O . ASP B 1 270 ? 7.591 81.427 -49.502 1.00 39.81 268 ASP B O 1
ATOM 5884 N N . GLN B 1 271 ? 8.031 79.484 -48.493 1.00 37.01 269 GLN B N 1
ATOM 5885 C CA . GLN B 1 271 ? 8.175 78.803 -49.763 1.00 38.67 269 GLN B CA 1
ATOM 5886 C C . GLN B 1 271 ? 7.695 77.376 -49.630 1.00 37.19 269 GLN B C 1
ATOM 5887 O O . GLN B 1 271 ? 7.540 76.873 -48.519 1.00 38.23 269 GLN B O 1
ATOM 5893 N N . PRO B 1 272 ? 7.454 76.715 -50.762 1.00 35.39 270 PRO B N 1
ATOM 5894 C CA . PRO B 1 272 ? 7.069 75.304 -50.701 1.00 38.44 270 PRO B CA 1
ATOM 5895 C C . PRO B 1 272 ? 8.133 74.503 -49.970 1.00 39.80 270 PRO B C 1
ATOM 5896 O O . PRO B 1 272 ? 9.323 74.788 -50.086 1.00 44.75 270 PRO B O 1
ATOM 5900 N N . LYS B 1 273 ? 7.694 73.521 -49.196 1.00 40.77 271 LYS B N 1
ATOM 5901 C CA . LYS B 1 273 ? 8.588 72.630 -48.477 1.00 37.15 271 LYS B CA 1
ATOM 5902 C C . LYS B 1 273 ? 7.797 71.357 -48.324 1.00 40.11 271 LYS B C 1
ATOM 5903 O O . LYS B 1 273 ? 6.683 71.364 -47.793 1.00 38.65 271 LYS B O 1
ATOM 5909 N N . ILE B 1 274 ? 8.333 70.264 -48.832 1.00 40.85 272 ILE B N 1
ATOM 5910 C CA . ILE B 1 274 ? 7.673 68.990 -48.646 1.00 39.99 272 ILE B CA 1
ATOM 5911 C C . ILE B 1 274 ? 8.601 68.073 -47.894 1.00 40.14 272 ILE B C 1
ATOM 5912 O O . ILE B 1 274 ? 9.799 68.325 -47.787 1.00 40.45 272 ILE B O 1
ATOM 5917 N N . ASP B 1 275 ? 8.037 66.992 -47.390 1.00 38.24 273 ASP B N 1
ATOM 5918 C CA . ASP B 1 275 ? 8.783 66.076 -46.557 1.00 40.89 273 ASP B CA 1
ATOM 5919 C C . ASP B 1 275 ? 9.195 64.847 -47.358 1.00 42.00 273 ASP B C 1
ATOM 5920 O O . ASP B 1 275 ? 8.358 64.204 -47.987 1.00 40.91 273 ASP B O 1
ATOM 5925 N N . PRO B 1 276 ? 10.498 64.526 -47.353 1.00 44.18 274 PRO B N 1
ATOM 5926 C CA . PRO B 1 276 ? 10.993 63.293 -47.981 1.00 45.82 274 PRO B CA 1
ATOM 5927 C C . PRO B 1 276 ? 10.106 62.078 -47.697 1.00 45.89 274 PRO B C 1
ATOM 5928 O O . PRO B 1 276 ? 9.894 61.241 -48.581 1.00 46.35 274 PRO B O 1
ATOM 5932 N N . SER B 1 277 ? 9.579 61.995 -46.478 1.00 46.10 275 SER B N 1
ATOM 5933 C CA . SER B 1 277 ? 8.711 60.886 -46.084 1.00 44.75 275 SER B CA 1
ATOM 5934 C C . SER B 1 277 ? 7.230 61.222 -46.203 1.00 43.86 275 SER B C 1
ATOM 5935 O O . SER B 1 277 ? 6.366 60.408 -45.863 1.00 43.49 275 SER B O 1
ATOM 5938 N N . ALA B 1 278 ? 6.945 62.428 -46.682 1.00 41.25 276 ALA B N 1
ATOM 5939 C CA . ALA B 1 278 ? 5.571 62.858 -46.904 1.00 39.59 276 ALA B CA 1
ATOM 5940 C C . ALA B 1 278 ? 4.717 62.809 -45.640 1.00 35.09 276 ALA B C 1
ATOM 5941 O O . ALA B 1 278 ? 3.541 62.484 -45.703 1.00 36.42 276 ALA B O 1
ATOM 5943 N N . SER B 1 279 ? 5.288 63.154 -44.495 1.00 36.39 277 SER B N 1
ATOM 5944 C CA . SER B 1 279 ? 4.539 63.035 -43.246 1.00 34.08 277 SER B CA 1
ATOM 5945 C C . SER B 1 279 ? 3.773 64.308 -42.864 1.00 33.61 277 SER B C 1
ATOM 5946 O O . SER B 1 279 ? 3.044 64.323 -41.882 1.00 28.80 277 SER B O 1
ATOM 5949 N N . TYR B 1 280 ? 3.927 65.376 -43.639 1.00 31.44 278 TYR B N 1
ATOM 5950 C CA . TYR B 1 280 ? 3.130 66.571 -43.388 1.00 31.74 278 TYR B CA 1
ATOM 5951 C C . TYR B 1 280 ? 2.656 67.177 -44.697 1.00 31.63 278 TYR B C 1
ATOM 5952 O O . TYR B 1 280 ? 3.286 66.992 -45.739 1.00 30.81 278 TYR B O 1
ATOM 5961 N N . PHE B 1 281 ? 1.533 67.884 -44.651 1.00 28.57 279 PHE B N 1
ATOM 5962 C CA . PHE B 1 281 ? 1.029 68.497 -45.864 1.00 28.06 279 PHE B CA 1
ATOM 5963 C C . PHE B 1 281 ? 1.685 69.845 -46.101 1.00 29.69 279 PHE B C 1
ATOM 5964 O O . PHE B 1 281 ? 2.284 70.426 -45.187 1.00 27.53 279 PHE B O 1
ATOM 5972 N N . CYS B 1 282 ? 1.595 70.321 -47.341 1.00 27.32 280 CYS B N 1
ATOM 5973 C CA . CYS B 1 282 ? 2.037 71.664 -47.682 1.00 28.39 280 CYS B CA 1
ATOM 5974 C C . CYS B 1 282 ? 0.958 72.284 -48.559 1.00 28.36 280 CYS B C 1
ATOM 5975 O O . CYS B 1 282 ? 0.805 71.911 -49.726 1.00 28.72 280 CYS B O 1
ATOM 5978 N N . TYR B 1 283 ? 0.205 73.211 -47.976 1.00 27.39 281 TYR B N 1
ATOM 5979 C CA . TYR B 1 283 ? -0.953 73.813 -48.634 1.00 28.69 281 TYR B CA 1
ATOM 5980 C C . TYR B 1 283 ? -0.696 75.296 -48.828 1.00 29.61 281 TYR B C 1
ATOM 5981 O O . TYR B 1 283 ? -0.624 76.050 -47.848 1.00 27.68 281 TYR B O 1
ATOM 5990 N N . PRO B 1 284 ? -0.568 75.719 -50.091 1.00 27.59 282 PRO B N 1
ATOM 5991 C CA . PRO B 1 284 ? -0.320 77.130 -50.401 1.00 29.59 282 PRO B CA 1
ATOM 5992 C C . PRO B 1 284 ? -1.473 78.016 -49.955 1.00 29.75 282 PRO B C 1
ATOM 5993 O O . PRO B 1 284 ? -2.634 77.603 -50.061 1.00 27.50 282 PRO B O 1
ATOM 5997 N N . ALA B 1 285 ? -1.155 79.210 -49.461 1.00 30.14 283 ALA B N 1
ATOM 5998 C CA . ALA B 1 285 ? -2.155 80.260 -49.285 1.00 30.04 283 ALA B CA 1
ATOM 5999 C C . ALA B 1 285 ? -1.946 81.330 -50.360 1.00 35.37 283 ALA B C 1
ATOM 6000 O O . ALA B 1 285 ? -2.902 81.840 -50.929 1.00 33.66 283 ALA B O 1
ATOM 6002 N N . ASP B 1 286 ? -0.684 81.663 -50.616 1.00 36.52 284 ASP B N 1
ATOM 6003 C CA . ASP B 1 286 ? -0.315 82.479 -51.767 1.00 37.20 284 ASP B CA 1
ATOM 6004 C C . ASP B 1 286 ? 1.152 82.247 -52.109 1.00 37.04 284 ASP B C 1
ATOM 6005 O O . ASP B 1 286 ? 1.789 81.349 -51.564 1.00 36.98 284 ASP B O 1
ATOM 6010 N N . LYS B 1 287 ? 1.688 83.064 -53.007 1.00 38.77 285 LYS B N 1
ATOM 6011 C CA . LYS B 1 287 ? 3.061 82.884 -53.489 1.00 37.34 285 LYS B CA 1
ATOM 6012 C C . LYS B 1 287 ? 4.117 82.820 -52.410 1.00 35.28 285 LYS B C 1
ATOM 6013 O O . LYS B 1 287 ? 5.106 82.115 -52.563 1.00 35.44 285 LYS B O 1
ATOM 6019 N N . THR B 1 288 ? 3.926 83.567 -51.330 1.00 36.20 286 THR B N 1
ATOM 6020 C CA . THR B 1 288 ? 4.941 83.634 -50.287 1.00 37.90 286 THR B CA 1
ATOM 6021 C C . THR B 1 288 ? 4.451 83.125 -48.922 1.00 37.41 286 THR B C 1
ATOM 6022 O O . THR B 1 288 ? 5.026 83.454 -47.890 1.00 37.73 286 THR B O 1
ATOM 6026 N N . HIS B 1 289 ? 3.386 82.328 -48.926 1.00 37.90 287 HIS B N 1
ATOM 6027 C CA . HIS B 1 289 ? 2.859 81.735 -47.693 1.00 37.14 287 HIS B CA 1
ATOM 6028 C C . HIS B 1 289 ? 2.352 80.323 -47.953 1.00 36.16 287 HIS B C 1
ATOM 6029 O O . HIS B 1 289 ? 1.461 80.123 -48.789 1.00 33.31 287 HIS B O 1
ATOM 6036 N N . TYR B 1 290 ? 2.936 79.354 -47.241 1.00 34.02 288 TYR B N 1
ATOM 6037 C CA . TYR B 1 290 ? 2.586 77.939 -47.380 1.00 32.25 288 TYR B CA 1
ATOM 6038 C C . TYR B 1 290 ? 2.324 77.319 -46.002 1.00 29.73 288 TYR B C 1
ATOM 6039 O O . TYR B 1 290 ? 3.126 77.469 -45.083 1.00 28.58 288 TYR B O 1
ATOM 6048 N N . LEU B 1 291 ? 1.169 76.671 -45.861 1.00 27.99 289 LEU B N 1
ATOM 6049 C CA . LEU B 1 291 ? 0.767 76.064 -44.592 1.00 27.46 289 LEU B CA 1
ATOM 6050 C C . LEU B 1 291 ? 1.318 74.654 -44.521 1.00 26.54 289 LEU B C 1
ATOM 6051 O O . LEU B 1 291 ? 0.939 73.790 -45.309 1.00 26.96 289 LEU B O 1
ATOM 6056 N N . LEU B 1 292 ? 2.224 74.426 -43.584 1.00 24.64 290 LEU B N 1
ATOM 6057 C CA . LEU B 1 292 ? 2.700 73.077 -43.328 1.00 27.91 290 LEU B CA 1
ATOM 6058 C C . LEU B 1 292 ? 1.923 72.559 -42.129 1.00 28.14 290 LEU B C 1
ATOM 6059 O O . LEU B 1 292 ? 1.637 73.308 -41.192 1.00 27.60 290 LEU B O 1
ATOM 6064 N N . GLY B 1 293 ? 1.556 71.289 -42.155 1.00 26.58 291 GLY B N 1
ATOM 6065 C CA . GLY B 1 293 ? 0.809 70.767 -41.028 1.00 27.41 291 GLY B CA 1
ATOM 6066 C C . GLY B 1 293 ? 0.630 69.273 -40.947 1.00 28.94 291 GLY B C 1
ATOM 6067 O O . GLY B 1 293 ? 0.806 68.554 -41.938 1.00 26.88 291 GLY B O 1
ATOM 6068 N N . GLY B 1 294 ? 0.281 68.817 -39.741 1.00 27.68 292 GLY B N 1
ATOM 6069 C CA . GLY B 1 294 ? -0.179 67.461 -39.534 1.00 28.10 292 GLY B CA 1
ATOM 6070 C C . GLY B 1 294 ? -1.536 67.446 -38.852 1.00 25.89 292 GLY B C 1
ATOM 6071 O O . GLY B 1 294 ? -1.707 68.035 -37.778 1.00 26.97 292 GLY B O 1
ATOM 6072 N N . PRO B 1 295 ? -2.525 66.817 -39.497 1.00 24.47 293 PRO B N 1
ATOM 6073 C CA . PRO B 1 295 ? -3.805 66.534 -38.848 1.00 25.95 293 PRO B CA 1
ATOM 6074 C C . PRO B 1 295 ? -3.622 65.254 -38.060 1.00 26.08 293 PRO B C 1
ATOM 6075 O O . PRO B 1 295 ? -3.095 64.273 -38.609 1.00 23.53 293 PRO B O 1
ATOM 6079 N N . VAL B 1 296 ? -4.035 65.282 -36.796 1.00 26.12 294 VAL B N 1
ATOM 6080 C CA . VAL B 1 296 ? -3.834 64.177 -35.873 1.00 25.69 294 VAL B CA 1
ATOM 6081 C C . VAL B 1 296 ? -5.198 63.694 -35.361 1.00 26.34 294 VAL B C 1
ATOM 6082 O O . VAL B 1 296 ? -5.908 64.437 -34.698 1.00 27.61 294 VAL B O 1
ATOM 6086 N N . ASN B 1 297 ? -5.581 62.467 -35.701 1.00 24.24 295 ASN B N 1
ATOM 6087 C CA . ASN B 1 297 ? -6.886 61.931 -35.295 1.00 26.87 295 ASN B CA 1
ATOM 6088 C C . ASN B 1 297 ? -7.082 61.852 -33.783 1.00 26.11 295 ASN B C 1
ATOM 6089 O O . ASN B 1 297 ? -8.150 62.195 -33.257 1.00 25.72 295 ASN B O 1
ATOM 6094 N N . ASN B 1 298 ? -6.059 61.340 -33.104 1.00 25.11 296 ASN B N 1
ATOM 6095 C CA . ASN B 1 298 ? -6.198 60.842 -31.734 1.00 23.89 296 ASN B CA 1
ATOM 6096 C C . ASN B 1 298 ? -5.939 61.892 -30.668 1.00 24.27 296 ASN B C 1
ATOM 6097 O O . ASN B 1 298 ? -4.918 61.873 -29.989 1.00 23.46 296 ASN B O 1
ATOM 6102 N N . GLY B 1 299 ? -6.888 62.818 -30.532 1.00 25.78 297 GLY B N 1
ATOM 6103 C CA . GLY B 1 299 ? -6.790 63.885 -29.554 1.00 25.29 297 GLY B CA 1
ATOM 6104 C C . GLY B 1 299 ? -7.670 63.615 -28.336 1.00 25.80 297 GLY B C 1
ATOM 6105 O O . GLY B 1 299 ? -7.558 62.580 -27.699 1.00 23.18 297 GLY B O 1
ATOM 6106 N N . GLY B 1 300 ? -8.562 64.550 -28.030 1.00 24.24 298 GLY B N 1
ATOM 6107 C CA . GLY B 1 300 ? -9.488 64.399 -26.927 1.00 25.41 298 GLY B CA 1
ATOM 6108 C C . GLY B 1 300 ? -10.402 63.198 -27.054 1.00 26.29 298 GLY B C 1
ATOM 6109 O O . GLY B 1 300 ? -10.933 62.719 -26.058 1.00 25.82 298 GLY B O 1
ATOM 6110 N N . ILE B 1 301 ? -10.612 62.722 -28.275 1.00 25.29 299 ILE B N 1
ATOM 6111 C CA . ILE B 1 301 ? -11.428 61.530 -28.470 1.00 26.68 299 ILE B CA 1
ATOM 6112 C C . ILE B 1 301 ? -10.820 60.331 -27.719 1.00 25.53 299 ILE B C 1
ATOM 6113 O O . ILE B 1 301 ? -11.539 59.514 -27.151 1.00 26.86 299 ILE B O 1
ATOM 6118 N N . VAL B 1 302 ? -9.491 60.259 -27.695 1.00 24.67 300 VAL B N 1
ATOM 6119 C CA . VAL B 1 302 ? -8.779 59.183 -27.010 1.00 23.96 300 VAL B CA 1
ATOM 6120 C C . VAL B 1 302 ? -8.814 59.408 -25.496 1.00 25.59 300 VAL B C 1
ATOM 6121 O O . VAL B 1 302 ? -9.005 58.472 -24.727 1.00 24.92 300 VAL B O 1
ATOM 6125 N N . PHE B 1 303 ? -8.682 60.661 -25.072 1.00 26.01 301 PHE B N 1
ATOM 6126 C CA . PHE B 1 303 ? -8.860 61.012 -23.669 1.00 26.04 301 PHE B CA 1
ATOM 6127 C C . PHE B 1 303 ? -10.235 60.551 -23.186 1.00 27.96 301 PHE B C 1
ATOM 6128 O O . PHE B 1 303 ? -10.360 59.981 -22.105 1.00 27.15 301 PHE B O 1
ATOM 6136 N N . ASN B 1 304 ? -11.264 60.823 -23.990 1.00 25.83 302 ASN B N 1
ATOM 6137 C CA . ASN B 1 304 ? -12.630 60.453 -23.639 1.00 28.32 302 ASN B CA 1
ATOM 6138 C C . ASN B 1 304 ? -12.795 58.929 -23.554 1.00 29.61 302 ASN B C 1
ATOM 6139 O O . ASN B 1 304 ? -13.419 58.422 -22.637 1.00 29.33 302 ASN B O 1
ATOM 6144 N N . TRP B 1 305 ? -12.198 58.204 -24.493 1.00 29.36 303 TRP B N 1
ATOM 6145 C CA . TRP B 1 305 ? -12.177 56.745 -24.428 1.00 28.43 303 TRP B CA 1
ATOM 6146 C C . TRP B 1 305 ? -11.595 56.246 -23.103 1.00 28.78 303 TRP B C 1
ATOM 6147 O O . TRP B 1 305 ? -12.203 55.411 -22.418 1.00 29.59 303 TRP B O 1
ATOM 6158 N N . ALA B 1 306 ? -10.423 56.766 -22.744 1.00 28.96 304 ALA B N 1
ATOM 6159 C CA . ALA B 1 306 ? -9.730 56.351 -21.529 1.00 29.62 304 ALA B CA 1
ATOM 6160 C C . ALA B 1 306 ? -10.516 56.723 -20.279 1.00 31.19 304 ALA B C 1
ATOM 6161 O O . ALA B 1 306 ? -10.610 55.932 -19.342 1.00 29.40 304 ALA B O 1
ATOM 6163 N N . ARG B 1 307 ? -11.068 57.935 -20.268 1.00 29.96 305 ARG B N 1
ATOM 6164 C CA . ARG B 1 307 ? -11.930 58.383 -19.176 1.00 30.60 305 ARG B CA 1
ATOM 6165 C C . ARG B 1 307 ? -13.000 57.336 -18.866 1.00 34.22 305 ARG B C 1
ATOM 6166 O O . ARG B 1 307 ? -13.232 57.005 -17.706 1.00 37.33 305 ARG B O 1
ATOM 6174 N N . GLN B 1 308 ? -13.637 56.802 -19.901 1.00 32.69 306 GLN B N 1
ATOM 6175 C CA . GLN B 1 308 ? -14.712 55.838 -19.710 1.00 36.48 306 GLN B CA 1
ATOM 6176 C C . GLN B 1 308 ? -14.245 54.396 -19.513 1.00 36.63 306 GLN B C 1
ATOM 6177 O O . GLN B 1 308 ? -14.885 53.620 -18.799 1.00 42.50 306 GLN B O 1
ATOM 6183 N N . THR B 1 309 ? -13.150 54.032 -20.162 1.00 32.03 307 THR B N 1
ATOM 6184 C CA . THR B 1 309 ? -12.705 52.650 -20.205 1.00 32.51 307 THR B CA 1
ATOM 6185 C C . THR B 1 309 ? -11.833 52.320 -19.003 1.00 33.94 307 THR B C 1
ATOM 6186 O O . THR B 1 309 ? -11.999 51.288 -18.367 1.00 33.26 307 THR B O 1
ATOM 6190 N N . LEU B 1 310 ? -10.897 53.207 -18.696 1.00 33.91 308 LEU B N 1
ATOM 6191 C CA . LEU B 1 310 ? -10.017 53.008 -17.554 1.00 32.82 308 LEU B CA 1
ATOM 6192 C C . LEU B 1 310 ? -10.794 53.172 -16.244 1.00 33.97 308 LEU B C 1
ATOM 6193 O O . LEU B 1 310 ? -10.483 52.522 -15.260 1.00 32.54 308 LEU B O 1
ATOM 6198 N N . PHE B 1 311 ? -11.817 54.029 -16.251 1.00 36.54 309 PHE B N 1
ATOM 6199 C CA . PHE B 1 311 ? -12.644 54.300 -15.065 1.00 36.77 309 PHE B CA 1
ATOM 6200 C C . PHE B 1 311 ? -14.125 53.991 -15.319 1.00 39.27 309 PHE B C 1
ATOM 6201 O O . PHE B 1 311 ? -14.593 52.883 -15.071 1.00 42.92 309 PHE B O 1
ATOM 6209 N N . ALA B 1 313 ? -18.302 54.591 -11.176 1.00 61.23 311 ALA B N 1
ATOM 6210 C CA . ALA B 1 313 ? -17.484 55.186 -12.232 1.00 54.95 311 ALA B CA 1
ATOM 6211 C C . ALA B 1 313 ? -18.097 56.484 -12.807 1.00 56.70 311 ALA B C 1
ATOM 6212 O O . ALA B 1 313 ? -18.452 57.413 -12.056 1.00 56.46 311 ALA B O 1
ATOM 6214 N N . ASP B 1 314 ? -18.240 56.532 -14.129 1.00 56.63 312 ASP B N 1
ATOM 6215 C CA . ASP B 1 314 ? -18.418 57.804 -14.847 1.00 55.77 312 ASP B CA 1
ATOM 6216 C C . ASP B 1 314 ? -17.616 58.987 -14.315 1.00 50.84 312 ASP B C 1
ATOM 6217 O O . ASP B 1 314 ? -18.147 60.038 -13.952 1.00 52.40 312 ASP B O 1
ATOM 6222 N N . GLU B 1 315 ? -16.314 58.758 -14.289 1.00 46.65 313 GLU B N 1
ATOM 6223 C CA . GLU B 1 315 ? -15.299 59.755 -14.068 1.00 42.03 313 GLU B CA 1
ATOM 6224 C C . GLU B 1 315 ? -15.549 61.001 -14.903 1.00 37.74 313 GLU B C 1
ATOM 6225 O O . GLU B 1 315 ? -15.756 60.901 -16.107 1.00 38.20 313 GLU B O 1
ATOM 6231 N N . THR B 1 316 ? -15.503 62.172 -14.276 1.00 35.73 314 THR B N 1
ATOM 6232 C CA . THR B 1 316 ? -15.464 63.420 -15.033 1.00 37.25 314 THR B CA 1
ATOM 6233 C C . THR B 1 316 ? -14.047 63.618 -15.598 1.00 35.49 314 THR B C 1
ATOM 6234 O O . THR B 1 316 ? -13.104 62.957 -15.141 1.00 34.96 314 THR B O 1
ATOM 6238 N N . PRO B 1 317 ? -13.891 64.506 -16.601 1.00 34.57 315 PRO B N 1
ATOM 6239 C CA . PRO B 1 317 ? -12.537 64.801 -17.086 1.00 32.88 315 PRO B CA 1
ATOM 6240 C C . PRO B 1 317 ? -11.629 65.296 -15.968 1.00 33.64 315 PRO B C 1
ATOM 6241 O O . PRO B 1 317 ? -10.446 64.909 -15.914 1.00 31.07 315 PRO B O 1
ATOM 6245 N N . GLN B 1 318 ? -12.165 66.125 -15.077 1.00 32.62 316 GLN B N 1
ATOM 6246 C CA . GLN B 1 318 ? -11.349 66.607 -13.972 1.00 36.63 316 GLN B CA 1
ATOM 6247 C C . GLN B 1 318 ? -10.887 65.470 -13.047 1.00 31.95 316 GLN B C 1
ATOM 6248 O O . GLN B 1 318 ? -9.758 65.484 -12.575 1.00 34.81 316 GLN B O 1
ATOM 6254 N N . ASP B 1 319 ? -11.743 64.487 -12.796 1.00 33.93 317 ASP B N 1
ATOM 6255 C CA . ASP B 1 319 ? -11.349 63.371 -11.919 1.00 35.50 317 ASP B CA 1
ATOM 6256 C C . ASP B 1 319 ? -10.195 62.625 -12.559 1.00 33.44 317 ASP B C 1
ATOM 6257 O O . ASP B 1 319 ? -9.225 62.242 -11.891 1.00 34.55 317 ASP B O 1
ATOM 6262 N N . PHE B 1 320 ? -10.312 62.405 -13.865 1.00 31.55 318 PHE B N 1
ATOM 6263 C CA . PHE B 1 320 ? -9.275 61.710 -14.611 1.00 31.27 318 PHE B CA 1
ATOM 6264 C C . PHE B 1 320 ? -7.952 62.460 -14.474 1.00 32.48 318 PHE B C 1
ATOM 6265 O O . PHE B 1 320 ? -6.906 61.872 -14.186 1.00 31.88 318 PHE B O 1
ATOM 6273 N N . LEU B 1 321 ? -8.007 63.769 -14.676 1.00 32.21 319 LEU B N 1
ATOM 6274 C CA . LEU B 1 321 ? -6.829 64.610 -14.547 1.00 30.83 319 LEU B CA 1
ATOM 6275 C C . LEU B 1 321 ? -6.242 64.526 -13.136 1.00 30.69 319 LEU B C 1
ATOM 6276 O O . LEU B 1 321 ? -5.029 64.369 -12.974 1.00 30.86 319 LEU B O 1
ATOM 6281 N N . ASP B 1 322 ? -7.098 64.628 -12.120 1.00 32.78 320 ASP B N 1
ATOM 6282 C CA . ASP B 1 322 ? -6.634 64.546 -10.732 1.00 32.08 320 ASP B CA 1
ATOM 6283 C C . ASP B 1 322 ? -5.895 63.230 -10.477 1.00 32.15 320 ASP B C 1
ATOM 6284 O O . ASP B 1 322 ? -4.824 63.217 -9.867 1.00 32.79 320 ASP B O 1
ATOM 6289 N N . VAL B 1 323 ? -6.457 62.124 -10.948 1.00 31.20 321 VAL B N 1
ATOM 6290 C CA . VAL B 1 323 ? -5.813 60.825 -10.728 1.00 31.39 321 VAL B CA 1
ATOM 6291 C C . VAL B 1 323 ? -4.476 60.736 -11.449 1.00 31.46 321 VAL B C 1
ATOM 6292 O O . VAL B 1 323 ? -3.477 60.336 -10.859 1.00 31.34 321 VAL B O 1
ATOM 6296 N N . ALA B 1 324 ? -4.445 61.142 -12.715 1.00 29.83 322 ALA B N 1
ATOM 6297 C CA . ALA B 1 324 ? -3.212 61.061 -13.494 1.00 30.68 322 ALA B CA 1
ATOM 6298 C C . ALA B 1 324 ? -2.100 61.888 -12.853 1.00 29.72 322 ALA B C 1
ATOM 6299 O O . ALA B 1 324 ? -0.934 61.533 -12.915 1.00 25.96 322 ALA B O 1
ATOM 6301 N N . GLN B 1 325 ? -2.465 63.009 -12.250 1.00 32.04 323 GLN B N 1
ATOM 6302 C CA . GLN B 1 325 ? -1.466 63.851 -11.611 1.00 31.99 323 GLN B CA 1
ATOM 6303 C C . GLN B 1 325 ? -0.851 63.205 -10.368 1.00 32.21 323 GLN B C 1
ATOM 6304 O O . GLN B 1 325 ? 0.165 63.679 -9.879 1.00 36.30 323 GLN B O 1
ATOM 6310 N N . THR B 1 326 ? -1.447 62.137 -9.848 1.00 32.28 324 THR B N 1
ATOM 6311 C CA . THR B 1 326 ? -0.820 61.441 -8.714 1.00 31.60 324 THR B CA 1
ATOM 6312 C C . THR B 1 326 ? 0.288 60.496 -9.167 1.00 31.05 324 THR B C 1
ATOM 6313 O O . THR B 1 326 ? 0.992 59.919 -8.335 1.00 30.84 324 THR B O 1
ATOM 6317 N N . ALA B 1 327 ? 0.447 60.351 -10.480 1.00 29.51 325 ALA B N 1
ATOM 6318 C CA . ALA B 1 327 ? 1.555 59.589 -11.045 1.00 30.56 325 ALA B CA 1
ATOM 6319 C C . ALA B 1 327 ? 2.726 60.521 -11.321 1.00 30.06 325 ALA B C 1
ATOM 6320 O O . ALA B 1 327 ? 2.530 61.697 -11.589 1.00 34.14 325 ALA B O 1
ATOM 6322 N N . PRO B 1 328 ? 3.954 60.002 -11.251 1.00 32.11 326 PRO B N 1
ATOM 6323 C CA . PRO B 1 328 ? 5.113 60.847 -11.552 1.00 29.95 326 PRO B CA 1
ATOM 6324 C C . PRO B 1 328 ? 5.160 61.196 -13.031 1.00 31.10 326 PRO B C 1
ATOM 6325 O O . PRO B 1 328 ? 4.597 60.461 -13.843 1.00 28.04 326 PRO B O 1
ATOM 6329 N N . ALA B 1 329 ? 5.836 62.292 -13.372 1.00 29.74 327 ALA B N 1
ATOM 6330 C CA . ALA B 1 329 ? 6.090 62.629 -14.765 1.00 31.65 327 ALA B CA 1
ATOM 6331 C C . ALA B 1 329 ? 6.853 61.495 -15.447 1.00 30.68 327 ALA B C 1
ATOM 6332 O O . ALA B 1 329 ? 7.901 61.071 -14.975 1.00 31.60 327 ALA B O 1
ATOM 6334 N N . GLY B 1 330 ? 6.319 61.005 -16.561 1.00 29.19 328 GLY B N 1
ATOM 6335 C CA . GLY B 1 330 ? 6.948 59.914 -17.274 1.00 26.95 328 GLY B CA 1
ATOM 6336 C C . GLY B 1 330 ? 6.231 58.612 -17.006 1.00 26.31 328 GLY B C 1
ATOM 6337 O O . GLY B 1 330 ? 6.569 57.604 -17.603 1.00 27.38 328 GLY B O 1
ATOM 6338 N N . SER B 1 331 ? 5.252 58.641 -16.104 1.00 24.82 329 SER B N 1
ATOM 6339 C CA . SER B 1 331 ? 4.446 57.470 -15.770 1.00 27.42 329 SER B CA 1
ATOM 6340 C C . SER B 1 331 ? 5.277 56.196 -15.499 1.00 28.41 329 SER B C 1
ATOM 6341 O O . SER B 1 331 ? 4.884 55.094 -15.882 1.00 27.41 329 SER B O 1
ATOM 6344 N N . ARG B 1 332 ? 6.406 56.359 -14.824 1.00 25.38 330 ARG B N 1
ATOM 6345 C CA . ARG B 1 332 ? 7.325 55.248 -14.576 1.00 30.65 330 ARG B CA 1
ATOM 6346 C C . ARG B 1 332 ? 7.658 54.492 -15.862 1.00 28.13 330 ARG B C 1
ATOM 6347 O O . ARG B 1 332 ? 7.718 53.265 -15.879 1.00 28.08 330 ARG B O 1
ATOM 6355 N N . ASN B 1 333 ? 7.881 55.255 -16.926 1.00 28.97 331 ASN B N 1
ATOM 6356 C CA . ASN B 1 333 ? 8.296 54.733 -18.226 1.00 27.14 331 ASN B CA 1
ATOM 6357 C C . ASN B 1 333 ? 7.253 53.889 -18.954 1.00 29.82 331 ASN B C 1
ATOM 6358 O O . ASN B 1 333 ? 7.598 53.134 -19.868 1.00 29.28 331 ASN B O 1
ATOM 6363 N N . LEU B 1 334 ? 5.984 54.015 -18.562 1.00 27.88 332 LEU B N 1
ATOM 6364 C CA . LEU B 1 334 ? 4.899 53.385 -19.319 1.00 25.84 332 LEU B CA 1
ATOM 6365 C C . LEU B 1 334 ? 4.643 54.177 -20.605 1.00 25.43 332 LEU B C 1
ATOM 6366 O O . LEU B 1 334 ? 4.485 55.390 -20.562 1.00 25.47 332 LEU B O 1
ATOM 6371 N N . ILE B 1 335 ? 4.618 53.493 -21.745 1.00 25.14 333 ILE B N 1
ATOM 6372 C CA . ILE B 1 335 ? 4.329 54.124 -23.033 1.00 22.51 333 ILE B CA 1
ATOM 6373 C C . ILE B 1 335 ? 2.913 53.791 -23.506 1.00 26.37 333 ILE B C 1
ATOM 6374 O O . ILE B 1 335 ? 2.503 52.611 -23.483 1.00 23.74 333 ILE B O 1
ATOM 6379 N N . PHE B 1 336 ? 2.169 54.825 -23.913 1.00 21.23 334 PHE B N 1
ATOM 6380 C CA . PHE B 1 336 ? 0.880 54.646 -24.553 1.00 22.33 334 PHE B CA 1
ATOM 6381 C C . PHE B 1 336 ? 0.949 55.195 -25.962 1.00 22.02 334 PHE B C 1
ATOM 6382 O O . PHE B 1 336 ? 1.060 56.409 -26.134 1.00 23.09 334 PHE B O 1
ATOM 6390 N N . LEU B 1 337 ? 0.916 54.321 -26.968 1.00 20.32 335 LEU B N 1
ATOM 6391 C CA . LEU B 1 337 ? 0.771 54.778 -28.358 1.00 22.33 335 LEU B CA 1
ATOM 6392 C C . LEU B 1 337 ? -0.734 54.995 -28.583 1.00 23.02 335 LEU B C 1
ATOM 6393 O O . LEU B 1 337 ? -1.531 54.055 -28.469 1.00 20.58 335 LEU B O 1
ATOM 6398 N N . PRO B 1 338 ? -1.139 56.252 -28.885 1.00 22.13 336 PRO B N 1
ATOM 6399 C CA . PRO B 1 338 ? -2.564 56.603 -28.795 1.00 22.39 336 PRO B CA 1
ATOM 6400 C C . PRO B 1 338 ? -3.365 56.355 -30.071 1.00 23.05 336 PRO B C 1
ATOM 6401 O O . PRO B 1 338 ? -4.420 56.952 -30.193 1.00 22.71 336 PRO B O 1
ATOM 6405 N N . TYR B 1 339 ? -2.906 55.493 -30.973 1.00 21.94 337 TYR B N 1
ATOM 6406 C CA . TYR B 1 339 ? -3.506 55.398 -32.294 1.00 23.69 337 TYR B CA 1
ATOM 6407 C C . TYR B 1 339 ? -4.807 54.596 -32.343 1.00 26.02 337 TYR B C 1
ATOM 6408 O O . TYR B 1 339 ? -4.933 53.712 -33.180 1.00 25.27 337 TYR B O 1
ATOM 6417 N N . LEU B 1 340 ? -5.774 54.902 -31.476 1.00 24.20 338 LEU B N 1
ATOM 6418 C CA . LEU B 1 340 ? -6.999 54.106 -31.420 1.00 25.11 338 LEU B CA 1
ATOM 6419 C C . LEU B 1 340 ? -7.801 54.106 -32.713 1.00 28.80 338 LEU B C 1
ATOM 6420 O O . LEU B 1 340 ? -8.371 53.090 -33.083 1.00 30.33 338 LEU B O 1
ATOM 6425 N N . GLY B 1 341 ? -7.878 55.244 -33.393 1.00 28.18 339 GLY B N 1
ATOM 6426 C CA . GLY B 1 341 ? -8.719 55.318 -34.587 1.00 30.55 339 GLY B CA 1
ATOM 6427 C C . GLY B 1 341 ? -7.940 55.296 -35.887 1.00 29.30 339 GLY B C 1
ATOM 6428 O O . GLY B 1 341 ? -8.323 55.957 -36.843 1.00 33.88 339 GLY B O 1
ATOM 6429 N N . GLY B 1 342 ? -6.846 54.545 -35.930 1.00 29.28 340 GLY B N 1
ATOM 6430 C CA . GLY B 1 342 ? -5.882 54.688 -37.008 1.00 28.34 340 GLY B CA 1
ATOM 6431 C C . GLY B 1 342 ? -5.267 56.069 -36.852 1.00 27.49 340 GLY B C 1
ATOM 6432 O O . GLY B 1 342 ? -5.651 56.824 -35.959 1.00 27.08 340 GLY B O 1
ATOM 6433 N N . GLU B 1 343 ? -4.311 56.426 -37.694 1.00 26.20 341 GLU B N 1
ATOM 6434 C CA . GLU B 1 343 ? -3.734 57.758 -37.555 1.00 26.18 341 GLU B CA 1
ATOM 6435 C C . GLU B 1 343 ? -3.320 58.370 -38.893 1.00 28.33 341 GLU B C 1
ATOM 6436 O O . GLU B 1 343 ? -2.918 57.656 -39.817 1.00 25.96 341 GLU B O 1
ATOM 6442 N N . ARG B 1 344 ? -3.451 59.694 -38.987 1.00 26.02 342 ARG B N 1
ATOM 6443 C CA . ARG B 1 344 ? -2.873 60.453 -40.094 1.00 27.60 342 ARG B CA 1
ATOM 6444 C C . ARG B 1 344 ? -1.480 60.945 -39.667 1.00 26.95 342 ARG B C 1
ATOM 6445 O O . ARG B 1 344 ? -0.591 60.122 -39.464 1.00 27.07 342 ARG B O 1
ATOM 6453 N N . ALA B 1 345 ? -1.259 62.249 -39.504 1.00 24.20 343 ALA B N 1
ATOM 6454 C CA . ALA B 1 345 ? 0.042 62.671 -38.968 1.00 25.00 343 ALA B CA 1
ATOM 6455 C C . ALA B 1 345 ? 0.172 62.121 -37.548 1.00 25.07 343 ALA B C 1
ATOM 6456 O O . ALA B 1 345 ? -0.792 62.150 -36.790 1.00 24.44 343 ALA B O 1
ATOM 6458 N N . PRO B 1 346 ? 1.364 61.629 -37.177 1.00 24.52 344 PRO B N 1
ATOM 6459 C CA . PRO B 1 346 ? 2.589 61.614 -37.970 1.00 26.47 344 PRO B CA 1
ATOM 6460 C C . PRO B 1 346 ? 2.854 60.279 -38.657 1.00 28.42 344 PRO B C 1
ATOM 6461 O O . PRO B 1 346 ? 3.782 60.217 -39.450 1.00 28.62 344 PRO B O 1
ATOM 6465 N N . ILE B 1 347 ? 2.072 59.237 -38.378 1.00 28.04 345 ILE B N 1
ATOM 6466 C CA . ILE B 1 347 ? 2.430 57.908 -38.899 1.00 30.08 345 ILE B CA 1
ATOM 6467 C C . ILE B 1 347 ? 1.735 57.513 -40.198 1.00 30.15 345 ILE B C 1
ATOM 6468 O O . ILE B 1 347 ? 2.198 56.599 -40.883 1.00 30.81 345 ILE B O 1
ATOM 6473 N N . TRP B 1 348 ? 0.620 58.170 -40.507 1.00 25.95 346 TRP B N 1
ATOM 6474 C CA . TRP B 1 348 ? -0.137 57.904 -41.731 1.00 29.21 346 TRP B CA 1
ATOM 6475 C C . TRP B 1 348 ? -0.358 56.418 -41.957 1.00 31.45 346 TRP B C 1
ATOM 6476 O O . TRP B 1 348 ? 0.088 55.856 -42.959 1.00 33.15 346 TRP B O 1
ATOM 6487 N N . ASP B 1 349 ? -1.052 55.793 -41.014 1.00 30.14 347 ASP B N 1
ATOM 6488 C CA . ASP B 1 349 ? -1.375 54.376 -41.101 1.00 28.85 347 ASP B CA 1
ATOM 6489 C C . ASP B 1 349 ? -2.811 54.245 -40.629 1.00 28.88 347 ASP B C 1
ATOM 6490 O O . ASP B 1 349 ? -3.103 54.388 -39.444 1.00 25.59 347 ASP B O 1
ATOM 6495 N N . ALA B 1 350 ? -3.727 54.032 -41.567 1.00 29.94 348 ALA B N 1
ATOM 6496 C CA . ALA B 1 350 ? -5.130 53.940 -41.211 1.00 30.27 348 ALA B CA 1
ATOM 6497 C C . ALA B 1 350 ? -5.430 52.680 -40.411 1.00 30.63 348 ALA B C 1
ATOM 6498 O O . ALA B 1 350 ? -6.477 52.595 -39.784 1.00 32.33 348 ALA B O 1
ATOM 6500 N N . ASN B 1 351 ? -4.509 51.713 -40.422 1.00 30.81 349 ASN B N 1
ATOM 6501 C CA . ASN B 1 351 ? -4.712 50.455 -39.703 1.00 30.70 349 ASN B CA 1
ATOM 6502 C C . ASN B 1 351 ? -4.152 50.431 -38.289 1.00 31.34 349 ASN B C 1
ATOM 6503 O O . ASN B 1 351 ? -4.300 49.445 -37.575 1.00 28.75 349 ASN B O 1
ATOM 6508 N N . ALA B 1 352 ? -3.509 51.522 -37.895 1.00 29.18 350 ALA B N 1
ATOM 6509 C CA . ALA B 1 352 ? -2.891 51.613 -36.587 1.00 26.67 350 ALA B CA 1
ATOM 6510 C C . ALA B 1 352 ? -3.887 51.400 -35.453 1.00 27.11 350 ALA B C 1
ATOM 6511 O O . ALA B 1 352 ? -5.060 51.732 -35.584 1.00 26.04 350 ALA B O 1
ATOM 6513 N N . ARG B 1 353 ? -3.402 50.839 -34.345 1.00 24.90 351 ARG B N 1
ATOM 6514 C CA . ARG B 1 353 ? -4.181 50.693 -33.129 1.00 24.84 351 ARG B CA 1
ATOM 6515 C C . ARG B 1 353 ? -3.372 51.200 -31.943 1.00 23.58 351 ARG B C 1
ATOM 6516 O O . ARG B 1 353 ? -2.194 51.483 -32.088 1.00 23.25 351 ARG B O 1
ATOM 6524 N N . GLY B 1 354 ? -3.998 51.345 -30.780 1.00 22.53 352 GLY B N 1
ATOM 6525 C CA . GLY B 1 354 ? -3.276 51.837 -29.613 1.00 22.70 352 GLY B CA 1
ATOM 6526 C C . GLY B 1 354 ? -2.612 50.740 -28.786 1.00 24.38 352 GLY B C 1
ATOM 6527 O O . GLY B 1 354 ? -2.945 49.553 -28.907 1.00 21.66 352 GLY B O 1
ATOM 6528 N N . SER B 1 355 ? -1.672 51.128 -27.932 1.00 24.26 353 SER B N 1
ATOM 6529 C CA . SER B 1 355 ? -0.986 50.151 -27.081 1.00 20.78 353 SER B CA 1
ATOM 6530 C C . SER B 1 355 ? -0.541 50.776 -25.776 1.00 23.04 353 SER B C 1
ATOM 6531 O O . SER B 1 355 ? -0.176 51.947 -25.740 1.00 22.39 353 SER B O 1
ATOM 6534 N N . PHE B 1 356 ? -0.569 49.995 -24.703 1.00 22.30 354 PHE B N 1
ATOM 6535 C CA . PHE B 1 356 ? 0.231 50.309 -23.525 1.00 21.44 354 PHE B CA 1
ATOM 6536 C C . PHE B 1 356 ? 1.400 49.338 -23.566 1.00 23.63 354 PHE B C 1
ATOM 6537 O O . PHE B 1 356 ? 1.173 48.127 -23.638 1.00 22.22 354 PHE B O 1
ATOM 6545 N N . VAL B 1 357 ? 2.632 49.849 -23.535 1.00 20.36 355 VAL B N 1
ATOM 6546 C CA . VAL B 1 357 ? 3.830 49.008 -23.505 1.00 24.24 355 VAL B CA 1
ATOM 6547 C C . VAL B 1 357 ? 4.727 49.396 -22.329 1.00 26.96 355 VAL B C 1
ATOM 6548 O O . VAL B 1 357 ? 5.004 50.589 -22.122 1.00 26.65 355 VAL B O 1
ATOM 6552 N N . GLY B 1 358 ? 5.146 48.394 -21.552 1.00 24.65 356 GLY B N 1
ATOM 6553 C CA . GLY B 1 358 ? 6.045 48.602 -20.424 1.00 25.51 356 GLY B CA 1
ATOM 6554 C C . GLY B 1 358 ? 5.407 48.408 -19.069 1.00 25.77 356 GLY B C 1
ATOM 6555 O O . GLY B 1 358 ? 5.855 48.973 -18.088 1.00 26.39 356 GLY B O 1
ATOM 6556 N N . LEU B 1 359 ? 4.349 47.602 -19.002 1.00 26.35 357 LEU B N 1
ATOM 6557 C CA . LEU B 1 359 ? 3.625 47.395 -17.751 1.00 25.24 357 LEU B CA 1
ATOM 6558 C C . LEU B 1 359 ? 4.362 46.536 -16.717 1.00 28.02 357 LEU B C 1
ATOM 6559 O O . LEU B 1 359 ? 4.978 45.520 -17.020 1.00 26.39 357 LEU B O 1
ATOM 6564 N N . THR B 1 360 ? 4.207 46.951 -15.475 1.00 27.98 358 THR B N 1
ATOM 6565 C CA . THR B 1 360 ? 4.863 46.366 -14.332 1.00 30.19 358 THR B CA 1
ATOM 6566 C C . THR B 1 360 ? 3.854 46.482 -13.210 1.00 30.26 358 THR B C 1
ATOM 6567 O O . THR B 1 360 ? 2.907 47.265 -13.317 1.00 28.54 358 THR B O 1
ATOM 6571 N N . ARG B 1 361 ? 4.025 45.711 -12.139 1.00 31.20 359 ARG B N 1
ATOM 6572 C CA . ARG B 1 361 ? 3.141 45.841 -10.992 1.00 31.93 359 ARG B CA 1
ATOM 6573 C C . ARG B 1 361 ? 3.229 47.237 -10.350 1.00 31.86 359 ARG B C 1
ATOM 6574 O O . ARG B 1 361 ? 2.339 47.642 -9.615 1.00 36.15 359 ARG B O 1
ATOM 6590 N N . HIS B 1 363 ? 2.902 49.840 -12.019 1.00 31.42 361 HIS B N 1
ATOM 6591 C CA . HIS B 1 363 ? 1.962 50.647 -12.788 1.00 29.43 361 HIS B CA 1
ATOM 6592 C C . HIS B 1 363 ? 0.526 50.447 -12.353 1.00 31.24 361 HIS B C 1
ATOM 6593 O O . HIS B 1 363 ? -0.117 49.441 -12.681 1.00 31.50 361 HIS B O 1
ATOM 6600 N N . GLN B 1 364 ? 0.022 51.424 -11.613 1.00 29.32 362 GLN B N 1
ATOM 6601 C CA . GLN B 1 364 ? -1.346 51.375 -11.137 1.00 30.10 362 GLN B CA 1
ATOM 6602 C C . GLN B 1 364 ? -2.249 52.285 -11.977 1.00 28.55 362 GLN B C 1
ATOM 6603 O O . GLN B 1 364 ? -1.843 52.765 -13.029 1.00 26.89 362 GLN B O 1
ATOM 6609 N N . LYS B 1 365 ? -3.481 52.488 -11.544 1.00 29.09 363 LYS B N 1
ATOM 6610 C CA . LYS B 1 365 ? -4.402 53.300 -12.330 1.00 29.71 363 LYS B CA 1
ATOM 6611 C C . LYS B 1 365 ? -3.797 54.664 -12.686 1.00 28.99 363 LYS B C 1
ATOM 6612 O O . LYS B 1 365 ? -3.896 55.098 -13.827 1.00 28.31 363 LYS B O 1
ATOM 6618 N N . PRO B 1 366 ? -3.160 55.338 -11.709 1.00 31.39 364 PRO B N 1
ATOM 6619 C CA . PRO B 1 366 ? -2.540 56.641 -11.971 1.00 30.11 364 PRO B CA 1
ATOM 6620 C C . PRO B 1 366 ? -1.532 56.615 -13.119 1.00 27.73 364 PRO B C 1
ATOM 6621 O O . PRO B 1 366 ? -1.588 57.479 -14.000 1.00 28.29 364 PRO B O 1
ATOM 6625 N N . GLU B 1 367 ? -0.647 55.629 -13.139 1.00 24.94 365 GLU B N 1
ATOM 6626 C CA . GLU B 1 367 ? 0.327 55.524 -14.218 1.00 25.83 365 GLU B CA 1
ATOM 6627 C C . GLU B 1 367 ? -0.325 55.318 -15.593 1.00 25.72 365 GLU B C 1
ATOM 6628 O O . GLU B 1 367 ? 0.149 55.850 -16.604 1.00 25.74 365 GLU B O 1
ATOM 6642 N N . ALA B 1 369 ? -3.564 56.115 -16.469 1.00 25.44 367 ALA B N 1
ATOM 6643 C CA . ALA B 1 369 ? -4.246 57.370 -16.783 1.00 26.20 367 ALA B CA 1
ATOM 6644 C C . ALA B 1 369 ? -3.236 58.409 -17.284 1.00 25.47 367 ALA B C 1
ATOM 6645 O O . ALA B 1 369 ? -3.435 58.983 -18.353 1.00 25.87 367 ALA B O 1
ATOM 6647 N N . ARG B 1 370 ? -2.141 58.628 -16.547 1.00 25.02 368 ARG B N 1
ATOM 6648 C CA . ARG B 1 370 ? -1.165 59.614 -16.995 1.00 25.78 368 ARG B CA 1
ATOM 6649 C C . ARG B 1 370 ? -0.498 59.275 -18.328 1.00 24.93 368 ARG B C 1
ATOM 6650 O O . ARG B 1 370 ? -0.252 60.168 -19.136 1.00 23.82 368 ARG B O 1
ATOM 6658 N N . ALA B 1 371 ? -0.207 57.997 -18.557 1.00 23.69 369 ALA B N 1
ATOM 6659 C CA . ALA B 1 371 ? 0.450 57.585 -19.798 1.00 23.22 369 ALA B CA 1
ATOM 6660 C C . ALA B 1 371 ? -0.409 57.876 -21.017 1.00 22.14 369 ALA B C 1
ATOM 6661 O O . ALA B 1 371 ? 0.117 58.165 -22.079 1.00 23.21 369 ALA B O 1
ATOM 6663 N N . VAL B 1 372 ? -1.726 57.763 -20.874 1.00 20.41 370 VAL B N 1
ATOM 6664 C CA . VAL B 1 372 ? -2.638 58.117 -21.956 1.00 21.14 370 VAL B CA 1
ATOM 6665 C C . VAL B 1 372 ? -2.445 59.595 -22.347 1.00 21.82 370 VAL B C 1
ATOM 6666 O O . VAL B 1 372 ? -2.297 59.935 -23.534 1.00 23.03 370 VAL B O 1
ATOM 6670 N N . ILE B 1 373 ? -2.421 60.465 -21.350 1.00 20.03 371 ILE B N 1
ATOM 6671 C CA . ILE B 1 373 ? -2.314 61.907 -21.605 1.00 21.39 371 ILE B CA 1
ATOM 6672 C C . ILE B 1 373 ? -0.952 62.247 -22.209 1.00 22.18 371 ILE B C 1
ATOM 6673 O O . ILE B 1 373 ? -0.863 62.996 -23.180 1.00 21.85 371 ILE B O 1
ATOM 6678 N N . GLU B 1 374 ? 0.105 61.701 -21.622 1.00 22.28 372 GLU B N 1
ATOM 6679 C CA . GLU B 1 374 ? 1.461 61.852 -22.147 1.00 22.26 372 GLU B CA 1
ATOM 6680 C C . GLU B 1 374 ? 1.586 61.299 -23.564 1.00 22.63 372 GLU B C 1
ATOM 6681 O O . GLU B 1 374 ? 2.321 61.848 -24.386 1.00 24.45 372 GLU B O 1
ATOM 6687 N N . GLY B 1 375 ? 0.909 60.188 -23.839 1.00 22.12 373 GLY B N 1
ATOM 6688 C CA . GLY B 1 375 ? 0.949 59.602 -25.170 1.00 22.61 373 GLY B CA 1
ATOM 6689 C C . GLY B 1 375 ? 0.220 60.437 -26.215 1.00 22.26 373 GLY B C 1
ATOM 6690 O O . GLY B 1 375 ? 0.659 60.578 -27.348 1.00 21.59 373 GLY B O 1
ATOM 6691 N N . ILE B 1 376 ? -0.913 60.991 -25.837 1.00 21.72 374 ILE B N 1
ATOM 6692 C CA . ILE B 1 376 ? -1.617 61.863 -26.756 1.00 23.91 374 ILE B CA 1
ATOM 6693 C C . ILE B 1 376 ? -0.688 63.032 -27.099 1.00 22.55 374 ILE B C 1
ATOM 6694 O O . ILE B 1 376 ? -0.503 63.379 -28.261 1.00 22.55 374 ILE B O 1
ATOM 6699 N N . ILE B 1 377 ? -0.055 63.600 -26.082 1.00 22.93 375 ILE B N 1
ATOM 6700 C CA . ILE B 1 377 ? 0.833 64.746 -26.297 1.00 22.10 375 ILE B CA 1
ATOM 6701 C C . ILE B 1 377 ? 2.117 64.389 -27.060 1.00 23.80 375 ILE B C 1
ATOM 6702 O O . ILE B 1 377 ? 2.536 65.145 -27.928 1.00 22.16 375 ILE B O 1
ATOM 6707 N N . PHE B 1 378 ? 2.728 63.242 -26.737 1.00 21.73 376 PHE B N 1
ATOM 6708 C CA . PHE B 1 378 ? 3.924 62.764 -27.431 1.00 21.89 376 PHE B CA 1
ATOM 6709 C C . PHE B 1 378 ? 3.648 62.620 -28.934 1.00 21.87 376 PHE B C 1
ATOM 6710 O O . PHE B 1 378 ? 4.498 62.910 -29.778 1.00 22.80 376 PHE B O 1
ATOM 6718 N N . ASN B 1 379 ? 2.456 62.141 -29.260 1.00 22.83 377 ASN B N 1
ATOM 6719 C CA . ASN B 1 379 ? 2.040 61.934 -30.646 1.00 22.63 377 ASN B CA 1
ATOM 6720 C C . ASN B 1 379 ? 1.981 63.282 -31.372 1.00 22.33 377 ASN B C 1
ATOM 6721 O O . ASN B 1 379 ? 2.445 63.406 -32.503 1.00 22.62 377 ASN B O 1
ATOM 6726 N N . LEU B 1 380 ? 1.433 64.301 -30.708 1.00 22.06 378 LEU B N 1
ATOM 6727 C CA . LEU B 1 380 ? 1.395 65.652 -31.287 1.00 23.59 378 LEU B CA 1
ATOM 6728 C C . LEU B 1 380 ? 2.816 66.222 -31.417 1.00 24.75 378 LEU B C 1
ATOM 6729 O O . LEU B 1 380 ? 3.140 66.906 -32.388 1.00 26.99 378 LEU B O 1
ATOM 6734 N N . TYR B 1 381 ? 3.669 65.925 -30.441 1.00 24.24 379 TYR B N 1
ATOM 6735 C CA . TYR B 1 381 ? 5.061 66.400 -30.484 1.00 24.33 379 TYR B CA 1
ATOM 6736 C C . TYR B 1 381 ? 5.827 65.677 -31.591 1.00 26.17 379 TYR B C 1
ATOM 6737 O O . TYR B 1 381 ? 6.699 66.252 -32.248 1.00 28.35 379 TYR B O 1
ATOM 6746 N N . ASP B 1 382 ? 5.464 64.419 -31.824 1.00 25.58 380 ASP B N 1
ATOM 6747 C CA . ASP B 1 382 ? 6.047 63.635 -32.903 1.00 25.58 380 ASP B CA 1
ATOM 6748 C C . ASP B 1 382 ? 5.692 64.284 -34.247 1.00 27.29 380 ASP B C 1
ATOM 6749 O O . ASP B 1 382 ? 6.535 64.419 -35.125 1.00 27.08 380 ASP B O 1
ATOM 6754 N N . ALA B 1 383 ? 4.439 64.697 -34.397 1.00 25.65 381 ALA B N 1
ATOM 6755 C CA . ALA B 1 383 ? 3.995 65.346 -35.627 1.00 28.85 381 ALA B CA 1
ATOM 6756 C C . ALA B 1 383 ? 4.618 66.732 -35.772 1.00 28.61 381 ALA B C 1
ATOM 6757 O O . ALA B 1 383 ? 5.101 67.090 -36.849 1.00 30.79 381 ALA B O 1
ATOM 6759 N N . ALA B 1 384 ? 4.620 67.504 -34.692 1.00 25.57 382 ALA B N 1
ATOM 6760 C CA . ALA B 1 384 ? 5.256 68.828 -34.716 1.00 27.18 382 ALA B CA 1
ATOM 6761 C C . ALA B 1 384 ? 6.745 68.744 -35.080 1.00 31.78 382 ALA B C 1
ATOM 6762 O O . ALA B 1 384 ? 7.262 69.591 -35.798 1.00 35.17 382 ALA B O 1
ATOM 6764 N N . SER B 1 385 ? 7.423 67.710 -34.587 1.00 32.58 383 SER B N 1
ATOM 6765 C CA . SER B 1 385 ? 8.856 67.530 -34.799 1.00 31.79 383 SER B CA 1
ATOM 6766 C C . SER B 1 385 ? 9.193 67.319 -36.270 1.00 35.63 383 SER B C 1
ATOM 6767 O O . SER B 1 385 ? 10.255 67.743 -36.729 1.00 38.05 383 SER B O 1
ATOM 6770 N N . ASN B 1 386 ? 8.304 66.637 -36.987 1.00 31.99 384 ASN B N 1
ATOM 6771 C CA . ASN B 1 386 ? 8.422 66.485 -38.441 1.00 37.24 384 ASN B CA 1
ATOM 6772 C C . ASN B 1 386 ? 8.406 67.821 -39.177 1.00 37.84 384 ASN B C 1
ATOM 6773 O O . ASN B 1 386 ? 9.183 68.031 -40.113 1.00 39.01 384 ASN B O 1
ATOM 6778 N N . LEU B 1 387 ? 7.516 68.715 -38.752 1.00 32.92 385 LEU B N 1
ATOM 6779 C CA . LEU B 1 387 ? 7.432 70.048 -39.342 1.00 35.75 385 LEU B CA 1
ATOM 6780 C C . LEU B 1 387 ? 8.746 70.789 -39.268 1.00 39.62 385 LEU B C 1
ATOM 6781 O O . LEU B 1 387 ? 9.257 71.276 -40.272 1.00 44.94 385 LEU B O 1
ATOM 6786 N N . ILE B 1 388 ? 9.286 70.882 -38.062 1.00 39.55 386 ILE B N 1
ATOM 6787 C CA . ILE B 1 388 ? 10.319 71.864 -37.786 1.00 47.41 386 ILE B CA 1
ATOM 6788 C C . ILE B 1 388 ? 11.759 71.356 -37.847 1.00 48.23 386 ILE B C 1
ATOM 6789 O O . ILE B 1 388 ? 12.677 72.101 -37.533 1.00 53.01 386 ILE B O 1
ATOM 6794 N N . LYS B 1 389 ? 11.963 70.113 -38.270 1.00 48.51 387 LYS B N 1
ATOM 6795 C CA . LYS B 1 389 ? 13.315 69.554 -38.310 1.00 52.73 387 LYS B CA 1
ATOM 6796 C C . LYS B 1 389 ? 14.187 70.246 -39.356 1.00 57.83 387 LYS B C 1
ATOM 6797 O O . LYS B 1 389 ? 13.704 70.639 -40.417 1.00 55.75 387 LYS B O 1
ATOM 6803 N N . ASN B 1 390 ? 15.472 70.395 -39.041 1.00 60.43 388 ASN B N 1
ATOM 6804 C CA . ASN B 1 390 ? 16.392 71.138 -39.899 1.00 63.21 388 ASN B CA 1
ATOM 6805 C C . ASN B 1 390 ? 16.008 72.617 -39.974 1.00 61.37 388 ASN B C 1
ATOM 6806 O O . ASN B 1 390 ? 16.397 73.325 -40.906 1.00 61.60 388 ASN B O 1
ATOM 6811 N N . THR B 1 391 ? 15.219 73.067 -39.003 1.00 59.09 389 THR B N 1
ATOM 6812 C CA . THR B 1 391 ? 14.874 74.480 -38.884 1.00 57.87 389 THR B CA 1
ATOM 6813 C C . THR B 1 391 ? 14.996 74.868 -37.422 1.00 58.42 389 THR B C 1
ATOM 6814 O O . THR B 1 391 ? 15.228 74.012 -36.560 1.00 53.75 389 THR B O 1
ATOM 6818 N N . LYS B 1 392 ? 14.845 76.161 -37.147 1.00 57.03 390 LYS B N 1
ATOM 6819 C CA . LYS B 1 392 ? 14.849 76.642 -35.778 1.00 56.39 390 LYS B CA 1
ATOM 6820 C C . LYS B 1 392 ? 13.481 76.353 -35.162 1.00 54.88 390 LYS B C 1
ATOM 6821 O O . LYS B 1 392 ? 12.454 76.460 -35.843 1.00 53.11 390 LYS B O 1
ATOM 6827 N N . LYS B 1 393 ? 13.473 75.949 -33.893 1.00 54.32 391 LYS B N 1
ATOM 6828 C CA . LYS B 1 393 ? 12.223 75.707 -33.180 1.00 49.50 391 LYS B CA 1
ATOM 6829 C C . LYS B 1 393 ? 11.383 76.977 -33.223 1.00 46.46 391 LYS B C 1
ATOM 6830 O O . LYS B 1 393 ? 11.927 78.074 -33.337 1.00 48.40 391 LYS B O 1
ATOM 6836 N N . PRO B 1 394 ? 10.050 76.840 -33.161 1.00 43.41 392 PRO B N 1
ATOM 6837 C CA . PRO B 1 394 ? 9.286 78.089 -33.096 1.00 40.47 392 PRO B CA 1
ATOM 6838 C C . PRO B 1 394 ? 9.527 78.698 -31.726 1.00 36.94 392 PRO B C 1
ATOM 6839 O O . PRO B 1 394 ? 9.958 77.974 -30.824 1.00 37.72 392 PRO B O 1
ATOM 6843 N N . VAL B 1 395 ? 9.300 80.000 -31.580 1.00 35.61 393 VAL B N 1
ATOM 6844 C CA . VAL B 1 395 ? 9.539 80.677 -30.304 1.00 34.79 393 VAL B CA 1
ATOM 6845 C C . VAL B 1 395 ? 8.405 80.398 -29.316 1.00 33.22 393 VAL B C 1
ATOM 6846 O O . VAL B 1 395 ? 8.541 80.635 -28.122 1.00 30.95 393 VAL B O 1
ATOM 6850 N N . ALA B 1 396 ? 7.278 79.908 -29.825 1.00 31.35 394 ALA B N 1
ATOM 6851 C CA . ALA B 1 396 ? 6.139 79.551 -28.976 1.00 30.26 394 ALA B CA 1
ATOM 6852 C C . ALA B 1 396 ? 5.140 78.708 -29.754 1.00 28.33 394 ALA B C 1
ATOM 6853 O O . ALA B 1 396 ? 5.145 78.713 -30.986 1.00 30.93 394 ALA B O 1
ATOM 6855 N N . ILE B 1 397 ? 4.305 77.971 -29.024 1.00 27.22 395 ILE B N 1
ATOM 6856 C CA . ILE B 1 397 ? 3.178 77.259 -29.606 1.00 26.89 395 ILE B CA 1
ATOM 6857 C C . ILE B 1 397 ? 1.886 77.964 -29.218 1.00 27.11 395 ILE B C 1
ATOM 6858 O O . ILE B 1 397 ? 1.548 78.056 -28.027 1.00 27.16 395 ILE B O 1
ATOM 6863 N N . ASN B 1 398 ? 1.140 78.428 -30.217 1.00 25.68 396 ASN B N 1
ATOM 6864 C CA . ASN B 1 398 ? -0.139 79.078 -29.970 1.00 27.37 396 ASN B CA 1
ATOM 6865 C C . ASN B 1 398 ? -1.281 78.056 -29.878 1.00 25.22 396 ASN B C 1
ATOM 6866 O O . ASN B 1 398 ? -1.661 77.453 -30.884 1.00 25.95 396 ASN B O 1
ATOM 6871 N N . ALA B 1 399 ? -1.840 77.883 -28.682 1.00 23.11 397 ALA B N 1
ATOM 6872 C CA . ALA B 1 399 ? -2.636 76.695 -28.378 1.00 26.10 397 ALA B CA 1
ATOM 6873 C C . ALA B 1 399 ? -4.125 76.929 -28.109 1.00 25.12 397 ALA B C 1
ATOM 6874 O O . ALA B 1 399 ? -4.493 77.867 -27.414 1.00 25.29 397 ALA B O 1
ATOM 6876 N N . THR B 1 400 ? -4.970 76.042 -28.638 1.00 25.14 398 THR B N 1
ATOM 6877 C CA . THR B 1 400 ? -6.420 76.094 -28.431 1.00 26.10 398 THR B CA 1
ATOM 6878 C C . THR B 1 400 ? -6.968 74.666 -28.326 1.00 27.20 398 THR B C 1
ATOM 6879 O O . THR B 1 400 ? -6.284 73.726 -28.702 1.00 24.76 398 THR B O 1
ATOM 6883 N N . GLY B 1 401 ? -8.204 74.510 -27.852 1.00 27.12 399 GLY B N 1
ATOM 6884 C CA . GLY B 1 401 ? -8.873 73.216 -27.899 1.00 26.26 399 GLY B CA 1
ATOM 6885 C C . GLY B 1 401 ? -9.290 72.710 -26.537 1.00 26.20 399 GLY B C 1
ATOM 6886 O O . GLY B 1 401 ? -8.616 72.979 -25.546 1.00 26.37 399 GLY B O 1
ATOM 6887 N N . GLY B 1 402 ? -10.404 71.988 -26.482 1.00 25.14 400 GLY B N 1
ATOM 6888 C CA . GLY B 1 402 ? -10.928 71.493 -25.227 1.00 28.32 400 GLY B CA 1
ATOM 6889 C C . GLY B 1 402 ? -9.966 70.539 -24.537 1.00 28.10 400 GLY B C 1
ATOM 6890 O O . GLY B 1 402 ? -9.957 70.450 -23.314 1.00 28.96 400 GLY B O 1
ATOM 6891 N N . PHE B 1 403 ? -9.141 69.830 -25.303 1.00 26.13 401 PHE B N 1
ATOM 6892 C CA . PHE B 1 403 ? -8.185 68.921 -24.666 1.00 27.49 401 PHE B CA 1
ATOM 6893 C C . PHE B 1 403 ? -7.147 69.705 -23.874 1.00 28.52 401 PHE B C 1
ATOM 6894 O O . PHE B 1 403 ? -6.602 69.198 -22.881 1.00 27.71 401 PHE B O 1
ATOM 6902 N N . LEU B 1 404 ? -6.910 70.950 -24.294 1.00 26.79 402 LEU B N 1
ATOM 6903 C CA . LEU B 1 404 ? -5.893 71.816 -23.692 1.00 27.15 402 LEU B CA 1
ATOM 6904 C C . LEU B 1 404 ? -6.464 72.755 -22.636 1.00 27.57 402 LEU B C 1
ATOM 6905 O O . LEU B 1 404 ? -5.874 73.782 -22.321 1.00 28.04 402 LEU B O 1
ATOM 6910 N N . LYS B 1 405 ? -7.616 72.400 -22.099 1.00 28.75 403 LYS B N 1
ATOM 6911 C CA . LYS B 1 405 ? -8.341 73.242 -21.167 1.00 31.00 403 LYS B CA 1
ATOM 6912 C C . LYS B 1 405 ? -7.582 73.438 -19.859 1.00 31.61 403 LYS B C 1
ATOM 6913 O O . LYS B 1 405 ? -7.483 74.549 -19.349 1.00 29.13 403 LYS B O 1
ATOM 6919 N N . SER B 1 406 ? -7.062 72.346 -19.307 1.00 29.29 404 SER B N 1
ATOM 6920 C CA . SER B 1 406 ? -6.493 72.367 -17.961 1.00 30.34 404 SER B CA 1
ATOM 6921 C C . SER B 1 406 ? -5.066 72.919 -17.919 1.00 27.43 404 SER B C 1
ATOM 6922 O O . SER B 1 406 ? -4.284 72.711 -18.846 1.00 28.38 404 SER B O 1
ATOM 6925 N N . ASP B 1 407 ? -4.725 73.612 -16.839 1.00 27.99 405 ASP B N 1
ATOM 6926 C CA . ASP B 1 407 ? -3.349 74.025 -16.618 1.00 29.15 405 ASP B CA 1
ATOM 6927 C C . ASP B 1 407 ? -2.421 72.813 -16.698 1.00 28.75 405 ASP B C 1
ATOM 6928 O O . ASP B 1 407 ? -1.297 72.903 -17.209 1.00 27.81 405 ASP B O 1
ATOM 6933 N N . PHE B 1 408 ? -2.885 71.685 -16.173 1.00 28.33 406 PHE B N 1
ATOM 6934 C CA . PHE B 1 408 ? -2.048 70.491 -16.144 1.00 28.00 406 PHE B CA 1
ATOM 6935 C C . PHE B 1 408 ? -1.581 70.120 -17.554 1.00 26.95 406 PHE B C 1
ATOM 6936 O O . PHE B 1 408 ? -0.370 70.006 -17.818 1.00 27.69 406 PHE B O 1
ATOM 6944 N N . VAL B 1 409 ? -2.532 69.967 -18.469 1.00 25.78 407 VAL B N 1
ATOM 6945 C CA . VAL B 1 409 ? -2.194 69.568 -19.824 1.00 26.21 407 VAL B CA 1
ATOM 6946 C C . VAL B 1 409 ? -1.408 70.679 -20.518 1.00 26.13 407 VAL B C 1
ATOM 6947 O O . VAL B 1 409 ? -0.499 70.428 -21.303 1.00 23.78 407 VAL B O 1
ATOM 6951 N N . ARG B 1 410 ? -1.745 71.922 -20.211 1.00 26.97 408 ARG B N 1
ATOM 6952 C CA . ARG B 1 410 ? -1.028 73.025 -20.819 1.00 26.19 408 ARG B CA 1
ATOM 6953 C C . ARG B 1 410 ? 0.436 72.986 -20.404 1.00 26.82 408 ARG B C 1
ATOM 6954 O O . ARG B 1 410 ? 1.341 73.103 -21.238 1.00 25.08 408 ARG B O 1
ATOM 6962 N N . GLN B 1 411 ? 0.663 72.805 -19.114 1.00 24.93 409 GLN B N 1
ATOM 6963 C CA . GLN B 1 411 ? 2.016 72.762 -18.615 1.00 27.52 409 GLN B CA 1
ATOM 6964 C C . GLN B 1 411 ? 2.724 71.520 -19.150 1.00 25.56 409 GLN B C 1
ATOM 6965 O O . GLN B 1 411 ? 3.924 71.543 -19.413 1.00 25.61 409 GLN B O 1
ATOM 6971 N N . LEU B 1 412 ? 1.974 70.434 -19.306 1.00 25.99 410 LEU B N 1
ATOM 6972 C CA . LEU B 1 412 ? 2.555 69.206 -19.828 1.00 26.25 410 LEU B CA 1
ATOM 6973 C C . LEU B 1 412 ? 3.009 69.415 -21.275 1.00 25.05 410 LEU B C 1
ATOM 6974 O O . LEU B 1 412 ? 4.105 69.005 -21.651 1.00 22.38 410 LEU B O 1
ATOM 6979 N N . CYS B 1 413 ? 2.177 70.081 -22.082 1.00 23.52 411 CYS B N 1
ATOM 6980 C CA . CYS B 1 413 ? 2.579 70.424 -23.445 1.00 23.42 411 CYS B CA 1
ATOM 6981 C C . CYS B 1 413 ? 3.869 71.234 -23.456 1.00 24.13 411 CYS B C 1
ATOM 6982 O O . CYS B 1 413 ? 4.747 70.987 -24.270 1.00 24.09 411 CYS B O 1
ATOM 6985 N N . ALA B 1 414 ? 3.971 72.218 -22.564 1.00 24.52 412 ALA B N 1
ATOM 6986 C CA . ALA B 1 414 ? 5.200 73.025 -22.462 1.00 25.74 412 ALA B CA 1
ATOM 6987 C C . ALA B 1 414 ? 6.398 72.127 -22.180 1.00 26.19 412 ALA B C 1
ATOM 6988 O O . ALA B 1 414 ? 7.444 72.219 -22.845 1.00 27.64 412 ALA B O 1
ATOM 6990 N N . ASN B 1 415 ? 6.239 71.257 -21.189 1.00 24.67 413 ASN B N 1
ATOM 6991 C CA . ASN B 1 415 ? 7.344 70.392 -20.772 1.00 28.13 413 ASN B CA 1
ATOM 6992 C C . ASN B 1 415 ? 7.782 69.404 -21.840 1.00 27.25 413 ASN B C 1
ATOM 6993 O O . ASN B 1 415 ? 8.969 69.144 -21.989 1.00 26.34 413 ASN B O 1
ATOM 6998 N N . ILE B 1 416 ? 6.821 68.870 -22.595 1.00 28.62 414 ILE B N 1
ATOM 6999 C CA . ILE B 1 416 ? 7.142 67.907 -23.645 1.00 27.32 414 ILE B CA 1
ATOM 7000 C C . ILE B 1 416 ? 7.660 68.571 -24.922 1.00 26.28 414 ILE B C 1
ATOM 7001 O O . ILE B 1 416 ? 8.654 68.123 -25.497 1.00 26.30 414 ILE B O 1
ATOM 7006 N N . PHE B 1 417 ? 6.998 69.640 -25.367 1.00 25.12 415 PHE B N 1
ATOM 7007 C CA . PHE B 1 417 ? 7.483 70.396 -26.533 1.00 25.83 415 PHE B CA 1
ATOM 7008 C C . PHE B 1 417 ? 8.759 71.179 -26.206 1.00 27.00 415 PHE B C 1
ATOM 7009 O O . PHE B 1 417 ? 9.538 71.504 -27.103 1.00 28.19 415 PHE B O 1
ATOM 7017 N N . ASN B 1 418 ? 8.972 71.464 -24.924 1.00 27.77 416 ASN B N 1
ATOM 7018 C CA . ASN B 1 418 ? 10.073 72.346 -24.485 1.00 29.45 416 ASN B CA 1
ATOM 7019 C C . ASN B 1 418 ? 10.066 73.716 -25.156 1.00 29.46 416 ASN B C 1
ATOM 7020 O O . ASN B 1 418 ? 11.124 74.270 -25.446 1.00 32.53 416 ASN B O 1
ATOM 7025 N N . VAL B 1 419 ? 8.879 74.249 -25.431 1.00 30.37 417 VAL B N 1
ATOM 7026 C CA . VAL B 1 419 ? 8.749 75.646 -25.852 1.00 30.21 417 VAL B CA 1
ATOM 7027 C C . VAL B 1 419 ? 7.549 76.259 -25.143 1.00 30.04 417 VAL B C 1
ATOM 7028 O O . VAL B 1 419 ? 6.620 75.545 -24.769 1.00 27.45 417 VAL B O 1
ATOM 7032 N N . PRO B 1 420 ? 7.559 77.590 -24.959 1.00 29.46 418 PRO B N 1
ATOM 7033 C CA . PRO B 1 420 ? 6.408 78.227 -24.311 1.00 29.20 418 PRO B CA 1
ATOM 7034 C C . PRO B 1 420 ? 5.064 77.875 -24.999 1.00 26.55 418 PRO B C 1
ATOM 7035 O O . PRO B 1 420 ? 4.991 77.769 -26.216 1.00 25.27 418 PRO B O 1
ATOM 7039 N N . ILE B 1 421 ? 4.028 77.678 -24.203 1.00 25.72 419 ILE B N 1
ATOM 7040 C CA . ILE B 1 421 ? 2.681 77.434 -24.720 1.00 27.50 419 ILE B CA 1
ATOM 7041 C C . ILE B 1 421 ? 1.861 78.685 -24.448 1.00 28.10 419 ILE B C 1
ATOM 7042 O O . ILE B 1 421 ? 1.672 79.061 -23.287 1.00 29.59 419 ILE B O 1
ATOM 7047 N N . VAL B 1 422 ? 1.405 79.337 -25.511 1.00 26.19 420 VAL B N 1
ATOM 7048 C CA . VAL B 1 422 ? 0.559 80.519 -25.388 1.00 26.74 420 VAL B CA 1
ATOM 7049 C C . VAL B 1 422 ? -0.891 80.162 -25.699 1.00 24.64 420 VAL B C 1
ATOM 7050 O O . VAL B 1 422 ? -1.219 79.766 -26.818 1.00 27.01 420 VAL B O 1
ATOM 7054 N N . THR B 1 423 ? -1.765 80.275 -24.709 1.00 23.49 421 THR B N 1
ATOM 7055 C CA . THR B 1 423 ? -3.170 79.968 -24.932 1.00 26.79 421 THR B CA 1
ATOM 7056 C C . THR B 1 423 ? -3.876 81.253 -25.348 1.00 31.34 421 THR B C 1
ATOM 7057 O O . THR B 1 423 ? -3.477 82.344 -24.926 1.00 30.13 421 THR B O 1
ATOM 7069 N N . LYS B 1 425 ? -7.124 83.997 -26.235 1.00 30.98 423 LYS B N 1
ATOM 7070 C CA . LYS B 1 425 ? -8.370 84.489 -25.684 1.00 31.81 423 LYS B CA 1
ATOM 7071 C C . LYS B 1 425 ? -9.530 83.916 -26.466 1.00 35.19 423 LYS B C 1
ATOM 7072 O O . LYS B 1 425 ? -10.594 83.655 -25.910 1.00 36.07 423 LYS B O 1
ATOM 7078 N N . GLU B 1 426 ? -9.305 83.707 -27.760 1.00 35.36 424 GLU B N 1
ATOM 7079 C CA . GLU B 1 426 ? -10.380 83.331 -28.669 1.00 35.92 424 GLU B CA 1
ATOM 7080 C C . GLU B 1 426 ? -10.158 81.940 -29.235 1.00 35.06 424 GLU B C 1
ATOM 7081 O O . GLU B 1 426 ? -9.259 81.743 -30.055 1.00 34.45 424 GLU B O 1
ATOM 7087 N N . GLN B 1 427 ? -10.986 80.986 -28.811 1.00 35.12 425 GLN B N 1
ATOM 7088 C CA . GLN B 1 427 ? -10.959 79.618 -29.340 1.00 37.81 425 GLN B CA 1
ATOM 7089 C C . GLN B 1 427 ? -11.487 79.533 -30.777 1.00 36.08 425 GLN B C 1
ATOM 7090 O O . GLN B 1 427 ? -11.062 78.661 -31.540 1.00 34.87 425 GLN B O 1
ATOM 7096 N N . GLN B 1 428 ? -12.427 80.414 -31.123 1.00 33.57 426 GLN B N 1
ATOM 7097 C CA . GLN B 1 428 ? -13.042 80.406 -32.452 1.00 33.98 426 GLN B CA 1
ATOM 7098 C C . GLN B 1 428 ? -12.160 81.095 -33.475 1.00 32.38 426 GLN B C 1
ATOM 7099 O O . GLN B 1 428 ? -12.517 82.143 -34.009 1.00 31.15 426 GLN B O 1
ATOM 7105 N N . SER B 1 429 ? -11.013 80.489 -33.757 1.00 29.18 427 SER B N 1
ATOM 7106 C CA . SER B 1 429 ? -9.978 81.126 -34.562 1.00 29.51 427 SER B CA 1
ATOM 7107 C C . SER B 1 429 ? -10.384 81.234 -36.027 1.00 29.32 427 SER B C 1
ATOM 7108 O O . SER B 1 429 ? -10.079 82.216 -36.686 1.00 29.19 427 SER B O 1
ATOM 7111 N N . GLY B 1 430 ? -11.079 80.218 -36.525 1.00 29.01 428 GLY B N 1
ATOM 7112 C CA . GLY B 1 430 ? -11.483 80.186 -37.916 1.00 28.33 428 GLY B CA 1
ATOM 7113 C C . GLY B 1 430 ? -12.376 81.349 -38.333 1.00 28.95 428 GLY B C 1
ATOM 7114 O O . GLY B 1 430 ? -12.090 82.005 -39.332 1.00 30.11 428 GLY B O 1
ATOM 7115 N N . THR B 1 431 ? -13.467 81.590 -37.605 1.00 29.24 429 THR B N 1
ATOM 7116 C CA . THR B 1 431 ? -14.395 82.662 -37.969 1.00 31.81 429 THR B CA 1
ATOM 7117 C C . THR B 1 431 ? -13.795 84.025 -37.670 1.00 29.64 429 THR B C 1
ATOM 7118 O O . THR B 1 431 ? -14.142 85.027 -38.322 1.00 29.15 429 THR B O 1
ATOM 7122 N N . LEU B 1 432 ? -12.914 84.069 -36.670 1.00 29.41 430 LEU B N 1
ATOM 7123 C CA . LEU B 1 432 ? -12.163 85.287 -36.375 1.00 27.30 430 LEU B CA 1
ATOM 7124 C C . LEU B 1 432 ? -11.303 85.675 -37.577 1.00 28.75 430 LEU B C 1
ATOM 7125 O O . LEU B 1 432 ? -11.330 86.823 -38.018 1.00 26.99 430 LEU B O 1
ATOM 7130 N N . ALA B 1 433 ? -10.536 84.725 -38.102 1.00 26.74 431 ALA B N 1
ATOM 7131 C CA . ALA B 1 433 ? -9.689 85.004 -39.261 1.00 28.02 431 ALA B CA 1
ATOM 7132 C C . ALA B 1 433 ? -10.527 85.278 -40.514 1.00 27.41 431 ALA B C 1
ATOM 7133 O O . ALA B 1 433 ? -10.147 86.091 -41.354 1.00 27.05 431 ALA B O 1
ATOM 7135 N N . ALA B 1 434 ? -11.667 84.605 -40.625 1.00 27.75 432 ALA B N 1
ATOM 7136 C CA . ALA B 1 434 ? -12.579 84.849 -41.734 1.00 28.02 432 ALA B CA 1
ATOM 7137 C C . ALA B 1 434 ? -13.047 86.300 -41.690 1.00 30.08 432 ALA B C 1
ATOM 7138 O O . ALA B 1 434 ? -13.037 87.004 -42.705 1.00 28.69 432 ALA B O 1
ATOM 7148 N N . PHE B 1 436 ? -11.456 88.687 -40.210 1.00 29.52 434 PHE B N 1
ATOM 7149 C CA . PHE B 1 436 ? -10.303 89.516 -40.528 1.00 30.72 434 PHE B CA 1
ATOM 7150 C C . PHE B 1 436 ? -10.165 89.708 -42.040 1.00 33.32 434 PHE B C 1
ATOM 7151 O O . PHE B 1 436 ? -9.927 90.823 -42.501 1.00 33.99 434 PHE B O 1
ATOM 7159 N N . LEU B 1 437 ? -10.316 88.628 -42.802 1.00 31.50 435 LEU B N 1
ATOM 7160 C CA . LEU B 1 437 ? -10.292 88.692 -44.265 1.00 32.02 435 LEU B CA 1
ATOM 7161 C C . LEU B 1 437 ? -11.253 89.760 -44.805 1.00 34.61 435 LEU B C 1
ATOM 7162 O O . LEU B 1 437 ? -10.914 90.529 -45.720 1.00 31.95 435 LEU B O 1
ATOM 7167 N N . ALA B 1 438 ? -12.454 89.789 -44.234 1.00 34.17 436 ALA B N 1
ATOM 7168 C CA . ALA B 1 438 ? -13.440 90.793 -44.579 1.00 33.77 436 ALA B CA 1
ATOM 7169 C C . ALA B 1 438 ? -12.916 92.196 -44.276 1.00 36.81 436 ALA B C 1
ATOM 7170 O O . ALA B 1 438 ? -13.161 93.131 -45.044 1.00 37.31 436 ALA B O 1
ATOM 7172 N N . ARG B 1 439 ? -12.205 92.351 -43.159 1.00 35.29 437 ARG B N 1
ATOM 7173 C CA . ARG B 1 439 ? -11.643 93.656 -42.831 1.00 34.55 437 ARG B CA 1
ATOM 7174 C C . ARG B 1 439 ? -10.605 94.073 -43.858 1.00 37.07 437 ARG B C 1
ATOM 7175 O O . ARG B 1 439 ? -10.554 95.238 -44.245 1.00 37.16 437 ARG B O 1
ATOM 7183 N N . GLN B 1 440 ? -9.787 93.128 -44.312 1.00 33.51 438 GLN B N 1
ATOM 7184 C CA . GLN B 1 440 ? -8.847 93.420 -45.382 1.00 34.03 438 GLN B CA 1
ATOM 7185 C C . GLN B 1 440 ? -9.589 93.898 -46.642 1.00 37.35 438 GLN B C 1
ATOM 7186 O O . GLN B 1 440 ? -9.232 94.909 -47.240 1.00 37.96 438 GLN B O 1
ATOM 7192 N N . ALA B 1 441 ? -10.634 93.175 -47.030 1.00 36.19 439 ALA B N 1
ATOM 7193 C CA . ALA B 1 441 ? -11.388 93.505 -48.238 1.00 38.24 439 ALA B CA 1
ATOM 7194 C C . ALA B 1 441 ? -12.138 94.840 -48.108 1.00 41.74 439 ALA B C 1
ATOM 7195 O O . ALA B 1 441 ? -12.287 95.575 -49.089 1.00 42.88 439 ALA B O 1
ATOM 7197 N N . LEU B 1 442 ? -12.606 95.143 -46.899 1.00 40.50 440 LEU B N 1
ATOM 7198 C CA . LEU B 1 442 ? -13.289 96.407 -46.632 1.00 39.49 440 LEU B CA 1
ATOM 7199 C C . LEU B 1 442 ? -12.319 97.575 -46.460 1.00 40.54 440 LEU B C 1
ATOM 7200 O O . LEU B 1 442 ? -12.744 98.692 -46.186 1.00 41.20 440 LEU B O 1
ATOM 7205 N N . GLY B 1 443 ? -11.022 97.322 -46.592 1.00 38.48 441 GLY B N 1
ATOM 7206 C CA . GLY B 1 443 ? -10.039 98.371 -46.388 1.00 40.12 441 GLY B CA 1
ATOM 7207 C C . GLY B 1 443 ? -9.772 98.712 -44.926 1.00 43.29 441 GLY B C 1
ATOM 7208 O O . GLY B 1 443 ? -8.956 99.586 -44.626 1.00 45.87 441 GLY B O 1
ATOM 7209 N N . LEU B 1 444 ? -10.443 98.024 -44.005 1.00 41.39 442 LEU B N 1
ATOM 7210 C CA . LEU B 1 444 ? -10.260 98.289 -42.576 1.00 40.37 442 LEU B CA 1
ATOM 7211 C C . LEU B 1 444 ? -8.938 97.752 -42.002 1.00 42.24 442 LEU B C 1
ATOM 7212 O O . LEU B 1 444 ? -8.519 98.173 -40.927 1.00 41.14 442 LEU B O 1
ATOM 7217 N N . ASN B 1 445 ? -8.301 96.816 -42.705 1.00 40.05 443 ASN B N 1
ATOM 7218 C CA . ASN B 1 445 ? -6.958 96.356 -42.346 1.00 38.66 443 ASN B CA 1
ATOM 7219 C C . ASN B 1 445 ? -6.134 96.085 -43.595 1.00 40.79 443 ASN B C 1
ATOM 7220 O O . ASN B 1 445 ? -6.676 95.698 -44.634 1.00 41.30 443 ASN B O 1
ATOM 7225 N N . GLN B 1 446 ? -4.824 96.271 -43.492 1.00 38.84 444 GLN B N 1
ATOM 7226 C CA . GLN B 1 446 ? -3.944 96.000 -44.615 1.00 44.86 444 GLN B CA 1
ATOM 7227 C C . GLN B 1 446 ? -3.134 94.724 -44.438 1.00 44.40 444 GLN B C 1
ATOM 7228 O O . GLN B 1 446 ? -3.426 93.700 -45.058 1.00 43.80 444 GLN B O 1
ATOM 7234 N N . ASP B 1 447 ? -2.109 94.792 -43.595 1.00 44.61 445 ASP B N 1
ATOM 7235 C CA . ASP B 1 447 ? -1.174 93.683 -43.449 1.00 45.05 445 ASP B CA 1
ATOM 7236 C C . ASP B 1 447 ? -1.755 92.554 -42.592 1.00 40.01 445 ASP B C 1
ATOM 7237 O O . ASP B 1 447 ? -2.447 92.791 -41.601 1.00 37.49 445 ASP B O 1
ATOM 7242 N N . LEU B 1 448 ? -1.459 91.327 -42.997 1.00 39.60 446 LEU B N 1
ATOM 7243 C CA . LEU B 1 448 ? -1.832 90.146 -42.240 1.00 38.53 446 LEU B CA 1
ATOM 7244 C C . LEU B 1 448 ? -1.433 90.267 -40.775 1.00 37.95 446 LEU B C 1
ATOM 7245 O O . LEU B 1 448 ? -2.177 89.849 -39.886 1.00 35.56 446 LEU B O 1
ATOM 7250 N N . SER B 1 449 ? -0.262 90.851 -40.531 1.00 38.60 447 SER B N 1
ATOM 7251 C CA . SER B 1 449 ? 0.272 90.957 -39.176 1.00 38.61 447 SER B CA 1
ATOM 7252 C C . SER B 1 449 ? -0.676 91.694 -38.246 1.00 36.96 447 SER B C 1
ATOM 7253 O O . SER B 1 449 ? -0.589 91.568 -37.026 1.00 37.12 447 SER B O 1
ATOM 7256 N N . GLU B 1 450 ? -1.595 92.457 -38.821 1.00 37.79 448 GLU B N 1
ATOM 7257 C CA . GLU B 1 450 ? -2.552 93.201 -38.016 1.00 36.92 448 GLU B CA 1
ATOM 7258 C C . GLU B 1 450 ? -3.606 92.285 -37.383 1.00 35.59 448 GLU B C 1
ATOM 7259 O O . GLU B 1 450 ? -4.328 92.710 -36.483 1.00 37.12 448 GLU B O 1
ATOM 7265 N N . ILE B 1 451 ? -3.689 91.026 -37.818 1.00 35.16 449 ILE B N 1
ATOM 7266 C CA . ILE B 1 451 ? -4.638 90.094 -37.184 1.00 33.28 449 ILE B CA 1
ATOM 7267 C C . ILE B 1 451 ? -4.345 89.936 -35.691 1.00 33.72 449 ILE B C 1
ATOM 7268 O O . ILE B 1 451 ? -5.232 89.598 -34.897 1.00 32.68 449 ILE B O 1
ATOM 7273 N N . GLY B 1 452 ? -3.102 90.208 -35.305 1.00 32.45 450 GLY B N 1
ATOM 7274 C CA . GLY B 1 452 ? -2.733 90.228 -33.906 1.00 33.32 450 GLY B CA 1
ATOM 7275 C C . GLY B 1 452 ? -3.579 91.141 -33.034 1.00 33.25 450 GLY B C 1
ATOM 7276 O O . GLY B 1 452 ? -3.706 90.901 -31.840 1.00 34.34 450 GLY B O 1
ATOM 7277 N N . GLN B 1 453 ? -4.150 92.198 -33.606 1.00 34.39 451 GLN B N 1
ATOM 7278 C CA . GLN B 1 453 ? -5.005 93.088 -32.818 1.00 34.51 451 GLN B CA 1
ATOM 7279 C C . GLN B 1 453 ? -6.260 92.365 -32.335 1.00 34.73 451 GLN B C 1
ATOM 7280 O O . GLN B 1 453 ? -6.846 92.734 -31.312 1.00 34.13 451 GLN B O 1
ATOM 7286 N N . PHE B 1 454 ? -6.670 91.328 -33.067 1.00 33.17 452 PHE B N 1
ATOM 7287 C CA . PHE B 1 454 ? -7.902 90.605 -32.748 1.00 33.13 452 PHE B CA 1
ATOM 7288 C C . PHE B 1 454 ? -7.664 89.262 -32.042 1.00 33.08 452 PHE B C 1
ATOM 7289 O O . PHE B 1 454 ? -8.421 88.876 -31.151 1.00 33.27 452 PHE B O 1
ATOM 7297 N N . ALA B 1 455 ? -6.623 88.553 -32.455 1.00 29.71 453 ALA B N 1
ATOM 7298 C CA . ALA B 1 455 ? -6.297 87.270 -31.846 1.00 30.79 453 ALA B CA 1
ATOM 7299 C C . ALA B 1 455 ? -5.254 87.460 -30.744 1.00 31.39 453 ALA B C 1
ATOM 7300 O O . ALA B 1 455 ? -4.048 87.372 -30.998 1.00 31.42 453 ALA B O 1
ATOM 7302 N N . GLN B 1 456 ? -5.724 87.720 -29.526 1.00 31.33 454 GLN B N 1
ATOM 7303 C CA . GLN B 1 456 ? -4.842 88.055 -28.397 1.00 33.23 454 GLN B CA 1
ATOM 7304 C C . GLN B 1 456 ? -4.423 86.831 -27.602 1.00 31.44 454 GLN B C 1
ATOM 7305 O O . GLN B 1 456 ? -5.178 85.877 -27.502 1.00 31.50 454 GLN B O 1
ATOM 7311 N N . ALA B 1 457 ? -3.225 86.882 -27.019 1.00 31.10 455 ALA B N 1
ATOM 7312 C CA . ALA B 1 457 ? -2.754 85.858 -26.097 1.00 30.61 455 ALA B CA 1
ATOM 7313 C C . ALA B 1 457 ? -3.495 86.024 -24.777 1.00 32.22 455 ALA B C 1
ATOM 7314 O O . ALA B 1 457 ? -3.759 87.146 -24.353 1.00 32.14 455 ALA B O 1
ATOM 7316 N N . ASP B 1 458 ? -3.836 84.914 -24.130 1.00 31.00 456 ASP B N 1
ATOM 7317 C CA . ASP B 1 458 ? -4.429 84.959 -22.791 1.00 31.51 456 ASP B CA 1
ATOM 7318 C C . ASP B 1 458 ? -3.434 84.596 -21.676 1.00 34.34 456 ASP B C 1
ATOM 7319 O O . ASP B 1 458 ? -3.226 85.377 -20.744 1.00 33.14 456 ASP B O 1
ATOM 7324 N N . LYS B 1 459 ? -2.833 83.411 -21.769 1.00 32.33 457 LYS B N 1
ATOM 7325 C CA . LYS B 1 459 ? -1.847 82.963 -20.774 1.00 33.16 457 LYS B CA 1
ATOM 7326 C C . LYS B 1 459 ? -0.634 82.331 -21.431 1.00 31.94 457 LYS B C 1
ATOM 7327 O O . LYS B 1 459 ? -0.691 81.940 -22.606 1.00 31.11 457 LYS B O 1
ATOM 7333 N N . VAL B 1 460 ? 0.468 82.246 -20.686 1.00 27.84 458 VAL B N 1
ATOM 7334 C CA . VAL B 1 460 ? 1.672 81.610 -21.193 1.00 27.26 458 VAL B CA 1
ATOM 7335 C C . VAL B 1 460 ? 2.212 80.602 -20.171 1.00 30.33 458 VAL B C 1
ATOM 7336 O O . VAL B 1 460 ? 2.196 80.844 -18.965 1.00 29.87 458 VAL B O 1
ATOM 7340 N N . TYR B 1 461 ? 2.649 79.455 -20.672 1.00 29.54 459 TYR B N 1
ATOM 7341 C CA . TYR B 1 461 ? 3.188 78.390 -19.839 1.00 26.32 459 TYR B CA 1
ATOM 7342 C C . TYR B 1 461 ? 4.613 78.144 -20.296 1.00 28.08 459 TYR B C 1
ATOM 7343 O O . TYR B 1 461 ? 4.856 77.886 -21.476 1.00 28.28 459 TYR B O 1
ATOM 7352 N N . PHE B 1 462 ? 5.564 78.275 -19.383 1.00 27.69 460 PHE B N 1
ATOM 7353 C CA . PHE B 1 462 ? 6.976 78.082 -19.736 1.00 29.71 460 PHE B CA 1
ATOM 7354 C C . PHE B 1 462 ? 7.440 76.695 -19.294 1.00 28.18 460 PHE B C 1
ATOM 7355 O O . PHE B 1 462 ? 7.033 76.226 -18.235 1.00 30.08 460 PHE B O 1
ATOM 7363 N N . PRO B 1 463 ? 8.279 76.041 -20.108 1.00 25.79 461 PRO B N 1
ATOM 7364 C CA . PRO B 1 463 ? 8.776 74.701 -19.773 1.00 30.03 461 PRO B CA 1
ATOM 7365 C C . PRO B 1 463 ? 9.485 74.698 -18.425 1.00 32.07 461 PRO B C 1
ATOM 7366 O O . PRO B 1 463 ? 10.256 75.612 -18.127 1.00 32.80 461 PRO B O 1
ATOM 7370 N N . ASN B 1 464 ? 9.194 73.690 -17.615 1.00 33.52 462 ASN B N 1
ATOM 7371 C CA . ASN B 1 464 ? 9.912 73.429 -16.373 1.00 34.40 462 ASN B CA 1
ATOM 7372 C C . ASN B 1 464 ? 11.105 72.574 -16.745 1.00 34.72 462 ASN B C 1
ATOM 7373 O O . ASN B 1 464 ? 10.925 71.470 -17.263 1.00 34.39 462 ASN B O 1
ATOM 7378 N N . PRO B 1 465 ? 12.331 73.083 -16.518 1.00 34.34 463 PRO B N 1
ATOM 7379 C CA . PRO B 1 465 ? 13.519 72.416 -17.064 1.00 35.18 463 PRO B CA 1
ATOM 7380 C C . PRO B 1 465 ? 13.702 70.997 -16.529 1.00 35.30 463 PRO B C 1
ATOM 7381 O O . PRO B 1 465 ? 14.199 70.123 -17.241 1.00 35.16 463 PRO B O 1
ATOM 7385 N N . LYS B 1 466 ? 13.310 70.783 -15.281 1.00 34.81 464 LYS B N 1
ATOM 7386 C CA . LYS B 1 466 ? 13.402 69.474 -14.652 1.00 38.96 464 LYS B CA 1
ATOM 7387 C C . LYS B 1 466 ? 12.564 68.425 -15.387 1.00 37.66 464 LYS B C 1
ATOM 7388 O O . LYS B 1 466 ? 13.094 67.399 -15.824 1.00 33.77 464 LYS B O 1
ATOM 7394 N N . GLU B 1 467 ? 11.255 68.680 -15.492 1.00 33.78 465 GLU B N 1
ATOM 7395 C CA . GLU B 1 467 ? 10.337 67.771 -16.182 1.00 33.05 465 GLU B CA 1
ATOM 7396 C C . GLU B 1 467 ? 10.615 67.703 -17.674 1.00 32.24 465 GLU B C 1
ATOM 7397 O O . GLU B 1 467 ? 10.486 66.649 -18.294 1.00 31.95 465 GLU B O 1
ATOM 7403 N N . ALA B 1 468 ? 10.981 68.829 -18.264 1.00 30.81 466 ALA B N 1
ATOM 7404 C CA . ALA B 1 468 ? 11.342 68.827 -19.672 1.00 30.52 466 ALA B CA 1
ATOM 7405 C C . ALA B 1 468 ? 12.488 67.843 -19.940 1.00 32.35 466 ALA B C 1
ATOM 7406 O O . ALA B 1 468 ? 12.546 67.214 -21.010 1.00 31.15 466 ALA B O 1
ATOM 7408 N N . ALA B 1 469 ? 13.401 67.726 -18.975 1.00 28.75 467 ALA B N 1
ATOM 7409 C CA . ALA B 1 469 ? 14.528 66.800 -19.083 1.00 32.51 467 ALA B CA 1
ATOM 7410 C C . ALA B 1 469 ? 14.036 65.363 -19.048 1.00 29.79 467 ALA B C 1
ATOM 7411 O O . ALA B 1 469 ? 14.464 64.524 -19.839 1.00 32.62 467 ALA B O 1
ATOM 7413 N N . THR B 1 470 ? 13.146 65.093 -18.103 1.00 28.29 468 THR B N 1
ATOM 7414 C CA . THR B 1 470 ? 12.503 63.803 -17.978 1.00 29.15 468 THR B CA 1
ATOM 7415 C C . THR B 1 470 ? 11.880 63.370 -19.299 1.00 30.00 468 THR B C 1
ATOM 7416 O O . THR B 1 470 ? 12.154 62.269 -19.779 1.00 27.70 468 THR B O 1
ATOM 7420 N N . TYR B 1 471 ? 11.053 64.243 -19.884 1.00 27.42 469 TYR B N 1
ATOM 7421 C CA . TYR B 1 471 ? 10.359 63.935 -21.137 1.00 29.03 469 TYR B CA 1
ATOM 7422 C C . TYR B 1 471 ? 11.295 63.856 -22.330 1.00 28.79 469 TYR B C 1
ATOM 7423 O O . TYR B 1 471 ? 11.037 63.125 -23.281 1.00 29.27 469 TYR B O 1
ATOM 7432 N N . GLN B 1 472 ? 12.377 64.614 -22.278 1.00 29.95 470 GLN B N 1
ATOM 7433 C CA . GLN B 1 472 ? 13.375 64.575 -23.333 1.00 31.83 470 GLN B CA 1
ATOM 7434 C C . GLN B 1 472 ? 14.076 63.219 -23.350 1.00 30.96 470 GLN B C 1
ATOM 7435 O O . GLN B 1 472 ? 14.433 62.717 -24.411 1.00 32.59 470 GLN B O 1
ATOM 7441 N N . LYS B 1 473 ? 14.255 62.629 -22.173 1.00 28.85 471 LYS B N 1
ATOM 7442 C CA . LYS B 1 473 ? 14.809 61.285 -22.074 1.00 31.82 471 LYS B CA 1
ATOM 7443 C C . LYS B 1 473 ? 13.777 60.214 -22.443 1.00 31.96 471 LYS B C 1
ATOM 7444 O O . LYS B 1 473 ? 14.140 59.182 -22.986 1.00 31.27 471 LYS B O 1
ATOM 7450 N N . LEU B 1 474 ? 12.495 60.470 -22.173 1.00 30.86 472 LEU B N 1
ATOM 7451 C CA . LEU B 1 474 ? 11.437 59.480 -22.424 1.00 29.47 472 LEU B CA 1
ATOM 7452 C C . LEU B 1 474 ? 10.960 59.408 -23.884 1.00 29.29 472 LEU B C 1
ATOM 7453 O O . LEU B 1 474 ? 10.553 58.350 -24.357 1.00 29.64 472 LEU B O 1
ATOM 7458 N N . PHE B 1 475 ? 11.009 60.523 -24.602 1.00 28.72 473 PHE B N 1
ATOM 7459 C CA . PHE B 1 475 ? 10.502 60.543 -25.976 1.00 29.97 473 PHE B CA 1
ATOM 7460 C C . PHE B 1 475 ? 11.190 59.532 -26.899 1.00 28.71 473 PHE B C 1
ATOM 7461 O O . PHE B 1 475 ? 10.532 58.936 -27.739 1.00 26.68 473 PHE B O 1
ATOM 7469 N N . PRO B 1 476 ? 12.513 59.337 -26.752 1.00 31.22 474 PRO B N 1
ATOM 7470 C CA . PRO B 1 476 ? 13.154 58.308 -27.576 1.00 31.49 474 PRO B CA 1
ATOM 7471 C C . PRO B 1 476 ? 12.634 56.906 -27.294 1.00 29.49 474 PRO B C 1
ATOM 7472 O O . PRO B 1 476 ? 12.621 56.073 -28.196 1.00 30.74 474 PRO B O 1
ATOM 7476 N N . LEU B 1 477 ? 12.223 56.640 -26.061 1.00 28.08 475 LEU B N 1
ATOM 7477 C CA . LEU B 1 477 ? 11.631 55.358 -25.753 1.00 28.23 475 LEU B CA 1
ATOM 7478 C C . LEU B 1 477 ? 10.251 55.266 -26.429 1.00 28.19 475 LEU B C 1
ATOM 7479 O O . LEU B 1 477 ? 9.919 54.245 -27.030 1.00 25.84 475 LEU B O 1
ATOM 7484 N N . TYR B 1 478 ? 9.461 56.335 -26.343 1.00 26.50 476 TYR B N 1
ATOM 7485 C CA . TYR B 1 478 ? 8.161 56.382 -27.040 1.00 26.38 476 TYR B CA 1
ATOM 7486 C C . TYR B 1 478 ? 8.332 56.022 -28.536 1.00 27.19 476 TYR B C 1
ATOM 7487 O O . TYR B 1 478 ? 7.591 55.195 -29.070 1.00 25.94 476 TYR B O 1
ATOM 7496 N N . CYS B 1 479 ? 9.330 56.619 -29.191 1.00 25.15 477 CYS B N 1
ATOM 7497 C CA . CYS B 1 479 ? 9.637 56.342 -30.608 1.00 28.23 477 CYS B CA 1
ATOM 7498 C C . CYS B 1 479 ? 10.139 54.911 -30.881 1.00 28.81 477 CYS B C 1
ATOM 7499 O O . CYS B 1 479 ? 9.844 54.324 -31.919 1.00 28.03 477 CYS B O 1
ATOM 7502 N N . GLU B 1 480 ? 10.940 54.382 -29.966 1.00 28.61 478 GLU B N 1
ATOM 7503 C CA . GLU B 1 480 ? 11.418 53.005 -30.076 1.00 32.15 478 GLU B CA 1
ATOM 7504 C C . GLU B 1 480 ? 10.230 52.039 -30.106 1.00 28.81 478 GLU B C 1
ATOM 7505 O O . GLU B 1 480 ? 10.181 51.140 -30.936 1.00 27.86 478 GLU B O 1
ATOM 7511 N N . ILE B 1 481 ? 9.266 52.253 -29.214 1.00 26.57 479 ILE B N 1
ATOM 7512 C CA . ILE B 1 481 ? 8.074 51.407 -29.152 1.00 25.43 479 ILE B CA 1
ATOM 7513 C C . ILE B 1 481 ? 7.173 51.570 -30.397 1.00 28.34 479 ILE B C 1
ATOM 7514 O O . ILE B 1 481 ? 6.702 50.581 -30.972 1.00 26.35 479 ILE B O 1
ATOM 7519 N N . ARG B 1 482 ? 6.945 52.818 -30.813 1.00 25.27 480 ARG B N 1
ATOM 7520 C CA . ARG B 1 482 ? 6.249 53.098 -32.051 1.00 27.76 480 ARG B CA 1
ATOM 7521 C C . ARG B 1 482 ? 6.895 52.369 -33.223 1.00 27.64 480 ARG B C 1
ATOM 7522 O O . ARG B 1 482 ? 6.202 51.722 -34.022 1.00 26.51 480 ARG B O 1
ATOM 7530 N N . ASN B 1 483 ? 8.216 52.499 -33.331 1.00 26.28 481 ASN B N 1
ATOM 7531 C CA . ASN B 1 483 ? 8.992 51.841 -34.385 1.00 27.88 481 ASN B CA 1
ATOM 7532 C C . ASN B 1 483 ? 8.884 50.310 -34.331 1.00 28.30 481 ASN B C 1
ATOM 7533 O O . ASN B 1 483 ? 8.783 49.646 -35.363 1.00 25.45 481 ASN B O 1
ATOM 7538 N N . ALA B 1 484 ? 8.931 49.761 -33.118 1.00 26.38 482 ALA B N 1
ATOM 7539 C CA . ALA B 1 484 ? 8.867 48.316 -32.927 1.00 27.12 482 ALA B CA 1
ATOM 7540 C C . ALA B 1 484 ? 7.553 47.751 -33.452 1.00 25.95 482 ALA B C 1
ATOM 7541 O O . ALA B 1 484 ? 7.516 46.671 -34.024 1.00 25.58 482 ALA B O 1
ATOM 7543 N N . LEU B 1 485 ? 6.477 48.503 -33.269 1.00 25.59 483 LEU B N 1
ATOM 7544 C CA . LEU B 1 485 ? 5.135 48.020 -33.620 1.00 28.72 483 LEU B CA 1
ATOM 7545 C C . LEU B 1 485 ? 4.612 48.518 -34.977 1.00 27.57 483 LEU B C 1
ATOM 7546 O O . LEU B 1 485 ? 3.549 48.101 -35.422 1.00 29.61 483 LEU B O 1
ATOM 7551 N N . ALA B 1 486 ? 5.344 49.416 -35.622 1.00 27.63 484 ALA B N 1
ATOM 7552 C CA . ALA B 1 486 ? 4.828 50.080 -36.818 1.00 29.27 484 ALA B CA 1
ATOM 7553 C C . ALA B 1 486 ? 4.379 49.094 -37.891 1.00 30.21 484 ALA B C 1
ATOM 7554 O O . ALA B 1 486 ? 3.410 49.348 -38.592 1.00 31.18 484 ALA B O 1
ATOM 7556 N N . ALA B 1 487 ? 5.056 47.957 -37.999 1.00 30.57 485 ALA B N 1
ATOM 7557 C CA . ALA B 1 487 ? 4.732 47.012 -39.061 1.00 28.66 485 ALA B CA 1
ATOM 7558 C C . ALA B 1 487 ? 3.793 45.895 -38.618 1.00 33.28 485 ALA B C 1
ATOM 7559 O O . ALA B 1 487 ? 3.574 44.944 -39.356 1.00 34.99 485 ALA B O 1
ATOM 7561 N N . SER B 1 488 ? 3.216 46.013 -37.429 1.00 30.54 486 SER B N 1
ATOM 7562 C CA . SER B 1 488 ? 2.415 44.922 -36.892 1.00 31.12 486 SER B CA 1
ATOM 7563 C C . SER B 1 488 ? 0.906 45.123 -36.968 1.00 32.53 486 SER B C 1
ATOM 7564 O O . SER B 1 488 ? 0.152 44.241 -36.576 1.00 36.70 486 SER B O 1
ATOM 7567 N N . TYR B 1 489 ? 0.456 46.273 -37.460 1.00 31.38 487 TYR B N 1
ATOM 7568 C CA . TYR B 1 489 ? -0.956 46.612 -37.332 1.00 31.68 487 TYR B CA 1
ATOM 7569 C C . TYR B 1 489 ? -1.837 45.927 -38.358 1.00 37.07 487 TYR B C 1
ATOM 7570 O O . TYR B 1 489 ? -3.023 45.724 -38.119 1.00 37.26 487 TYR B O 1
ATOM 7579 N N . GLY B 1 490 ? -1.264 45.583 -39.507 1.00 41.01 488 GLY B N 1
ATOM 7580 C CA . GLY B 1 490 ? -2.056 45.063 -40.610 1.00 43.41 488 GLY B CA 1
ATOM 7581 C C . GLY B 1 490 ? -2.598 43.703 -40.232 1.00 46.14 488 GLY B C 1
ATOM 7582 O O . GLY B 1 490 ? -3.552 43.180 -40.818 1.00 46.61 488 GLY B O 1
ATOM 7583 N N . LYS B 1 491 ? -1.980 43.153 -39.200 1.00 44.56 489 LYS B N 1
ATOM 7584 C CA . LYS B 1 491 ? -2.245 41.802 -38.749 1.00 47.17 489 LYS B CA 1
ATOM 7585 C C . LYS B 1 491 ? -3.554 41.681 -37.940 1.00 46.57 489 LYS B C 1
ATOM 7586 O O . LYS B 1 491 ? -4.082 40.585 -37.804 1.00 48.63 489 LYS B O 1
ATOM 7592 N N . PHE B 1 492 ? -4.078 42.807 -37.435 1.00 45.27 490 PHE B N 1
ATOM 7593 C CA . PHE B 1 492 ? -5.260 42.844 -36.550 1.00 40.61 490 PHE B CA 1
ATOM 7594 C C . PHE B 1 492 ? -6.600 42.871 -37.283 1.00 49.79 490 PHE B C 1
ATOM 7595 O O . PHE B 1 492 ? -7.665 42.873 -36.641 1.00 47.21 490 PHE B O 1
ATOM 7603 N N . SER B 1 493 ? -6.548 42.939 -38.613 1.00 51.39 491 SER B N 1
ATOM 7604 C CA . SER B 1 493 ? -7.747 43.050 -39.446 1.00 53.25 491 SER B CA 1
ATOM 7605 C C . SER B 1 493 ? -8.945 42.321 -38.845 1.00 56.66 491 SER B C 1
ATOM 7606 O O . SER B 1 493 ? -10.096 42.669 -39.116 1.00 62.75 491 SER B O 1
#

CATH classification: 3.30.420.40 (+1 more: 3.30.420.40)

InterPro domains:
  IPR000577 Carbohydrate kinase, FGGY [PIRSF000538] (1-481)
  IPR018483 Carbohydrate kinase, FGGY, conserved site [PS00445] (352-372)
  IPR018484 Carbohydrate kinase FGGY, N-terminal [PF00370] (3-244)
  IPR018485 Carbohydrate kinase FGGY, C-terminal [PF02782] (254-436)
  IPR043129 ATPase, nucleotide binding domain [SSF53067] (1-244)
  IPR043129 ATPase, nucleotide binding domain [SSF53067] (248-483)
  IPR050406 FGGY Carbohydrate Kinase [PTHR43095] (1-484)

Foldseek 3Di:
DFEWEWFEQEAQKDKIFIAGPVLHTDDMDMDGFDFDPPDPLFTFTALVVSLVRVLVRLQVVLVVDDDAYQEYFYAYALWKWFAFPVRHTPDTTGHPRRQLLVVVCVVCVVVCNQVVLCVFQWAHSAQLSVLVSCVVPVVPSNVGGQAMEHSLQVNVCLFQVAREAEQLCSRRSQQGQQPSHGDPVSCVVSVHDPSRYHHYDAQLDWRDDTDPVSCVSSVHDRNYTYGNHHYLQVLLCLLLVQQAQLEWEWEFAQWIKIKHKAQGFDAFPVSQWTWGDNDNGIIIIMWTWNQGVVLLVVCQPPLDHPVRDSVNLVVLLVVADQCLQLWAKQRCCQHTRPRLHGRLDHIDTPDDDPRDSNSSNNSLLNNLLRVLNRVCSVCVPHDLRQEYEYAYPRCPDPVSQQSNQLQNVHKYWYPDRPSNRSSSCSNCCSVVVDPDSSVSCVNNDTDDIHHHDVVSSVVNVVSSVVNVVVCVVCVPPRVVVD/DEWEWFEQEAQKDKIFIADPLLHTDDIDMDGFDFDDPDPLFTFTALVVSLVRVLVRLQVVLVVDDDAHQEYFYAYFLWKWFAFPVRDTPDTTGHPSRQLLVVVLVVCVVVCNQVVLCVFQWAHCAQLSVLVSCVPPVVVSNVGGQAMEHSLQVNCCVFAVAREAEQLCSRRSQQGQQPRAGDPVSCVVSVHDSRNYHHYDAQLDWGDDTPPVSCVSSNHDRNHTYGSYHYNQVQLCLLLVQFEQLEWEWEFAQWIKIKHKAQGDDAAPVSQWTWGDNDNGIIITMWTWNQGVVLLVVCCVPLDPVHDSVNLVVLLVVADQCLVLWAKQRCCQHTRPHLHGRLDHIDTPDDDPRDSNSSNNSLLNNLLRVLNRVCSVAPPHDHRQEYEYAYPRCPDPSSQQSNCLQNVHKYWYPDRPRNRSSSCSNCCSVVVDPDSSCSCVNNDTDDIHHHDPVSSVVNVVSSVVNVVVCVVCVPPRVVVD

Radius of gyration: 36.98 Å; Cα contacts (8 Å, |Δi|>4): 2146; chains: 2; bounding box: 71×103×89 Å

Sequence (962 aa):
SLKYIIGDVGTTATKGVLYDINGKAVASVSKGYPLIQTKVGQAEEDPKLIFDAVQEIIFDLTQKIDGKIAAISWSSQHSLIGLGSDDELLTNSITWADNCAKSIVQDAKNRGFAQQIYRRKTGPHPAPIYKLLWLKNKKTEVFSQAQKWIGIKEYIIFRLTGKLVTDTTAAGTGILNLKTLTWDQELLDILKIKKEQLPKIAQPTKVIFPIKTEYVKKLGIDSDTKIILGASDGYLSTIGVNAIDSDHCALNVGTSGAIRTIVDQPKIDPSASYFCYPADKTHYLLGGPVNNGGIVFNWARQTLFDADETPQDFLDVAQTAPAGSRNLIFLPYLGGERAPIWDANARGSFVGLTRHQKPEARAVIEGIIFNLYDAASNLIKNTKKPVAINATGGFLKSDFVRQLCANIFNVPIVTKEQQSGTLAAFLARQALGLNQDLSEIGQFAQADKVYFPNPKEAATYQKLFPLYCEIRNALAASYGKFSLKYIIGDVGTTATKGVLYDINGKAVASVSKGYPLIQTKVGQAEEDPKLIFDAVQEIIFDLTQKIDGKIAAISWSSQHSLIGLGSDDELLTNSITWADNCAKSIVQDAKNRGFAQQIYRKTGPHPAPIYKLLWLKNKKTEVFSQAQKWIGIKEYIIFRLTGKLVTDTTAAGTGILNLKTLTWDQELLDILKIKKEQLPKIAQPTKVIFPIKTEYVKKLGIDSDTKIILGASDGYLSTIGVNAIDSDHCALNVGTSGAIRTIVDQPKIDPSASYFCYPADKTHYLLGGPVNNGGIVFNWARQTLFADETPQDFLDVAQTAPAGSRNLIFLPYLGGERAPIWDANARGSFVGLTRHQKPEARAVIEGIIFNLYDAASNLIKNTKKPVAINATGGFLKSDFVRQLCANIFNVPIVTKEQQSGTLAAFLARQALGLNQDLSEIGQFAQADKVYFPNPKEAATYQKLFPLYCEIRNALAASYGKFS

B-factor: mean 35.58, std 9.75, range [18.49, 84.44]

Solvent-accessible surface area: 37681 Å² total

Organism: Lactobacillus acidophilus (strain ATCC 700396 / NCK56 / N2 / NCFM) (NCBI:txid272621)

Nearest PDB structures (foldseek):
  3ifr-assembly3_A  TM=9.060E-01  e=3.215E-37  Rhodospirillum rubrum ATCC 11170
  3kzb-assembly1_A-2  TM=8.862E-01  e=1.655E-36  Chromobacterium violaceum
  3ifr-assembly3_B-2  TM=8.935E-01  e=4.914E-35  Rhodospirillum rubrum ATCC 11170
  5ya2-assembly2_B  TM=8.902E-01  e=6.806E-32  Escherichia coli K-12
  3i8b-assembly1_A  TM=8.058E-01  e=7.520E-29  Bifidobacterium adolescentis ATCC 15703

Secondary structure (DSSP, 8-state):
--EEEE--B-SSEEEEEEEETTS-EEEEEEEE---B-SSTT--EE-HHHHHHHHHHHHHHHHHT-SSEEEEEEEEE---BEEE-TTS-BSS-EE-TT--TTHHHHHHHHHHTHHHHHHHHH-----HHHHHHHHHHH-HHHHHH--EEE-HHHHHHHHHHS--EEE---TTTT-B-TTTSSB-HHHHHHHT--GGGSPEEE-TT-EE-PPPHHHHHHHT--TTPEEEEEEEHHHHHHHTTT--STTEEEEEESSSEEEEEEESS----TT--SEEEEEETTEEEEEEEES-SHHHHHHHIIIII-TT--HHHHHHHHHTSPTTGGG-EEE--TT-B-TTT-BTT--EEEEEE----S---HHHHHHHHHHHHHHHHHHHTTSPPPSEEEEESGGG-SHHHHHHHHHHHTS-EE---S-HHHHH--HHHHHTTS--SGGGGGGTS----EEPPPHHHHHHHHHHHHHHHHHHHHHGGGSGGG-/-EEEE--B-SSEEEEEEE-TTS-EEEEEEEE---B-SSTT--EE-HHHHHHHHHHHHHHHHTT-SSEEEEE--EE----EEE-TTS-BSS-EE-TT--TTHHHHHHHHHHTHHHHHHHHH-----HHHHHHHHHHH-HHHHHH--EEE-HHHHHHHHHHS--EEE---TTTT-B-TTTSSB-HHHHHHHT--GGGS-EEE-TT-EE-PPPHHHHHHHT--TTPEEE--EEHHHHHHHTTT--STTEEEEEESSSEEEEEEESS----TT--SEEEEEETTEEEEEEEES-SHHHHHHHHHHH-----HHHHHHHHTTSPTTGGG-EEE--BTBB-TTT-BTT--EEEEEE----S---HHHHHHHHHHHHHHHHHHHTTSPPPSEEEEESGGG-SHHHHHHHHHHHTS-EE---S-HHHHH--HHHHHTTS--SGGGGGGTS----EEPPPHHHHHHHHHHHHHHHHHHHHHTTSGGGG-